Protein AF-0000000066479966 (afdb_homodimer)

Sequence (926 aa):
MAKVVRRKFFIVSFLLFSILLLFLQHSRQVKVIERTFILENGSQNSSQIRDACFVPYWNQKTTENILHSEQIEEWAKTEFGGNLNMIDGEPRLLSAFVYPDEISIITTVMHTFLKRATCHYYDCNRVEIHAARFKSRVWPLAVITCPRRFGAEYVSVSYEEDEEPQEPIPLTYRAYDRPLHELSVCVGPMYGEESKWLEIIEYVEHYRLVGTSHFYFTLFNMNEYDRKIIDNYESLGIAESTKYTTEYLRLGWMFHLLQTHECHYRSKFHSKWVVNMDIDERLVYTGPLNLRSYLRRLPPNIGEVSFTTNRVLKTEPVPVKYSSDAQLMEDMLFLKYNKTTEISWYNLKGIIRPEKVAMLFYHWSYFQFEGVNVVSVPKRFGHVRHYRNMDKKALNGNWMENYNGTLQETRLSRSFEKRLISAVRRRVKYVYDQRMVRCEEIPEWLSSRFRRQLLDCKFKNEIMAKVVRRKFFIVSFLLFSILLLFLQHSRQVKVIERTFILENGSQNSSQIRDACFVPYWNQKTTENILHSEQIEEWAKTEFGGNLNMIDGEPRLLSAFVYPDEISIITTVMHTFLKRATCHYYDCNRVEIHAARFKSRVWPLAVITCPRRFGAEYVSVSYEEDEEPQEPIPLTYRAYDRPLHELSVCVGPMYGEESKWLEIIEYVEHYRLVGTSHFYFTLFNMNEYDRKIIDNYESLGIAESTKYTTEYLRLGWMFHLLQTHECHYRSKFHSKWVVNMDIDERLVYTGPLNLRSYLRRLPPNIGEVSFTTNRVLKTEPVPVKYSSDAQLMEDMLFLKYNKTTEISWYNLKGIIRPEKVAMLFYHWSYFQFEGVNVVSVPKRFGHVRHYRNMDKKALNGNWMENYNGTLQETRLSRSFEKRLISAVRRRVKYVYDQRMVRCEEIPEWLSSRFRRQLLDCKFKNEI

Secondary structure (DSSP, 8-state):
-HHHHHHHHHHHHHHHHHHHHHHHHHTTS-EEE--------SSS-------PEEE-GGG-----S-TTHHHHHHHHTTTTTTTSS-TT----EEEEEE-SSEEEEEES-STTTT-EEEEEEE-TT--B-GGG-EEEEB-STTEEEEE--TT--EEEEESSTTPPPPPPEEPEE---SS-SEEEEEEEPP--SSS--HHHHHHHHHHHHHHT--EEEEEESS--HHHHHHHHHHHHTTSEEEEEP--SBS---GGGHHHHHHHHHHHHTTTEEEEEEE-TTEEEEE--SS-HHHHHHHS-TTEEEEEEEEEEEE--SPPPSS---HHHHHHH-HHHH--EEPPPEEEEEEEEE-GGGEEEE-SSSEEEE-TT-EEEE--TTTEEEEEEE---TTSTTGGGGGG--S--EE----HHHHHHHHHHHHHHHHHHH--BPEEGGGS-HHHHHHS-GGGS-EE-TT--/-HHHHHHHHHHHHHHHHHHHHHHHHHTTS-EEE--------S-S-----S-PEEE-GGG-----S-TTHHHHHHHHTTTTTTTSS-TT----EEEEEE-SSEEEEEES-STTTT-EEEEEEE-TT--B-GGG-EEEEB-STTEEEEE--TT--EEEEESSTTPPPPPPEEPEE---SS-SEEEEEEEPP--SSS--HHHHHHHHHHHHHHT--EEEEEESS--HHHHHHHHHHHHTTSEEEEEP--SBS---GGGHHHHHHHHHHHHTTTEEEEEEE-TTEEEEE--SS-HHHHHHHS-TTEEEEEEEEEEEE--SPPPSS---HHHHHHH-HHHH--EE---EEEEEEEEE-GGGEEEE-SSSEEEE-TT-EEEE--TTTEEEEEEE---TTSTTTTGGGG--S--EE----HHHHHHHHHHHHHHHHHHH--BPEEGGGS-HHHHHHS-GGGS-EE-TT--

Nearest PDB structures (foldseek):
  1h7q-assembly1_A  TM=4.927E-01  e=1.196E-03  Bacillus subtilis
  8hkq-assembly1_A  TM=4.468E-01  e=3.931E+00  Homo sapiens
  7nfx-assembly1_x  TM=4.461E-01  e=7.130E+00  Homo sapiens
  1h7q-assembly1_A  TM=4.927E-01  e=1.221E-03  Bacillus subtilis
  8hkq-assembly1_A  TM=4.466E-01  e=3.959E+00  Homo sapiens

Solvent-accessible surface area (backbone atoms only — not comparable to full-atom values): 50694 Å² total; per-residue (Å²): 120,65,70,63,49,53,52,49,48,50,48,50,50,47,48,50,48,48,50,49,48,48,54,57,49,58,61,60,46,68,45,68,51,75,53,80,74,79,73,76,74,82,81,78,85,68,73,73,75,70,74,48,30,79,24,50,50,87,36,60,48,67,39,90,55,64,84,64,51,67,59,50,52,58,53,54,71,69,48,73,48,49,74,58,34,43,72,76,57,76,70,34,85,58,50,33,37,32,42,84,60,32,26,42,36,33,40,71,33,24,49,51,35,65,34,56,30,35,40,40,36,13,28,81,83,66,46,71,43,73,90,63,51,44,84,35,42,22,48,68,35,35,23,33,54,37,46,33,48,61,44,49,41,24,36,32,52,27,70,49,91,87,46,79,55,52,85,49,28,40,52,41,86,27,54,48,95,56,46,81,31,70,32,25,32,37,45,33,74,79,68,74,90,65,61,45,44,67,54,50,44,49,44,53,46,48,41,43,74,60,60,37,66,37,36,39,40,60,44,62,92,53,52,43,77,41,44,49,60,56,48,49,39,35,56,43,59,36,33,50,73,46,66,65,75,50,52,47,72,66,77,54,77,76,44,46,54,58,55,47,48,50,43,43,59,65,36,28,42,34,22,50,28,30,40,38,44,42,58,52,44,43,80,48,75,64,44,98,50,59,60,64,60,51,60,68,67,48,62,89,45,52,24,33,42,32,25,29,22,25,45,25,46,47,84,69,84,72,69,80,69,87,85,44,71,70,56,47,69,64,58,38,56,75,73,62,36,28,43,22,50,67,78,34,81,61,70,52,35,22,37,33,22,37,82,39,41,75,34,67,50,82,30,40,75,68,39,60,43,91,81,44,42,74,46,73,48,58,68,90,32,20,33,28,45,33,56,37,61,65,46,65,85,40,91,76,11,54,53,63,80,73,53,85,74,68,72,39,82,54,74,69,57,68,69,59,45,54,53,44,50,51,50,38,51,52,51,45,45,60,67,63,59,50,38,71,44,35,46,84,27,51,41,63,71,54,50,70,72,35,61,64,84,69,52,76,48,42,45,87,84,60,128,119,67,69,64,50,53,53,48,49,50,50,49,50,48,49,52,48,47,49,48,49,48,52,56,48,60,61,61,46,68,44,66,50,73,66,78,74,80,72,76,75,81,80,77,84,65,78,74,70,78,80,50,31,78,23,51,50,87,36,60,47,67,40,90,57,65,84,65,51,68,60,49,54,58,54,54,70,69,49,73,46,48,76,60,32,45,69,75,57,76,69,33,86,58,50,33,36,30,40,83,60,32,25,43,36,33,41,71,34,23,49,51,35,63,35,56,30,35,40,39,36,13,29,80,83,66,47,70,44,72,90,64,52,43,84,37,41,22,48,68,35,34,23,34,54,39,47,33,47,60,42,52,41,24,35,33,52,28,70,48,92,87,47,78,57,53,86,49,29,39,52,41,86,27,55,48,96,57,45,81,31,68,32,25,32,36,45,35,74,78,67,74,89,66,60,45,45,66,53,50,44,50,46,53,46,47,41,42,74,60,60,36,67,37,37,41,41,60,44,63,94,52,51,41,76,42,44,49,58,56,49,50,38,35,55,45,59,35,35,48,73,45,64,65,74,52,53,48,72,65,76,56,78,75,43,47,53,57,54,45,47,50,42,45,60,65,37,27,42,34,22,49,27,30,38,36,45,42,58,53,45,46,82,46,73,67,46,97,47,58,60,64,60,50,59,68,67,48,61,89,44,52,23,31,42,32,26,30,22,25,44,24,44,47,84,67,84,72,70,80,68,87,86,45,71,69,56,46,71,65,59,37,56,76,73,64,37,28,42,21,49,67,77,34,82,65,69,55,35,22,34,33,21,37,84,39,41,74,35,68,48,83,30,42,74,69,38,61,43,89,81,44,42,73,45,71,50,57,67,88,31,21,32,29,42,31,57,36,60,65,45,66,84,40,91,77,10,54,53,64,80,74,52,85,75,69,73,38,84,54,74,71,57,69,71,57,46,54,52,43,51,51,50,37,51,53,51,45,45,61,66,63,59,50,38,71,43,34,48,84,25,52,40,64,72,56,48,72,72,36,60,61,84,70,48,83,48,42,44,87,84,60,129

InterPro domains:
  IPR008166 Glycosyltransferase family 92 [PF01697] (181-415)

Structure (mmCIF, N/CA/C/O backbone):
data_AF-0000000066479966-model_v1
#
loop_
_entity.id
_entity.type
_entity.pdbx_description
1 polymer 'Glycosyltransferase family 92 protein'
#
loop_
_atom_site.group_PDB
_atom_site.id
_atom_site.type_symbol
_atom_site.label_atom_id
_atom_site.label_alt_id
_atom_site.label_comp_id
_atom_site.label_asym_id
_atom_site.label_entity_id
_atom_site.label_seq_id
_atom_site.pdbx_PDB_ins_code
_atom_site.Cartn_x
_atom_site.Cartn_y
_atom_site.Cartn_z
_atom_site.occupancy
_atom_site.B_iso_or_equiv
_atom_site.auth_seq_id
_atom_site.auth_comp_id
_atom_site.auth_asym_id
_atom_site.auth_atom_id
_atom_site.pdbx_PDB_model_num
ATOM 1 N N . MET A 1 1 ? 6.762 -21.047 68.188 1 35.16 1 MET A N 1
ATOM 2 C CA . MET A 1 1 ? 5.496 -21.125 67.438 1 35.16 1 MET A CA 1
ATOM 3 C C . MET A 1 1 ? 5.426 -20.047 66.375 1 35.16 1 MET A C 1
ATOM 5 O O . MET A 1 1 ? 4.727 -20.219 65.375 1 35.16 1 MET A O 1
ATOM 9 N N . ALA A 1 2 ? 6.176 -18.953 66.625 1 53.06 2 ALA A N 1
ATOM 10 C CA . ALA A 1 2 ? 6.113 -17.781 65.75 1 53.06 2 ALA A CA 1
ATOM 11 C C . ALA A 1 2 ? 6.965 -17.969 64.5 1 53.06 2 ALA A C 1
ATOM 13 O O . ALA A 1 2 ? 6.613 -17.5 63.438 1 53.06 2 ALA A O 1
ATOM 14 N N . LYS A 1 3 ? 8.125 -18.641 64.625 1 57.59 3 LYS A N 1
ATOM 15 C CA . LYS A 1 3 ? 9.055 -18.797 63.5 1 57.59 3 LYS A CA 1
ATOM 16 C C . LYS A 1 3 ? 8.5 -19.75 62.438 1 57.59 3 LYS A C 1
ATOM 18 O O . LYS A 1 3 ? 8.719 -19.562 61.25 1 57.59 3 LYS A O 1
ATOM 23 N N . VAL A 1 4 ? 7.695 -20.703 62.875 1 52.12 4 VAL A N 1
ATOM 24 C CA . VAL A 1 4 ? 7.09 -21.688 61.969 1 52.12 4 VAL A CA 1
ATOM 25 C C . VAL A 1 4 ? 5.957 -21.031 61.188 1 52.12 4 VAL A C 1
ATOM 27 O O . VAL A 1 4 ? 5.781 -21.312 60 1 52.12 4 VAL A O 1
ATOM 30 N N . VAL A 1 5 ? 5.332 -19.984 61.75 1 54.5 5 VAL A N 1
ATOM 31 C CA . VAL A 1 5 ? 4.199 -19.312 61.125 1 54.5 5 VAL A CA 1
ATOM 32 C C . VAL A 1 5 ? 4.703 -18.359 60.031 1 54.5 5 VAL A C 1
ATOM 34 O O . VAL A 1 5 ? 4.098 -18.266 58.969 1 54.5 5 VAL A O 1
ATOM 37 N N . ARG A 1 6 ? 5.898 -17.781 60.219 1 56.59 6 ARG A N 1
ATOM 38 C CA . ARG A 1 6 ? 6.441 -16.844 59.25 1 56.59 6 ARG A CA 1
ATOM 39 C C . ARG A 1 6 ? 6.93 -17.562 58 1 56.59 6 ARG A C 1
ATOM 41 O O . ARG A 1 6 ? 6.738 -17.078 56.875 1 56.59 6 ARG A O 1
ATOM 48 N N . ARG A 1 7 ? 7.379 -18.75 58.188 1 56.56 7 ARG A N 1
ATOM 49 C CA . ARG A 1 7 ? 7.863 -19.516 57.031 1 56.56 7 ARG A CA 1
ATOM 50 C C . ARG A 1 7 ? 6.703 -20.031 56.188 1 56.56 7 ARG A C 1
ATOM 52 O O . ARG A 1 7 ? 6.777 -20.016 54.938 1 56.56 7 ARG A O 1
ATOM 59 N N . LYS A 1 8 ? 5.648 -20.312 56.906 1 56.81 8 LYS A N 1
ATOM 60 C CA . LYS A 1 8 ? 4.465 -20.781 56.219 1 56.81 8 LYS A CA 1
ATOM 61 C C . LYS A 1 8 ? 3.795 -19.625 55.469 1 56.81 8 LYS A C 1
ATOM 63 O O . LYS A 1 8 ? 3.314 -19.812 54.344 1 56.81 8 LYS A O 1
ATOM 68 N N . PHE A 1 9 ? 3.936 -18.484 56.062 1 58.53 9 PHE A N 1
ATOM 69 C CA . PHE A 1 9 ? 3.361 -17.312 55.406 1 58.53 9 PHE A CA 1
ATOM 70 C C . PHE A 1 9 ? 4.18 -16.906 54.188 1 58.53 9 PHE A C 1
ATOM 72 O O . PHE A 1 9 ? 3.625 -16.516 53.156 1 58.53 9 PHE A O 1
ATOM 79 N N . PHE A 1 10 ? 5.461 -17.156 54.281 1 60.53 10 PHE A N 1
ATOM 80 C CA . PHE A 1 10 ? 6.312 -16.828 53.125 1 60.53 10 PHE A CA 1
ATOM 81 C C . PHE A 1 10 ? 6.121 -17.828 52 1 60.53 10 PHE A C 1
ATOM 83 O O . PHE A 1 10 ? 6.074 -17.438 50.844 1 60.53 10 PHE A O 1
ATOM 90 N N . ILE A 1 11 ? 5.844 -19.062 52.438 1 59.47 11 ILE A N 1
ATOM 91 C CA . ILE A 1 11 ? 5.617 -20.094 51.406 1 59.47 11 ILE A CA 1
ATOM 92 C C . ILE A 1 11 ? 4.246 -19.891 50.781 1 59.47 11 ILE A C 1
ATOM 94 O O . ILE A 1 11 ? 4.102 -19.984 49.562 1 59.47 11 ILE A O 1
ATOM 98 N N . VAL A 1 12 ? 3.26 -19.484 51.594 1 62.09 12 VAL A N 1
ATOM 99 C CA . VAL A 1 12 ? 1.918 -19.281 51.062 1 62.09 12 VAL A CA 1
ATOM 100 C C . VAL A 1 12 ? 1.894 -18.016 50.188 1 62.09 12 VAL A C 1
ATOM 102 O O . VAL A 1 12 ? 1.295 -18 49.125 1 62.09 12 VAL A O 1
ATOM 105 N N . SER A 1 13 ? 2.607 -17.016 50.594 1 60.97 13 SER A N 1
ATOM 106 C CA . SER A 1 13 ? 2.688 -15.789 49.812 1 60.97 13 SER A CA 1
ATOM 107 C C . SER A 1 13 ? 3.469 -16.016 48.531 1 60.97 13 SER A C 1
ATOM 109 O O . SER A 1 13 ? 3.088 -15.5 47.469 1 60.97 13 SER A O 1
ATOM 111 N N . PHE A 1 14 ? 4.422 -16.828 48.688 1 61.78 14 PHE A N 1
ATOM 112 C CA . PHE A 1 14 ? 5.211 -17.156 47.5 1 61.78 14 PHE A CA 1
ATOM 113 C C . PHE A 1 14 ? 4.41 -18.031 46.531 1 61.78 14 PHE A C 1
ATOM 115 O O . PHE A 1 14 ? 4.465 -17.828 45.312 1 61.78 14 PHE A O 1
ATOM 122 N N . LEU A 1 15 ? 3.637 -18.922 47.125 1 59.19 15 LEU A N 1
ATOM 123 C CA . LEU A 1 15 ? 2.764 -19.75 46.281 1 59.19 15 LEU A CA 1
ATOM 124 C C . LEU A 1 15 ? 1.653 -18.922 45.656 1 59.19 15 LEU A C 1
ATOM 126 O O . LEU A 1 15 ? 1.331 -19.094 44.469 1 59.19 15 LEU A O 1
ATOM 130 N N . LEU A 1 16 ? 1.125 -18 46.375 1 60.53 16 LEU A N 1
ATOM 131 C CA . LEU A 1 16 ? 0.098 -17.125 45.812 1 60.53 16 LEU A CA 1
ATOM 132 C C . LEU A 1 16 ? 0.681 -16.203 44.75 1 60.53 16 LEU A C 1
ATOM 134 O O . LEU A 1 16 ? 0.048 -15.953 43.75 1 60.53 16 LEU A O 1
ATOM 138 N N . PHE A 1 17 ? 1.837 -15.789 44.969 1 59.97 17 PHE A N 1
ATOM 139 C CA . PHE A 1 17 ? 2.527 -14.945 44 1 59.97 17 PHE A CA 1
ATOM 140 C C . PHE A 1 17 ? 2.896 -15.742 42.75 1 59.97 17 PHE A C 1
ATOM 142 O O . PHE A 1 17 ? 2.754 -15.25 41.625 1 59.97 17 PHE A O 1
ATOM 149 N N . SER A 1 18 ? 3.246 -16.922 42.969 1 56.53 18 SER A N 1
ATOM 150 C CA . S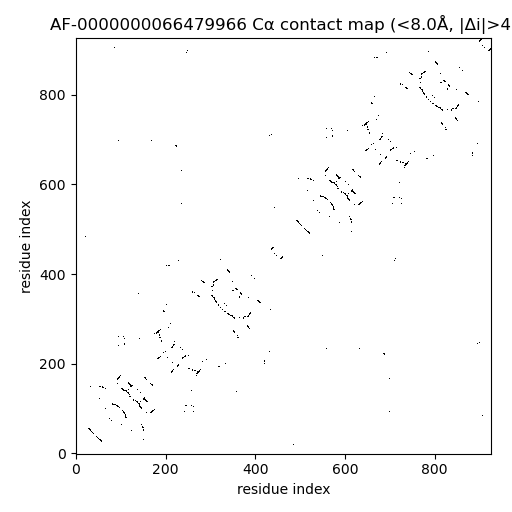ER A 1 18 ? 3.557 -17.812 41.844 1 56.53 18 SER A CA 1
ATOM 151 C C . SER A 1 18 ? 2.299 -18.172 41.062 1 56.53 18 SER A C 1
ATOM 153 O O . SER A 1 18 ? 2.328 -18.25 39.812 1 56.53 18 SER A O 1
ATOM 155 N N . ILE A 1 19 ? 1.267 -18.391 41.719 1 56.56 19 ILE A N 1
ATOM 156 C CA . ILE A 1 19 ? -0.021 -18.656 41.094 1 56.56 19 ILE A CA 1
ATOM 157 C C . ILE A 1 19 ? -0.482 -17.406 40.344 1 56.56 19 ILE A C 1
ATOM 159 O O . ILE A 1 19 ? -0.976 -17.484 39.219 1 56.56 19 ILE A O 1
ATOM 163 N N . LEU A 1 20 ? -0.278 -16.297 40.875 1 54.25 20 LEU A N 1
ATOM 164 C CA . LEU A 1 20 ? -0.634 -15.062 40.188 1 54.25 20 LEU A CA 1
ATOM 165 C C . LEU A 1 20 ? 0.238 -14.844 38.969 1 54.25 20 LEU A C 1
ATOM 167 O O . LEU A 1 20 ? -0.254 -14.414 37.906 1 54.25 20 LEU A O 1
ATOM 171 N N . LEU A 1 21 ? 1.458 -15.164 39.094 1 52.56 21 LEU A N 1
ATOM 172 C CA . LEU A 1 21 ? 2.359 -15.047 37.938 1 52.56 21 LEU A CA 1
ATOM 173 C C . LEU A 1 21 ? 1.997 -16.047 36.875 1 52.56 21 LEU A C 1
ATOM 175 O O . LEU A 1 21 ? 2.072 -15.742 35.656 1 52.56 21 LEU A O 1
ATOM 179 N N . LEU A 1 22 ? 1.679 -17.219 37.312 1 49.34 22 LEU A N 1
ATOM 180 C CA . LEU A 1 22 ? 1.181 -18.219 36.375 1 49.34 22 LEU A CA 1
ATOM 181 C C . LEU A 1 22 ? -0.12 -17.75 35.719 1 49.34 22 LEU A C 1
ATOM 183 O O . LEU A 1 22 ? -0.342 -17.984 34.531 1 49.34 22 LEU A O 1
ATOM 187 N N . PHE A 1 23 ? -0.926 -17.219 36.438 1 49.72 23 PHE A N 1
ATOM 188 C CA . PHE A 1 23 ? -2.166 -16.672 35.906 1 49.72 23 PHE A CA 1
ATOM 189 C C . PHE A 1 23 ? -1.877 -15.516 34.938 1 49.72 23 PHE A C 1
ATOM 191 O O . PHE A 1 23 ? -2.537 -15.383 33.906 1 49.72 23 PHE A O 1
ATOM 198 N N . LEU A 1 24 ? -0.988 -14.742 35.219 1 48.97 24 LEU A N 1
ATOM 199 C CA . LEU A 1 24 ? -0.627 -13.633 34.344 1 48.97 24 LEU A CA 1
ATOM 200 C C . LEU A 1 24 ? 0.094 -14.148 33.094 1 48.97 24 LEU A C 1
ATOM 202 O O . LEU A 1 24 ? -0.052 -13.578 32.031 1 48.97 24 LEU A O 1
ATOM 206 N N . GLN A 1 25 ? 0.904 -15.156 33.281 1 42.75 25 GLN A N 1
ATOM 207 C CA . GLN A 1 25 ? 1.561 -15.836 32.156 1 42.75 25 GLN A CA 1
ATOM 208 C C . GLN A 1 25 ? 0.541 -16.516 31.25 1 42.75 25 GLN A C 1
ATOM 210 O O . GLN A 1 25 ? 0.72 -16.562 30.031 1 42.75 25 GLN A O 1
ATOM 215 N N . HIS A 1 26 ? -0.344 -17.172 31.781 1 45.28 26 HIS A N 1
ATOM 216 C CA . HIS A 1 26 ? -1.431 -17.812 31.062 1 45.28 26 HIS A CA 1
ATOM 217 C C . HIS A 1 26 ? -2.256 -16.797 30.281 1 45.28 26 HIS A C 1
ATOM 219 O O . HIS A 1 26 ? -2.908 -17.125 29.297 1 45.28 26 HIS A O 1
ATOM 225 N N . SER A 1 27 ? -2.252 -15.664 30.719 1 45.31 27 SER A N 1
ATOM 226 C CA . SER A 1 27 ? -3.098 -14.68 30.047 1 45.31 27 SER A CA 1
ATOM 227 C C . SER A 1 27 ? -2.508 -14.25 28.719 1 45.31 27 SER A C 1
ATOM 229 O O . SER A 1 27 ? -3.197 -13.648 27.891 1 45.31 27 SER A O 1
ATOM 231 N N . ARG A 1 28 ? -1.201 -14.508 28.5 1 47.69 28 ARG A N 1
ATOM 232 C CA . ARG A 1 28 ? -0.647 -14.039 27.234 1 47.69 28 ARG A CA 1
ATOM 233 C C . ARG A 1 28 ? -0.537 -15.18 26.219 1 47.69 28 ARG A C 1
ATOM 235 O O . ARG A 1 28 ? 0.338 -15.164 25.359 1 47.69 28 ARG A O 1
ATOM 242 N N . GLN A 1 29 ? -1.218 -16.281 26.453 1 48.72 29 GLN A N 1
ATOM 243 C CA . GLN A 1 29 ? -1.247 -17.422 25.531 1 48.72 29 GLN A CA 1
ATOM 244 C C . GLN A 1 29 ? -2.152 -17.141 24.328 1 48.72 29 GLN A C 1
ATOM 246 O O . GLN A 1 29 ? -3.172 -16.453 24.469 1 48.72 29 GLN A O 1
ATOM 251 N N . VAL A 1 30 ? -1.548 -17.406 23.188 1 52.94 30 VAL A N 1
ATOM 252 C CA . VAL A 1 30 ? -2.326 -17.453 21.953 1 52.94 30 VAL A CA 1
ATOM 253 C C . VAL A 1 30 ? -3.521 -18.391 22.125 1 52.94 30 VAL A C 1
ATOM 255 O O . VAL A 1 30 ? -3.375 -19.5 22.641 1 52.94 30 VAL A O 1
ATOM 258 N N . LYS A 1 31 ? -4.715 -17.797 22.156 1 61.72 31 LYS A N 1
ATOM 259 C CA . LYS A 1 31 ? -5.926 -18.609 22.156 1 61.72 31 LYS A CA 1
ATOM 260 C C . LYS A 1 31 ? -6.32 -19 20.734 1 61.72 31 LYS A C 1
ATOM 262 O O . LYS A 1 31 ? -5.902 -18.359 19.766 1 61.72 31 LYS A O 1
ATOM 267 N N . VAL A 1 32 ? -6.75 -20.188 20.562 1 56.31 32 VAL A N 1
ATOM 268 C CA . VAL A 1 32 ? -7.168 -20.703 19.266 1 56.31 32 VAL A CA 1
ATOM 269 C C . VAL A 1 32 ? -8.695 -20.766 19.203 1 56.31 32 VAL A C 1
ATOM 271 O O . VAL A 1 32 ? -9.344 -21.234 20.125 1 56.31 32 VAL A O 1
ATOM 274 N N . ILE A 1 33 ? -9.25 -20.047 18.312 1 56.97 33 ILE A N 1
ATOM 275 C CA . ILE A 1 33 ? -10.648 -20.25 17.969 1 56.97 33 ILE A CA 1
ATOM 276 C C . ILE A 1 33 ? -10.789 -21.469 17.047 1 56.97 33 ILE A C 1
ATOM 278 O O . ILE A 1 33 ? -10.273 -21.453 15.93 1 56.97 33 ILE A O 1
ATOM 282 N N . GLU A 1 34 ? -11.148 -22.594 17.609 1 54.03 34 GLU A N 1
ATOM 283 C CA . GLU A 1 34 ? -11.344 -23.812 16.812 1 54.03 34 GLU A CA 1
ATOM 284 C C . GLU A 1 34 ? -12.758 -23.875 16.234 1 54.03 34 GLU A C 1
ATOM 286 O O . GLU A 1 34 ? -13.727 -23.516 16.922 1 54.03 34 GLU A O 1
ATOM 291 N N . ARG A 1 35 ? -12.867 -23.781 14.922 1 47.28 35 ARG A N 1
ATOM 292 C CA . ARG A 1 35 ? -14.18 -24.094 14.352 1 47.28 35 ARG A CA 1
ATOM 293 C C . ARG A 1 35 ? -14.234 -25.531 13.836 1 47.28 35 ARG A C 1
ATOM 295 O O . ARG A 1 35 ? -13.344 -25.953 13.102 1 47.28 35 ARG A O 1
ATOM 302 N N . THR A 1 36 ? -14.75 -26.359 14.625 1 39.84 36 THR A N 1
ATOM 303 C CA . THR A 1 36 ? -15.031 -27.703 14.141 1 39.84 36 THR A CA 1
ATOM 304 C C . THR A 1 36 ? -16.141 -27.688 13.094 1 39.84 36 THR A C 1
ATOM 306 O O . THR A 1 36 ? -17.25 -27.234 13.375 1 39.84 36 THR A O 1
ATOM 309 N N . PHE A 1 37 ? -15.75 -27.547 11.891 1 34.91 37 PHE A N 1
ATOM 310 C CA . PHE A 1 37 ? -16.812 -27.828 10.93 1 34.91 37 PHE A CA 1
ATOM 311 C C . PHE A 1 37 ? -17.125 -29.312 10.883 1 34.91 37 PHE A C 1
ATOM 313 O O . PHE A 1 37 ? -16.219 -30.141 10.789 1 34.91 37 PHE A O 1
ATOM 320 N N . ILE A 1 38 ? -18.234 -29.734 11.477 1 32.41 38 ILE A N 1
ATOM 321 C CA . ILE A 1 38 ? -18.75 -31.078 11.273 1 32.41 38 ILE A CA 1
ATOM 322 C C . ILE A 1 38 ? -19.188 -31.25 9.82 1 32.41 38 ILE A C 1
ATOM 324 O O . ILE A 1 38 ? -20.141 -30.594 9.375 1 32.41 38 ILE A O 1
ATOM 328 N N . LEU A 1 39 ? -18.297 -31.562 8.836 1 33.59 39 LEU A N 1
ATOM 329 C CA . LEU A 1 39 ? -18.828 -32.125 7.605 1 33.59 39 LEU A CA 1
ATOM 330 C C . LEU A 1 39 ? -19.625 -33.406 7.898 1 33.59 39 LEU A C 1
ATOM 332 O O . LEU A 1 39 ? -19.141 -34.281 8.625 1 33.59 39 LEU A O 1
ATOM 336 N N . GLU A 1 40 ? -20.953 -33.406 7.723 1 31.34 40 GLU A N 1
ATOM 337 C CA . GLU A 1 40 ? -21.859 -34.562 7.84 1 31.34 40 GLU A CA 1
ATOM 338 C C . GLU A 1 40 ? -21.391 -35.719 6.965 1 31.34 40 GLU A C 1
ATOM 340 O O . GLU A 1 40 ? -22.109 -36.719 6.812 1 31.34 40 GLU A O 1
ATOM 345 N N . ASN A 1 41 ? -20.719 -35.75 5.875 1 33.19 41 ASN A N 1
ATOM 346 C CA . ASN A 1 41 ? -20.75 -37.125 5.348 1 33.19 41 ASN A CA 1
ATOM 347 C C . ASN A 1 41 ? -20.219 -38.125 6.355 1 33.19 41 ASN A C 1
ATOM 349 O O . ASN A 1 41 ? -19.469 -37.75 7.266 1 33.19 41 ASN A O 1
ATOM 353 N N . GLY A 1 42 ? -20.578 -39.594 6.191 1 31.34 42 GLY A N 1
ATOM 354 C CA . GLY A 1 42 ? -20.406 -40.844 6.906 1 31.34 42 GLY A CA 1
ATOM 355 C C . GLY A 1 42 ? -19.016 -41.031 7.48 1 31.34 42 GLY A C 1
ATOM 356 O O . GLY A 1 42 ? -18.859 -41.469 8.625 1 31.34 42 GLY A O 1
ATOM 357 N N . SER A 1 43 ? -18.062 -41.625 6.578 1 32.19 43 SER A N 1
ATOM 358 C CA . SER A 1 43 ? -16.938 -42.344 7.176 1 32.19 43 SER A CA 1
ATOM 359 C C . SER A 1 43 ? -16.188 -41.5 8.18 1 32.19 43 SER A C 1
ATOM 361 O O . SER A 1 43 ? -16.266 -40.281 8.141 1 32.19 43 SER A O 1
ATOM 363 N N . GLN A 1 44 ? -15.344 -42.156 9.156 1 33.03 44 GLN A N 1
ATOM 364 C CA . GLN A 1 44 ? -14.633 -41.938 10.406 1 33.03 44 GLN A CA 1
ATOM 365 C C . GLN A 1 44 ? -13.75 -40.719 10.328 1 33.03 44 GLN A C 1
ATOM 367 O O . GLN A 1 44 ? -13.625 -39.969 11.312 1 33.03 44 GLN A O 1
ATOM 372 N N . ASN A 1 45 ? -12.602 -40.844 9.516 1 33.59 45 ASN A N 1
ATOM 373 C CA . ASN A 1 45 ? -11.438 -40.031 9.828 1 33.59 45 ASN A CA 1
ATOM 374 C C . ASN A 1 45 ? -11.711 -38.562 9.57 1 33.59 45 ASN A C 1
ATOM 376 O O . ASN A 1 45 ? -11.805 -38.125 8.414 1 33.59 45 ASN A O 1
ATOM 380 N N . SER A 1 46 ? -12.562 -38 10.289 1 34.41 46 SER A N 1
ATOM 381 C CA . SER A 1 46 ? -12.875 -36.562 10.336 1 34.41 46 SER A CA 1
ATOM 382 C C . SER A 1 46 ? -11.609 -35.719 10.312 1 34.41 46 SER A C 1
ATOM 384 O O . SER A 1 46 ? -10.867 -35.688 11.297 1 34.41 46 SER A O 1
ATOM 386 N N . SER A 1 47 ? -10.766 -35.906 9.297 1 34.84 47 SER A N 1
ATOM 387 C CA . SER A 1 47 ? -9.664 -34.938 9.258 1 34.84 47 SER A CA 1
ATOM 388 C C . SER A 1 47 ? -10.141 -33.531 9.562 1 34.84 47 SER A C 1
ATOM 390 O O . SER A 1 47 ? -11.047 -33.031 8.906 1 34.84 47 SER A O 1
ATOM 392 N N . GLN A 1 48 ? -10.289 -33.156 10.797 1 37.81 48 GLN A N 1
ATOM 393 C CA . GLN A 1 48 ? -10.484 -31.828 11.398 1 37.81 48 GLN A CA 1
ATOM 394 C C . GLN A 1 48 ? -9.742 -30.75 10.609 1 37.81 48 GLN A C 1
ATOM 396 O O . GLN A 1 48 ? -8.516 -30.656 10.688 1 37.81 48 GLN A O 1
ATOM 401 N N . ILE A 1 49 ? -9.859 -30.625 9.352 1 44.81 49 ILE A N 1
ATOM 402 C CA . ILE A 1 49 ? -9.203 -29.547 8.625 1 44.81 49 ILE A CA 1
ATOM 403 C C . ILE A 1 49 ? -9.359 -28.234 9.398 1 44.81 49 ILE A C 1
ATOM 405 O O . ILE A 1 49 ? -10.477 -27.75 9.586 1 44.81 49 ILE A O 1
ATOM 409 N N . ARG A 1 50 ? -8.594 -27.828 10.406 1 49.19 50 ARG A N 1
ATOM 410 C CA . ARG A 1 50 ? -8.391 -26.844 11.461 1 49.19 50 ARG A CA 1
ATOM 411 C C . ARG A 1 50 ? -8.289 -25.438 10.875 1 49.19 50 ARG A C 1
ATOM 413 O O . ARG A 1 50 ? -7.23 -25.031 10.383 1 49.19 50 ARG A O 1
ATOM 420 N N . ASP A 1 51 ? -9.258 -24.922 10.18 1 63.84 51 ASP A N 1
ATOM 421 C CA . ASP A 1 51 ? -9.414 -23.5 9.93 1 63.84 51 ASP A CA 1
ATOM 422 C C . ASP A 1 51 ? -9.398 -22.703 11.234 1 63.84 51 ASP A C 1
ATOM 424 O O . ASP A 1 51 ? -10.211 -21.797 11.43 1 63.84 51 ASP A O 1
ATOM 428 N N . ALA A 1 52 ? -8.586 -23.156 12.078 1 72.81 52 ALA A N 1
ATOM 429 C CA . ALA A 1 52 ? -8.492 -22.5 13.375 1 72.81 52 ALA A CA 1
ATOM 430 C C . ALA A 1 52 ? -7.793 -21.156 13.258 1 72.81 52 ALA A C 1
ATOM 432 O O . ALA A 1 52 ? -6.918 -20.969 12.406 1 72.81 52 ALA A O 1
ATOM 433 N N . CYS A 1 53 ? -8.398 -20.266 13.93 1 81.62 53 CYS A N 1
ATOM 434 C CA . CYS A 1 53 ? -7.797 -18.938 14.016 1 81.62 53 CYS A CA 1
ATOM 435 C C . CYS A 1 53 ? -6.938 -18.812 15.273 1 81.62 53 CYS A C 1
ATOM 437 O O . CYS A 1 53 ? -7.402 -19.078 16.375 1 81.62 53 CYS A O 1
ATOM 439 N N . PHE A 1 54 ? -5.73 -18.469 15.07 1 79.12 54 PHE A N 1
ATOM 440 C CA . PHE A 1 54 ? -4.875 -18.094 16.188 1 79.12 54 PHE A CA 1
ATOM 441 C C . PHE A 1 54 ? -5.133 -16.656 16.609 1 79.12 54 PHE A C 1
ATOM 443 O O . PHE A 1 54 ? -5.09 -15.742 15.773 1 79.12 54 PHE A O 1
ATOM 450 N N . VAL A 1 55 ? -5.449 -16.562 17.875 1 84.31 55 VAL A N 1
ATOM 451 C CA . VAL A 1 55 ? -5.777 -15.227 18.359 1 84.31 55 VAL A CA 1
ATOM 452 C C . VAL A 1 55 ? -4.641 -14.695 19.234 1 84.31 55 VAL A C 1
ATOM 454 O O . VAL A 1 55 ? -4.438 -15.172 20.359 1 84.31 55 VAL A O 1
ATOM 457 N N . PRO A 1 56 ? -3.902 -13.734 18.719 1 79.94 56 PRO A N 1
ATOM 458 C CA . PRO A 1 56 ? -2.84 -13.156 19.547 1 79.94 56 PRO A CA 1
ATOM 459 C C . PRO A 1 56 ? -3.377 -12.484 20.812 1 79.94 56 PRO A C 1
ATOM 461 O O . PRO A 1 56 ? -4.57 -12.188 20.891 1 79.94 56 PRO A O 1
ATOM 464 N N . TYR A 1 57 ? -2.535 -12.203 21.734 1 79.5 57 TYR A N 1
ATOM 465 C CA . TYR A 1 57 ? -2.91 -11.688 23.047 1 79.5 57 TYR A CA 1
ATOM 466 C C . TYR A 1 57 ? -3.652 -10.367 22.922 1 79.5 57 TYR A C 1
ATOM 468 O O . TYR A 1 57 ? -4.68 -10.156 23.562 1 79.5 57 TYR A O 1
ATOM 476 N N . TRP A 1 58 ? -3.229 -9.57 22.062 1 82 58 TRP A N 1
ATOM 477 C CA . TRP A 1 58 ? -3.826 -8.242 21.953 1 82 58 TRP A CA 1
ATOM 478 C C . TRP A 1 58 ? -5.266 -8.336 21.453 1 82 58 TRP A C 1
ATOM 480 O O . TRP A 1 58 ? -6.07 -7.434 21.703 1 82 58 TRP A O 1
ATOM 490 N N . ASN A 1 59 ? -5.605 -9.414 20.812 1 89.75 59 ASN A N 1
ATOM 491 C CA . ASN A 1 59 ? -6.918 -9.547 20.188 1 89.75 59 ASN A CA 1
ATOM 492 C C . ASN A 1 59 ? -7.852 -10.414 21.031 1 89.75 59 ASN A C 1
ATOM 494 O O . ASN A 1 59 ? -8.891 -10.867 20.547 1 89.75 59 ASN A O 1
ATOM 498 N N . GLN A 1 60 ? -7.465 -10.656 22.25 1 89.81 60 GLN A N 1
ATOM 499 C CA . GLN A 1 60 ? -8.273 -11.5 23.125 1 89.81 60 GLN A CA 1
ATOM 500 C C . GLN A 1 60 ? -9.172 -10.648 24.016 1 89.81 60 GLN A C 1
ATOM 502 O O . GLN A 1 60 ? -9.891 -11.18 24.875 1 89.81 60 GLN A O 1
ATOM 507 N N . LYS A 1 61 ? -9.211 -9.477 23.781 1 92.38 61 LYS A N 1
ATOM 508 C CA . LYS A 1 61 ? -9.961 -8.539 24.625 1 92.38 61 LYS A CA 1
ATOM 509 C C . LYS A 1 61 ? -11.375 -8.336 24.078 1 92.38 61 LYS A C 1
ATOM 511 O O . LYS A 1 61 ? -11.57 -8.188 22.875 1 92.38 61 LYS A O 1
AT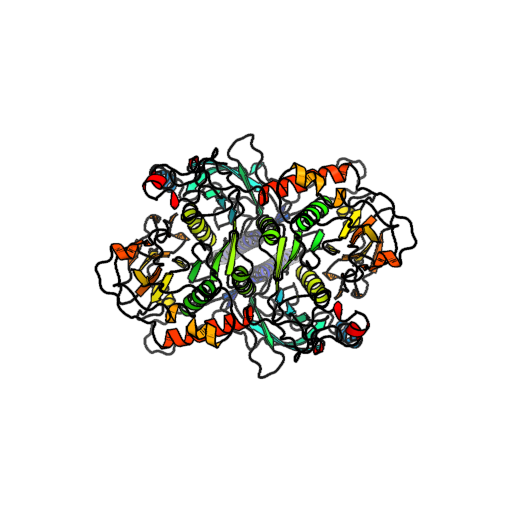OM 516 N N . THR A 1 62 ? -12.352 -8.375 24.984 1 94.44 62 THR A N 1
ATOM 517 C CA . THR A 1 62 ? -13.734 -7.996 24.719 1 94.44 62 THR A CA 1
ATOM 518 C C . THR A 1 62 ? -14.172 -6.84 25.609 1 94.44 62 THR A C 1
ATOM 520 O O . THR A 1 62 ? -13.883 -6.84 26.812 1 94.44 62 THR A O 1
ATOM 523 N N . THR A 1 63 ? -14.711 -5.875 24.922 1 94.75 63 THR A N 1
ATOM 524 C CA . THR A 1 63 ? -15.266 -4.762 25.688 1 94.75 63 THR A CA 1
ATOM 525 C C . THR A 1 63 ? -16.766 -4.641 25.453 1 94.75 63 THR A C 1
ATOM 527 O O . THR A 1 63 ? -17.281 -5.086 24.422 1 94.75 63 THR A O 1
ATOM 530 N N . GLU A 1 64 ? -17.5 -4.082 26.422 1 89.69 64 GLU A N 1
ATOM 531 C CA . GLU A 1 64 ? -18.953 -4.082 26.328 1 89.69 64 GLU A CA 1
ATOM 532 C C . GLU A 1 64 ? -19.484 -2.711 25.922 1 89.69 64 GLU A C 1
ATOM 534 O O . GLU A 1 64 ? -20.578 -2.605 25.359 1 89.69 64 GLU A O 1
ATOM 539 N N . ASN A 1 65 ? -18.719 -1.709 26.25 1 87.62 65 ASN A N 1
ATOM 540 C CA . ASN A 1 65 ? -19.25 -0.364 26.031 1 87.62 65 ASN A CA 1
ATOM 541 C C . ASN A 1 65 ? -18.25 0.501 25.266 1 87.62 65 ASN A C 1
ATOM 543 O O . ASN A 1 65 ? -17.078 0.146 25.125 1 87.62 65 ASN A O 1
ATOM 547 N N . ILE A 1 66 ? -18.812 1.567 24.703 1 90.56 66 ILE A N 1
ATOM 548 C CA . ILE A 1 66 ? -18.016 2.578 24.016 1 90.56 66 ILE A CA 1
ATOM 549 C C . ILE A 1 66 ? -17.578 3.648 25.016 1 90.56 66 ILE A C 1
ATOM 551 O O . ILE A 1 66 ? -18.375 4.121 25.828 1 90.56 66 ILE A O 1
ATOM 555 N N . LEU A 1 67 ? -16.375 3.98 24.906 1 88.12 67 LEU A N 1
ATOM 556 C CA . LEU A 1 67 ? -15.828 5.004 25.797 1 88.12 67 LEU A CA 1
ATOM 557 C C . LEU A 1 67 ? -16.453 6.363 25.5 1 88.12 67 LEU A C 1
ATOM 559 O O . LEU A 1 67 ? -16.719 6.699 24.344 1 88.12 67 LEU A O 1
ATOM 563 N N . HIS A 1 68 ? -16.703 7.191 26.578 1 87.62 68 HIS A N 1
ATOM 564 C CA . HIS A 1 68 ? -17.172 8.57 26.516 1 87.62 68 HIS A CA 1
ATOM 565 C C . HIS A 1 68 ? -18.547 8.656 25.859 1 87.62 68 HIS A C 1
ATOM 567 O O . HIS A 1 68 ? -18.859 9.633 25.172 1 87.62 68 HIS A O 1
ATOM 573 N N . SER A 1 69 ? -19.344 7.656 26 1 87.19 69 SER A N 1
ATOM 574 C CA . SER A 1 69 ? -20.656 7.57 25.359 1 87.19 69 SER A CA 1
ATOM 575 C C . SER A 1 69 ? -21.531 8.75 25.734 1 87.19 69 SER A C 1
ATOM 577 O O . SER A 1 69 ? -22.234 9.32 24.891 1 87.19 69 SER A O 1
ATOM 579 N N . GLU A 1 70 ? -21.5 9.141 26.984 1 86.31 70 GLU A N 1
ATOM 580 C CA . GLU A 1 70 ? -22.312 10.25 27.438 1 86.31 70 GLU A CA 1
ATOM 581 C C . GLU A 1 70 ? -21.891 11.562 26.797 1 86.31 70 GLU A C 1
ATOM 583 O O . GLU A 1 70 ? -22.719 12.328 26.312 1 86.31 70 GLU A O 1
ATOM 588 N N . GLN A 1 71 ? -20.625 11.773 26.781 1 87 71 GLN A N 1
ATOM 589 C CA . GLN A 1 71 ? -20.109 12.984 26.172 1 87 71 GLN A CA 1
ATOM 590 C C . GLN A 1 71 ? -20.422 13.023 24.672 1 87 71 GLN A C 1
ATOM 592 O O . GLN A 1 71 ? -20.781 14.07 24.141 1 87 71 GLN A O 1
ATOM 597 N N . ILE A 1 72 ? -20.297 11.93 24.078 1 85.75 72 ILE A N 1
ATOM 598 C CA . ILE A 1 72 ? -20.562 11.812 22.656 1 85.75 72 ILE A CA 1
ATOM 599 C C . ILE A 1 72 ? -22.031 12.102 22.375 1 85.75 72 ILE A C 1
ATOM 601 O O . ILE A 1 72 ? -22.359 12.789 21.391 1 85.75 72 ILE A O 1
ATOM 605 N N . GLU A 1 73 ? -22.875 11.656 23.234 1 86.25 73 GLU A N 1
ATOM 606 C CA . GLU A 1 73 ? -24.297 11.945 23.078 1 86.25 73 GLU A CA 1
ATOM 607 C C . GLU A 1 73 ? -24.578 13.438 23.188 1 86.25 73 GLU A C 1
ATOM 609 O O . GLU A 1 73 ? -25.406 13.969 22.453 1 86.25 73 GLU A O 1
ATOM 614 N N . GLU A 1 74 ? -23.906 14.062 24.031 1 87.19 74 GLU A N 1
ATOM 615 C CA . GLU A 1 74 ? -24.062 15.508 24.188 1 87.19 74 GLU A CA 1
ATOM 616 C C . GLU A 1 74 ? -23.578 16.25 22.953 1 87.19 74 GLU A C 1
ATOM 618 O O . GLU A 1 74 ? -24.219 17.188 22.5 1 87.19 74 GLU A O 1
ATOM 623 N N . TRP A 1 75 ? -22.484 15.805 22.484 1 86.31 75 TRP A N 1
ATOM 624 C CA . TRP A 1 75 ? -21.938 16.453 21.297 1 86.31 75 TRP A CA 1
ATOM 625 C C . TRP A 1 75 ? -22.812 16.188 20.078 1 86.31 75 TRP A C 1
ATOM 627 O O . TRP A 1 75 ? -22.969 17.062 19.219 1 86.31 75 TRP A O 1
ATOM 637 N N . ALA A 1 76 ? -23.391 15.07 20.047 1 84.25 76 ALA A N 1
ATOM 638 C CA . ALA A 1 76 ? -24.25 14.703 18.938 1 84.25 76 ALA A CA 1
ATOM 639 C C . ALA A 1 76 ? -25.469 15.625 18.859 1 84.25 76 ALA A C 1
ATOM 641 O O . ALA A 1 76 ? -25.984 15.891 17.781 1 84.25 76 ALA A O 1
ATOM 642 N N . LYS A 1 77 ? -25.812 16.125 19.891 1 83.44 77 LYS A N 1
ATOM 643 C CA . LYS A 1 77 ? -26.984 17 19.953 1 83.44 77 LYS A CA 1
ATOM 644 C C . LYS A 1 77 ? -26.688 18.344 19.281 1 83.44 77 LYS A C 1
ATOM 646 O O . LYS A 1 77 ? -27.625 19.047 18.875 1 83.44 77 LYS A O 1
ATOM 651 N N . THR A 1 78 ? -25.406 18.641 19.125 1 79.75 78 THR A N 1
ATOM 652 C CA . THR A 1 78 ? -25.062 19.891 18.453 1 79.75 78 THR A CA 1
ATOM 653 C C . THR A 1 78 ? -25.297 19.797 16.953 1 79.75 78 THR A C 1
ATOM 655 O O . THR A 1 78 ? -25.328 20.812 16.25 1 79.75 78 THR A O 1
ATOM 658 N N . GLU A 1 79 ? -25.344 18.609 16.312 1 74.88 79 GLU A N 1
ATOM 659 C CA . GLU A 1 79 ? -25.609 18.297 14.922 1 74.88 79 GLU A CA 1
ATOM 660 C C . GLU A 1 79 ? -24.453 18.734 14.023 1 74.88 79 GLU A C 1
ATOM 662 O O . GLU A 1 79 ? -24.594 18.812 12.805 1 74.88 79 GLU A O 1
ATOM 667 N N . PHE A 1 80 ? -23.453 19.047 14.758 1 71 80 PHE A N 1
ATOM 668 C CA . PHE A 1 80 ? -22.297 19.406 13.945 1 71 80 PHE A CA 1
ATOM 669 C C . PHE A 1 80 ? -21.859 18.234 13.078 1 71 80 PHE A C 1
ATOM 671 O O . PHE A 1 80 ? -21.688 17.125 13.57 1 71 80 PHE A O 1
ATOM 678 N N . GLY A 1 81 ? -21.703 18.438 11.812 1 64.38 81 GLY A N 1
ATOM 679 C CA . GLY A 1 81 ? -21.281 17.406 10.883 1 64.38 81 GLY A CA 1
ATOM 680 C C . GLY A 1 81 ? -22.438 16.828 10.078 1 64.38 81 GLY A C 1
ATOM 681 O O . GLY A 1 81 ? -22.219 16.109 9.102 1 64.38 81 GLY A O 1
ATOM 682 N N . GLY A 1 82 ? -23.594 17 10.586 1 63.41 82 GLY A N 1
ATOM 683 C CA . GLY A 1 82 ? -24.766 16.422 9.938 1 63.41 82 GLY A CA 1
ATOM 684 C C . GLY A 1 82 ? -25.078 17.062 8.594 1 63.41 82 GLY A C 1
ATOM 685 O O . GLY A 1 82 ? -25.766 16.453 7.758 1 63.41 82 GLY A O 1
ATOM 686 N N . ASN A 1 83 ? -24.672 18.25 8.461 1 59.97 83 ASN A N 1
ATOM 687 C CA . ASN A 1 83 ? -25.141 18.953 7.273 1 59.97 83 ASN A CA 1
ATOM 688 C C . ASN A 1 83 ? -24.094 18.969 6.172 1 59.97 83 ASN A C 1
ATOM 690 O O . ASN A 1 83 ? -24.109 19.828 5.289 1 59.97 83 ASN A O 1
ATOM 694 N N . LEU A 1 84 ? -23.219 18.094 6.246 1 56.88 84 LEU A N 1
ATOM 695 C CA . LEU A 1 84 ? -22.078 18.375 5.387 1 56.88 84 LEU A CA 1
ATOM 696 C C . LEU A 1 84 ? -22.109 17.516 4.129 1 56.88 84 LEU A C 1
ATOM 698 O O . LEU A 1 84 ? -21.359 17.766 3.178 1 56.88 84 LEU A O 1
ATOM 702 N N . ASN A 1 85 ? -22.75 16.469 3.994 1 59.69 85 ASN A N 1
ATOM 703 C CA . ASN A 1 85 ? -22.281 15.836 2.766 1 59.69 85 ASN A CA 1
ATOM 704 C C . ASN A 1 85 ? -23.453 15.32 1.93 1 59.69 85 ASN A C 1
ATOM 706 O O . ASN A 1 85 ? -24.609 15.594 2.244 1 59.69 85 ASN A O 1
ATOM 710 N N . MET A 1 86 ? -23.078 14.453 0.896 1 64.31 86 MET A N 1
ATOM 711 C CA . MET A 1 86 ? -23.609 13.797 -0.291 1 64.31 86 MET A CA 1
ATOM 712 C C . MET A 1 86 ? -24.812 12.922 0.07 1 64.31 86 MET A C 1
ATOM 714 O O . MET A 1 86 ? -24.641 11.773 0.486 1 64.31 86 MET A O 1
ATOM 718 N N . ILE A 1 87 ? -26.031 13.461 -0.074 1 70.81 87 ILE A N 1
ATOM 719 C CA . ILE A 1 87 ? -27.266 12.922 0.474 1 70.81 87 ILE A CA 1
ATOM 720 C C . ILE A 1 87 ? -27.562 11.562 -0.165 1 70.81 87 ILE A C 1
ATOM 722 O O . ILE A 1 87 ? -28.281 10.742 0.411 1 70.81 87 ILE A O 1
ATOM 726 N N . ASP A 1 88 ? -26.891 11.188 -1.182 1 76.31 88 ASP A N 1
ATOM 727 C CA . ASP A 1 88 ? -27.266 9.93 -1.822 1 76.31 88 ASP A CA 1
ATOM 728 C C . ASP A 1 88 ? -26.031 9.07 -2.117 1 76.31 88 ASP A C 1
ATOM 730 O O . ASP A 1 88 ? -26.094 8.164 -2.949 1 76.31 88 ASP A O 1
ATOM 734 N N . GLY A 1 89 ? -25.094 9.297 -1.419 1 82.81 89 GLY A N 1
ATOM 735 C CA . GLY A 1 89 ? -23.922 8.477 -1.645 1 82.81 89 GLY A CA 1
ATOM 736 C C . GLY A 1 89 ? -23.969 7.152 -0.912 1 82.81 89 GLY A C 1
ATOM 737 O O . GLY A 1 89 ? -24.516 7.062 0.185 1 82.81 89 GLY A O 1
ATOM 738 N N . GLU A 1 90 ? -23.422 6.102 -1.562 1 86.19 90 GLU A N 1
ATOM 739 C CA . GLU A 1 90 ? -23.297 4.805 -0.901 1 86.19 90 GLU A CA 1
ATOM 740 C C . GLU A 1 90 ? -22.203 4.824 0.155 1 86.19 90 GLU A C 1
ATOM 742 O O . GLU A 1 90 ? -21.047 5.129 -0.15 1 86.19 90 GLU A O 1
ATOM 747 N N . PRO A 1 91 ? -22.609 4.512 1.368 1 90.5 91 PRO A N 1
ATOM 748 C CA . PRO A 1 91 ? -21.547 4.457 2.387 1 90.5 91 PRO A CA 1
ATOM 749 C C . PRO A 1 91 ? -20.672 3.219 2.252 1 90.5 91 PRO A C 1
ATOM 751 O O . PRO A 1 91 ? -21.094 2.111 2.59 1 90.5 91 PRO A O 1
ATOM 754 N N . ARG A 1 92 ? -19.531 3.352 1.798 1 93.06 92 ARG A N 1
ATOM 755 C CA . ARG A 1 92 ? -18.562 2.264 1.686 1 93.06 92 ARG A CA 1
ATOM 756 C C . ARG A 1 92 ? -17.609 2.252 2.875 1 93.06 92 ARG A C 1
ATOM 758 O O . ARG A 1 92 ? -17.359 3.295 3.482 1 93.06 92 ARG A O 1
ATOM 765 N N . LEU A 1 93 ? -17.156 1.037 3.189 1 96.31 93 LEU A N 1
ATOM 766 C CA . LEU A 1 93 ? -16.156 0.926 4.242 1 96.31 93 LEU A CA 1
ATOM 767 C C . LEU A 1 93 ? -14.797 1.425 3.76 1 96.31 93 LEU A C 1
ATOM 769 O O . LEU A 1 93 ? -14.289 0.964 2.734 1 96.31 93 LEU A O 1
ATOM 773 N N . LEU A 1 94 ? -14.273 2.35 4.48 1 96.19 94 LEU A N 1
ATOM 774 C CA . LEU A 1 94 ? -12.992 2.939 4.094 1 96.19 94 LEU A CA 1
ATOM 775 C C . LEU A 1 94 ? -11.852 2.336 4.902 1 96.19 94 LEU A C 1
ATOM 777 O O . LEU A 1 94 ? -10.867 1.849 4.332 1 96.19 94 LEU A O 1
ATOM 781 N N . SER A 1 95 ? -11.922 2.371 6.199 1 97.81 95 SER A N 1
ATOM 782 C CA . SER A 1 95 ? -10.898 1.842 7.098 1 97.81 95 SER A CA 1
ATOM 783 C C . SER A 1 95 ? -11.492 1.462 8.445 1 97.81 95 SER A C 1
ATOM 785 O O . SER A 1 95 ? -12.609 1.864 8.781 1 97.81 95 SER A O 1
ATOM 787 N N . ALA A 1 96 ? -10.805 0.654 9.133 1 98.5 96 ALA A N 1
ATOM 788 C CA . ALA A 1 96 ? -11.156 0.264 10.492 1 98.5 96 ALA A CA 1
ATOM 789 C C . ALA A 1 96 ? -9.906 0.118 11.359 1 98.5 96 ALA A C 1
ATOM 791 O O . ALA A 1 96 ? -8.883 -0.401 10.906 1 98.5 96 ALA A O 1
ATOM 792 N N . PHE A 1 97 ? -9.992 0.576 12.578 1 98.38 97 PHE A N 1
ATOM 793 C CA . PHE A 1 97 ? -8.859 0.563 13.492 1 98.38 97 PHE A CA 1
ATOM 794 C C . PHE A 1 97 ? -9.234 -0.093 14.812 1 98.38 97 PHE A C 1
ATOM 796 O O . PHE A 1 97 ? -10.344 0.116 15.32 1 98.38 97 PHE A O 1
ATOM 803 N N . VAL A 1 98 ? -8.383 -0.877 15.352 1 98.06 98 VAL A N 1
ATOM 804 C CA . VAL A 1 98 ? -8.555 -1.421 16.703 1 98.06 98 VAL A CA 1
ATOM 805 C C . VAL A 1 98 ? -7.637 -0.69 17.672 1 98.06 98 VAL A C 1
ATOM 807 O O . VAL A 1 98 ? -6.418 -0.659 17.484 1 98.06 98 VAL A O 1
ATOM 810 N N . TYR A 1 99 ? -8.219 -0.127 18.625 1 97.12 99 TYR A N 1
ATOM 811 C CA . TYR A 1 99 ? -7.52 0.546 19.719 1 97.12 99 TYR A CA 1
ATOM 812 C C . TYR A 1 99 ? -7.527 -0.307 20.984 1 97.12 99 TYR A C 1
ATOM 814 O O . TYR A 1 99 ? -7.996 -1.448 20.969 1 97.12 99 TYR A O 1
ATOM 822 N N . PRO A 1 100 ? -6.922 0.149 22.062 1 94.38 100 PRO A N 1
ATOM 823 C CA . PRO A 1 100 ? -6.875 -0.661 23.281 1 94.38 100 PRO A CA 1
ATOM 824 C C . PRO A 1 100 ? -8.266 -1.037 23.797 1 94.38 100 PRO A C 1
ATOM 826 O O . PRO A 1 100 ? -8.469 -2.154 24.281 1 94.38 100 PRO A O 1
ATOM 829 N N . ASP A 1 101 ? -9.25 -0.134 23.531 1 95.19 101 ASP A N 1
ATOM 830 C CA . ASP A 1 101 ? -10.516 -0.392 24.203 1 95.19 101 ASP A CA 1
ATOM 831 C C . ASP A 1 101 ? -11.68 -0.391 23.219 1 95.19 101 ASP A C 1
ATOM 833 O O . ASP A 1 101 ? -12.797 -0.765 23.562 1 95.19 101 ASP A O 1
ATOM 837 N N . GLU A 1 102 ? -11.422 -0.009 22.031 1 97.06 102 GLU A N 1
ATOM 838 C CA . GLU A 1 102 ? -12.531 0.093 21.094 1 97.06 102 GLU A CA 1
ATOM 839 C C . GLU A 1 102 ? -12.047 -0.044 19.656 1 97.06 102 GLU A C 1
ATOM 841 O O . GLU A 1 102 ? -10.844 -0.174 19.406 1 97.06 102 GLU A O 1
ATOM 846 N N . ILE A 1 103 ? -13 -0.11 18.75 1 97.81 103 ILE A N 1
ATOM 847 C CA . ILE A 1 103 ? -12.789 -0.15 17.312 1 97.81 103 ILE A CA 1
ATOM 848 C C . ILE A 1 103 ? -13.477 1.041 16.656 1 97.81 103 ILE A C 1
ATOM 850 O O . ILE A 1 103 ? -14.578 1.427 17.047 1 97.81 103 ILE A O 1
ATOM 854 N N . SER A 1 104 ? -12.844 1.668 15.758 1 98.06 104 SER A N 1
ATOM 855 C CA . SER A 1 104 ? -13.477 2.686 14.93 1 98.06 104 SER A CA 1
ATOM 856 C C . SER A 1 104 ? -13.523 2.256 13.469 1 98.06 104 SER A C 1
ATOM 858 O O . SER A 1 104 ? -12.516 1.809 12.914 1 98.06 104 SER A O 1
ATOM 860 N N . ILE A 1 105 ? -14.688 2.365 12.875 1 98.06 105 ILE A N 1
ATOM 861 C CA . ILE A 1 105 ? -14.891 2.105 11.453 1 98.06 105 ILE A CA 1
ATOM 862 C C . ILE A 1 105 ? -15.234 3.408 10.734 1 98.06 105 ILE A C 1
ATOM 864 O O . ILE A 1 105 ? -16.125 4.148 11.164 1 98.06 105 ILE A O 1
ATOM 868 N N . ILE A 1 106 ? -14.547 3.719 9.664 1 96.94 106 ILE A N 1
ATOM 869 C CA . ILE A 1 106 ? -14.773 4.945 8.898 1 96.94 106 ILE A CA 1
ATOM 870 C C . ILE A 1 106 ? -15.383 4.605 7.543 1 96.94 106 ILE A C 1
ATOM 872 O O . ILE A 1 106 ? -14.914 3.701 6.852 1 96.94 106 ILE A O 1
ATOM 876 N N . THR A 1 107 ? -16.422 5.312 7.211 1 94.31 107 THR A N 1
ATOM 877 C CA . THR A 1 107 ? -17.078 5.121 5.922 1 94.31 107 THR A CA 1
ATOM 878 C C . THR A 1 107 ? -16.844 6.324 5.012 1 94.31 107 THR A C 1
ATOM 880 O O . THR A 1 107 ? -16.219 7.309 5.418 1 94.31 107 THR A O 1
ATOM 883 N N . THR A 1 108 ? -17.391 6.297 3.77 1 90.25 108 THR A N 1
ATOM 884 C CA . THR A 1 108 ? -16.984 7.254 2.746 1 90.25 108 THR A CA 1
ATOM 885 C C . THR A 1 108 ? -18.016 8.359 2.605 1 90.25 108 THR A C 1
ATOM 887 O O . THR A 1 108 ? -17.922 9.203 1.714 1 90.25 108 THR A O 1
ATOM 890 N N . VAL A 1 109 ? -19.078 8.367 3.473 1 85.75 109 VAL A N 1
ATOM 891 C CA . VAL A 1 109 ? -20.094 9.398 3.312 1 85.75 109 VAL A CA 1
ATOM 892 C C . VAL A 1 109 ? -20.484 9.945 4.68 1 85.75 109 VAL A C 1
ATOM 894 O O . VAL A 1 109 ? -20.5 9.211 5.672 1 85.75 109 VAL A O 1
ATOM 897 N N . MET A 1 110 ? -20.906 11.195 4.66 1 82.81 110 MET A N 1
ATOM 898 C CA . MET A 1 110 ? -21.203 11.859 5.93 1 82.81 110 MET A CA 1
ATOM 899 C C . MET A 1 110 ? -22.703 11.977 6.145 1 82.81 110 MET A C 1
ATOM 901 O O . MET A 1 110 ? -23.156 12.266 7.254 1 82.81 110 MET A O 1
ATOM 905 N N . HIS A 1 111 ? -23.469 11.656 5.141 1 80 111 HIS A N 1
ATOM 906 C CA . HIS A 1 111 ? -24.906 11.828 5.297 1 80 111 HIS A CA 1
ATOM 907 C C . HIS A 1 111 ? -25.484 10.797 6.262 1 80 111 HIS A C 1
ATOM 909 O O . HIS A 1 111 ? -26.625 10.922 6.695 1 80 111 HIS A O 1
ATOM 915 N N . THR A 1 112 ? -24.703 9.828 6.582 1 83.75 112 THR A N 1
ATOM 916 C CA . THR A 1 112 ? -25.156 8.828 7.543 1 83.75 112 THR A CA 1
ATOM 917 C C . THR A 1 112 ? -24.969 9.32 8.969 1 83.75 112 THR A C 1
ATOM 919 O O . THR A 1 112 ? -25.172 8.578 9.93 1 83.75 112 THR A O 1
ATOM 922 N N . PHE A 1 113 ? -24.688 10.562 9.078 1 86.62 113 PHE A N 1
ATOM 923 C CA . PHE A 1 113 ? -24.453 11.164 10.383 1 86.62 113 PHE A CA 1
ATOM 924 C C . PHE A 1 113 ? -25.609 10.875 11.328 1 86.62 113 PHE A C 1
ATOM 926 O O . PHE A 1 113 ? -26.781 11.086 10.977 1 86.62 113 PHE A O 1
ATOM 933 N N . LEU A 1 114 ? -25.266 10.258 12.438 1 89.31 114 LEU A N 1
ATOM 934 C CA . LEU A 1 114 ? -26.156 9.961 13.562 1 89.31 114 LEU A CA 1
ATOM 935 C C . LEU A 1 114 ? -27.047 8.773 13.242 1 89.31 114 LEU A C 1
ATOM 937 O O . LEU A 1 114 ? -27.844 8.344 14.086 1 89.31 114 LEU A O 1
ATOM 941 N N . LYS A 1 115 ? -26.938 8.227 12.094 1 89.81 115 LYS A N 1
ATOM 942 C CA . LYS A 1 115 ? -27.688 7.016 11.781 1 89.81 115 LYS A CA 1
ATOM 943 C C . LYS A 1 115 ? -27.234 5.844 12.648 1 89.81 115 LYS A C 1
ATOM 945 O O . LYS A 1 115 ? -26.062 5.734 12.984 1 89.81 115 LYS A O 1
ATOM 950 N N . ARG A 1 116 ? -28.266 5.055 12.906 1 93.5 116 ARG A N 1
ATOM 951 C CA . ARG A 1 116 ? -27.922 3.811 13.594 1 93.5 116 ARG A CA 1
ATOM 952 C C . ARG A 1 116 ? -27.188 2.852 12.656 1 93.5 116 ARG A C 1
ATOM 954 O O . ARG A 1 116 ? -27.469 2.814 11.461 1 93.5 116 ARG A O 1
ATOM 961 N N . ALA A 1 117 ? -26.25 2.145 13.273 1 95.31 117 ALA A N 1
ATOM 962 C CA . ALA A 1 117 ? -25.469 1.167 12.531 1 95.31 117 ALA A CA 1
ATOM 963 C C . ALA A 1 117 ? -25.172 -0.062 13.383 1 95.31 117 ALA A C 1
ATOM 965 O O . ALA A 1 117 ? -25.078 0.031 14.609 1 95.31 117 ALA A O 1
ATOM 966 N N . THR A 1 118 ? -25.109 -1.196 12.75 1 96.75 118 THR A N 1
ATOM 967 C CA . THR A 1 118 ? -24.734 -2.434 13.422 1 96.75 118 THR A CA 1
ATOM 968 C C . THR A 1 118 ? -23.312 -2.842 13.047 1 96.75 118 THR A C 1
ATOM 970 O O . THR A 1 118 ? -23 -2.977 11.867 1 96.75 118 THR A O 1
ATOM 973 N N . CYS A 1 119 ? -22.5 -3.041 14.078 1 97.44 119 CYS A N 1
ATOM 974 C CA . CYS A 1 119 ? -21.141 -3.559 13.883 1 97.44 119 CYS A CA 1
ATOM 975 C C . CYS A 1 119 ? -21.156 -5.078 13.734 1 97.44 119 CYS A C 1
ATOM 977 O O . CYS A 1 119 ? -21.703 -5.781 14.586 1 97.44 119 CYS A O 1
ATOM 979 N N . HIS A 1 120 ? -20.578 -5.523 12.656 1 98.06 120 HIS A N 1
ATOM 980 C CA . HIS A 1 120 ? -20.375 -6.949 12.43 1 98.06 120 HIS A CA 1
ATOM 981 C C . HIS A 1 120 ? -18.906 -7.32 12.57 1 98.06 120 HIS A C 1
ATOM 983 O O . HIS A 1 120 ? -18.031 -6.578 12.109 1 98.06 120 HIS A O 1
ATOM 989 N N . TYR A 1 121 ? -18.641 -8.461 13.219 1 97.69 121 TYR A N 1
ATOM 990 C CA . TYR A 1 121 ? -17.281 -8.914 13.492 1 97.69 121 TYR A CA 1
ATOM 991 C C . TYR A 1 121 ? -17 -10.242 12.789 1 97.69 121 TYR A C 1
ATOM 993 O O . TYR A 1 121 ? -17.859 -11.125 12.75 1 97.69 121 TYR A O 1
ATOM 1001 N N . TYR A 1 122 ? -15.82 -10.328 12.242 1 96.69 122 TYR A N 1
ATOM 1002 C CA . TYR A 1 122 ? -15.414 -11.531 11.531 1 96.69 122 TYR A CA 1
ATOM 1003 C C . TYR A 1 122 ? -14.062 -12.023 12.023 1 96.69 122 TYR A C 1
ATOM 1005 O O . TYR A 1 122 ? -13.195 -11.219 12.383 1 96.69 122 TYR A O 1
ATOM 1013 N N . ASP A 1 123 ? -13.867 -13.328 11.945 1 93.19 123 ASP A N 1
ATOM 1014 C CA . ASP A 1 123 ? -12.617 -13.93 12.391 1 93.19 123 ASP A CA 1
ATOM 1015 C C . ASP A 1 123 ? -11.602 -14 11.25 1 93.19 123 ASP A C 1
ATOM 1017 O O . ASP A 1 123 ? -11.789 -13.375 10.211 1 93.19 123 ASP A O 1
ATOM 1021 N N . CYS A 1 124 ? -10.461 -14.727 11.477 1 89.44 124 CYS A N 1
ATOM 1022 C CA . CYS A 1 124 ? -9.336 -14.789 10.547 1 89.44 124 CYS A CA 1
ATOM 1023 C C . CYS A 1 124 ? -9.742 -15.43 9.227 1 89.44 124 CYS A C 1
ATOM 1025 O O . CYS A 1 124 ? -9.078 -15.242 8.211 1 89.44 124 CYS A O 1
ATOM 1027 N N . ASN A 1 125 ? -10.898 -16.219 9.227 1 87.81 125 ASN A N 1
ATOM 1028 C CA . ASN A 1 125 ? -11.391 -16.875 8.016 1 87.81 125 ASN A CA 1
ATOM 1029 C C . ASN A 1 125 ? -12.539 -16.094 7.383 1 87.81 125 ASN A C 1
ATOM 1031 O O . ASN A 1 125 ? -13.188 -16.578 6.461 1 87.81 125 ASN A O 1
ATOM 1035 N N . ARG A 1 126 ? -12.836 -14.945 7.996 1 92.12 126 ARG A N 1
ATOM 1036 C CA . ARG A 1 126 ? -13.891 -14.047 7.512 1 92.12 126 ARG A CA 1
ATOM 1037 C C . ARG A 1 126 ? -15.266 -14.656 7.738 1 92.12 126 ARG A C 1
ATOM 1039 O O . ARG A 1 126 ? -16.172 -14.461 6.93 1 92.12 126 ARG A O 1
ATOM 1046 N N . VAL A 1 127 ? -15.328 -15.406 8.711 1 92.31 127 VAL A N 1
ATOM 1047 C CA . VAL A 1 127 ? -16.625 -15.914 9.172 1 92.31 127 VAL A CA 1
ATOM 1048 C C . VAL A 1 127 ? -17.172 -15.008 10.273 1 92.31 127 VAL A C 1
ATOM 1050 O O . VAL A 1 127 ? -16.453 -14.695 11.234 1 92.31 127 VAL A O 1
ATOM 1053 N N . GLU A 1 128 ? -18.375 -14.664 10.148 1 94.38 128 GLU A N 1
ATOM 1054 C CA . GLU A 1 128 ? -18.969 -13.727 11.109 1 94.38 128 GLU A CA 1
ATOM 1055 C C . GLU A 1 128 ? -19.109 -14.367 12.484 1 94.38 128 GLU A C 1
ATOM 1057 O O . GLU A 1 128 ? -19.531 -15.523 12.594 1 94.38 128 GLU A O 1
ATOM 1062 N N . ILE A 1 129 ? -18.75 -13.578 13.422 1 93.12 129 ILE A N 1
ATOM 1063 C CA . ILE A 1 129 ? -19.031 -13.922 14.805 1 93.12 129 ILE A CA 1
ATOM 1064 C C . ILE A 1 129 ? -20.391 -13.352 15.211 1 93.12 129 ILE A C 1
ATOM 1066 O O . ILE A 1 129 ? -20.469 -12.289 15.82 1 93.12 129 ILE A O 1
ATOM 1070 N N . HIS A 1 130 ? -21.438 -14.07 15.016 1 84.94 130 HIS A N 1
ATOM 1071 C CA . HIS A 1 130 ? -22.797 -13.555 15.047 1 84.94 130 HIS A CA 1
ATOM 1072 C C . HIS A 1 130 ? -23.188 -13.094 16.453 1 84.94 130 HIS A C 1
ATOM 1074 O O . HIS A 1 130 ? -23.875 -12.078 16.609 1 84.94 130 HIS A O 1
ATOM 1080 N N . ALA A 1 131 ? -22.781 -13.719 17.359 1 85 131 ALA A N 1
ATOM 1081 C CA . ALA A 1 131 ? -23.156 -13.406 18.734 1 85 131 ALA A CA 1
ATOM 1082 C C . ALA A 1 131 ? -22.5 -12.117 19.203 1 85 131 ALA A C 1
ATOM 1084 O O . ALA A 1 131 ? -22.891 -11.562 20.234 1 85 131 ALA A O 1
ATOM 1085 N N . ALA A 1 132 ? -21.688 -11.562 18.359 1 89.25 132 ALA A N 1
ATOM 1086 C CA . ALA A 1 132 ? -20.859 -10.453 18.828 1 89.25 132 ALA A CA 1
ATOM 1087 C C . ALA A 1 132 ? -21.344 -9.125 18.25 1 89.25 132 ALA A C 1
ATOM 1089 O O . ALA A 1 132 ? -20.766 -8.078 18.5 1 89.25 132 ALA A O 1
ATOM 1090 N N . ARG A 1 133 ? -22.438 -9.148 17.609 1 94.06 133 ARG A N 1
ATOM 1091 C CA . ARG A 1 133 ? -22.891 -7.922 16.953 1 94.06 133 ARG A CA 1
ATOM 1092 C C . ARG A 1 133 ? -23.156 -6.824 17.984 1 94.06 133 ARG A C 1
ATOM 1094 O O . ARG A 1 133 ? -23.453 -7.113 19.141 1 94.06 133 ARG A O 1
ATOM 1101 N N . PHE A 1 134 ? -23.047 -5.559 17.547 1 95.88 134 PHE A N 1
ATOM 1102 C CA . PHE A 1 134 ? -23.25 -4.422 18.438 1 95.88 134 PHE A CA 1
ATOM 1103 C C . PHE A 1 134 ? -23.953 -3.281 17.703 1 95.88 134 PHE A C 1
ATOM 1105 O O . PHE A 1 134 ? -23.547 -2.906 16.609 1 95.88 134 PHE A O 1
ATOM 1112 N N . LYS A 1 135 ? -24.922 -2.77 18.359 1 94.31 135 LYS A N 1
ATOM 1113 C CA . LYS A 1 135 ? -25.625 -1.61 17.812 1 94.31 135 LYS A CA 1
ATOM 1114 C C . LYS A 1 135 ? -24.938 -0.311 18.219 1 94.31 135 LYS A C 1
ATOM 1116 O O . LYS A 1 135 ? -24.781 -0.028 19.406 1 94.31 135 LYS A O 1
ATOM 1121 N N . SER A 1 136 ? -24.547 0.438 17.188 1 93.88 136 SER A N 1
ATOM 1122 C CA . SER A 1 136 ? -23.859 1.71 17.375 1 93.88 136 SER A CA 1
ATOM 1123 C C . SER A 1 136 ? -24.531 2.826 16.594 1 93.88 136 SER A C 1
ATOM 1125 O O . SER A 1 136 ? -25.703 2.705 16.203 1 93.88 136 SER A O 1
ATOM 1127 N N . ARG A 1 137 ? -23.859 3.938 16.547 1 92.19 137 ARG A N 1
ATOM 1128 C CA . ARG A 1 137 ? -24.312 5.09 15.773 1 92.19 137 ARG A CA 1
ATOM 1129 C C . ARG A 1 137 ? -23.141 5.781 15.086 1 92.19 137 ARG A C 1
ATOM 1131 O O . ARG A 1 137 ? -22 5.691 15.539 1 92.19 137 ARG A O 1
ATOM 1138 N N . VAL A 1 138 ? -23.5 6.445 14.047 1 92.56 138 VAL A N 1
ATOM 1139 C CA . VAL A 1 138 ? -22.469 7.156 13.305 1 92.56 138 VAL A CA 1
ATOM 1140 C C . VAL A 1 138 ? -22.156 8.484 13.992 1 92.56 138 VAL A C 1
ATOM 1142 O O . VAL A 1 138 ? -23.016 9.367 14.07 1 92.56 138 VAL A O 1
ATOM 1145 N N . TRP A 1 139 ? -20.953 8.555 14.461 1 90.81 139 TRP A N 1
ATOM 1146 C CA . TRP A 1 139 ? -20.422 9.773 15.062 1 90.81 139 TRP A CA 1
ATOM 1147 C C . TRP A 1 139 ? -18.938 9.633 15.391 1 90.81 139 TRP A C 1
ATOM 1149 O O . TRP A 1 139 ? -18.516 8.602 15.906 1 90.81 139 TRP A O 1
ATOM 1159 N N . PRO A 1 140 ? -18.156 10.703 15.266 1 90.12 140 PRO A N 1
ATOM 1160 C CA . PRO A 1 140 ? -18.469 11.938 14.547 1 90.12 140 PRO A CA 1
ATOM 1161 C C . PRO A 1 140 ? -18.453 11.758 13.031 1 90.12 140 PRO A C 1
ATOM 1163 O O . PRO A 1 140 ? -17.781 10.859 12.516 1 90.12 140 PRO A O 1
ATOM 1166 N N . LEU A 1 141 ? -19.172 12.578 12.273 1 88.88 141 LEU A N 1
ATOM 1167 C CA . LEU A 1 141 ? -19.203 12.656 10.812 1 88.88 141 LEU A CA 1
ATOM 1168 C C . LEU A 1 141 ? -19.547 11.297 10.203 1 88.88 141 LEU A C 1
ATOM 1170 O O . LEU A 1 141 ? -20.719 10.898 10.188 1 88.88 141 LEU A O 1
ATOM 1174 N N . ALA A 1 142 ? -18.469 10.469 9.883 1 91.19 142 ALA A N 1
ATOM 1175 C CA . ALA A 1 142 ? -18.703 9.195 9.203 1 91.19 142 ALA A CA 1
ATOM 1176 C C . ALA A 1 142 ? -18.078 8.039 9.977 1 91.19 142 ALA A C 1
ATOM 1178 O O . ALA A 1 142 ? -17.766 6.996 9.398 1 91.19 142 ALA A O 1
ATOM 1179 N N . VAL A 1 143 ? -17.875 8.227 11.242 1 94.81 143 VAL A N 1
ATOM 1180 C CA . VAL A 1 143 ? -17.188 7.254 12.07 1 94.81 143 VAL A CA 1
ATOM 1181 C C . VAL A 1 143 ? -18.188 6.422 12.859 1 94.81 143 VAL A C 1
ATOM 1183 O O . VAL A 1 143 ? -19.172 6.957 13.375 1 94.81 143 VAL A O 1
ATOM 1186 N N . ILE A 1 144 ? -18.016 5.145 12.898 1 96.12 144 ILE A N 1
ATOM 1187 C CA . ILE A 1 144 ? -18.781 4.227 13.742 1 96.12 144 ILE A CA 1
ATOM 1188 C C . ILE A 1 144 ? -17.859 3.598 14.781 1 96.12 144 ILE A C 1
ATOM 1190 O O . ILE A 1 144 ? -16.859 2.951 14.43 1 96.12 144 ILE A O 1
ATOM 1194 N N . THR A 1 145 ? -18.172 3.801 16.047 1 96.75 145 THR A N 1
ATOM 1195 C CA . THR A 1 145 ? -17.375 3.244 17.125 1 96.75 145 THR A CA 1
ATOM 1196 C C . THR A 1 145 ? -17.984 1.939 17.641 1 96.75 145 THR A C 1
ATOM 1198 O O . THR A 1 145 ? -19.188 1.864 17.875 1 96.75 145 THR A O 1
ATOM 1201 N N . CYS A 1 146 ? -17.188 0.921 17.75 1 97.19 146 CYS A N 1
ATOM 1202 C CA . CYS A 1 146 ? -17.594 -0.417 18.156 1 97.19 146 CYS A CA 1
ATOM 1203 C C . CYS A 1 146 ? -16.719 -0.935 19.281 1 97.19 146 CYS A C 1
ATOM 1205 O O . CYS A 1 146 ? -15.547 -0.572 19.375 1 97.19 146 CYS A O 1
ATOM 1207 N N . PRO A 1 147 ? -17.281 -1.762 20.156 1 97.12 147 PRO A N 1
ATOM 1208 C CA . PRO A 1 147 ? -16.438 -2.41 21.156 1 97.12 147 PRO A CA 1
ATOM 1209 C C . PRO A 1 147 ? -15.508 -3.465 20.562 1 97.12 147 PRO A C 1
ATOM 1211 O O . PRO A 1 147 ? -15.719 -3.912 19.438 1 97.12 147 PRO A O 1
ATOM 1214 N N . ARG A 1 148 ? -14.523 -3.838 21.312 1 97 148 ARG A N 1
ATOM 1215 C CA . ARG A 1 148 ? -13.641 -4.926 20.922 1 97 148 ARG A CA 1
ATOM 1216 C C . ARG A 1 148 ? -14.32 -6.277 21.094 1 97 148 ARG A C 1
ATOM 1218 O O . ARG A 1 148 ? -15.133 -6.461 22 1 97 148 ARG A O 1
ATOM 1225 N N . ARG A 1 149 ? -14.086 -7.199 20.219 1 96.56 149 ARG A N 1
ATOM 1226 C CA . ARG A 1 149 ? -14.547 -8.578 20.312 1 96.56 149 ARG A CA 1
ATOM 1227 C C . ARG A 1 149 ? -13.391 -9.562 20.203 1 96.56 149 ARG A C 1
ATOM 1229 O O . ARG A 1 149 ? -12.523 -9.398 19.328 1 96.56 149 ARG A O 1
ATOM 1236 N N . PHE A 1 150 ? -13.469 -10.555 20.984 1 93.69 150 PHE A N 1
ATOM 1237 C CA . PHE A 1 150 ? -12.469 -11.617 20.984 1 93.69 150 PHE A CA 1
ATOM 1238 C C . PHE A 1 150 ? -12.297 -12.219 19.594 1 93.69 150 PHE A C 1
ATOM 1240 O O . PHE A 1 150 ? -13.273 -12.664 18.984 1 93.69 150 PHE A O 1
ATOM 1247 N N . GLY A 1 151 ? -11.094 -12.141 19.047 1 92.56 151 GLY A N 1
ATOM 1248 C CA . GLY A 1 151 ? -10.727 -12.859 17.844 1 92.56 151 GLY A CA 1
ATOM 1249 C C . GLY A 1 151 ? -11.164 -12.148 16.562 1 92.56 151 GLY A C 1
ATOM 1250 O O . GLY A 1 151 ? -10.938 -12.656 15.469 1 92.56 151 GLY A O 1
ATOM 1251 N N . ALA A 1 152 ? -11.773 -10.969 16.688 1 96.31 152 ALA A N 1
ATOM 1252 C CA . ALA A 1 152 ? -12.203 -10.242 15.5 1 96.31 152 ALA A CA 1
ATOM 1253 C C . ALA A 1 152 ? -11 -9.703 14.727 1 96.31 152 ALA A C 1
ATOM 1255 O O . ALA A 1 152 ? -10.141 -9.023 15.297 1 96.31 152 ALA A O 1
ATOM 1256 N N . GLU A 1 153 ? -10.922 -10.062 13.477 1 95.81 153 GLU A N 1
ATOM 1257 C CA . GLU A 1 153 ? -9.844 -9.562 12.625 1 95.81 153 GLU A CA 1
ATOM 1258 C C . GLU A 1 153 ? -10.391 -8.688 11.5 1 95.81 153 GLU A C 1
ATOM 1260 O O . GLU A 1 153 ? -9.641 -7.945 10.859 1 95.81 153 GLU A O 1
ATOM 1265 N N . TYR A 1 154 ? -11.664 -8.828 11.227 1 97.56 154 TYR A N 1
ATOM 1266 C CA . TYR A 1 154 ? -12.367 -8.047 10.219 1 97.56 154 TYR A CA 1
ATOM 1267 C C . TYR A 1 154 ? -13.68 -7.504 10.766 1 97.56 154 TYR A C 1
ATOM 1269 O O . TYR A 1 154 ? -14.227 -8.039 11.734 1 97.56 154 TYR A O 1
ATOM 1277 N N . VAL A 1 155 ? -14.133 -6.41 10.125 1 98.38 155 VAL A N 1
ATOM 1278 C CA . VAL A 1 155 ? -15.391 -5.812 10.555 1 98.38 155 VAL A CA 1
ATOM 1279 C C . VAL A 1 155 ? -16.188 -5.348 9.336 1 98.38 155 VAL A C 1
ATOM 1281 O O . VAL A 1 155 ? -15.617 -5.152 8.258 1 98.38 155 VAL A O 1
ATOM 1284 N N . SER A 1 156 ? -17.406 -5.227 9.562 1 98.06 156 SER A N 1
ATOM 1285 C CA . SER A 1 156 ? -18.344 -4.641 8.609 1 98.06 156 SER A CA 1
ATOM 1286 C C . SER A 1 156 ? -19.484 -3.916 9.328 1 98.06 156 SER A C 1
ATOM 1288 O O . SER A 1 156 ? -19.547 -3.912 10.555 1 98.06 156 SER A O 1
ATOM 1290 N N . VAL A 1 157 ? -20.266 -3.215 8.531 1 97 157 VAL A N 1
ATOM 1291 C CA . VAL A 1 157 ? -21.359 -2.441 9.102 1 97 157 VAL A CA 1
ATOM 1292 C C . VAL A 1 157 ? -22.625 -2.625 8.258 1 97 157 VAL A C 1
ATOM 1294 O O . VAL A 1 157 ? -22.547 -2.838 7.047 1 97 157 VAL A O 1
ATOM 1297 N N . SER A 1 158 ? -23.766 -2.615 8.914 1 96.06 158 SER A N 1
ATOM 1298 C CA . SER A 1 158 ? -25.078 -2.492 8.281 1 96.06 158 SER A CA 1
ATOM 1299 C C . SER A 1 158 ? -25.906 -1.398 8.938 1 96.06 158 SER A C 1
ATOM 1301 O O . SER A 1 158 ? -25.688 -1.061 10.102 1 96.06 158 SER A O 1
ATOM 1303 N N . TYR A 1 159 ? -26.781 -0.819 8.188 1 93.81 159 TYR A N 1
ATOM 1304 C CA . TYR A 1 159 ? -27.594 0.272 8.703 1 93.81 159 TYR A CA 1
ATOM 1305 C C . TYR A 1 159 ? -29.031 -0.193 8.961 1 93.81 159 TYR A C 1
ATOM 1307 O O . TYR A 1 159 ? -29.766 0.445 9.711 1 93.81 159 TYR A O 1
ATOM 1315 N N . GLU A 1 160 ? -29.359 -1.265 8.297 1 92.44 160 GLU A N 1
ATOM 1316 C CA . GLU A 1 160 ? -30.703 -1.833 8.492 1 92.44 160 GLU A CA 1
ATOM 1317 C C . GLU A 1 160 ? -30.609 -3.297 8.922 1 92.44 160 GLU A C 1
ATOM 1319 O O . GLU A 1 160 ? -29.625 -3.975 8.641 1 92.44 160 GLU A O 1
ATOM 1324 N N . GLU A 1 161 ? -31.594 -3.781 9.578 1 86.94 161 GLU A N 1
ATOM 1325 C CA . GLU A 1 161 ? -31.594 -5.129 10.141 1 86.94 161 GLU A CA 1
ATOM 1326 C C . GLU A 1 161 ? -31.531 -6.184 9.047 1 86.94 161 GLU A C 1
ATOM 1328 O O . GLU A 1 161 ? -30.859 -7.199 9.188 1 86.94 161 GLU A O 1
ATOM 1333 N N . ASP A 1 162 ? -32.156 -5.988 7.949 1 87.94 162 ASP A N 1
ATOM 1334 C CA . ASP A 1 162 ? -32.219 -7.008 6.91 1 87.94 162 ASP A CA 1
ATOM 1335 C C . ASP A 1 162 ? -31.203 -6.742 5.805 1 87.94 162 ASP A C 1
ATOM 1337 O O . ASP A 1 162 ? -31.141 -7.477 4.812 1 87.94 162 ASP A O 1
ATOM 1341 N N . GLU A 1 163 ? -30.359 -5.797 6.098 1 91.06 163 GLU A N 1
ATOM 1342 C CA . GLU A 1 163 ? -29.344 -5.465 5.102 1 91.06 163 GLU A CA 1
ATOM 1343 C C . GLU A 1 163 ? -28.141 -6.391 5.211 1 91.06 163 GLU A C 1
ATOM 1345 O O . GLU A 1 163 ? -27.688 -6.695 6.312 1 91.06 163 GLU A O 1
ATOM 1350 N N . GLU A 1 164 ? -27.797 -6.977 4.062 1 90.25 164 GLU A N 1
ATOM 1351 C CA . GLU A 1 164 ? -26.531 -7.719 4.051 1 90.25 164 GLU A CA 1
ATOM 1352 C C . GLU A 1 164 ? -25.344 -6.789 4.27 1 90.25 164 GLU A C 1
ATOM 1354 O O . GLU A 1 164 ? -25.219 -5.766 3.596 1 90.25 164 GLU A O 1
ATOM 1359 N N . PRO A 1 165 ? -24.5 -7.203 5.23 1 92.75 165 PRO A N 1
ATOM 1360 C CA . PRO A 1 165 ? -23.344 -6.336 5.453 1 92.75 165 PRO A CA 1
ATOM 1361 C C . PRO A 1 165 ? -22.422 -6.277 4.242 1 92.75 165 PRO A C 1
ATOM 1363 O O . PRO A 1 165 ? -22.391 -7.203 3.426 1 92.75 165 PRO A O 1
ATOM 1366 N N . GLN A 1 166 ? -21.703 -5.223 4.199 1 91.25 166 GLN A N 1
ATOM 1367 C CA . GLN A 1 166 ? -20.688 -5.074 3.168 1 91.25 166 GLN A CA 1
ATOM 1368 C C . GLN A 1 166 ? -19.547 -6.074 3.363 1 91.25 166 GLN A C 1
ATOM 1370 O O . GLN A 1 166 ? -19.406 -6.656 4.441 1 91.25 166 GLN A O 1
ATOM 1375 N N . GLU A 1 167 ? -18.797 -6.332 2.234 1 93.75 167 GLU A N 1
ATOM 1376 C CA . GLU A 1 167 ? -17.609 -7.156 2.383 1 93.75 167 GLU A CA 1
ATOM 1377 C C . GLU A 1 167 ? -16.703 -6.625 3.492 1 93.75 167 GLU A C 1
ATOM 1379 O O . GLU A 1 167 ? -16.375 -5.438 3.516 1 93.75 167 GLU A O 1
ATOM 1384 N N . PRO A 1 168 ? -16.344 -7.469 4.434 1 97.44 168 PRO A N 1
ATOM 1385 C CA . PRO A 1 168 ? -15.609 -6.988 5.609 1 97.44 168 PRO A CA 1
ATOM 1386 C C . PRO A 1 168 ? -14.203 -6.496 5.266 1 97.44 168 PRO A C 1
ATOM 1388 O O . PRO A 1 168 ? -13.586 -6.992 4.32 1 97.44 168 PRO A O 1
ATOM 1391 N N . ILE A 1 169 ? -13.727 -5.574 6.074 1 98 169 ILE A N 1
ATOM 1392 C CA . ILE A 1 169 ? -12.375 -5.047 5.934 1 98 169 ILE A CA 1
ATOM 1393 C C . ILE A 1 169 ? -11.562 -5.363 7.188 1 98 169 ILE A C 1
ATOM 1395 O O . ILE A 1 169 ? -12.133 -5.617 8.25 1 98 169 ILE A O 1
ATOM 1399 N N . PRO A 1 170 ? -10.258 -5.406 7.062 1 97.81 170 PRO A N 1
ATOM 1400 C CA . PRO A 1 170 ? -9.422 -5.781 8.203 1 97.81 170 PRO A CA 1
ATOM 1401 C C . PRO A 1 170 ? -9.336 -4.68 9.258 1 97.81 170 PRO A C 1
ATOM 1403 O O . PRO A 1 170 ? -9.422 -3.496 8.93 1 97.81 170 PRO A O 1
ATOM 1406 N N . LEU A 1 171 ? -9.141 -5.102 10.43 1 97.75 171 LEU A N 1
ATOM 1407 C CA . LEU A 1 171 ? -8.781 -4.18 11.508 1 97.75 171 LEU A CA 1
ATOM 1408 C C . LEU A 1 171 ? -7.297 -3.822 11.438 1 97.75 171 LEU A C 1
ATOM 1410 O O . LEU A 1 171 ? -6.438 -4.707 11.461 1 97.75 171 LEU A O 1
ATOM 1414 N N . THR A 1 172 ? -7.035 -2.588 11.305 1 97.19 172 THR A N 1
ATOM 1415 C CA . THR A 1 172 ? -5.66 -2.109 11.406 1 97.19 172 THR A CA 1
ATOM 1416 C C . THR A 1 172 ? -5.25 -1.968 12.875 1 97.19 172 THR A C 1
ATOM 1418 O O . THR A 1 172 ? -5.91 -1.269 13.641 1 97.19 172 THR A O 1
ATOM 1421 N N . TYR A 1 173 ? -4.203 -2.562 13.25 1 95.75 173 TYR A N 1
ATOM 1422 C CA . TYR A 1 173 ? -3.756 -2.598 14.641 1 95.75 173 TYR A CA 1
ATOM 1423 C C . TYR A 1 173 ? -3.236 -1.232 15.078 1 95.75 173 TYR A C 1
ATOM 1425 O O . TYR A 1 173 ? -2.312 -0.688 14.469 1 95.75 173 TYR A O 1
ATOM 1433 N N . ARG A 1 174 ? -3.879 -0.705 16.094 1 97.06 174 ARG A N 1
ATOM 1434 C CA . ARG A 1 174 ? -3.461 0.535 16.734 1 97.06 174 ARG A CA 1
ATOM 1435 C C . ARG A 1 174 ? -3.559 0.425 18.25 1 97.06 174 ARG A C 1
ATOM 1437 O O . ARG A 1 174 ? -3.768 1.426 18.938 1 97.06 174 ARG A O 1
ATOM 1444 N N . ALA A 1 175 ? -3.422 -0.755 18.766 1 94.25 175 ALA A N 1
ATOM 1445 C CA . ALA A 1 175 ? -3.529 -0.972 20.203 1 94.25 175 ALA A CA 1
ATOM 1446 C C . ALA A 1 175 ? -2.152 -1.021 20.859 1 94.25 175 ALA A C 1
ATOM 1448 O O . ALA A 1 175 ? -1.856 -1.935 21.625 1 94.25 175 ALA A O 1
ATOM 1449 N N . TYR A 1 176 ? -1.409 -0.035 20.609 1 88.56 176 TYR A N 1
ATOM 1450 C CA . TYR A 1 176 ? -0.068 0.057 21.172 1 88.56 176 TYR A CA 1
ATOM 1451 C C . TYR A 1 176 ? -0.118 0.562 22.609 1 88.56 176 TYR A C 1
ATOM 1453 O O . TYR A 1 176 ? -0.958 1.396 22.953 1 88.56 176 TYR A O 1
ATOM 1461 N N . ASP A 1 177 ? 0.773 0.098 23.422 1 83.94 177 ASP A N 1
ATOM 1462 C CA . ASP A 1 177 ? 0.884 0.625 24.781 1 83.94 177 ASP A CA 1
ATOM 1463 C C . ASP A 1 177 ? 1.328 2.086 24.766 1 83.94 177 ASP A C 1
ATOM 1465 O O . ASP A 1 177 ? 0.848 2.893 25.562 1 83.94 177 ASP A O 1
ATOM 1469 N N . ARG A 1 178 ? 2.221 2.322 23.906 1 87.75 178 ARG A N 1
ATOM 1470 C CA . ARG A 1 178 ? 2.686 3.68 23.641 1 87.75 178 ARG A CA 1
ATOM 1471 C C . ARG A 1 178 ? 2.738 3.951 22.141 1 87.75 178 ARG A C 1
ATOM 1473 O O . ARG A 1 178 ? 2.99 3.043 21.344 1 87.75 178 ARG A O 1
ATOM 1480 N N . PRO A 1 179 ? 2.523 5.188 21.828 1 92.31 179 PRO A N 1
ATOM 1481 C CA . PRO A 1 179 ? 2.574 5.477 20.391 1 92.31 179 PRO A CA 1
ATOM 1482 C C . PRO A 1 179 ? 3.926 5.133 19.766 1 92.31 179 PRO A C 1
ATOM 1484 O O . PRO A 1 179 ? 4.969 5.336 20.391 1 92.31 179 PRO A O 1
ATOM 1487 N N . LEU A 1 180 ? 3.879 4.672 18.594 1 90.38 180 LEU A N 1
ATOM 1488 C CA . LEU A 1 180 ? 5.086 4.301 17.875 1 90.38 180 LEU A CA 1
ATOM 1489 C C . LEU A 1 180 ? 5.867 5.543 17.453 1 90.38 180 LEU A C 1
ATOM 1491 O O . LEU A 1 180 ? 7.098 5.508 17.359 1 90.38 180 LEU A O 1
ATOM 1495 N N . HIS A 1 181 ? 5.102 6.621 17.172 1 94.12 181 HIS A N 1
ATOM 1496 C CA . HIS A 1 181 ? 5.719 7.852 16.688 1 94.12 181 HIS A CA 1
ATOM 1497 C C . HIS A 1 181 ? 5.461 9.008 17.641 1 94.12 181 HIS A C 1
ATOM 1499 O O . HIS A 1 181 ? 4.363 9.133 18.188 1 94.12 181 HIS A O 1
ATOM 1505 N N . GLU A 1 182 ? 6.469 9.82 17.797 1 94.12 182 GLU A N 1
ATOM 1506 C CA . GLU A 1 182 ? 6.289 11.016 18.594 1 94.12 182 GLU A CA 1
ATOM 1507 C C . GLU A 1 182 ? 5.578 12.117 17.812 1 94.12 182 GLU A C 1
ATOM 1509 O O . GLU A 1 182 ? 4.711 12.812 18.344 1 94.12 182 GLU A O 1
ATOM 1514 N N . LEU A 1 183 ? 5.984 12.25 16.609 1 97.56 183 LEU A N 1
ATOM 1515 C CA . LEU A 1 183 ? 5.453 13.289 15.734 1 97.56 183 LEU A CA 1
ATOM 1516 C C . LEU A 1 183 ? 5.297 12.766 14.312 1 97.56 183 LEU A C 1
ATOM 1518 O O . LEU A 1 183 ? 6.254 12.273 13.719 1 97.56 183 LEU A O 1
ATOM 1522 N N . SER A 1 184 ? 4.098 12.766 13.812 1 98.38 184 SER A N 1
ATOM 1523 C CA . SER A 1 184 ? 3.781 12.359 12.445 1 98.38 184 SER A CA 1
ATOM 1524 C C . SER A 1 184 ? 3.023 13.453 11.703 1 98.38 184 SER A C 1
ATOM 1526 O O . SER A 1 184 ? 2.809 14.539 12.234 1 98.38 184 SER A O 1
ATOM 1528 N N . VAL A 1 185 ? 2.674 13.188 10.422 1 98.62 185 VAL A N 1
ATOM 1529 C CA . VAL A 1 185 ? 1.971 14.18 9.617 1 98.62 185 VAL A CA 1
ATOM 1530 C C . VAL A 1 185 ? 0.764 13.539 8.938 1 98.62 185 VAL A C 1
ATOM 1532 O O . VAL A 1 185 ? 0.888 12.484 8.305 1 98.62 185 VAL A O 1
ATOM 1535 N N . CYS A 1 186 ? -0.401 14.102 9.133 1 97.5 186 CYS A N 1
ATOM 1536 C CA . CYS A 1 186 ? -1.533 13.852 8.25 1 97.5 186 CYS A CA 1
ATOM 1537 C C . CYS A 1 186 ? -1.478 14.758 7.023 1 97.5 186 CYS A C 1
ATOM 1539 O O . CYS A 1 186 ? -1.746 15.961 7.121 1 97.5 186 CYS A O 1
ATOM 1541 N N . VAL A 1 187 ? -1.147 14.156 5.906 1 95.94 187 VAL A N 1
ATOM 1542 C CA . VAL A 1 187 ? -1.007 14.945 4.688 1 95.94 187 VAL A CA 1
ATOM 1543 C C . VAL A 1 187 ? -2.389 15.305 4.145 1 95.94 187 VAL A C 1
ATOM 1545 O O . VAL A 1 187 ? -3.211 14.43 3.883 1 95.94 187 VAL A O 1
ATOM 1548 N N . GLY A 1 188 ? -2.643 16.562 4.059 1 88.94 188 GLY A N 1
ATOM 1549 C CA . GLY A 1 188 ? -3.936 17 3.562 1 88.94 188 GLY A CA 1
ATOM 1550 C C . GLY A 1 188 ? -4.266 16.453 2.186 1 88.94 188 GLY A C 1
ATOM 1551 O O . GLY A 1 188 ? -3.393 15.922 1.498 1 88.94 188 GLY A O 1
ATOM 1552 N N . PRO A 1 189 ? -5.461 16.578 1.794 1 82.31 189 PRO A N 1
ATOM 1553 C CA . PRO A 1 189 ? -5.914 16.031 0.517 1 82.31 189 PRO A CA 1
ATOM 1554 C C . PRO A 1 189 ? -5.176 16.625 -0.68 1 82.31 189 PRO A C 1
ATOM 1556 O O . PRO A 1 189 ? -4.758 17.781 -0.637 1 82.31 189 PRO A O 1
ATOM 1559 N N . MET A 1 190 ? -4.98 15.828 -1.649 1 85.69 190 MET A N 1
ATOM 1560 C CA . MET A 1 190 ? -4.293 16.234 -2.873 1 85.69 190 MET A CA 1
ATOM 1561 C C . MET A 1 190 ? -5.277 16.391 -4.027 1 85.69 190 MET A C 1
ATOM 1563 O O . MET A 1 190 ? -5.375 15.523 -4.891 1 85.69 190 MET A O 1
ATOM 1567 N N . TYR A 1 191 ? -5.922 17.547 -3.947 1 75.56 191 TYR A N 1
ATOM 1568 C CA . TYR A 1 191 ? -6.918 17.859 -4.965 1 75.56 191 TYR A CA 1
ATOM 1569 C C . TYR A 1 191 ? -6.285 18.578 -6.148 1 75.56 191 TYR A C 1
ATOM 1571 O O . TYR A 1 191 ? -5.121 18.984 -6.086 1 75.56 191 TYR A O 1
ATOM 1579 N N . GLY A 1 192 ? -7.023 18.672 -7.156 1 71.88 192 GLY A N 1
ATOM 1580 C CA . GLY A 1 192 ? -6.594 19.453 -8.297 1 71.88 192 GLY A CA 1
ATOM 1581 C C . GLY A 1 192 ? -5.984 18.625 -9.406 1 71.88 192 GLY A C 1
ATOM 1582 O O . GLY A 1 192 ? -5.684 17.438 -9.211 1 71.88 192 GLY A O 1
ATOM 1583 N N . GLU A 1 193 ? -5.863 19.234 -10.5 1 72.88 193 GLU A N 1
ATOM 1584 C CA . GLU A 1 193 ? -5.379 18.547 -11.695 1 72.88 193 GLU A CA 1
ATOM 1585 C C . GLU A 1 193 ? -3.883 18.766 -11.898 1 72.88 193 GLU A C 1
ATOM 1587 O O . GLU A 1 193 ? -3.268 18.141 -12.766 1 72.88 193 GLU A O 1
ATOM 1592 N N . GLU A 1 194 ? -3.342 19.609 -11.031 1 81.88 194 GLU A N 1
ATOM 1593 C CA . GLU A 1 194 ? -1.92 19.891 -11.18 1 81.88 194 GLU A CA 1
ATOM 1594 C C . GLU A 1 194 ? -1.064 18.734 -10.711 1 81.88 194 GLU A C 1
ATOM 1596 O O . GLU A 1 194 ? -1.49 17.953 -9.852 1 81.88 194 GLU A O 1
ATOM 1601 N N . SER A 1 195 ? 0.129 18.703 -11.344 1 90.38 195 SER A N 1
ATOM 1602 C CA . SER A 1 195 ? 1.114 17.719 -10.906 1 90.38 195 SER A CA 1
ATOM 1603 C C . SER A 1 195 ? 1.516 17.953 -9.453 1 90.38 195 SER A C 1
ATOM 1605 O O . SER A 1 195 ? 1.681 19.094 -9.023 1 90.38 195 SER A O 1
ATOM 1607 N N . LYS A 1 196 ? 1.72 16.891 -8.711 1 94.31 196 LYS A N 1
ATOM 1608 C CA . LYS A 1 196 ? 1.948 17.031 -7.273 1 94.31 196 LYS A CA 1
ATOM 1609 C C . LYS A 1 196 ? 3.297 16.438 -6.871 1 94.31 196 LYS A C 1
ATOM 1611 O O . LYS A 1 196 ? 3.748 16.625 -5.738 1 94.31 196 LYS A O 1
ATOM 1616 N N . TRP A 1 197 ? 4.016 15.812 -7.742 1 96.69 197 TRP A N 1
ATOM 1617 C CA . TRP A 1 197 ? 5.188 15.016 -7.383 1 96.69 197 TRP A CA 1
ATOM 1618 C C . TRP A 1 197 ? 6.207 15.859 -6.633 1 96.69 197 TRP A C 1
ATOM 1620 O O . TRP A 1 197 ? 6.707 15.453 -5.582 1 96.69 197 TRP A O 1
ATOM 1630 N N . LEU A 1 198 ? 6.496 17.094 -7.145 1 97.31 198 LEU A N 1
ATOM 1631 C CA . LEU A 1 198 ? 7.5 17.938 -6.504 1 97.31 198 LEU A CA 1
ATOM 1632 C C . LEU A 1 198 ? 6.977 18.5 -5.184 1 97.31 198 LEU A C 1
ATOM 1634 O O . LEU A 1 198 ? 7.711 18.562 -4.195 1 97.31 198 LEU A O 1
ATOM 1638 N N . GLU A 1 199 ? 5.719 18.859 -5.18 1 96 199 GLU A N 1
ATOM 1639 C CA . GLU A 1 199 ? 5.098 19.359 -3.953 1 96 199 GLU A CA 1
ATOM 1640 C C . GLU A 1 199 ? 5.125 18.312 -2.852 1 96 199 GLU A C 1
ATOM 1642 O O . GLU A 1 199 ? 5.387 18.625 -1.689 1 96 199 GLU A O 1
ATOM 1647 N N . ILE A 1 200 ? 4.91 17.094 -3.205 1 97.75 200 ILE A N 1
ATOM 1648 C CA . ILE A 1 200 ? 4.922 16 -2.246 1 97.75 200 ILE A CA 1
ATOM 1649 C C . ILE A 1 200 ? 6.328 15.828 -1.678 1 97.75 200 ILE A C 1
ATOM 1651 O O . ILE A 1 200 ? 6.504 15.711 -0.462 1 97.75 200 ILE A O 1
ATOM 1655 N N . ILE A 1 201 ? 7.316 15.812 -2.516 1 98.5 201 ILE A N 1
ATOM 1656 C CA . ILE A 1 201 ? 8.688 15.602 -2.062 1 98.5 201 ILE A CA 1
ATOM 1657 C C . ILE A 1 201 ? 9.102 16.734 -1.124 1 98.5 201 ILE A C 1
ATOM 1659 O O . ILE A 1 201 ? 9.648 16.484 -0.047 1 98.5 201 ILE A O 1
ATOM 1663 N N . GLU A 1 202 ? 8.852 17.984 -1.521 1 98.25 202 GLU A N 1
ATOM 1664 C CA . GLU A 1 202 ? 9.219 19.109 -0.673 1 98.25 202 GLU A CA 1
ATOM 1665 C C . GLU A 1 202 ? 8.492 19.047 0.668 1 98.25 202 GLU A C 1
ATOM 1667 O O . GLU A 1 202 ? 9.07 19.359 1.709 1 98.25 202 GLU A O 1
ATOM 1672 N N . TYR A 1 203 ? 7.238 18.703 0.568 1 98.06 203 TYR A N 1
ATOM 1673 C CA . TYR A 1 203 ? 6.43 18.594 1.778 1 98.06 203 TYR A CA 1
ATOM 1674 C C . TYR A 1 203 ? 7.02 17.562 2.736 1 98.06 203 TYR A C 1
ATOM 1676 O O . TYR A 1 203 ? 7.293 17.875 3.898 1 98.06 203 TYR A O 1
ATOM 1684 N N . VAL A 1 204 ? 7.262 16.328 2.264 1 98.69 204 VAL A N 1
ATOM 1685 C CA . VAL A 1 204 ? 7.73 15.227 3.104 1 98.69 204 VAL A CA 1
ATOM 1686 C C . VAL A 1 204 ? 9.125 15.547 3.641 1 98.69 204 VAL A C 1
ATOM 1688 O O . VAL A 1 204 ? 9.375 15.43 4.844 1 98.69 204 VAL A O 1
ATOM 1691 N N . GLU A 1 205 ? 9.992 15.992 2.766 1 98.75 205 GLU A N 1
ATOM 1692 C CA . GLU A 1 205 ? 11.359 16.266 3.201 1 98.75 205 GLU A CA 1
ATOM 1693 C C . GLU A 1 205 ? 11.406 17.453 4.168 1 98.75 205 GLU A C 1
ATOM 1695 O O . GLU A 1 205 ? 12.227 17.469 5.086 1 98.75 205 GLU A O 1
ATOM 1700 N N . HIS A 1 206 ? 10.547 18.469 3.971 1 98.62 206 HIS A N 1
ATOM 1701 C CA . HIS A 1 206 ? 10.422 19.578 4.906 1 98.62 206 HIS A CA 1
ATOM 1702 C C . HIS A 1 206 ? 10.07 19.078 6.305 1 98.62 206 HIS A C 1
ATOM 1704 O O . HIS A 1 206 ? 10.75 19.422 7.277 1 98.62 206 HIS A O 1
ATOM 1710 N N . TYR A 1 207 ? 9.094 18.312 6.391 1 98.56 207 TYR A N 1
ATOM 1711 C CA . TYR A 1 207 ? 8.609 17.891 7.707 1 98.56 207 TYR A CA 1
ATOM 1712 C C . TYR A 1 207 ? 9.531 16.859 8.32 1 98.56 207 TYR A C 1
ATOM 1714 O O . TYR A 1 207 ? 9.625 16.734 9.547 1 98.56 207 TYR A O 1
ATOM 1722 N N . ARG A 1 208 ? 10.188 16.062 7.512 1 97.69 208 ARG A N 1
ATOM 1723 C CA . ARG A 1 208 ? 11.234 15.203 8.07 1 97.69 208 ARG A CA 1
ATOM 1724 C C . ARG A 1 208 ? 12.305 16.031 8.766 1 97.69 208 ARG A C 1
ATOM 1726 O O . ARG A 1 208 ? 12.758 15.68 9.859 1 97.69 208 ARG A O 1
ATOM 1733 N N . LEU A 1 209 ? 12.68 17.141 8.148 1 97.31 209 LEU A N 1
ATOM 1734 C CA . LEU A 1 209 ? 13.688 18.016 8.734 1 97.31 209 LEU A CA 1
ATOM 1735 C C . LEU A 1 209 ? 13.156 18.688 10 1 97.31 209 LEU A C 1
ATOM 1737 O O . LEU A 1 209 ? 13.93 19.031 10.898 1 97.31 209 LEU A O 1
ATOM 1741 N N . VAL A 1 210 ? 11.82 18.844 10.039 1 96.94 210 VAL A N 1
ATOM 1742 C CA . VAL A 1 210 ? 11.195 19.438 11.219 1 96.94 210 VAL A CA 1
ATOM 1743 C C . VAL A 1 210 ? 11.188 18.422 12.359 1 96.94 210 VAL A C 1
ATOM 1745 O O . VAL A 1 210 ? 11.078 18.797 13.523 1 96.94 210 VAL A O 1
ATOM 1748 N N . GLY A 1 211 ? 11.25 17.156 12 1 94.94 211 GLY A N 1
ATOM 1749 C CA . GLY A 1 211 ? 11.391 16.156 13.047 1 94.94 211 GLY A CA 1
ATOM 1750 C C . GLY A 1 211 ? 10.297 15.102 13.008 1 94.94 211 GLY A C 1
ATOM 1751 O O . GLY A 1 211 ? 10.133 14.344 13.969 1 94.94 211 GLY A O 1
ATOM 1752 N N . THR A 1 212 ? 9.562 15.023 11.93 1 97.38 212 THR A N 1
ATOM 1753 C CA . THR A 1 212 ? 8.5 14.023 11.828 1 97.38 212 THR A CA 1
ATOM 1754 C C . THR A 1 212 ? 9.062 12.688 11.359 1 97.38 212 THR A C 1
ATOM 1756 O O . THR A 1 212 ? 10.047 12.648 10.617 1 97.38 212 THR A O 1
ATOM 1759 N N . SER A 1 213 ? 8.398 11.602 11.789 1 95.5 213 SER A N 1
ATOM 1760 C CA . SER A 1 213 ? 8.945 10.281 11.484 1 95.5 213 SER A CA 1
ATOM 1761 C C . SER A 1 213 ? 8.008 9.484 10.586 1 95.5 213 SER A C 1
ATOM 1763 O O . SER A 1 213 ? 8.391 8.445 10.047 1 95.5 213 SER A O 1
ATOM 1765 N N . HIS A 1 214 ? 6.777 10 10.406 1 98 214 HIS A N 1
ATOM 1766 C CA . HIS A 1 214 ? 5.809 9.195 9.664 1 98 214 HIS A CA 1
ATOM 1767 C C . HIS A 1 214 ? 4.773 10.086 8.977 1 98 214 HIS A C 1
ATOM 1769 O O . HIS A 1 214 ? 4.406 11.141 9.5 1 98 214 HIS A O 1
ATOM 1775 N N . PHE A 1 215 ? 4.273 9.633 7.852 1 98.69 215 PHE A N 1
ATOM 1776 C CA . PHE A 1 215 ? 3.328 10.391 7.039 1 98.69 215 PHE A CA 1
ATOM 1777 C C . PHE A 1 215 ? 2.117 9.531 6.684 1 98.69 215 PHE A C 1
ATOM 1779 O O . PHE A 1 215 ? 2.262 8.383 6.27 1 98.69 215 PHE A O 1
ATOM 1786 N N . TYR A 1 216 ? 0.919 10.109 6.895 1 98.31 216 TYR A N 1
ATOM 1787 C CA . TYR A 1 216 ? -0.328 9.477 6.477 1 98.31 216 TYR A CA 1
ATOM 1788 C C . TYR A 1 216 ? -0.885 10.148 5.227 1 98.31 216 TYR A C 1
ATOM 1790 O O . TYR A 1 216 ? -1.25 11.328 5.258 1 98.31 216 TYR A O 1
ATOM 1798 N N . PHE A 1 217 ? -0.991 9.352 4.133 1 96.81 217 PHE A N 1
ATOM 1799 C CA . PHE A 1 217 ? -1.528 9.883 2.885 1 96.81 217 PHE A CA 1
ATOM 1800 C C . PHE A 1 217 ? -2.945 9.375 2.648 1 96.81 217 PHE A C 1
ATOM 1802 O O . PHE A 1 217 ? -3.312 8.297 3.121 1 96.81 217 PHE A O 1
ATOM 1809 N N . THR A 1 218 ? -3.699 10.18 2.047 1 92.06 218 THR A N 1
ATOM 1810 C CA . THR A 1 218 ? -4.969 9.75 1.475 1 92.06 218 THR A CA 1
ATOM 1811 C C . THR A 1 218 ? -4.922 9.812 -0.05 1 92.06 218 THR A C 1
ATOM 1813 O O . THR A 1 218 ? -4.625 10.859 -0.627 1 92.06 218 THR A O 1
ATOM 1816 N N . LEU A 1 219 ? -5.227 8.703 -0.614 1 90.94 219 LEU A N 1
ATOM 1817 C CA . LEU A 1 219 ? -5.09 8.594 -2.062 1 90.94 219 LEU A CA 1
ATOM 1818 C C . LEU A 1 219 ? -6.449 8.398 -2.723 1 90.94 219 LEU A C 1
ATOM 1820 O O . LEU A 1 219 ? -7.277 7.625 -2.238 1 90.94 219 LEU A O 1
ATOM 1824 N N . PHE A 1 220 ? -6.625 9.211 -3.789 1 87 220 PHE A N 1
ATOM 1825 C CA . PHE A 1 220 ? -7.812 9.07 -4.625 1 87 220 PHE A CA 1
ATOM 1826 C C . PHE A 1 220 ? -7.496 9.414 -6.078 1 87 220 PHE A C 1
ATOM 1828 O O . PHE A 1 220 ? -7.145 10.555 -6.387 1 87 220 PHE A O 1
ATOM 1835 N N . ASN A 1 221 ? -7.633 8.5 -6.969 1 81.19 221 ASN A N 1
ATOM 1836 C CA . ASN A 1 221 ? -7.449 8.672 -8.406 1 81.19 221 ASN A CA 1
ATOM 1837 C C . ASN A 1 221 ? -6.203 9.492 -8.719 1 81.19 221 ASN A C 1
ATOM 1839 O O . ASN A 1 221 ? -6.27 10.477 -9.453 1 81.19 221 ASN A O 1
ATOM 1843 N N . MET A 1 222 ? -5.129 9.031 -8.289 1 87.88 222 MET A N 1
ATOM 1844 C CA . MET A 1 222 ? -3.857 9.727 -8.492 1 87.88 222 MET A CA 1
ATOM 1845 C C . MET A 1 222 ? -3.117 9.164 -9.703 1 87.88 222 MET A C 1
ATOM 1847 O O . MET A 1 222 ? -3.086 7.945 -9.906 1 87.88 222 MET A O 1
ATOM 1851 N N . ASN A 1 223 ? -2.588 10.102 -10.422 1 90 223 ASN A N 1
ATOM 1852 C CA . ASN A 1 223 ? -1.839 9.641 -11.586 1 90 223 ASN A CA 1
ATOM 1853 C C . ASN A 1 223 ? -0.555 8.922 -11.18 1 90 223 ASN A C 1
ATOM 1855 O O . ASN A 1 223 ? -0.065 9.109 -10.062 1 90 223 ASN A O 1
ATOM 1859 N N . GLU A 1 224 ? -0.047 8.227 -12.125 1 89.75 224 GLU A N 1
ATOM 1860 C CA . GLU A 1 224 ? 1.085 7.34 -11.875 1 89.75 224 GLU A CA 1
ATOM 1861 C C . GLU A 1 224 ? 2.33 8.125 -11.477 1 89.75 224 GLU A C 1
ATOM 1863 O O . GLU A 1 224 ? 3.068 7.723 -10.578 1 89.75 224 GLU A O 1
ATOM 1868 N N . TYR A 1 225 ? 2.568 9.188 -12.148 1 93.25 225 TYR A N 1
ATOM 1869 C CA . TYR A 1 225 ? 3.797 9.945 -11.93 1 93.25 225 TYR A CA 1
ATOM 1870 C C . TYR A 1 225 ? 3.846 10.5 -10.508 1 93.25 225 TYR A C 1
ATOM 1872 O O . TYR A 1 225 ? 4.883 10.438 -9.844 1 93.25 225 TYR A O 1
ATOM 1880 N N . ASP A 1 226 ? 2.768 11.016 -10.008 1 94.19 226 ASP A N 1
ATOM 1881 C CA . ASP A 1 226 ? 2.689 11.547 -8.648 1 94.19 226 ASP A CA 1
ATOM 1882 C C . ASP A 1 226 ? 2.74 10.414 -7.621 1 94.19 226 ASP A C 1
ATOM 1884 O O . ASP A 1 226 ? 3.344 10.57 -6.559 1 94.19 226 ASP A O 1
ATOM 1888 N N . ARG A 1 227 ? 2.172 9.383 -7.945 1 94.25 227 ARG A N 1
ATOM 1889 C CA . ARG A 1 227 ? 2.033 8.266 -7.012 1 94.25 227 ARG A CA 1
ATOM 1890 C C . ARG A 1 227 ? 3.381 7.609 -6.738 1 94.25 227 ARG A C 1
ATOM 1892 O O . ARG A 1 227 ? 3.602 7.062 -5.656 1 94.25 227 ARG A O 1
ATOM 1899 N N . LYS A 1 228 ? 4.316 7.707 -7.598 1 95 228 LYS A N 1
ATOM 1900 C CA . LYS A 1 228 ? 5.621 7.055 -7.508 1 95 228 LYS A CA 1
ATOM 1901 C C . LYS A 1 228 ? 6.352 7.457 -6.23 1 95 228 LYS A C 1
ATOM 1903 O O . LYS A 1 228 ? 6.973 6.621 -5.574 1 95 228 LYS A O 1
ATOM 1908 N N . ILE A 1 229 ? 6.289 8.688 -5.98 1 96.94 229 ILE A N 1
ATOM 1909 C CA . ILE A 1 229 ? 7.035 9.188 -4.832 1 96.94 229 ILE A CA 1
ATOM 1910 C C . ILE A 1 229 ? 6.395 8.688 -3.541 1 96.94 229 ILE A C 1
ATOM 1912 O O . ILE A 1 229 ? 7.09 8.398 -2.564 1 96.94 229 ILE A O 1
ATOM 1916 N N . ILE A 1 230 ? 5.105 8.594 -3.482 1 96.88 230 ILE A N 1
ATOM 1917 C CA . ILE A 1 230 ? 4.422 8.078 -2.303 1 96.88 230 ILE A CA 1
ATOM 1918 C C . ILE A 1 230 ? 4.754 6.598 -2.123 1 96.88 230 ILE A C 1
ATOM 1920 O O . ILE A 1 230 ? 5.039 6.152 -1.009 1 96.88 230 ILE A O 1
ATOM 1924 N N . ASP A 1 231 ? 4.754 5.875 -3.209 1 96.25 231 ASP A N 1
ATOM 1925 C CA . ASP A 1 231 ? 5.164 4.473 -3.178 1 96.25 231 ASP A CA 1
ATOM 1926 C C . ASP A 1 231 ? 6.562 4.324 -2.578 1 96.25 231 ASP A C 1
ATOM 1928 O O . ASP A 1 231 ? 6.805 3.42 -1.776 1 96.25 231 ASP A O 1
ATOM 1932 N N . ASN A 1 232 ? 7.43 5.188 -2.986 1 96.69 232 ASN A N 1
ATOM 1933 C CA . ASN A 1 232 ? 8.797 5.113 -2.473 1 96.69 232 ASN A CA 1
ATOM 1934 C C . ASN A 1 232 ? 8.844 5.375 -0.971 1 96.69 232 ASN A C 1
ATOM 1936 O O . ASN A 1 232 ? 9.539 4.672 -0.235 1 96.69 232 ASN A O 1
ATOM 1940 N N . TYR A 1 233 ? 8.148 6.359 -0.509 1 97.81 233 TYR A N 1
ATOM 1941 C CA . TYR A 1 233 ? 8.141 6.652 0.92 1 97.81 233 TYR A CA 1
ATOM 1942 C C . TYR A 1 233 ? 7.523 5.5 1.706 1 97.81 233 TYR A C 1
ATOM 1944 O O . TYR A 1 233 ? 7.938 5.219 2.834 1 97.81 233 TYR A O 1
ATOM 1952 N N . GLU A 1 234 ? 6.527 4.84 1.123 1 97.06 234 GLU A N 1
ATOM 1953 C CA . GLU A 1 234 ? 5.961 3.656 1.768 1 97.06 234 GLU A CA 1
ATOM 1954 C C . GLU A 1 234 ? 6.984 2.529 1.848 1 97.06 234 GLU A C 1
ATOM 1956 O O . GLU A 1 234 ? 7.07 1.833 2.861 1 97.06 234 GLU A O 1
ATOM 1961 N N . SER A 1 235 ? 7.754 2.412 0.829 1 95.62 235 SER A N 1
ATOM 1962 C CA . SER A 1 235 ? 8.766 1.361 0.805 1 95.62 235 SER A CA 1
ATOM 1963 C C . SER A 1 235 ? 9.844 1.608 1.854 1 95.62 235 SER A C 1
ATOM 1965 O O . SER A 1 235 ? 10.43 0.663 2.381 1 95.62 235 SER A O 1
ATOM 1967 N N . LEU A 1 236 ? 10.031 2.846 2.164 1 96.75 236 LEU A N 1
ATOM 1968 C CA . LEU A 1 236 ? 11.016 3.213 3.182 1 96.75 236 LEU A CA 1
ATOM 1969 C C . LEU A 1 236 ? 10.445 3.008 4.582 1 96.75 236 LEU A C 1
ATOM 1971 O O . LEU A 1 236 ? 11.18 3.098 5.57 1 96.75 236 LEU A O 1
ATOM 1975 N N . GLY A 1 237 ? 9.148 2.828 4.645 1 96.19 237 GLY A N 1
ATOM 1976 C CA . GLY A 1 237 ? 8.516 2.625 5.938 1 96.19 237 GLY A CA 1
ATOM 1977 C C . GLY A 1 237 ? 8.188 3.922 6.648 1 96.19 237 GLY A C 1
ATOM 1978 O O . GLY A 1 237 ? 7.934 3.928 7.855 1 96.19 237 GLY A O 1
ATOM 1979 N N . ILE A 1 238 ? 8.156 5.008 5.902 1 97.62 238 ILE A N 1
ATOM 1980 C CA . ILE A 1 238 ? 7.926 6.273 6.59 1 97.62 238 ILE A CA 1
ATOM 1981 C C . ILE A 1 238 ? 6.551 6.82 6.207 1 97.62 238 ILE A C 1
ATOM 1983 O O . ILE A 1 238 ? 6.188 7.934 6.598 1 97.62 238 ILE A O 1
ATOM 1987 N N . ALA A 1 239 ? 5.793 6.023 5.434 1 98.12 239 ALA A N 1
ATOM 1988 C CA . ALA A 1 239 ? 4.473 6.492 5.031 1 98.12 239 ALA A CA 1
ATOM 1989 C C . ALA A 1 239 ? 3.482 5.336 4.938 1 98.12 239 ALA A C 1
ATOM 1991 O O . ALA A 1 239 ? 3.885 4.18 4.777 1 98.12 239 ALA A O 1
ATOM 1992 N N . GLU A 1 240 ? 2.297 5.625 5.145 1 97.56 240 GLU A N 1
ATOM 1993 C CA . GLU A 1 240 ? 1.171 4.746 4.84 1 97.56 240 GLU A CA 1
ATOM 1994 C C . GLU A 1 240 ? 0.04 5.516 4.164 1 97.56 240 GLU A C 1
ATOM 1996 O O . GLU A 1 240 ? -0.031 6.742 4.266 1 97.56 240 GLU A O 1
ATOM 2001 N N . SER A 1 241 ? -0.769 4.789 3.418 1 95.44 241 SER A N 1
ATOM 2002 C CA . SER A 1 241 ? -1.812 5.48 2.666 1 95.44 241 SER A CA 1
ATOM 2003 C C . SER A 1 241 ? -3.162 4.797 2.84 1 95.44 241 SER A C 1
ATOM 2005 O O . SER A 1 241 ? -3.23 3.576 3.004 1 95.44 241 SER A O 1
ATOM 2007 N N . THR A 1 242 ? -4.168 5.648 2.859 1 95.19 242 THR A N 1
ATOM 2008 C CA . THR A 1 242 ? -5.551 5.195 2.719 1 95.19 242 THR A CA 1
ATOM 2009 C C . THR A 1 242 ? -6.035 5.379 1.282 1 95.19 242 THR A C 1
ATOM 2011 O O . THR A 1 242 ? -5.945 6.477 0.727 1 95.19 242 THR A O 1
ATOM 2014 N N . LYS A 1 243 ? -6.547 4.324 0.781 1 92 243 LYS A N 1
ATOM 2015 C CA . LYS A 1 243 ? -7.047 4.359 -0.59 1 92 243 LYS A CA 1
ATOM 2016 C C . LYS A 1 243 ? -8.57 4.473 -0.62 1 92 243 LYS A C 1
ATOM 2018 O O . LYS A 1 243 ? -9.273 3.582 -0.141 1 92 243 LYS A O 1
ATOM 2023 N N . TYR A 1 244 ? -9.039 5.48 -1.287 1 89.69 244 TYR A N 1
ATOM 2024 C CA . TYR A 1 244 ? -10.477 5.711 -1.354 1 89.69 244 TYR A CA 1
ATOM 2025 C C . TYR A 1 244 ? -11.094 4.996 -2.553 1 89.69 244 TYR A C 1
ATOM 2027 O O . TYR A 1 244 ? -10.609 5.137 -3.68 1 89.69 244 TYR A O 1
ATOM 2035 N N . THR A 1 245 ? -12.023 4.199 -2.232 1 88.62 245 THR A N 1
ATOM 2036 C CA . THR A 1 245 ? -12.906 3.639 -3.25 1 88.62 245 THR A CA 1
ATOM 2037 C C . THR A 1 245 ? -14.336 4.137 -3.062 1 88.62 245 THR A C 1
ATOM 2039 O O . THR A 1 245 ? -14.977 3.83 -2.059 1 88.62 245 THR A O 1
ATOM 2042 N N . THR A 1 246 ? -14.797 4.934 -4.023 1 88.56 246 THR A N 1
ATOM 2043 C CA . THR A 1 246 ? -16.141 5.512 -3.943 1 88.56 246 THR A CA 1
ATOM 2044 C C . THR A 1 246 ? -16.812 5.492 -5.309 1 88.56 246 THR A C 1
ATOM 2046 O O . THR A 1 246 ? -16.203 5.098 -6.305 1 88.56 246 THR A O 1
ATOM 2049 N N . GLU A 1 247 ? -18.031 5.867 -5.219 1 88.81 247 GLU A N 1
ATOM 2050 C CA . GLU A 1 247 ? -18.797 5.926 -6.461 1 88.81 247 GLU A CA 1
ATOM 2051 C C . GLU A 1 247 ? -18.562 7.242 -7.195 1 88.81 247 GLU A C 1
ATOM 2053 O O . GLU A 1 247 ? -19.047 7.43 -8.312 1 88.81 247 GLU A O 1
ATOM 2058 N N . TYR A 1 248 ? -17.766 8.07 -6.625 1 86.81 248 TYR A N 1
ATOM 2059 C CA . TYR A 1 248 ? -17.547 9.375 -7.234 1 86.81 248 TYR A CA 1
ATOM 2060 C C . TYR A 1 248 ? -16.266 9.383 -8.055 1 86.81 248 TYR A C 1
ATOM 2062 O O . TYR A 1 248 ? -15.258 8.797 -7.641 1 86.81 248 TYR A O 1
ATOM 2070 N N . LEU A 1 249 ? -16.281 10.078 -9.117 1 83.69 249 LEU A N 1
ATOM 2071 C CA . LEU A 1 249 ? -15.117 10.195 -9.992 1 83.69 249 LEU A CA 1
ATOM 2072 C C . LEU A 1 249 ? -14.102 11.18 -9.422 1 83.69 249 LEU A C 1
ATOM 2074 O O . LEU A 1 249 ? -12.898 11.047 -9.664 1 83.69 249 LEU A O 1
ATOM 2078 N N . ARG A 1 250 ? -14.602 12.109 -8.766 1 77.31 250 ARG A N 1
ATOM 2079 C CA . ARG A 1 250 ? -13.766 13.141 -8.164 1 77.31 250 ARG A CA 1
ATOM 2080 C C . ARG A 1 250 ? -14.227 13.461 -6.742 1 77.31 250 ARG A C 1
ATOM 2082 O O . ARG A 1 250 ? -15.43 13.422 -6.453 1 77.31 250 ARG A O 1
ATOM 2089 N N . LEU A 1 251 ? -13.086 13.617 -6.039 1 74.44 251 LEU A N 1
ATOM 2090 C CA . LEU A 1 251 ? -13.359 14.125 -4.699 1 74.44 251 LEU A CA 1
ATOM 2091 C C . LEU A 1 251 ? -13 15.602 -4.594 1 74.44 251 LEU A C 1
ATOM 2093 O O . LEU A 1 251 ? -11.969 16.031 -5.109 1 74.44 251 LEU A O 1
ATOM 2097 N N . GLY A 1 252 ? -13.867 16.422 -4.176 1 73.19 252 GLY A N 1
ATOM 2098 C CA . GLY A 1 252 ? -13.594 17.828 -3.961 1 73.19 252 GLY A CA 1
ATOM 2099 C C . GLY A 1 252 ? -13.555 18.219 -2.494 1 73.19 252 GLY A C 1
ATOM 2100 O O . GLY A 1 252 ? -13.359 17.359 -1.629 1 73.19 252 GLY A O 1
ATOM 2101 N N . TRP A 1 253 ? -13.508 19.438 -2.324 1 73.31 253 TRP A N 1
ATOM 2102 C CA . TRP A 1 253 ? -13.375 20.016 -0.992 1 73.31 253 TRP A CA 1
ATOM 2103 C C . TRP A 1 253 ? -14.414 19.438 -0.038 1 73.31 253 TRP A C 1
ATOM 2105 O O . TRP A 1 253 ? -14.195 19.391 1.174 1 73.31 253 TRP A O 1
ATOM 2115 N N . MET A 1 254 ? -15.438 18.844 -0.54 1 75.38 254 MET A N 1
ATOM 2116 C CA . MET A 1 254 ? -16.516 18.281 0.282 1 75.38 254 MET A CA 1
ATOM 2117 C C . MET A 1 254 ? -16.047 17.047 1.028 1 75.38 254 MET A C 1
ATOM 2119 O O . MET A 1 254 ? -16.641 16.656 2.037 1 75.38 254 MET A O 1
ATOM 2123 N N . PHE A 1 255 ? -14.977 16.516 0.537 1 81.56 255 PHE A N 1
ATOM 2124 C CA . PHE A 1 255 ? -14.469 15.297 1.159 1 81.56 255 PHE A CA 1
ATOM 2125 C C . PHE A 1 255 ? -13.289 15.602 2.07 1 81.56 255 PHE A C 1
ATOM 2127 O O . PHE A 1 255 ? -12.695 14.695 2.662 1 81.56 255 PHE A O 1
ATOM 2134 N N . HIS A 1 256 ? -12.992 16.859 2.191 1 85.5 256 HIS A N 1
ATOM 2135 C CA . HIS A 1 256 ? -11.828 17.297 2.951 1 85.5 256 HIS A CA 1
ATOM 2136 C C . HIS A 1 256 ? -11.93 16.859 4.41 1 85.5 256 HIS A C 1
ATOM 2138 O O . HIS A 1 256 ? -10.984 16.281 4.961 1 85.5 256 HIS A O 1
ATOM 2144 N N . LEU A 1 257 ? -13.055 17.078 4.977 1 86.94 257 LEU A N 1
ATOM 2145 C CA . LEU A 1 257 ? -13.242 16.734 6.383 1 86.94 257 LEU A CA 1
ATOM 2146 C C . LEU A 1 257 ? -13.18 15.234 6.602 1 86.94 257 LEU A C 1
ATOM 2148 O O . LEU A 1 257 ? -12.672 14.773 7.629 1 86.94 257 LEU A O 1
ATOM 2152 N N . LEU A 1 258 ? -13.734 14.5 5.668 1 88.06 258 LEU A N 1
ATOM 2153 C CA . LEU A 1 258 ? -13.68 13.047 5.762 1 88.06 258 LEU A CA 1
ATOM 2154 C C . LEU A 1 258 ? -12.234 12.555 5.742 1 88.06 258 LEU A C 1
ATOM 2156 O O . LEU A 1 258 ? -11.852 11.695 6.539 1 88.06 258 LEU A O 1
ATOM 2160 N N . GLN A 1 259 ? -11.461 13.109 4.887 1 90.25 259 GLN A N 1
ATOM 2161 C CA . GLN A 1 259 ? -10.062 12.711 4.762 1 90.25 259 GLN A CA 1
ATOM 2162 C C . GLN A 1 259 ? -9.266 13.109 6.004 1 90.25 259 GLN A C 1
ATOM 2164 O O . GLN A 1 259 ? -8.445 12.328 6.496 1 90.25 259 GLN A O 1
ATOM 2169 N N . THR A 1 260 ? -9.562 14.234 6.488 1 90.81 260 THR A N 1
ATOM 2170 C CA . THR A 1 260 ? -8.891 14.703 7.695 1 90.81 260 THR A CA 1
ATOM 2171 C C . THR A 1 260 ? -9.234 13.812 8.883 1 90.81 260 THR A C 1
ATOM 2173 O O . THR A 1 260 ? -8.359 13.461 9.68 1 90.81 260 THR A O 1
ATOM 2176 N N . HIS A 1 261 ? -10.43 13.391 8.977 1 91.62 261 HIS A N 1
ATOM 2177 C CA . HIS A 1 261 ? -10.852 12.57 10.102 1 91.62 261 HIS A CA 1
ATOM 2178 C C . HIS A 1 261 ? -10.328 11.141 9.961 1 91.62 261 HIS A C 1
ATOM 2180 O O . HIS A 1 261 ? -10.023 10.484 10.961 1 91.62 261 HIS A O 1
ATOM 2186 N N . GLU A 1 262 ? -10.336 10.711 8.781 1 95.44 262 GLU A N 1
ATOM 2187 C CA . GLU A 1 262 ? -9.742 9.391 8.594 1 95.44 262 GLU A CA 1
ATOM 2188 C C . GLU A 1 262 ? -8.305 9.359 9.109 1 95.44 262 GLU A C 1
ATOM 2190 O O . GLU A 1 262 ? -7.918 8.43 9.828 1 95.44 262 GLU A O 1
ATOM 2195 N N . CYS A 1 263 ? -7.547 10.336 8.773 1 96.81 263 CYS A N 1
ATOM 2196 C CA . CYS A 1 263 ? -6.168 10.406 9.242 1 96.81 263 CYS A CA 1
ATOM 2197 C C . CYS A 1 263 ? -6.113 10.578 10.758 1 96.81 263 CYS A C 1
ATOM 2199 O O . CYS A 1 263 ? -5.246 10.008 11.422 1 96.81 263 CYS A O 1
ATOM 2201 N N . HIS A 1 264 ? -7.027 11.383 11.273 1 96.88 264 HIS A N 1
ATOM 2202 C CA . HIS A 1 264 ? -7.105 11.578 12.711 1 96.88 264 HIS A CA 1
ATOM 2203 C C . HIS A 1 264 ? -7.266 10.25 13.445 1 96.88 264 HIS A C 1
ATOM 2205 O O . HIS A 1 264 ? -6.547 9.977 14.406 1 96.88 264 HIS A O 1
ATOM 2211 N N . TYR A 1 265 ? -8.094 9.438 12.961 1 97.81 265 TYR A N 1
ATOM 2212 C CA . TYR A 1 265 ? -8.344 8.141 13.586 1 97.81 265 TYR A CA 1
ATOM 2213 C C . TYR A 1 265 ? -7.215 7.164 13.281 1 97.81 265 TYR A C 1
ATOM 2215 O O . TYR A 1 265 ? -6.875 6.316 14.109 1 97.81 265 TYR A O 1
ATOM 2223 N N . ARG A 1 266 ? -6.664 7.238 12.156 1 98.25 266 ARG A N 1
ATOM 2224 C CA . ARG A 1 266 ? -5.547 6.379 11.781 1 98.25 266 ARG A CA 1
ATOM 2225 C C . ARG A 1 266 ? -4.328 6.656 12.656 1 98.25 266 ARG A C 1
ATOM 2227 O O . ARG A 1 266 ? -3.574 5.738 12.992 1 98.25 266 ARG A O 1
ATOM 2234 N N . SER A 1 267 ? -4.156 7.855 13 1 98.25 267 SER A N 1
ATOM 2235 C CA . SER A 1 267 ? -2.971 8.25 13.758 1 98.25 267 SER A CA 1
ATOM 2236 C C . SER A 1 267 ? -3.188 8.062 15.258 1 98.25 267 SER A C 1
ATOM 2238 O O . SER A 1 267 ? -2.23 8.086 16.031 1 98.25 267 SER A O 1
ATOM 2240 N N . LYS A 1 268 ? -4.441 7.914 15.664 1 97.88 268 LYS A N 1
ATOM 2241 C CA . LYS A 1 268 ? -4.773 7.738 17.078 1 97.88 268 LYS A CA 1
ATOM 2242 C C . LYS A 1 268 ? -4.078 6.516 17.656 1 97.88 268 LYS A C 1
ATOM 2244 O O . LYS A 1 268 ? -4.156 5.422 17.094 1 97.88 268 LYS A O 1
ATOM 2249 N N . PHE A 1 269 ? -3.297 6.68 18.719 1 97.12 269 PHE A N 1
ATOM 2250 C CA . PHE A 1 269 ? -2.512 5.684 19.438 1 97.12 269 PHE A CA 1
ATOM 2251 C C . PHE A 1 269 ? -1.318 5.23 18.609 1 97.12 269 PHE A C 1
ATOM 2253 O O . PHE A 1 269 ? -0.556 4.359 19.031 1 97.12 269 PHE A O 1
ATOM 2260 N N . HIS A 1 270 ? -1.186 5.742 17.469 1 97.31 270 HIS A N 1
ATOM 2261 C CA . HIS A 1 270 ? -0.037 5.445 16.625 1 97.31 270 HIS A CA 1
ATOM 2262 C C . HIS A 1 270 ? 1.005 6.555 16.688 1 97.31 270 HIS A C 1
ATOM 2264 O O . HIS A 1 270 ? 2.207 6.285 16.656 1 97.31 270 HIS A O 1
ATOM 2270 N N . SER A 1 271 ? 0.497 7.742 16.828 1 97.56 271 SER A N 1
ATOM 2271 C CA . SER A 1 271 ? 1.348 8.922 16.969 1 97.56 271 SER A CA 1
ATOM 2272 C C . SER A 1 271 ? 0.928 9.766 18.156 1 97.56 271 SER A C 1
ATOM 2274 O O . SER A 1 271 ? -0.265 9.953 18.406 1 97.56 271 SER A O 1
ATOM 2276 N N . LYS A 1 272 ? 1.882 10.258 18.859 1 97.06 272 LYS A N 1
ATOM 2277 C CA . LYS A 1 272 ? 1.567 11.117 20 1 97.06 272 LYS A CA 1
ATOM 2278 C C . LYS A 1 272 ? 1.05 12.477 19.531 1 97.06 272 LYS A C 1
ATOM 2280 O O . LYS A 1 272 ? 0.052 12.977 20.062 1 97.06 272 LYS A O 1
ATOM 2285 N N . TRP A 1 273 ? 1.8 13.047 18.656 1 98.31 273 TRP A N 1
ATOM 2286 C CA . TRP A 1 273 ? 1.439 14.312 18.016 1 98.31 273 TRP A CA 1
ATOM 2287 C C . TRP A 1 273 ? 1.317 14.141 16.5 1 98.31 273 TRP A C 1
ATOM 2289 O O . TRP A 1 273 ? 2.055 13.352 15.898 1 98.31 273 TRP A O 1
ATOM 2299 N N . VAL A 1 274 ? 0.416 14.891 15.922 1 98.44 274 VAL A N 1
ATOM 2300 C CA . VAL A 1 274 ? 0.252 14.828 14.469 1 98.44 274 VAL A CA 1
ATOM 2301 C C . VAL A 1 274 ? 0.134 16.25 13.906 1 98.44 274 VAL A C 1
ATOM 2303 O O . VAL A 1 274 ? -0.691 17.031 14.359 1 98.44 274 VAL A O 1
ATOM 2306 N N . VAL A 1 275 ? 0.988 16.531 12.945 1 98.25 275 VAL A N 1
ATOM 2307 C CA . VAL A 1 275 ? 0.832 17.75 12.164 1 98.25 275 VAL A CA 1
ATOM 2308 C C . VAL A 1 275 ? -0.365 17.609 11.227 1 98.25 275 VAL A C 1
ATOM 2310 O O . VAL A 1 275 ? -0.383 16.734 10.359 1 98.25 275 VAL A O 1
ATOM 2313 N N . ASN A 1 276 ? -1.373 18.406 11.43 1 96.62 276 ASN A N 1
ATOM 2314 C CA . ASN A 1 276 ? -2.572 18.422 10.594 1 96.62 276 ASN A CA 1
ATOM 2315 C C . ASN A 1 276 ? -2.59 19.609 9.648 1 96.62 276 ASN A C 1
ATOM 2317 O O . ASN A 1 276 ? -3.27 20.609 9.906 1 96.62 276 ASN A O 1
ATOM 2321 N N . MET A 1 277 ? -1.914 19.469 8.539 1 95.12 277 MET A N 1
ATOM 2322 C CA . MET A 1 277 ? -1.728 20.578 7.602 1 95.12 277 MET A CA 1
ATOM 2323 C C . MET A 1 277 ? -1.821 20.094 6.16 1 95.12 277 MET A C 1
ATOM 2325 O O . MET A 1 277 ? -1.385 18.984 5.84 1 95.12 277 MET A O 1
ATOM 2329 N N . ASP A 1 278 ? -2.348 20.922 5.328 1 93.25 278 ASP A N 1
ATOM 2330 C CA . ASP A 1 278 ? -2.549 20.594 3.922 1 93.25 278 ASP A CA 1
ATOM 2331 C C . ASP A 1 278 ? -1.215 20.484 3.188 1 93.25 278 ASP A C 1
ATOM 2333 O O . ASP A 1 278 ? -0.191 20.969 3.674 1 93.25 278 ASP A O 1
ATOM 2337 N N . ILE A 1 279 ? -1.303 19.938 2.049 1 94.31 279 ILE A N 1
ATOM 2338 C CA . ILE A 1 279 ? -0.109 19.641 1.263 1 94.31 279 ILE A CA 1
ATOM 2339 C C . ILE A 1 279 ? 0.563 20.953 0.845 1 94.31 279 ILE A C 1
ATOM 2341 O O . ILE A 1 279 ? 1.766 20.984 0.574 1 94.31 279 ILE A O 1
ATOM 2345 N N . ASP A 1 280 ? -0.184 22.062 0.79 1 92.88 280 ASP A N 1
ATOM 2346 C CA . ASP A 1 280 ? 0.395 23.344 0.396 1 92.88 280 ASP A CA 1
ATOM 2347 C C . ASP A 1 280 ? 0.737 24.188 1.619 1 92.88 280 ASP A C 1
ATOM 2349 O O . ASP A 1 280 ? 0.919 25.406 1.509 1 92.88 280 ASP A O 1
ATOM 2353 N N . GLU A 1 281 ? 0.817 23.578 2.75 1 95.44 281 GLU A N 1
ATOM 2354 C CA . GLU A 1 281 ? 1.145 24.281 3.99 1 95.44 281 GLU A CA 1
ATOM 2355 C C . GLU A 1 281 ? 2.436 23.734 4.602 1 95.44 281 GLU A C 1
ATOM 2357 O O . GLU A 1 281 ? 2.658 22.531 4.629 1 95.44 281 GLU A O 1
ATOM 2362 N N . ARG A 1 282 ? 3.334 24.703 5.086 1 97.25 282 ARG A N 1
ATOM 2363 C CA . ARG A 1 282 ? 4.625 24.359 5.672 1 97.25 282 ARG A CA 1
ATOM 2364 C C . ARG A 1 282 ? 4.82 25.062 7.016 1 97.25 282 ARG A C 1
ATOM 2366 O O . ARG A 1 282 ? 4.789 26.281 7.09 1 97.25 282 ARG A O 1
ATOM 2373 N N . LEU A 1 283 ? 5.035 24.266 7.984 1 97.62 283 LEU A N 1
ATOM 2374 C CA . LEU A 1 283 ? 5.312 24.828 9.305 1 97.62 283 LEU A CA 1
ATOM 2375 C C . LEU A 1 283 ? 6.75 25.312 9.398 1 97.62 283 LEU A C 1
ATOM 2377 O O . LEU A 1 283 ? 7.688 24.578 9.07 1 97.62 283 LEU A O 1
ATOM 2381 N N . VAL A 1 284 ? 6.895 26.562 9.789 1 96.81 284 VAL A N 1
ATOM 2382 C CA . VAL A 1 284 ? 8.188 27.125 10.141 1 96.81 284 VAL A CA 1
ATOM 2383 C C . VAL A 1 284 ? 8.266 27.328 11.656 1 96.81 284 VAL A C 1
ATOM 2385 O O . VAL A 1 284 ? 7.492 28.109 12.227 1 96.81 284 VAL A O 1
ATOM 2388 N N . TYR A 1 285 ? 9.125 26.625 12.273 1 96.25 285 TYR A N 1
ATOM 2389 C CA . TYR A 1 285 ? 9.305 26.719 13.711 1 96.25 285 TYR A CA 1
ATOM 2390 C C . TYR A 1 285 ? 10.734 27.109 14.062 1 96.25 285 TYR A C 1
ATOM 2392 O O . TYR A 1 285 ? 11.688 26.422 13.695 1 96.25 285 TYR A O 1
ATOM 2400 N N . THR A 1 286 ? 10.898 28.188 14.812 1 93 286 THR A N 1
ATOM 2401 C CA . THR A 1 286 ? 12.211 28.719 15.164 1 93 286 THR A CA 1
ATOM 2402 C C . THR A 1 286 ? 12.312 28.953 16.672 1 93 286 THR A C 1
ATOM 2404 O O . THR A 1 286 ? 12.992 29.891 17.109 1 93 286 THR A O 1
ATOM 2407 N N . GLY A 1 287 ? 11.641 28.203 17.391 1 91.19 287 GLY A N 1
ATOM 2408 C CA . GLY A 1 287 ? 11.688 28.328 18.844 1 91.19 287 GLY A CA 1
ATOM 2409 C C . GLY A 1 287 ? 13.023 27.938 19.438 1 91.19 287 GLY A C 1
ATOM 2410 O O . GLY A 1 287 ? 13.898 27.438 18.719 1 91.19 287 GLY A O 1
ATOM 2411 N N . PRO A 1 288 ? 13.133 28.203 20.703 1 90.12 288 PRO A N 1
ATOM 2412 C CA . PRO A 1 288 ? 14.406 27.938 21.375 1 90.12 288 PRO A CA 1
ATOM 2413 C C . PRO A 1 288 ? 14.75 26.438 21.422 1 90.12 288 PRO A C 1
ATOM 2415 O O . PRO A 1 288 ? 15.93 26.078 21.422 1 90.12 288 PRO A O 1
ATOM 2418 N N . LEU A 1 289 ? 13.695 25.656 21.516 1 89.88 289 LEU A N 1
ATOM 2419 C CA . LEU A 1 289 ? 13.852 24.219 21.406 1 89.88 289 LEU A CA 1
ATOM 2420 C C . LEU A 1 289 ? 13.438 23.719 20.031 1 89.88 289 LEU A C 1
ATOM 2422 O O . LEU A 1 289 ? 12.68 24.391 19.312 1 89.88 289 LEU A O 1
ATOM 2426 N N . ASN A 1 290 ? 14.062 22.578 19.719 1 91.88 290 ASN A N 1
ATOM 2427 C CA . ASN A 1 290 ? 13.461 21.984 18.531 1 91.88 290 ASN A CA 1
ATOM 2428 C C . ASN A 1 290 ? 12.008 21.594 18.766 1 91.88 290 ASN A C 1
ATOM 2430 O O . ASN A 1 290 ? 11.578 21.469 19.922 1 91.88 290 ASN A O 1
ATOM 2434 N N . LEU A 1 291 ? 11.258 21.422 17.75 1 96.25 291 LEU A N 1
ATOM 2435 C CA . LEU A 1 291 ? 9.812 21.25 17.828 1 96.25 291 LEU A CA 1
ATOM 2436 C C . LEU A 1 291 ? 9.469 20.047 18.703 1 96.25 291 LEU A C 1
ATOM 2438 O O . LEU A 1 291 ? 8.57 20.125 19.547 1 96.25 291 LEU A O 1
ATOM 2442 N N . ARG A 1 292 ? 10.117 18.922 18.578 1 93.81 292 ARG A N 1
ATOM 2443 C CA . ARG A 1 292 ? 9.836 17.719 19.344 1 93.81 292 ARG A CA 1
ATOM 2444 C C . ARG A 1 292 ? 10.023 17.969 20.844 1 93.81 292 ARG A C 1
ATOM 2446 O O . ARG A 1 292 ? 9.188 17.562 21.641 1 93.81 292 ARG A O 1
ATOM 2453 N N . SER A 1 293 ? 11.125 18.578 21.109 1 93 293 SER A N 1
ATOM 2454 C CA . SER A 1 293 ? 11.406 18.891 22.516 1 93 293 SER A CA 1
ATOM 2455 C C . SER A 1 293 ? 10.352 19.828 23.094 1 93 293 SER A C 1
ATOM 2457 O O . SER A 1 293 ? 9.93 19.672 24.234 1 93 293 SER A O 1
ATOM 2459 N N . TYR A 1 294 ? 9.992 20.844 22.328 1 95.81 294 TYR A N 1
ATOM 2460 C CA . TYR A 1 294 ? 8.938 21.75 22.75 1 95.81 294 TYR A CA 1
ATOM 2461 C C . TYR A 1 294 ? 7.652 21 23.062 1 95.81 294 TYR A C 1
ATOM 2463 O O . TYR A 1 294 ? 7.059 21.172 24.125 1 95.81 294 TYR A O 1
ATOM 2471 N N . LEU A 1 295 ? 7.254 20.062 22.188 1 96.88 295 LEU A N 1
ATOM 2472 C CA . LEU A 1 295 ? 6.027 19.297 22.344 1 96.88 295 LEU A CA 1
ATOM 2473 C C . LEU A 1 295 ? 6.109 18.375 23.578 1 96.88 295 LEU A C 1
ATOM 2475 O O . LEU A 1 295 ? 5.129 18.219 24.297 1 96.88 295 LEU A O 1
ATOM 2479 N N . ARG A 1 296 ? 7.246 17.844 23.859 1 93.56 296 ARG A N 1
ATOM 2480 C CA . ARG A 1 296 ? 7.449 16.938 24.984 1 93.56 296 ARG A CA 1
ATOM 2481 C C . ARG A 1 296 ? 7.27 17.656 26.312 1 93.56 296 ARG A C 1
ATOM 2483 O O . ARG A 1 296 ? 6.902 17.047 27.312 1 93.56 296 ARG A O 1
ATOM 2490 N N . ARG A 1 297 ? 7.516 18.875 26.25 1 94.56 297 ARG A N 1
ATOM 2491 C CA . ARG A 1 297 ? 7.504 19.641 27.5 1 94.56 297 ARG A CA 1
ATOM 2492 C C . ARG A 1 297 ? 6.105 20.172 27.797 1 94.56 297 ARG A C 1
ATOM 2494 O O . ARG A 1 297 ? 5.848 20.672 28.891 1 94.56 297 ARG A O 1
ATOM 2501 N N . LEU A 1 298 ? 5.297 20.062 26.859 1 96.75 298 LEU A N 1
ATOM 2502 C CA . LEU A 1 298 ? 3.943 20.547 27.094 1 96.75 298 LEU A CA 1
ATOM 2503 C C . LEU A 1 298 ? 3.223 19.703 28.125 1 96.75 298 LEU A C 1
ATOM 2505 O O . LEU A 1 298 ? 3.418 18.484 28.188 1 96.75 298 LEU A O 1
ATOM 2509 N N . PRO A 1 299 ? 2.393 20.344 28.891 1 96 299 PRO A N 1
ATOM 2510 C CA . PRO A 1 299 ? 1.597 19.594 29.875 1 96 299 PRO A CA 1
ATOM 2511 C C . PRO A 1 299 ? 0.744 18.5 29.234 1 96 299 PRO A C 1
ATOM 2513 O O . PRO A 1 299 ? 0.341 18.641 28.062 1 96 299 PRO A O 1
ATOM 2516 N N . PRO A 1 300 ? 0.464 17.469 29.984 1 95.06 300 PRO A N 1
ATOM 2517 C CA . PRO A 1 300 ? -0.272 16.328 29.438 1 95.06 300 PRO A CA 1
ATOM 2518 C C . PRO A 1 300 ? -1.7 16.688 29.031 1 95.06 300 PRO A C 1
ATOM 2520 O O . PRO A 1 300 ? -2.336 15.953 28.266 1 95.06 300 PRO A O 1
ATOM 2523 N N . ASN A 1 301 ? -2.209 17.797 29.5 1 96.06 301 ASN A N 1
ATOM 2524 C CA . ASN A 1 301 ? -3.596 18.141 29.188 1 96.06 301 ASN A CA 1
ATOM 2525 C C . ASN A 1 301 ? -3.703 19 27.938 1 96.06 301 ASN A C 1
ATOM 2527 O O . ASN A 1 301 ? -4.781 19.516 27.625 1 96.06 301 ASN A O 1
ATOM 2531 N N . ILE A 1 302 ? -2.646 19.219 27.266 1 97.19 302 ILE A N 1
ATOM 2532 C CA . ILE A 1 302 ? -2.688 19.953 26 1 97.19 302 ILE A CA 1
ATOM 2533 C C . ILE A 1 302 ? -2.975 19 24.859 1 97.19 302 ILE A C 1
ATOM 2535 O O . ILE A 1 302 ? -2.25 18.016 24.672 1 97.19 302 ILE A O 1
ATOM 2539 N N . GLY A 1 303 ? -4.016 19.281 24.109 1 97.5 303 GLY A N 1
ATOM 2540 C CA . GLY A 1 303 ? -4.41 18.422 23 1 97.5 303 GLY A CA 1
ATOM 2541 C C . GLY A 1 303 ? -4.105 19.016 21.641 1 97.5 303 GLY A C 1
ATOM 2542 O O . GLY A 1 303 ? -4.16 18.312 20.625 1 97.5 303 GLY A O 1
ATOM 2543 N N . GLU A 1 304 ? -3.746 20.297 21.641 1 97.38 304 GLU A N 1
ATOM 2544 C CA . GLU A 1 304 ? -3.484 20.984 20.375 1 97.38 304 GLU A CA 1
ATOM 2545 C C . GLU A 1 304 ? -2.547 22.172 20.562 1 97.38 304 GLU A C 1
ATOM 2547 O O . GLU A 1 304 ? -2.654 22.891 21.562 1 97.38 304 GLU A O 1
ATOM 2552 N N . VAL A 1 305 ? -1.621 22.266 19.656 1 97.12 305 VAL A N 1
ATOM 2553 C CA . VAL A 1 305 ? -0.793 23.453 19.516 1 97.12 305 VAL A CA 1
ATOM 2554 C C . VAL A 1 305 ? -1.141 24.172 18.203 1 97.12 305 VAL A C 1
ATOM 2556 O O . VAL A 1 305 ? -1.02 23.594 17.125 1 97.12 305 VAL A O 1
ATOM 2559 N N . SER A 1 306 ? -1.508 25.391 18.312 1 94.88 306 SER A N 1
ATOM 2560 C CA . SER A 1 306 ? -1.989 26.125 17.156 1 94.88 306 SER A CA 1
ATOM 2561 C C . SER A 1 306 ? -0.946 27.125 16.672 1 94.88 306 SER A C 1
ATOM 2563 O O . SER A 1 306 ? -0.233 27.734 17.469 1 94.88 306 SER A O 1
ATOM 2565 N N . PHE A 1 307 ? -0.936 27.328 15.352 1 95.88 307 PHE A N 1
ATOM 2566 C CA . PHE A 1 307 ? -0 28.234 14.695 1 95.88 307 PHE A CA 1
ATOM 2567 C C . PHE A 1 307 ? -0.738 29.203 13.789 1 95.88 307 PHE A C 1
ATOM 2569 O O . PHE A 1 307 ? -1.704 28.844 13.125 1 95.88 307 PHE A O 1
ATOM 2576 N N . THR A 1 308 ? -0.253 30.406 13.766 1 94 308 THR A N 1
ATOM 2577 C CA . THR A 1 308 ? -0.742 31.406 12.82 1 94 308 THR A CA 1
ATOM 2578 C C . THR A 1 308 ? -0.233 31.109 11.414 1 94 308 THR A C 1
ATOM 2580 O O . THR A 1 308 ? 0.585 30.203 11.219 1 94 308 THR A O 1
ATOM 2583 N N . THR A 1 309 ? -0.869 31.828 10.438 1 94.62 309 THR A N 1
ATOM 2584 C CA . THR A 1 309 ? -0.53 31.516 9.055 1 94.62 309 THR A CA 1
ATOM 2585 C C . THR A 1 309 ? -0.218 32.781 8.273 1 94.62 309 THR A C 1
ATOM 2587 O O . THR A 1 309 ? -0.665 33.875 8.648 1 94.62 309 THR A O 1
ATOM 2590 N N . ASN A 1 310 ? 0.579 32.75 7.328 1 93.62 310 ASN A N 1
ATOM 2591 C CA . ASN A 1 310 ? 0.646 33.719 6.246 1 93.62 310 ASN A CA 1
ATOM 2592 C C . ASN A 1 310 ? 0.511 33.062 4.883 1 93.62 310 ASN A C 1
ATOM 2594 O O . ASN A 1 310 ? 0.64 31.828 4.77 1 93.62 310 ASN A O 1
ATOM 2598 N N . ARG A 1 311 ? 0.237 33.781 3.9 1 93.12 311 ARG A N 1
ATOM 2599 C CA . ARG A 1 311 ? 0.078 33.281 2.547 1 93.12 311 ARG A CA 1
ATOM 2600 C C . ARG A 1 311 ? 1.342 33.5 1.722 1 93.12 311 ARG A C 1
ATOM 2602 O O . ARG A 1 311 ? 1.988 34.531 1.838 1 93.12 311 ARG A O 1
ATOM 2609 N N . VAL A 1 312 ? 1.69 32.5 1.013 1 94.69 312 VAL A N 1
ATOM 2610 C CA . VAL A 1 312 ? 2.75 32.594 0.014 1 94.69 312 VAL A CA 1
ATOM 2611 C C . VAL A 1 312 ? 2.146 32.531 -1.388 1 94.69 312 VAL A C 1
ATOM 2613 O O . VAL A 1 312 ? 1.405 31.609 -1.713 1 94.69 312 VAL A O 1
ATOM 2616 N N . LEU A 1 313 ? 2.514 33.469 -2.162 1 92.75 313 LEU A N 1
ATOM 2617 C CA . LEU A 1 313 ? 1.919 33.594 -3.49 1 92.75 313 LEU A CA 1
ATOM 2618 C C . LEU A 1 313 ? 2.57 32.594 -4.461 1 92.75 313 LEU A C 1
ATOM 2620 O O . LEU A 1 313 ? 3.787 32.625 -4.652 1 92.75 313 LEU A O 1
ATOM 2624 N N . LYS A 1 314 ? 1.689 31.734 -5.055 1 91.06 314 LYS A N 1
ATOM 2625 C CA . LYS A 1 314 ? 2.152 30.922 -6.18 1 91.06 314 LYS A CA 1
ATOM 2626 C C . LYS A 1 314 ? 2.129 31.734 -7.477 1 91.06 314 LYS A C 1
ATOM 2628 O O . LYS A 1 314 ? 1.057 32.031 -8.008 1 91.06 314 LYS A O 1
ATOM 2633 N N . THR A 1 315 ? 3.219 31.969 -8.047 1 86.31 315 THR A N 1
ATOM 2634 C CA . THR A 1 315 ? 3.322 32.938 -9.156 1 86.31 315 THR A CA 1
ATOM 2635 C C . THR A 1 315 ? 3.445 32.188 -10.484 1 86.31 315 THR A C 1
ATOM 2637 O O . THR A 1 315 ? 3.182 32.75 -11.547 1 86.31 315 THR A O 1
ATOM 2640 N N . GLU A 1 316 ? 3.852 30.953 -10.469 1 87.38 316 GLU A N 1
ATOM 2641 C CA . GLU A 1 316 ? 4.105 30.172 -11.672 1 87.38 316 GLU A CA 1
ATOM 2642 C C . GLU A 1 316 ? 3.609 28.734 -11.508 1 87.38 316 GLU A C 1
ATOM 2644 O O . GLU A 1 316 ? 3.447 28.25 -10.383 1 87.38 316 GLU A O 1
ATOM 2649 N N . PRO A 1 317 ? 3.412 28.094 -12.617 1 86.88 317 PRO A N 1
ATOM 2650 C CA . PRO A 1 317 ? 2.955 26.719 -12.531 1 86.88 317 PRO A CA 1
ATOM 2651 C C . PRO A 1 317 ? 4.031 25.766 -12 1 86.88 317 PRO A C 1
ATOM 2653 O O . PRO A 1 317 ? 5.223 26.062 -12.094 1 86.88 317 PRO A O 1
ATOM 2656 N N . VAL A 1 318 ? 3.564 24.672 -11.453 1 88.06 318 VAL A N 1
ATOM 2657 C CA . VAL A 1 318 ? 4.457 23.609 -10.992 1 88.06 318 VAL A CA 1
ATOM 2658 C C . VAL A 1 318 ? 4.887 22.75 -12.18 1 88.06 318 VAL A C 1
ATOM 2660 O O . VAL A 1 318 ? 4.105 22.516 -13.102 1 88.06 318 VAL A O 1
ATOM 2663 N N . PRO A 1 319 ? 6.125 22.297 -12.156 1 92.19 319 PRO A N 1
ATOM 2664 C CA . PRO A 1 319 ? 6.547 21.453 -13.273 1 92.19 319 PRO A CA 1
ATOM 2665 C C . PRO A 1 319 ? 5.773 20.141 -13.344 1 92.19 319 PRO A C 1
ATOM 2667 O O . PRO A 1 319 ? 5.488 19.531 -12.305 1 92.19 319 PRO A O 1
ATOM 2670 N N . VAL A 1 320 ? 5.609 19.672 -14.539 1 93.12 320 VAL A N 1
ATOM 2671 C CA . VAL A 1 320 ? 4.793 18.484 -14.758 1 93.12 320 VAL A CA 1
ATOM 2672 C C . VAL A 1 320 ? 5.625 17.234 -14.508 1 93.12 320 VAL A C 1
ATOM 2674 O O . VAL A 1 320 ? 5.117 16.234 -13.992 1 93.12 320 VAL A O 1
ATOM 2677 N N . LYS A 1 321 ? 6.902 17.281 -14.906 1 95.06 321 LYS A N 1
ATOM 2678 C CA . LYS A 1 321 ? 7.801 16.141 -14.734 1 95.06 321 LYS A CA 1
ATOM 2679 C C . LYS A 1 321 ? 9.227 16.594 -14.445 1 95.06 321 LYS A C 1
ATOM 2681 O O . LYS A 1 321 ? 9.562 17.766 -14.672 1 95.06 321 LYS A O 1
ATOM 2686 N N . TYR A 1 322 ? 9.969 15.688 -13.961 1 96.44 322 TYR A N 1
ATOM 2687 C CA . TYR A 1 322 ? 11.398 15.922 -13.789 1 96.44 322 TYR A CA 1
ATOM 2688 C C . TYR A 1 322 ? 12.133 15.836 -15.117 1 96.44 322 TYR A C 1
ATOM 2690 O O . TYR A 1 322 ? 11.883 14.93 -15.914 1 96.44 322 TYR A O 1
ATOM 2698 N N . SER A 1 323 ? 13.062 16.812 -15.305 1 95 323 SER A N 1
ATOM 2699 C CA . SER A 1 323 ? 13.836 16.812 -16.547 1 95 323 SER A CA 1
ATOM 2700 C C . SER A 1 323 ? 15.336 16.781 -16.266 1 95 323 SER A C 1
ATOM 2702 O O . SER A 1 323 ? 16.078 16 -16.844 1 95 323 SER A O 1
ATOM 2704 N N . SER A 1 324 ? 15.742 17.688 -15.406 1 95.12 324 SER A N 1
ATOM 2705 C CA . SER A 1 324 ? 17.156 17.797 -15.086 1 95.12 324 SER A CA 1
ATOM 2706 C C . SER A 1 324 ? 17.375 18.422 -13.719 1 95.12 324 SER A C 1
ATOM 2708 O O . SER A 1 324 ? 16.453 19.031 -13.156 1 95.12 324 SER A O 1
ATOM 2710 N N . ASP A 1 325 ? 18.594 18.266 -13.344 1 95.5 325 ASP A N 1
ATOM 2711 C CA . ASP A 1 325 ? 18.953 18.875 -12.062 1 95.5 325 ASP A CA 1
ATOM 2712 C C . ASP A 1 325 ? 18.844 20.391 -12.125 1 95.5 325 ASP A C 1
ATOM 2714 O O . ASP A 1 325 ? 18.406 21.031 -11.172 1 95.5 325 ASP A O 1
ATOM 2718 N N . ALA A 1 326 ? 19.25 20.922 -13.195 1 95.44 326 ALA A N 1
ATOM 2719 C CA . ALA A 1 326 ? 19.188 22.375 -13.375 1 95.44 326 ALA A CA 1
ATOM 2720 C C . ALA A 1 326 ? 17.75 22.875 -13.32 1 95.44 326 ALA A C 1
ATOM 2722 O O . ALA A 1 326 ? 17.453 23.875 -12.656 1 95.44 326 ALA A O 1
ATOM 2723 N N . GLN A 1 327 ? 16.938 22.219 -13.992 1 95.75 327 GLN A N 1
ATOM 2724 C CA . GLN A 1 327 ? 15.523 22.594 -13.977 1 95.75 327 GLN A CA 1
ATOM 2725 C C . GLN A 1 327 ? 14.922 22.438 -12.578 1 95.75 327 GLN A C 1
ATOM 2727 O O . GLN A 1 327 ? 14.117 23.266 -12.148 1 95.75 327 GLN A O 1
ATOM 2732 N N . LEU A 1 328 ? 15.305 21.406 -11.891 1 96.81 328 LEU A N 1
ATOM 2733 C CA . LEU A 1 328 ? 14.82 21.172 -10.539 1 96.81 328 LEU A CA 1
ATOM 2734 C C . LEU A 1 328 ? 15.172 22.344 -9.625 1 96.81 328 LEU A C 1
ATOM 2736 O O . LEU A 1 328 ? 14.328 22.812 -8.859 1 96.81 328 LEU A O 1
ATOM 2740 N N . MET A 1 329 ? 16.375 22.828 -9.75 1 95.81 329 MET A N 1
ATOM 2741 C CA . MET A 1 329 ? 16.844 23.938 -8.914 1 95.81 329 MET A CA 1
ATOM 2742 C C . MET A 1 329 ? 16.031 25.203 -9.18 1 95.81 329 MET A C 1
ATOM 2744 O O . MET A 1 329 ? 15.766 25.984 -8.258 1 95.81 329 MET A O 1
ATOM 2748 N N . GLU A 1 330 ? 15.609 25.328 -10.383 1 94.06 330 GLU A N 1
ATOM 2749 C CA . GLU A 1 330 ? 14.82 26.484 -10.75 1 94.06 330 GLU A CA 1
ATOM 2750 C C . GLU A 1 330 ? 13.367 26.344 -10.305 1 94.06 330 GLU A C 1
ATOM 2752 O O . GLU A 1 330 ? 12.703 27.328 -10.016 1 94.06 330 GLU A O 1
ATOM 2757 N N . ASP A 1 331 ? 12.969 25.109 -10.18 1 94.69 331 ASP A N 1
ATOM 2758 C CA . ASP A 1 331 ? 11.539 24.859 -10.016 1 94.69 331 ASP A CA 1
ATOM 2759 C C . ASP A 1 331 ? 11.195 24.594 -8.555 1 94.69 331 ASP A C 1
ATOM 2761 O O . ASP A 1 331 ? 10.016 24.516 -8.195 1 94.69 331 ASP A O 1
ATOM 2765 N N . MET A 1 332 ? 12.125 24.469 -7.711 1 95.75 332 MET A N 1
ATOM 2766 C CA . MET A 1 332 ? 11.797 24.203 -6.316 1 95.75 332 MET A CA 1
ATOM 2767 C C . MET A 1 332 ? 10.859 25.266 -5.762 1 95.75 332 MET A C 1
ATOM 2769 O O . MET A 1 332 ? 11.172 26.453 -5.809 1 95.75 332 MET A O 1
ATOM 2773 N N . LEU A 1 333 ? 9.828 24.875 -5.172 1 94.06 333 LEU A N 1
ATOM 2774 C CA . LEU A 1 333 ? 8.695 25.75 -4.863 1 94.06 333 LEU A CA 1
ATOM 2775 C C . LEU A 1 333 ? 9.047 26.719 -3.742 1 94.06 333 LEU A C 1
ATOM 2777 O O . LEU A 1 333 ? 8.727 27.906 -3.82 1 94.06 333 LEU A O 1
ATOM 2781 N N . PHE A 1 334 ? 9.727 26.234 -2.693 1 95.5 334 PHE A N 1
ATOM 2782 C CA . PHE A 1 334 ? 10.023 27.094 -1.546 1 95.5 334 PHE A CA 1
ATOM 2783 C C . PHE A 1 334 ? 11.039 28.156 -1.916 1 95.5 334 PHE A C 1
ATOM 2785 O O . PHE A 1 334 ? 11.203 29.141 -1.194 1 95.5 334 PHE A O 1
ATOM 2792 N N . LEU A 1 335 ? 11.766 27.953 -3.02 1 95.31 335 LEU A N 1
ATOM 2793 C CA . LEU A 1 335 ? 12.68 28.969 -3.537 1 95.31 335 LEU A CA 1
ATOM 2794 C C . LEU A 1 335 ? 11.953 29.906 -4.488 1 95.31 335 LEU A C 1
ATOM 2796 O O . LEU A 1 335 ? 12.156 31.125 -4.438 1 95.31 335 LEU A O 1
ATOM 2800 N N . LYS A 1 336 ? 11.164 29.297 -5.297 1 94.38 336 LYS A N 1
ATOM 2801 C CA . LYS A 1 336 ? 10.484 30 -6.383 1 94.38 336 LYS A CA 1
ATOM 2802 C C . LYS A 1 336 ? 9.398 30.922 -5.844 1 94.38 336 LYS A C 1
ATOM 2804 O O . LYS A 1 336 ? 9.227 32.031 -6.328 1 94.38 336 LYS A O 1
ATOM 2809 N N . TYR A 1 337 ? 8.625 30.453 -4.902 1 95.5 337 TYR A N 1
ATOM 2810 C CA . TYR A 1 337 ? 7.551 31.234 -4.289 1 95.5 337 TYR A CA 1
ATOM 2811 C C . TYR A 1 337 ? 8.023 31.906 -3.008 1 95.5 337 TYR A C 1
ATOM 2813 O O . TYR A 1 337 ? 8.125 31.25 -1.961 1 95.5 337 TYR A O 1
ATOM 2821 N N . ASN A 1 338 ? 8.219 33.25 -3.018 1 94.25 338 ASN A N 1
ATOM 2822 C CA . ASN A 1 338 ? 8.82 33.906 -1.852 1 94.25 338 ASN A CA 1
ATOM 2823 C C . ASN A 1 338 ? 8.125 35.219 -1.516 1 94.25 338 ASN A C 1
ATOM 2825 O O . ASN A 1 338 ? 8.586 35.969 -0.65 1 94.25 338 ASN A O 1
ATOM 2829 N N . LYS A 1 339 ? 7.059 35.531 -2.25 1 94.88 339 LYS A N 1
ATOM 2830 C CA . LYS A 1 339 ? 6.25 36.688 -1.889 1 94.88 339 LYS A CA 1
ATOM 2831 C C . LYS A 1 339 ? 5.172 36.312 -0.874 1 94.88 339 LYS A C 1
ATOM 2833 O O . LYS A 1 339 ? 4.285 35.5 -1.17 1 94.88 339 LYS A O 1
ATOM 2838 N N . THR A 1 340 ? 5.207 36.906 0.26 1 94.94 340 THR A N 1
ATOM 2839 C CA . THR A 1 340 ? 4.324 36.469 1.341 1 94.94 340 THR A CA 1
ATOM 2840 C C . THR A 1 340 ? 3.543 37.656 1.896 1 94.94 340 THR A C 1
ATOM 2842 O O . THR A 1 340 ? 4.004 38.812 1.831 1 94.94 340 THR A O 1
ATOM 2845 N N . THR A 1 341 ? 2.414 37.406 2.449 1 93.62 341 THR A N 1
ATOM 2846 C CA . THR A 1 341 ? 1.673 38.344 3.268 1 93.62 341 THR A CA 1
ATOM 2847 C C . THR A 1 341 ? 2.246 38.406 4.68 1 93.62 341 THR A C 1
ATOM 2849 O O . THR A 1 341 ? 3.143 37.625 5.023 1 93.62 341 THR A O 1
ATOM 2852 N N . GLU A 1 342 ? 1.693 39.344 5.418 1 91.62 342 GLU A N 1
ATOM 2853 C CA . GLU A 1 342 ? 2.006 39.344 6.844 1 91.62 342 GLU A CA 1
ATOM 2854 C C . GLU A 1 342 ? 1.392 38.125 7.543 1 91.62 342 GLU A C 1
ATOM 2856 O O . GLU A 1 342 ? 0.413 37.562 7.059 1 91.62 342 GLU A O 1
ATOM 2861 N N . ILE A 1 343 ? 2.02 37.719 8.586 1 89.62 343 ILE A N 1
ATOM 2862 C CA . ILE A 1 343 ? 1.474 36.656 9.398 1 89.62 343 ILE A CA 1
ATOM 2863 C C . ILE A 1 343 ? 0.19 37.094 10.078 1 89.62 343 ILE A C 1
ATOM 2865 O O . ILE A 1 343 ? 0.161 38.156 10.711 1 89.62 343 ILE A O 1
ATOM 2869 N N . SER A 1 344 ? -0.855 36.344 9.805 1 82.5 344 SER A N 1
ATOM 2870 C CA . SER A 1 344 ? -2.154 36.75 10.336 1 82.5 344 SER A CA 1
ATOM 2871 C C . SER A 1 344 ? -2.73 35.656 11.25 1 82.5 344 SER A C 1
ATOM 2873 O O . SER A 1 344 ? -2.338 34.5 11.18 1 82.5 344 SER A O 1
ATOM 2875 N N . TRP A 1 345 ? -3.611 36.125 12.031 1 71.88 345 TRP A N 1
ATOM 2876 C CA . TRP A 1 345 ? -4.27 35.219 12.992 1 71.88 345 TRP A CA 1
ATOM 2877 C C . TRP A 1 345 ? -5.488 34.562 12.359 1 71.88 345 TRP A C 1
ATOM 2879 O O . TRP A 1 345 ? -6.168 33.75 13.016 1 71.88 345 TRP A O 1
ATOM 2889 N N . TYR A 1 346 ? -5.547 34.844 11.094 1 68.94 346 TYR A N 1
ATOM 2890 C CA . TYR A 1 346 ? -6.672 34.219 10.414 1 68.94 346 TYR A CA 1
ATOM 2891 C C . TYR A 1 346 ? -6.312 32.812 9.961 1 68.94 346 TYR A C 1
ATOM 2893 O O . TYR A 1 346 ? -5.16 32.531 9.602 1 68.94 346 TYR A O 1
ATOM 2901 N N . ASN A 1 347 ? -7.055 31.719 10.344 1 79.56 347 ASN A N 1
ATOM 2902 C CA . ASN A 1 347 ? -6.988 30.344 9.852 1 79.56 347 ASN A CA 1
ATOM 2903 C C . ASN A 1 347 ? -5.918 29.547 10.586 1 79.56 347 ASN A C 1
ATOM 2905 O O . ASN A 1 347 ? -4.887 29.188 10 1 79.56 347 ASN A O 1
ATOM 2909 N N . LEU A 1 348 ? -6.016 29.328 11.68 1 86.5 348 LEU A N 1
ATOM 2910 C CA . LEU A 1 348 ? -5.078 28.609 12.531 1 86.5 348 LEU A CA 1
ATOM 2911 C C . LEU A 1 348 ? -4.926 27.156 12.062 1 86.5 348 LEU A C 1
ATOM 2913 O O . LEU A 1 348 ? -5.859 26.594 11.5 1 86.5 348 LEU A O 1
ATOM 2917 N N . LYS A 1 349 ? -3.67 26.75 12.141 1 93.06 349 LYS A N 1
ATOM 2918 C CA . LYS A 1 349 ? -3.322 25.359 11.867 1 93.06 349 LYS A CA 1
ATOM 2919 C C . LYS A 1 349 ? -2.799 24.672 13.117 1 93.06 349 LYS A C 1
ATOM 2921 O O . LYS A 1 349 ? -2.156 25.297 13.961 1 93.06 349 LYS A O 1
ATOM 2926 N N . GLY A 1 350 ? -3.062 23.406 13.18 1 94 350 GLY A N 1
ATOM 2927 C CA . GLY A 1 350 ? -2.783 22.797 14.461 1 94 350 GLY A CA 1
ATOM 2928 C C . GLY A 1 350 ? -1.9 21.562 14.352 1 94 350 GLY A C 1
ATOM 2929 O O . GLY A 1 350 ? -1.897 20.875 13.328 1 94 350 GLY A O 1
ATOM 2930 N N . ILE A 1 351 ? -1.071 21.328 15.367 1 98.06 351 ILE A N 1
ATOM 2931 C CA . ILE A 1 351 ? -0.523 20.031 15.75 1 98.06 351 ILE A CA 1
ATOM 2932 C C . ILE A 1 351 ? -1.384 19.406 16.844 1 98.06 351 ILE A C 1
ATOM 2934 O O . ILE A 1 351 ? -1.632 20.031 17.875 1 98.06 351 ILE A O 1
ATOM 2938 N N . ILE A 1 352 ? -1.812 18.188 16.594 1 98.06 352 ILE A N 1
ATOM 2939 C CA . ILE A 1 352 ? -2.896 17.609 17.375 1 98.06 352 ILE A CA 1
ATOM 2940 C C . ILE A 1 352 ? -2.393 16.375 18.125 1 98.06 352 ILE A C 1
ATOM 2942 O O . ILE A 1 352 ? -1.584 15.617 17.594 1 98.06 352 ILE A O 1
ATOM 2946 N N . ARG A 1 353 ? -2.805 16.203 19.344 1 97.88 353 ARG A N 1
ATOM 2947 C CA . ARG A 1 353 ? -2.76 14.898 20 1 97.88 353 ARG A CA 1
ATOM 2948 C C . ARG A 1 353 ? -4.039 14.109 19.734 1 97.88 353 ARG A C 1
ATOM 2950 O O . ARG A 1 353 ? -5.055 14.328 20.406 1 97.88 353 ARG A O 1
ATOM 2957 N N . PRO A 1 354 ? -3.961 13.117 18.875 1 97.31 354 PRO A N 1
ATOM 2958 C CA . PRO A 1 354 ? -5.195 12.484 18.406 1 97.31 354 PRO A CA 1
ATOM 2959 C C . PRO A 1 354 ? -5.996 11.844 19.547 1 97.31 354 PRO A C 1
ATOM 2961 O O . PRO A 1 354 ? -7.23 11.828 19.5 1 97.31 354 PRO A O 1
ATOM 2964 N N . GLU A 1 355 ? -5.426 11.391 20.594 1 95.38 355 GLU A N 1
ATOM 2965 C CA . GLU A 1 355 ? -6.113 10.688 21.672 1 95.38 355 GLU A CA 1
ATOM 2966 C C . GLU A 1 355 ? -6.895 11.664 22.547 1 95.38 355 GLU A C 1
ATOM 2968 O O . GLU A 1 355 ? -7.75 11.258 23.328 1 95.38 355 GLU A O 1
ATOM 2973 N N . LYS A 1 356 ? -6.574 12.914 22.375 1 96.12 356 LYS A N 1
ATOM 2974 C CA . LYS A 1 356 ? -7.164 13.906 23.25 1 96.12 356 LYS A CA 1
ATOM 2975 C C . LYS A 1 356 ? -8.25 14.711 22.547 1 96.12 356 LYS A C 1
ATOM 2977 O O . LYS A 1 356 ? -8.977 15.477 23.172 1 96.12 356 LYS A O 1
ATOM 2982 N N . VAL A 1 357 ? -8.367 14.523 21.312 1 95.31 357 VAL A N 1
ATOM 2983 C CA . VAL A 1 357 ? -9.289 15.297 20.484 1 95.31 357 VAL A CA 1
ATOM 2984 C C . VAL A 1 357 ? -10.359 14.375 19.922 1 95.31 357 VAL A C 1
ATOM 2986 O O . VAL A 1 357 ? -10.047 13.344 19.312 1 95.31 357 VAL A O 1
ATOM 2989 N N . ALA A 1 358 ? -11.578 14.789 20.094 1 92.31 358 ALA A N 1
ATOM 2990 C CA . ALA A 1 358 ? -12.688 13.938 19.672 1 92.31 358 ALA A CA 1
ATOM 2991 C C . ALA A 1 358 ? -13.055 14.195 18.219 1 92.31 358 ALA A C 1
ATOM 2993 O O . ALA A 1 358 ? -13.5 13.289 17.5 1 92.31 358 ALA A O 1
ATOM 2994 N N . MET A 1 359 ? -12.906 15.43 17.844 1 91.81 359 MET A N 1
ATOM 2995 C CA . MET A 1 359 ? -13.312 15.805 16.484 1 91.81 359 MET A CA 1
ATOM 2996 C C . MET A 1 359 ? -12.508 17 15.984 1 91.81 359 MET A C 1
ATOM 2998 O O . MET A 1 359 ? -12.25 17.938 16.75 1 91.81 359 MET A O 1
ATOM 3002 N N . LEU A 1 360 ? -12.211 16.812 14.719 1 90.31 360 LEU A N 1
ATOM 3003 C CA . LEU A 1 360 ? -11.5 17.906 14.07 1 90.31 360 LEU A CA 1
ATOM 3004 C C . LEU A 1 360 ? -12.43 18.703 13.156 1 90.31 360 LEU A C 1
ATOM 3006 O O . LEU A 1 360 ? -13.477 18.203 12.75 1 90.31 360 LEU A O 1
ATOM 3010 N N . PHE A 1 361 ? -12.023 19.891 13.023 1 87.69 361 PHE A N 1
ATOM 3011 C CA . PHE A 1 361 ? -12.406 20.578 11.789 1 87.69 361 PHE A CA 1
ATOM 3012 C C . PHE A 1 361 ? -11.297 20.453 10.742 1 87.69 361 PHE A C 1
ATOM 3014 O O . PHE A 1 361 ? -10.57 19.453 10.719 1 87.69 361 PHE A O 1
ATOM 3021 N N . TYR A 1 362 ? -11.188 21.328 9.828 1 82.88 362 TYR A N 1
ATOM 3022 C CA . TYR A 1 362 ? -10.219 21.125 8.766 1 82.88 362 TYR A CA 1
ATOM 3023 C C . TYR A 1 362 ? -8.797 21.094 9.32 1 82.88 362 TYR A C 1
ATOM 3025 O O . TYR A 1 362 ? -8 20.219 8.984 1 82.88 362 TYR A O 1
ATOM 3033 N N . HIS A 1 363 ? -8.406 22.031 10.195 1 87.25 363 HIS A N 1
ATOM 3034 C CA . HIS A 1 363 ? -7.008 22.141 10.586 1 87.25 363 HIS A CA 1
ATOM 3035 C C . HIS A 1 363 ? -6.871 22.297 12.102 1 87.25 363 HIS A C 1
ATOM 3037 O O . HIS A 1 363 ? -5.777 22.547 12.602 1 87.25 363 HIS A O 1
ATOM 3043 N N . TRP A 1 364 ? -8.016 22.266 12.773 1 88.12 364 TRP A N 1
ATOM 3044 C CA . TRP A 1 364 ? -7.965 22.438 14.227 1 88.12 364 TRP A CA 1
ATOM 3045 C C . TRP A 1 364 ? -9.023 21.578 14.914 1 88.12 364 TRP A C 1
ATOM 3047 O O . TRP A 1 364 ? -9.914 21.047 14.258 1 88.12 364 TRP A O 1
ATOM 3057 N N . SER A 1 365 ? -8.859 21.5 16.219 1 90.69 365 SER A N 1
ATOM 3058 C CA . SER A 1 365 ? -9.789 20.672 16.984 1 90.69 365 SER A CA 1
ATOM 3059 C C . SER A 1 365 ? -11.109 21.406 17.219 1 90.69 365 SER A C 1
ATOM 3061 O O . SER A 1 365 ? -11.125 22.594 17.531 1 90.69 365 SER A O 1
ATOM 3063 N N . TYR A 1 366 ? -12.133 20.766 16.969 1 89.25 366 TYR A N 1
ATOM 3064 C CA . TYR A 1 366 ? -13.469 21.297 17.219 1 89.25 366 TYR A CA 1
ATOM 3065 C C . TYR A 1 366 ? -13.984 20.844 18.578 1 89.25 366 TYR A C 1
ATOM 3067 O O . TYR A 1 366 ? -14.461 21.672 19.375 1 89.25 366 TYR A O 1
ATOM 3075 N N . PHE A 1 367 ? -13.953 19.578 18.891 1 89.38 367 PHE A N 1
ATOM 3076 C CA . PHE A 1 367 ? -14.289 19.031 20.203 1 89.38 367 PHE A CA 1
ATOM 3077 C C . PHE A 1 367 ? -13.07 18.406 20.859 1 89.38 367 PHE A C 1
ATOM 3079 O O . PHE A 1 367 ? -12.422 17.516 20.281 1 89.38 367 PHE A O 1
ATOM 3086 N N . GLN A 1 368 ? -12.75 18.875 22.031 1 91 368 GLN A N 1
ATOM 3087 C CA . GLN A 1 368 ? -11.727 18.266 22.891 1 91 368 GLN A CA 1
ATOM 3088 C C . GLN A 1 368 ? -12.352 17.531 24.062 1 91 368 GLN A C 1
ATOM 3090 O O . GLN A 1 368 ? -13.398 17.922 24.562 1 91 368 GLN A O 1
ATOM 3095 N N . PHE A 1 369 ? -11.727 16.516 24.391 1 91.69 369 PHE A N 1
ATOM 3096 C CA . PHE A 1 369 ? -12.227 15.812 25.578 1 91.69 369 PHE A CA 1
ATOM 3097 C C . PHE A 1 369 ? -12.086 16.672 26.812 1 91.69 369 PHE A C 1
ATOM 3099 O O . PHE A 1 369 ? -11.344 17.672 26.812 1 91.69 369 PHE A O 1
ATOM 3106 N N . GLU A 1 370 ? -12.797 16.328 27.859 1 88.44 370 GLU A N 1
ATOM 3107 C CA . GLU A 1 370 ? -12.836 17.094 29.094 1 88.44 370 GLU A CA 1
ATOM 3108 C C . GLU A 1 370 ? -11.438 17.281 29.672 1 88.44 370 GLU A C 1
ATOM 3110 O O . GLU A 1 370 ? -10.656 16.344 29.75 1 88.44 370 GLU A O 1
ATOM 3115 N N . GLY A 1 371 ? -11.133 18.469 30 1 92 371 GLY A N 1
ATOM 3116 C CA . GLY A 1 371 ? -9.875 18.766 30.656 1 92 371 GLY A CA 1
ATOM 3117 C C . GLY A 1 371 ? -8.75 19.062 29.688 1 92 371 GLY A C 1
ATOM 3118 O O . GLY A 1 371 ? -7.641 19.406 30.094 1 92 371 GLY A O 1
ATOM 3119 N N . VAL A 1 372 ? -9 18.938 28.406 1 94.62 372 VAL A N 1
ATOM 3120 C CA . VAL A 1 372 ? -7.973 19.125 27.406 1 94.62 372 VAL A CA 1
ATOM 3121 C C . VAL A 1 372 ? -7.969 20.594 26.953 1 94.62 372 VAL A C 1
ATOM 3123 O O . VAL A 1 372 ? -9.031 21.188 26.75 1 94.62 372 VAL A O 1
ATOM 3126 N N . ASN A 1 373 ? -6.754 21.188 26.844 1 94.44 373 ASN A N 1
ATOM 3127 C CA . ASN A 1 373 ? -6.598 22.594 26.469 1 94.44 373 ASN A CA 1
ATOM 3128 C C . ASN A 1 373 ? -5.832 22.734 25.156 1 94.44 373 ASN A C 1
ATOM 3130 O O . ASN A 1 373 ? -5.223 21.781 24.672 1 94.44 373 ASN A O 1
ATOM 3134 N N . VAL A 1 374 ? -5.969 23.906 24.547 1 94.69 374 VAL A N 1
ATOM 3135 C CA . VAL A 1 374 ? -5.238 24.297 23.344 1 94.69 374 VAL A CA 1
ATOM 3136 C C . VAL A 1 374 ? -4.254 25.422 23.672 1 94.69 374 VAL A C 1
ATOM 3138 O O . VAL A 1 374 ? -4.562 26.312 24.469 1 94.69 374 VAL A O 1
ATOM 3141 N N . VAL A 1 375 ? -3.104 25.359 23.156 1 94.88 375 VAL A N 1
ATOM 3142 C CA . VAL A 1 375 ? -2.139 26.438 23.328 1 94.88 375 VAL A CA 1
ATOM 3143 C C . VAL A 1 375 ? -1.747 27 21.953 1 94.88 375 VAL A C 1
ATOM 3145 O O . VAL A 1 375 ? -1.773 26.281 20.953 1 94.88 375 VAL A O 1
ATOM 3148 N N . SER A 1 376 ? -1.462 28.234 21.906 1 92.5 376 SER A N 1
ATOM 3149 C CA . SER A 1 376 ? -1.01 28.891 20.672 1 92.5 376 SER A CA 1
ATOM 3150 C C . SER A 1 376 ? 0.469 29.25 20.766 1 92.5 376 SER A C 1
ATOM 3152 O O . SER A 1 376 ? 0.947 29.703 21.812 1 92.5 376 SER A O 1
ATOM 3154 N N . VAL A 1 377 ? 1.129 29.078 19.688 1 93.94 377 VAL A N 1
ATOM 3155 C CA . VAL A 1 377 ? 2.537 29.453 19.594 1 93.94 377 VAL A CA 1
ATOM 3156 C C . VAL A 1 377 ? 2.658 30.891 19.109 1 93.94 377 VAL A C 1
ATOM 3158 O O . VAL A 1 377 ? 2.047 31.266 18.109 1 93.94 377 VAL A O 1
ATOM 3161 N N . PRO A 1 378 ? 3.422 31.688 19.859 1 91.69 378 PRO A N 1
ATOM 3162 C CA . PRO A 1 378 ? 3.645 33.031 19.344 1 91.69 378 PRO A CA 1
ATOM 3163 C C . PRO A 1 378 ? 4.223 33.062 17.938 1 91.69 378 PRO A C 1
ATOM 3165 O O . PRO A 1 378 ? 5.074 32.219 17.609 1 91.69 378 PRO A O 1
ATOM 3168 N N . LYS A 1 379 ? 3.803 34 17.125 1 91.31 379 LYS A N 1
ATOM 3169 C CA . LYS A 1 379 ? 4.18 34.062 15.711 1 91.31 379 LYS A CA 1
ATOM 3170 C C . LYS A 1 379 ? 5.691 34.219 15.555 1 91.31 379 LYS A C 1
ATOM 3172 O O . LYS A 1 379 ? 6.25 33.875 14.508 1 91.31 379 LYS A O 1
ATOM 3177 N N . ARG A 1 380 ? 6.387 34.781 16.547 1 91.19 380 ARG A N 1
ATOM 3178 C CA . ARG A 1 380 ? 7.836 34.938 16.469 1 91.19 380 ARG A CA 1
ATOM 3179 C C . ARG A 1 380 ? 8.539 33.594 16.516 1 91.19 380 ARG A C 1
ATOM 3181 O O . ARG A 1 380 ? 9.68 33.469 16.078 1 91.19 380 ARG A O 1
ATOM 3188 N N . PHE A 1 381 ? 7.828 32.562 17.062 1 93.75 381 PHE A N 1
ATOM 3189 C CA . PHE A 1 381 ? 8.453 31.266 17.219 1 93.75 381 PHE A CA 1
ATOM 3190 C C . PHE A 1 381 ? 7.977 30.297 16.141 1 93.75 381 PHE A C 1
ATOM 3192 O O . PHE A 1 381 ? 8.625 29.281 15.875 1 93.75 381 PHE A O 1
ATOM 3199 N N . GLY A 1 382 ? 6.832 30.578 15.625 1 95 382 GLY A N 1
ATOM 3200 C CA . GLY A 1 382 ? 6.359 29.641 14.625 1 95 382 GLY A CA 1
ATOM 3201 C C . GLY A 1 382 ? 5.137 30.141 13.875 1 95 382 GLY A C 1
ATOM 3202 O O . GLY A 1 382 ? 4.285 30.828 14.445 1 95 382 GLY A O 1
ATOM 3203 N N . HIS A 1 383 ? 5.043 29.812 12.664 1 96.25 383 HIS A N 1
ATOM 3204 C CA . HIS A 1 383 ? 3.898 30.094 11.797 1 96.25 383 HIS A CA 1
ATOM 3205 C C . HIS A 1 383 ? 3.846 29.109 10.625 1 96.25 383 HIS A C 1
ATOM 3207 O O . HIS A 1 383 ? 4.777 28.328 10.422 1 96.25 383 HIS A O 1
ATOM 3213 N N . VAL A 1 384 ? 2.734 29.094 9.922 1 96.94 384 VAL A N 1
ATOM 3214 C CA . VAL A 1 384 ? 2.557 28.188 8.789 1 96.94 384 VAL A CA 1
ATOM 3215 C C . VAL A 1 384 ? 2.525 29 7.492 1 96.94 384 VAL A C 1
ATOM 3217 O O . VAL A 1 384 ? 1.767 29.969 7.371 1 96.94 384 VAL A O 1
ATOM 3220 N N . ARG A 1 385 ? 3.395 28.672 6.566 1 96.19 385 ARG A N 1
ATOM 3221 C CA . ARG A 1 385 ? 3.365 29.219 5.211 1 96.19 385 ARG A CA 1
ATOM 3222 C C . ARG A 1 385 ? 2.334 28.5 4.355 1 96.19 385 ARG A C 1
ATOM 3224 O O . ARG A 1 385 ? 2.467 27.297 4.094 1 96.19 385 ARG A O 1
ATOM 3231 N N . HIS A 1 386 ? 1.335 29.156 3.932 1 95 386 HIS A N 1
ATOM 3232 C CA . HIS A 1 386 ? 0.279 28.594 3.094 1 95 386 HIS A CA 1
ATOM 3233 C C . HIS A 1 386 ? 0.445 29.031 1.641 1 95 386 HIS A C 1
ATOM 3235 O O . HIS A 1 386 ? 0.149 30.172 1.289 1 95 386 HIS A O 1
ATOM 3241 N N . TYR A 1 387 ? 0.872 28.109 0.796 1 92.75 387 TYR A N 1
ATOM 3242 C CA . TYR A 1 387 ? 1.105 28.391 -0.616 1 92.75 387 TYR A CA 1
ATOM 3243 C C . TYR A 1 387 ? -0.206 28.422 -1.392 1 92.75 387 TYR A C 1
ATOM 3245 O O . TYR A 1 387 ? -0.825 27.375 -1.607 1 92.75 387 TYR A O 1
ATOM 3253 N N . ARG A 1 388 ? -0.607 29.609 -1.861 1 89.31 388 ARG A N 1
ATOM 3254 C CA . ARG A 1 388 ? -1.934 29.781 -2.447 1 89.31 388 ARG A CA 1
ATOM 3255 C C . ARG A 1 388 ? -1.836 30.234 -3.9 1 89.31 388 ARG A C 1
ATOM 3257 O O . ARG A 1 388 ? -0.993 31.062 -4.238 1 89.31 388 ARG A O 1
ATOM 3264 N N . ASN A 1 389 ? -2.725 29.547 -4.637 1 83.25 389 ASN A N 1
ATOM 3265 C CA . ASN A 1 389 ? -2.83 29.969 -6.031 1 83.25 389 ASN A CA 1
ATOM 3266 C C . ASN A 1 389 ? -3.584 31.297 -6.156 1 83.25 389 ASN A C 1
ATOM 3268 O O . ASN A 1 389 ? -4.262 31.719 -5.219 1 83.25 389 ASN A O 1
ATOM 3272 N N . MET A 1 390 ? -3.363 31.906 -7.367 1 78.56 390 MET A N 1
ATOM 3273 C CA . MET A 1 390 ? -4.07 33.156 -7.66 1 78.56 390 MET A CA 1
ATOM 3274 C C . MET A 1 390 ? -5.121 32.938 -8.742 1 78.56 390 MET A C 1
ATOM 3276 O O . MET A 1 390 ? -5.57 33.906 -9.375 1 78.56 390 MET A O 1
ATOM 3280 N N . ASP A 1 391 ? -5.309 31.656 -8.922 1 72.5 391 ASP A N 1
ATOM 3281 C CA . ASP A 1 391 ? -6.309 31.344 -9.938 1 72.5 391 ASP A CA 1
ATOM 3282 C C . ASP A 1 391 ? -7.715 31.688 -9.453 1 72.5 391 ASP A C 1
ATOM 3284 O O . ASP A 1 391 ? -8.227 31.047 -8.531 1 72.5 391 ASP A O 1
ATOM 3288 N N . LYS A 1 392 ? -8.297 32.562 -10.062 1 68.25 392 LYS A N 1
ATOM 3289 C CA . LYS A 1 392 ? -9.617 33.031 -9.672 1 68.25 392 LYS A CA 1
ATOM 3290 C C . LYS A 1 392 ? -10.664 31.938 -9.781 1 68.25 392 LYS A C 1
ATOM 3292 O O . LYS A 1 392 ? -11.742 32.031 -9.188 1 68.25 392 LYS A O 1
ATOM 3297 N N . LYS A 1 393 ? -10.289 30.922 -10.555 1 64.56 393 LYS A N 1
ATOM 3298 C CA . LYS A 1 393 ? -11.242 29.812 -10.742 1 64.56 393 LYS A CA 1
ATOM 3299 C C . LYS A 1 393 ? -11.133 28.797 -9.609 1 64.56 393 LYS A C 1
ATOM 3301 O O . LYS A 1 393 ? -12.008 27.953 -9.445 1 64.56 393 LYS A O 1
ATOM 3306 N N . ALA A 1 394 ? -10.102 29 -8.812 1 66.56 394 ALA A N 1
ATOM 3307 C CA . ALA A 1 394 ? -9.898 28.062 -7.715 1 66.56 394 ALA A CA 1
ATOM 3308 C C . ALA A 1 394 ? -10.617 28.531 -6.453 1 66.56 394 ALA A C 1
ATOM 3310 O O . ALA A 1 394 ? -10.93 29.719 -6.316 1 66.56 394 ALA A O 1
ATOM 3311 N N . LEU A 1 395 ? -10.93 27.547 -5.621 1 64.44 395 LEU A N 1
ATOM 3312 C CA . LEU A 1 395 ? -11.539 27.875 -4.34 1 64.44 395 LEU A CA 1
ATOM 3313 C C . LEU A 1 395 ? -10.695 28.906 -3.594 1 64.44 395 LEU A C 1
ATOM 3315 O O . LEU A 1 395 ? -9.516 28.672 -3.312 1 64.44 395 LEU A O 1
ATOM 3319 N N . ASN A 1 396 ? -11.273 30.047 -3.266 1 65.12 396 ASN A N 1
ATOM 3320 C CA . ASN A 1 396 ? -10.656 31.156 -2.551 1 65.12 396 ASN A CA 1
ATOM 3321 C C . ASN A 1 396 ? -9.453 31.703 -3.311 1 65.12 396 ASN A C 1
ATOM 3323 O O . ASN A 1 396 ? -8.492 32.188 -2.701 1 65.12 396 ASN A O 1
ATOM 3327 N N . GLY A 1 397 ? -9.5 31.5 -4.625 1 70.5 397 GLY A N 1
ATOM 3328 C CA . GLY A 1 397 ? -8.391 31.969 -5.434 1 70.5 397 GLY A CA 1
ATOM 3329 C C . GLY A 1 397 ? -8.383 33.469 -5.605 1 70.5 397 GLY A C 1
ATOM 3330 O O . GLY A 1 397 ? -7.359 34.062 -5.984 1 70.5 397 GLY A O 1
ATOM 3331 N N . ASN A 1 398 ? -9.461 34.094 -5.23 1 74.44 398 ASN A N 1
ATOM 3332 C CA . ASN A 1 398 ? -9.547 35.531 -5.383 1 74.44 398 ASN A CA 1
ATOM 3333 C C . ASN A 1 398 ? -9.125 36.25 -4.109 1 74.44 398 ASN A C 1
ATOM 3335 O O . ASN A 1 398 ? -9.461 37.438 -3.914 1 74.44 398 ASN A O 1
ATOM 3339 N N . TRP A 1 399 ? -8.391 35.656 -3.33 1 78.75 399 TRP A N 1
ATOM 3340 C CA . TRP A 1 399 ? -8.055 36.188 -2.02 1 78.75 399 TRP A CA 1
ATOM 3341 C C . TRP A 1 399 ? -7.227 37.469 -2.156 1 78.75 399 TRP A C 1
ATOM 3343 O O . TRP A 1 399 ? -7.281 38.344 -1.294 1 78.75 399 TRP A O 1
ATOM 3353 N N . MET A 1 400 ? -6.559 37.656 -3.221 1 81.62 400 MET A N 1
ATOM 3354 C CA . MET A 1 400 ? -5.699 38.812 -3.426 1 81.62 400 MET A CA 1
ATOM 3355 C C . MET A 1 400 ? -6.527 40.094 -3.635 1 81.62 400 MET A C 1
ATOM 3357 O O . MET A 1 400 ? -6.066 41.188 -3.346 1 81.62 400 MET A O 1
ATOM 3361 N N . GLU A 1 401 ? -7.66 39.875 -4.164 1 80.31 401 GLU A N 1
ATOM 3362 C CA . GLU A 1 401 ? -8.523 41 -4.398 1 80.31 401 GLU A CA 1
ATOM 3363 C C . GLU A 1 401 ? -8.906 41.688 -3.084 1 80.31 401 GLU A C 1
ATOM 3365 O O . GLU A 1 401 ? -9.164 42.906 -3.053 1 80.31 401 GLU A O 1
ATOM 3370 N N . ASN A 1 402 ? -8.844 40.938 -2.07 1 78.06 402 ASN A N 1
ATOM 3371 C CA . ASN A 1 402 ? -9.266 41.469 -0.774 1 78.06 402 ASN A CA 1
ATOM 3372 C C . ASN A 1 402 ? -8.07 41.75 0.134 1 78.06 402 ASN A C 1
ATOM 3374 O O . ASN A 1 402 ? -8.242 42.125 1.291 1 78.06 402 ASN A O 1
ATOM 3378 N N . TYR A 1 403 ? -6.996 41.5 -0.448 1 83 403 TYR A N 1
ATOM 3379 C CA . TYR A 1 403 ? -5.793 41.719 0.352 1 83 403 TYR A CA 1
ATOM 3380 C C . TYR A 1 403 ? -5.281 43.156 0.187 1 83 403 TYR A C 1
ATOM 3382 O O . TYR A 1 403 ? -4.98 43.594 -0.928 1 83 403 TYR A O 1
ATOM 3390 N N . ASN A 1 404 ? -5.203 43.906 1.268 1 82.25 404 ASN A N 1
ATOM 3391 C CA . ASN A 1 404 ? -4.805 45.312 1.234 1 82.25 404 ASN A CA 1
ATOM 3392 C C . ASN A 1 404 ? -3.395 45.5 1.782 1 82.25 404 ASN A C 1
ATOM 3394 O O . ASN A 1 404 ? -2.939 46.656 1.949 1 82.25 404 ASN A O 1
ATOM 3398 N N . GLY A 1 405 ? -2.74 44.5 2.049 1 85.19 405 GLY A N 1
ATOM 3399 C CA . GLY A 1 405 ? -1.398 44.656 2.594 1 85.19 405 GLY A CA 1
ATOM 3400 C C . GLY A 1 405 ? -0.318 44.625 1.529 1 85.19 405 GLY A C 1
ATOM 3401 O O . GLY A 1 405 ? -0.606 44.781 0.34 1 85.19 405 GLY A O 1
ATOM 3402 N N . THR A 1 406 ? 0.934 44.688 1.974 1 89.38 406 THR A N 1
ATOM 3403 C CA . THR A 1 406 ? 2.084 44.594 1.078 1 89.38 406 THR A CA 1
ATOM 3404 C C . THR A 1 406 ? 2.744 43.25 1.159 1 89.38 406 THR A C 1
ATOM 3406 O O . THR A 1 406 ? 2.955 42.719 2.252 1 89.38 406 THR A O 1
ATOM 3409 N N . LEU A 1 407 ? 3.02 42.781 0.011 1 92.19 407 LEU A N 1
ATOM 3410 C CA . LEU A 1 407 ? 3.738 41.5 -0.046 1 92.19 407 LEU A CA 1
ATOM 3411 C C . LEU A 1 407 ? 5.215 41.688 0.29 1 92.19 407 LEU A C 1
ATOM 3413 O O . LEU A 1 407 ? 5.816 42.688 -0.106 1 92.19 407 LEU A O 1
ATOM 3417 N N . GLN A 1 408 ? 5.723 40.844 0.964 1 94.75 408 GLN A N 1
ATOM 3418 C CA . GLN A 1 408 ? 7.141 40.844 1.31 1 94.75 408 GLN A CA 1
ATOM 3419 C C . GLN A 1 408 ? 7.852 39.625 0.739 1 94.75 408 GLN A C 1
ATOM 3421 O O . GLN A 1 408 ? 7.25 38.531 0.608 1 94.75 408 GLN A O 1
ATOM 3426 N N . GLU A 1 409 ? 9.094 39.844 0.394 1 95.12 409 GLU A N 1
ATOM 3427 C CA . GLU A 1 409 ? 9.914 38.688 -0.006 1 95.12 409 GLU A CA 1
ATOM 3428 C C . GLU A 1 409 ? 10.508 38 1.209 1 95.12 409 GLU A C 1
ATOM 3430 O O . GLU A 1 409 ? 11.273 38.594 1.97 1 95.12 409 GLU A O 1
ATOM 3435 N N . THR A 1 410 ? 10.109 36.781 1.392 1 94.38 410 THR A N 1
ATOM 3436 C CA . THR A 1 410 ? 10.625 36.031 2.525 1 94.38 410 THR A CA 1
ATOM 3437 C C . THR A 1 410 ? 11.203 34.688 2.064 1 94.38 410 THR A C 1
ATOM 3439 O O . THR A 1 410 ? 10.859 34.188 0.991 1 94.38 410 THR A O 1
ATOM 3442 N N . ARG A 1 411 ? 12.188 34.188 2.951 1 94.25 411 ARG A N 1
ATOM 3443 C CA . ARG A 1 411 ? 12.828 32.875 2.729 1 94.25 411 ARG A CA 1
ATOM 3444 C C . ARG A 1 411 ? 12.891 32.062 4.02 1 94.25 411 ARG A C 1
ATOM 3446 O O . ARG A 1 411 ? 12.703 32.625 5.109 1 94.25 411 ARG A O 1
ATOM 3453 N N . LEU A 1 412 ? 13.039 30.781 3.805 1 95.06 412 LEU A N 1
ATOM 3454 C CA . LEU A 1 412 ? 13.391 29.969 4.965 1 95.06 412 LEU A CA 1
ATOM 3455 C C . LEU A 1 412 ? 14.805 30.297 5.449 1 95.06 412 LEU A C 1
ATOM 3457 O O . LEU A 1 412 ? 15.562 30.969 4.746 1 95.06 412 LEU A O 1
ATOM 3461 N N . SER A 1 413 ? 15.102 29.891 6.703 1 94.38 413 SER A N 1
ATOM 3462 C CA . SER A 1 413 ? 16.469 30.094 7.16 1 94.38 413 SER A CA 1
ATOM 3463 C C . SER A 1 413 ? 17.469 29.422 6.227 1 94.38 413 SER A C 1
ATOM 3465 O O . SER A 1 413 ? 17.203 28.359 5.676 1 94.38 413 SER A O 1
ATOM 3467 N N . ARG A 1 414 ? 18.641 30.031 6.145 1 95.62 414 ARG A N 1
ATOM 3468 C CA . ARG A 1 414 ? 19.656 29.562 5.199 1 95.62 414 ARG A CA 1
ATOM 3469 C C . ARG A 1 414 ? 20.031 28.109 5.465 1 95.62 414 ARG A C 1
ATOM 3471 O O . ARG A 1 414 ? 20.125 27.312 4.535 1 95.62 414 ARG A O 1
ATOM 3478 N N . SER A 1 415 ? 20.266 27.828 6.648 1 95.69 415 SER A N 1
ATOM 3479 C CA . SER A 1 415 ? 20.656 26.469 7.008 1 95.69 415 SER A CA 1
ATOM 3480 C C . SER A 1 415 ? 19.562 25.469 6.672 1 95.69 415 SER A C 1
ATOM 3482 O O . SER A 1 415 ? 19.844 24.391 6.141 1 95.69 415 SER A O 1
ATOM 3484 N N . PHE A 1 416 ? 18.359 25.797 7.012 1 96.38 416 PHE A N 1
ATOM 3485 C CA . PHE A 1 416 ? 17.234 24.906 6.727 1 96.38 416 PHE A CA 1
ATOM 3486 C C . PHE A 1 416 ? 17.062 24.734 5.223 1 96.38 416 PHE A C 1
ATOM 3488 O O . PHE A 1 416 ? 16.859 23.625 4.738 1 96.38 416 PHE A O 1
ATOM 3495 N N . GLU A 1 417 ? 17.156 25.766 4.516 1 97 417 GLU A N 1
ATOM 3496 C CA . GLU A 1 417 ? 17 25.766 3.062 1 97 417 GLU A CA 1
ATOM 3497 C C . GLU A 1 417 ? 18.031 24.859 2.396 1 97 417 GLU A C 1
ATOM 3499 O O . GLU A 1 417 ? 17.703 24.094 1.493 1 97 417 GLU A O 1
ATOM 3504 N N . LYS A 1 418 ? 19.234 25 2.789 1 97.81 418 LYS A N 1
ATOM 3505 C CA . LYS A 1 418 ? 20.312 24.203 2.225 1 97.81 418 LYS A CA 1
ATOM 3506 C C . LYS A 1 418 ? 20.047 22.703 2.434 1 97.81 418 LYS A C 1
ATOM 3508 O O . LYS A 1 418 ? 20.203 21.906 1.51 1 97.81 418 LYS A O 1
ATOM 3513 N N . ARG A 1 419 ? 19.641 22.359 3.605 1 98.06 419 ARG A N 1
ATOM 3514 C CA . ARG A 1 419 ? 19.344 20.969 3.916 1 98.06 419 ARG A CA 1
ATOM 3515 C C . ARG A 1 419 ? 18.156 20.469 3.115 1 98.06 419 ARG A C 1
ATOM 3517 O O . AR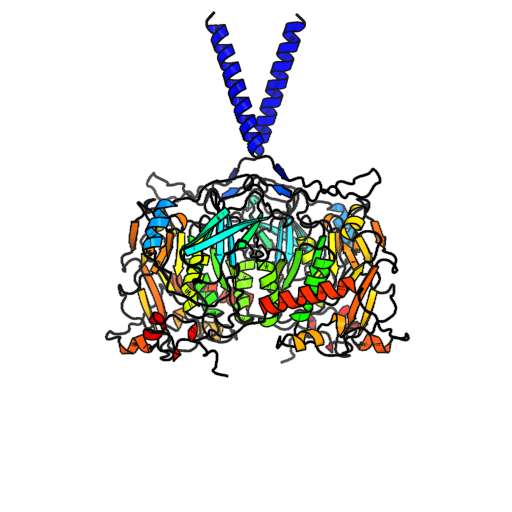G A 1 419 ? 18.141 19.328 2.646 1 98.06 419 ARG A O 1
ATOM 3524 N N . LEU A 1 420 ? 17.172 21.297 3.018 1 98.5 420 LEU A N 1
ATOM 3525 C CA . LEU A 1 420 ? 15.969 20.922 2.275 1 98.5 420 LEU A CA 1
ATOM 3526 C C . LEU A 1 420 ? 16.281 20.719 0.796 1 98.5 420 LEU A C 1
ATOM 3528 O O . LEU A 1 420 ? 15.812 19.766 0.179 1 98.5 420 LEU A O 1
ATOM 3532 N N . ILE A 1 421 ? 17.109 21.594 0.24 1 98.56 421 ILE A N 1
ATOM 3533 C CA . ILE A 1 421 ? 17.531 21.469 -1.151 1 98.56 421 ILE A CA 1
ATOM 3534 C C . ILE A 1 421 ? 18.219 20.109 -1.356 1 98.56 421 ILE A C 1
ATOM 3536 O O . ILE A 1 421 ? 17.891 19.375 -2.295 1 98.56 421 ILE A O 1
ATOM 3540 N N . SER A 1 422 ? 19.078 19.812 -0.501 1 98.31 422 SER A N 1
ATOM 3541 C CA . SER A 1 422 ? 19.828 18.562 -0.61 1 98.31 422 SER A CA 1
ATOM 3542 C C . SER A 1 422 ? 18.906 17.359 -0.506 1 98.31 422 SER A C 1
ATOM 3544 O O . SER A 1 422 ? 19.016 16.406 -1.286 1 98.31 422 SER A O 1
ATOM 3546 N N . ALA A 1 423 ? 18.031 17.375 0.423 1 98.31 423 ALA A N 1
ATOM 3547 C CA . ALA A 1 423 ? 17.109 16.266 0.634 1 98.31 423 ALA A CA 1
ATOM 3548 C C . ALA A 1 423 ? 16.188 16.062 -0.574 1 98.31 423 ALA A C 1
ATOM 3550 O O . ALA A 1 423 ? 15.984 14.945 -1.034 1 98.31 423 ALA A O 1
ATOM 3551 N N . VAL A 1 424 ? 15.648 17.141 -1.091 1 98.62 424 VAL A N 1
ATOM 3552 C CA . VAL A 1 424 ? 14.742 17.109 -2.234 1 98.62 424 VAL A CA 1
ATOM 3553 C C . VAL A 1 424 ? 15.484 16.562 -3.459 1 98.62 424 VAL A C 1
ATOM 3555 O O . VAL A 1 424 ? 14.984 15.68 -4.156 1 98.62 424 VAL A O 1
ATOM 3558 N N . ARG A 1 425 ? 16.672 17.094 -3.695 1 98.12 425 ARG A N 1
ATOM 3559 C CA . ARG A 1 425 ? 17.469 16.656 -4.84 1 98.12 425 ARG A CA 1
ATOM 3560 C C . ARG A 1 425 ? 17.75 15.156 -4.777 1 98.12 425 ARG A C 1
ATOM 3562 O O . ARG A 1 425 ? 17.609 14.453 -5.777 1 98.12 425 ARG A O 1
ATOM 3569 N N . ARG A 1 426 ? 18.125 14.734 -3.66 1 96.56 426 ARG A N 1
ATOM 3570 C CA . ARG A 1 426 ? 18.438 13.32 -3.482 1 96.56 426 ARG A CA 1
ATOM 3571 C C . ARG A 1 426 ? 17.219 12.445 -3.771 1 96.56 426 ARG A C 1
ATOM 3573 O O . ARG A 1 426 ? 17.328 11.438 -4.473 1 96.56 426 ARG A O 1
ATOM 3580 N N . ARG A 1 427 ? 16.109 12.82 -3.26 1 97.56 427 ARG A N 1
ATOM 3581 C CA . ARG A 1 427 ? 14.891 12.023 -3.43 1 97.56 427 ARG A CA 1
ATOM 3582 C C . ARG A 1 427 ? 14.414 12.055 -4.879 1 97.56 427 ARG A C 1
ATOM 3584 O O . ARG A 1 427 ? 13.992 11.031 -5.422 1 97.56 427 ARG A O 1
ATOM 3591 N N . VAL A 1 428 ? 14.453 13.211 -5.473 1 97.88 428 VAL A N 1
ATOM 3592 C CA . VAL A 1 428 ? 14.039 13.336 -6.867 1 97.88 428 VAL A CA 1
ATOM 3593 C C . VAL A 1 428 ? 14.914 12.445 -7.75 1 97.88 428 VAL A C 1
ATOM 3595 O O . VAL A 1 428 ? 14.398 11.703 -8.586 1 97.88 428 VAL A O 1
ATOM 3598 N N . LYS A 1 429 ? 16.156 12.516 -7.531 1 95.5 429 LYS A N 1
ATOM 3599 C CA . LYS A 1 429 ? 17.078 11.711 -8.336 1 95.5 429 LYS A CA 1
ATOM 3600 C C . LYS A 1 429 ? 16.812 10.219 -8.148 1 95.5 429 LYS A C 1
ATOM 3602 O O . LYS A 1 429 ? 16.781 9.461 -9.117 1 95.5 429 LYS A O 1
ATOM 3607 N N . TYR A 1 430 ? 16.578 9.867 -6.988 1 95.25 430 TYR A N 1
ATOM 3608 C CA . TYR A 1 430 ? 16.375 8.461 -6.668 1 95.25 430 TYR A CA 1
ATOM 3609 C C . TYR A 1 430 ? 15.117 7.926 -7.328 1 95.25 430 TYR A C 1
ATOM 3611 O O . TYR A 1 430 ? 15.094 6.793 -7.816 1 95.25 430 TYR A O 1
ATOM 3619 N N . VAL A 1 431 ? 14.078 8.688 -7.398 1 95.81 431 VAL A N 1
ATOM 3620 C CA . VAL A 1 431 ? 12.773 8.188 -7.809 1 95.81 431 VAL A CA 1
ATOM 3621 C C . VAL A 1 431 ? 12.539 8.492 -9.289 1 95.81 431 VAL A C 1
ATOM 3623 O O . VAL A 1 431 ? 11.945 7.688 -10.008 1 95.81 431 VAL A O 1
ATOM 3626 N N . TYR A 1 432 ? 13.07 9.641 -9.773 1 95.88 432 TYR A N 1
ATOM 3627 C CA . TYR A 1 432 ? 12.57 10.109 -11.062 1 95.88 432 TYR A CA 1
ATOM 3628 C C . TYR A 1 432 ? 13.68 10.164 -12.102 1 95.88 432 TYR A C 1
ATOM 3630 O O . TYR A 1 432 ? 13.422 10.352 -13.289 1 95.88 432 TYR A O 1
ATOM 3638 N N . ASP A 1 433 ? 14.93 10.109 -11.672 1 93.62 433 ASP A N 1
ATOM 3639 C CA . ASP A 1 433 ? 16.016 10.039 -12.648 1 93.62 433 ASP A CA 1
ATOM 3640 C C . ASP A 1 433 ? 16.125 8.641 -13.25 1 93.62 433 ASP A C 1
ATOM 3642 O O . ASP A 1 433 ? 17 7.863 -12.867 1 93.62 433 ASP A O 1
ATOM 3646 N N . GLN A 1 434 ? 15.273 8.383 -14.18 1 90.5 434 GLN A N 1
ATOM 3647 C CA . GLN A 1 434 ? 15.164 7.055 -14.773 1 90.5 434 GLN A CA 1
ATOM 3648 C C . GLN A 1 434 ? 15.641 7.062 -16.219 1 90.5 434 GLN A C 1
ATOM 3650 O O . GLN A 1 434 ? 15.586 8.094 -16.891 1 90.5 434 GLN A O 1
ATOM 3655 N N . ARG A 1 435 ? 16.031 5.91 -16.625 1 88 435 ARG A N 1
ATOM 3656 C CA . ARG A 1 435 ? 16.531 5.738 -17.984 1 88 435 ARG A CA 1
ATOM 3657 C C . ARG A 1 435 ? 16.078 4.418 -18.578 1 88 435 ARG A C 1
ATOM 3659 O O . ARG A 1 435 ? 15.602 3.537 -17.859 1 88 435 ARG A O 1
ATOM 3666 N N . MET A 1 436 ? 16.234 4.344 -19.891 1 84.75 436 MET A N 1
ATOM 3667 C CA . MET A 1 436 ? 16.016 3.062 -20.562 1 84.75 436 MET A CA 1
ATOM 3668 C C . MET A 1 436 ? 17.156 2.1 -20.281 1 84.75 436 MET A C 1
ATOM 3670 O O . MET A 1 436 ? 18.281 2.527 -20.016 1 84.75 436 MET A O 1
ATOM 3674 N N . VAL A 1 437 ? 16.812 0.833 -20.359 1 83.19 437 VAL A N 1
ATOM 3675 C CA . VAL A 1 437 ? 17.875 -0.17 -20.312 1 83.19 437 VAL A CA 1
ATOM 3676 C C . VAL A 1 437 ? 18.812 0.003 -21.5 1 83.19 437 VAL A C 1
ATOM 3678 O O . VAL A 1 437 ? 18.359 0.223 -22.625 1 83.19 437 VAL A O 1
ATOM 3681 N N . ARG A 1 438 ? 20.078 -0.041 -21.219 1 83 438 ARG A N 1
ATOM 3682 C CA . ARG A 1 438 ? 21.047 0.013 -22.312 1 83 438 ARG A CA 1
ATOM 3683 C C . ARG A 1 438 ? 21.281 -1.373 -22.906 1 83 438 ARG A C 1
ATOM 3685 O O . ARG A 1 438 ? 21.359 -2.363 -22.172 1 83 438 ARG A O 1
ATOM 3692 N N . CYS A 1 439 ? 21.344 -1.35 -24.188 1 79.19 439 CYS A N 1
ATOM 3693 C CA . CYS A 1 439 ? 21.547 -2.623 -24.859 1 79.19 439 CYS A CA 1
ATOM 3694 C C . CYS A 1 439 ? 22.812 -3.305 -24.359 1 79.19 439 CYS A C 1
ATOM 3696 O O . CYS A 1 439 ? 22.875 -4.531 -24.281 1 79.19 439 CYS A O 1
ATOM 3698 N N . GLU A 1 440 ? 23.766 -2.471 -23.953 1 79.88 440 GLU A N 1
ATOM 3699 C CA . GLU A 1 440 ? 25.031 -2.982 -23.453 1 79.88 440 GLU A CA 1
ATOM 3700 C C . GLU A 1 440 ? 24.859 -3.693 -22.109 1 79.88 440 GLU A C 1
ATOM 3702 O O . GLU A 1 440 ? 25.734 -4.461 -21.703 1 79.88 440 GLU A O 1
ATOM 3707 N N . GLU A 1 441 ? 23.766 -3.439 -21.531 1 80 441 GLU A N 1
ATOM 3708 C CA . GLU A 1 441 ? 23.531 -4.008 -20.203 1 80 441 GLU A CA 1
ATOM 3709 C C . GLU A 1 441 ? 22.922 -5.398 -20.312 1 80 441 GLU A C 1
ATOM 3711 O O . GLU A 1 441 ? 22.875 -6.133 -19.312 1 80 441 GLU A O 1
ATOM 3716 N N . ILE A 1 442 ? 22.484 -5.77 -21.453 1 76.75 442 ILE A N 1
ATOM 3717 C CA . ILE A 1 442 ? 21.828 -7.055 -21.656 1 76.75 442 ILE A CA 1
ATOM 3718 C C . ILE A 1 442 ? 22.859 -8.125 -21.984 1 76.75 442 ILE A C 1
ATOM 3720 O O . ILE A 1 442 ? 23.688 -7.953 -22.891 1 76.75 442 ILE A O 1
ATOM 3724 N N . PRO A 1 443 ? 22.781 -9.156 -21.203 1 72.69 443 PRO A N 1
ATOM 3725 C CA . PRO A 1 443 ? 23.75 -10.219 -21.484 1 72.69 443 PRO A CA 1
ATOM 3726 C C . PRO A 1 443 ? 23.625 -10.758 -22.906 1 72.69 443 PRO A C 1
ATOM 3728 O O . PRO A 1 443 ? 22.516 -10.867 -23.438 1 72.69 443 PRO A O 1
ATOM 3731 N N . GLU A 1 444 ? 24.75 -11.18 -23.438 1 68.81 444 GLU A N 1
ATOM 3732 C CA . GLU A 1 444 ? 24.828 -11.602 -24.828 1 68.81 444 GLU A CA 1
ATOM 3733 C C . GLU A 1 444 ? 23.938 -12.82 -25.094 1 68.81 444 GLU A C 1
ATOM 3735 O O . GLU A 1 444 ? 23.297 -12.906 -26.141 1 68.81 444 GLU A O 1
ATOM 3740 N N . TRP A 1 445 ? 23.953 -13.656 -24.156 1 66.5 445 TRP A N 1
ATOM 3741 C CA . TRP A 1 445 ? 23.203 -14.883 -24.391 1 66.5 445 TRP A CA 1
ATOM 3742 C C . TRP A 1 445 ? 21.703 -14.578 -24.5 1 66.5 445 TRP A C 1
ATOM 3744 O O . TRP A 1 445 ? 20.969 -15.273 -25.219 1 66.5 445 TRP A O 1
ATOM 3754 N N . LEU A 1 446 ? 21.266 -13.672 -23.797 1 65.56 446 LEU A N 1
ATOM 3755 C CA . LEU A 1 446 ? 19.859 -13.258 -23.891 1 65.56 446 LEU A CA 1
ATOM 3756 C C . LEU A 1 446 ? 19.594 -12.539 -25.203 1 65.56 446 LEU A C 1
ATOM 3758 O O . LEU A 1 446 ? 18.531 -12.719 -25.812 1 65.56 446 LEU A O 1
ATOM 3762 N N . SER A 1 447 ? 20.578 -11.773 -25.562 1 62.09 447 SER A N 1
ATOM 3763 C CA . SER A 1 447 ? 20.422 -11.008 -26.797 1 62.09 447 SER A CA 1
ATOM 3764 C C . SER A 1 447 ? 20.391 -11.93 -28.016 1 62.09 447 SER A C 1
ATOM 3766 O O . SER A 1 447 ? 19.797 -11.594 -29.031 1 62.09 447 SER A O 1
ATOM 3768 N N . SER A 1 448 ? 21.031 -12.984 -27.844 1 58.5 448 SER A N 1
ATOM 3769 C CA . SER A 1 448 ? 21.062 -13.93 -28.953 1 58.5 448 SER A CA 1
ATOM 3770 C C . SER A 1 448 ? 19.766 -14.719 -29.047 1 58.5 448 SER A C 1
ATOM 3772 O O . SER A 1 448 ? 19.359 -15.133 -30.141 1 58.5 448 SER A O 1
ATOM 3774 N N . ARG A 1 449 ? 19.234 -14.891 -27.906 1 58.28 449 ARG A N 1
ATOM 3775 C CA . ARG A 1 449 ? 18.031 -15.719 -27.859 1 58.28 449 ARG A CA 1
ATOM 3776 C C . ARG A 1 449 ? 16.797 -14.906 -28.266 1 58.28 449 ARG A C 1
ATOM 3778 O O . ARG A 1 449 ? 15.852 -15.445 -28.844 1 58.28 449 ARG A O 1
ATOM 3785 N N . PHE A 1 450 ? 16.906 -13.664 -27.766 1 57.72 450 PHE A N 1
ATOM 3786 C CA . PHE A 1 450 ? 15.727 -12.859 -28.047 1 57.72 450 PHE A CA 1
ATOM 3787 C C . PHE A 1 450 ? 16.047 -11.758 -29.062 1 57.72 450 PHE A C 1
ATOM 3789 O O . PHE A 1 450 ? 17.156 -11.219 -29.062 1 57.72 450 PHE A O 1
ATOM 3796 N N . ARG A 1 451 ? 15.258 -11.734 -30.062 1 53.62 451 ARG A N 1
ATOM 3797 C CA . ARG A 1 451 ? 15.43 -10.648 -31.016 1 53.62 451 ARG A CA 1
ATOM 3798 C C . ARG A 1 451 ? 15.523 -9.305 -30.297 1 53.62 451 ARG A C 1
ATOM 3800 O O . ARG A 1 451 ? 14.773 -9.039 -29.359 1 53.62 451 ARG A O 1
ATOM 3807 N N . ARG A 1 452 ? 16.578 -8.602 -30.625 1 52.09 452 ARG A N 1
ATOM 3808 C CA . ARG A 1 452 ? 16.922 -7.297 -30.062 1 52.09 452 ARG A CA 1
ATOM 3809 C C . ARG A 1 452 ? 15.68 -6.43 -29.906 1 52.09 452 ARG A C 1
ATOM 3811 O O . ARG A 1 452 ? 15.562 -5.66 -28.938 1 52.09 452 ARG A O 1
ATOM 3818 N N . GLN A 1 453 ? 14.844 -6.586 -30.859 1 53.94 453 GLN A N 1
ATOM 3819 C CA . GLN A 1 453 ? 13.656 -5.738 -30.891 1 53.94 453 GLN A CA 1
ATOM 3820 C C . GLN A 1 453 ? 12.758 -6 -29.688 1 53.94 453 GLN A C 1
ATOM 3822 O O . GLN A 1 453 ? 11.984 -5.129 -29.281 1 53.94 453 GLN A O 1
ATOM 3827 N N . LEU A 1 454 ? 13.07 -7.113 -29.141 1 57.97 454 LEU A N 1
ATOM 3828 C CA . LEU A 1 454 ? 12.211 -7.496 -28.031 1 57.97 454 LEU A CA 1
ATOM 3829 C C . LEU A 1 454 ? 12.789 -7.012 -26.703 1 57.97 454 LEU A C 1
ATOM 3831 O O . LEU A 1 454 ? 12.117 -7.051 -25.672 1 57.97 454 LEU A O 1
ATOM 3835 N N . LEU A 1 455 ? 14.023 -6.555 -26.906 1 64.12 455 LEU A N 1
ATOM 3836 C CA . LEU A 1 455 ? 14.695 -6.148 -25.672 1 64.12 455 LEU A CA 1
ATOM 3837 C C . LEU A 1 455 ? 14.492 -4.66 -25.406 1 64.12 455 LEU A C 1
ATOM 3839 O O . LEU A 1 455 ? 14.766 -4.176 -24.312 1 64.12 455 LEU A O 1
ATOM 3843 N N . ASP A 1 456 ? 13.445 -4.09 -25.547 1 69.81 456 ASP A N 1
ATOM 3844 C CA . ASP A 1 456 ? 13.141 -2.682 -25.312 1 69.81 456 ASP A CA 1
ATOM 3845 C C . ASP A 1 456 ? 14.336 -1.963 -24.672 1 69.81 456 ASP A C 1
ATOM 3847 O O . ASP A 1 456 ? 14.25 -1.482 -23.547 1 69.81 456 ASP A O 1
ATOM 3851 N N . CYS A 1 457 ? 15.547 -1.979 -25.359 1 75.5 457 CYS A N 1
ATOM 3852 C CA . CYS A 1 457 ? 16.75 -1.329 -24.859 1 75.5 457 CYS A CA 1
ATOM 3853 C C . CYS A 1 457 ? 17.25 -0.268 -25.828 1 75.5 457 CYS A C 1
ATOM 3855 O O . CYS A 1 457 ? 16.828 -0.23 -26.984 1 75.5 457 CYS A O 1
ATOM 3857 N N . LYS A 1 458 ? 18.016 0.698 -25.344 1 75.81 458 LYS A N 1
ATOM 3858 C CA . LYS A 1 458 ? 18.688 1.725 -26.141 1 75.81 458 LYS A CA 1
ATOM 3859 C C . LYS A 1 458 ? 20.203 1.711 -25.891 1 75.81 458 LYS A C 1
ATOM 3861 O O . LYS A 1 458 ? 20.641 1.529 -24.766 1 75.81 458 LYS A O 1
ATOM 3866 N N . PHE A 1 459 ? 20.922 1.812 -27.031 1 78.31 459 PHE A N 1
ATOM 3867 C CA . PHE A 1 459 ? 22.359 1.901 -26.859 1 78.31 459 PHE A CA 1
ATOM 3868 C C . PHE A 1 459 ? 22.75 3.242 -26.25 1 78.31 459 PHE A C 1
ATOM 3870 O O . PHE A 1 459 ? 22.109 4.258 -26.516 1 78.31 459 PHE A O 1
ATOM 3877 N N . LYS A 1 460 ? 23.703 3.115 -25.391 1 73.06 460 LYS A N 1
ATOM 3878 C CA . LYS A 1 460 ? 24.156 4.289 -24.641 1 73.06 460 LYS A CA 1
ATOM 3879 C C . LYS A 1 460 ? 24.375 5.48 -25.562 1 73.06 460 LYS A C 1
ATOM 3881 O O . LYS A 1 460 ? 24.016 6.613 -25.234 1 73.06 460 LYS A O 1
ATOM 3886 N N . ASN A 1 461 ? 24.938 5.219 -26.734 1 68.44 461 ASN A N 1
ATOM 3887 C CA . ASN A 1 461 ? 25.281 6.312 -27.641 1 68.44 461 ASN A CA 1
ATOM 3888 C C . ASN A 1 461 ? 24.172 6.566 -28.656 1 68.44 461 ASN A C 1
ATOM 3890 O O . ASN A 1 461 ? 24.328 7.359 -29.578 1 68.44 461 ASN A O 1
ATOM 3894 N N . GLU A 1 462 ? 23.188 5.777 -28.531 1 58.84 462 GLU A N 1
ATOM 3895 C CA . GLU A 1 462 ? 22.109 6.031 -29.484 1 58.84 462 GLU A CA 1
ATOM 3896 C C . GLU A 1 462 ? 21.156 7.113 -28.969 1 58.84 462 GLU A C 1
ATOM 3898 O O . GLU A 1 462 ? 20.719 7.062 -27.812 1 58.84 462 GLU A O 1
ATOM 3903 N N . ILE A 1 463 ? 21.219 8.406 -29.312 1 47.38 463 ILE A N 1
ATOM 3904 C CA . ILE A 1 463 ? 20.375 9.57 -29.094 1 47.38 463 ILE A CA 1
ATOM 3905 C C . ILE A 1 463 ? 18.938 9.25 -29.5 1 47.38 463 ILE A C 1
ATOM 3907 O O . ILE A 1 463 ? 18.688 8.727 -30.578 1 47.38 463 ILE A O 1
ATOM 3911 N N . MET B 1 1 ? 11.156 -41.188 57.594 1 36.25 1 MET B N 1
ATOM 3912 C CA . MET B 1 1 ? 12.242 -40.438 56.969 1 36.25 1 MET B CA 1
ATOM 3913 C C . MET B 1 1 ? 11.961 -40.25 55.469 1 36.25 1 MET B C 1
ATOM 3915 O O . MET B 1 1 ? 12.414 -39.281 54.875 1 36.25 1 MET B O 1
ATOM 3919 N N . ALA B 1 2 ? 11.219 -41.25 54.938 1 52.94 2 ALA B N 1
ATOM 3920 C CA . ALA B 1 2 ? 10.961 -41.281 53.5 1 52.94 2 ALA B CA 1
ATOM 3921 C C . ALA B 1 2 ? 9.867 -40.281 53.125 1 52.94 2 ALA B C 1
ATOM 3923 O O . ALA B 1 2 ? 9.906 -39.688 52.031 1 52.94 2 ALA B O 1
ATOM 3924 N N . LYS B 1 3 ? 8.852 -40.062 53.969 1 56.78 3 LYS B N 1
ATOM 3925 C CA . LYS B 1 3 ? 7.711 -39.219 53.656 1 56.78 3 LYS B CA 1
ATOM 3926 C C . LYS B 1 3 ? 8.102 -37.75 53.656 1 56.78 3 LYS B C 1
ATOM 3928 O O . LYS B 1 3 ? 7.582 -36.969 52.875 1 56.78 3 LYS B O 1
ATOM 3933 N N . VAL B 1 4 ? 9.047 -37.375 54.469 1 52.69 4 VAL B N 1
ATOM 3934 C CA . VAL B 1 4 ? 9.516 -36 54.562 1 52.69 4 VAL B CA 1
ATOM 3935 C C . VAL B 1 4 ? 10.367 -35.656 53.344 1 52.69 4 VAL B C 1
ATOM 3937 O O . VAL B 1 4 ? 10.297 -34.531 52.844 1 52.69 4 VAL B O 1
ATOM 3940 N N . VAL B 1 5 ? 10.953 -36.688 52.719 1 54.28 5 VAL B N 1
ATOM 3941 C CA . VAL B 1 5 ? 11.844 -36.469 51.594 1 54.28 5 VAL B CA 1
ATOM 3942 C C . VAL B 1 5 ? 11.023 -36.281 50.312 1 54.28 5 VAL B C 1
ATOM 3944 O O . VAL B 1 5 ? 11.359 -35.438 49.469 1 54.28 5 VAL B O 1
ATOM 3947 N N . ARG B 1 6 ? 9.852 -36.938 50.25 1 58.06 6 ARG B N 1
ATOM 3948 C CA . ARG B 1 6 ? 9.023 -36.812 49.062 1 58.06 6 ARG B CA 1
ATOM 3949 C C . ARG B 1 6 ? 8.344 -35.469 49 1 58.06 6 ARG B C 1
ATOM 3951 O O . ARG B 1 6 ? 8.234 -34.875 47.906 1 58.06 6 ARG B O 1
ATOM 3958 N N . ARG B 1 7 ? 8.016 -34.938 50.156 1 55.03 7 ARG B N 1
ATOM 3959 C CA . ARG B 1 7 ? 7.379 -33.625 50.188 1 55.03 7 ARG B CA 1
ATOM 3960 C C . ARG B 1 7 ? 8.375 -32.5 49.844 1 55.03 7 ARG B C 1
ATOM 3962 O O . ARG B 1 7 ? 8.031 -31.547 49.156 1 55.03 7 ARG B O 1
ATOM 3969 N N . LYS B 1 8 ? 9.594 -32.781 50.25 1 55.66 8 LYS B N 1
ATOM 3970 C CA . LYS B 1 8 ? 10.625 -31.797 49.938 1 55.66 8 LYS B CA 1
ATOM 3971 C C . LYS B 1 8 ? 11 -31.844 48.438 1 55.66 8 LYS B C 1
ATOM 3973 O O . LYS B 1 8 ? 11.219 -30.797 47.844 1 55.66 8 LYS B O 1
ATOM 3978 N N . PHE B 1 9 ? 10.883 -33.031 47.938 1 58.28 9 PHE B N 1
ATOM 3979 C CA . PHE B 1 9 ? 11.188 -33.156 46.5 1 58.28 9 PHE B CA 1
ATOM 3980 C C . PHE B 1 9 ? 10.078 -32.562 45.656 1 58.28 9 PHE B C 1
ATOM 3982 O O . PHE B 1 9 ? 10.352 -31.922 44.656 1 58.28 9 PHE B O 1
ATOM 3989 N N . PHE B 1 10 ? 8.875 -32.656 46.219 1 60.78 10 PHE B N 1
ATOM 3990 C CA . PHE B 1 10 ? 7.758 -32.062 45.469 1 60.78 10 PHE B CA 1
ATOM 3991 C C . PHE B 1 10 ? 7.777 -30.547 45.562 1 60.78 10 PHE B C 1
ATOM 3993 O O . PHE B 1 10 ? 7.512 -29.859 44.594 1 60.78 10 PHE B O 1
ATOM 4000 N N . ILE B 1 11 ? 8.273 -30.094 46.688 1 59.38 11 ILE B N 1
ATOM 4001 C CA . ILE B 1 11 ? 8.359 -28.656 46.875 1 59.38 11 ILE B CA 1
ATOM 4002 C C . ILE B 1 11 ? 9.523 -28.094 46.062 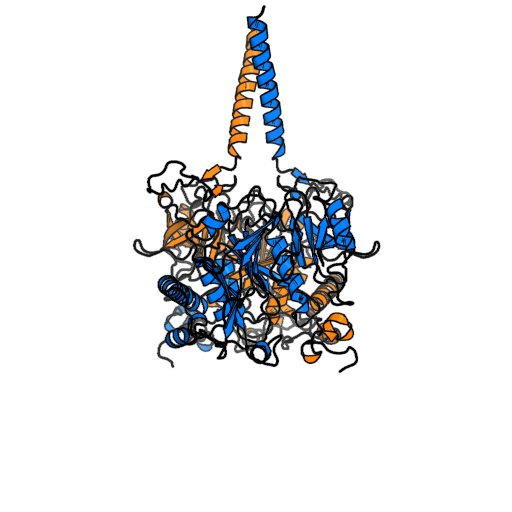1 59.38 11 ILE B C 1
ATOM 4004 O O . ILE B 1 11 ? 9.391 -27.062 45.406 1 59.38 11 ILE B O 1
ATOM 4008 N N . VAL B 1 12 ? 10.625 -28.844 46.031 1 61.62 12 VAL B N 1
ATOM 4009 C CA . VAL B 1 12 ? 11.789 -28.391 45.25 1 61.62 12 VAL B CA 1
ATOM 4010 C C . VAL B 1 12 ? 11.508 -28.484 43.75 1 61.62 12 VAL B C 1
ATOM 4012 O O . VAL B 1 12 ? 11.836 -27.578 43 1 61.62 12 VAL B O 1
ATOM 4015 N N . SER B 1 13 ? 10.805 -29.531 43.344 1 60.22 13 SER B N 1
ATOM 4016 C CA . SER B 1 13 ? 10.438 -29.672 41.938 1 60.22 13 SER B CA 1
ATOM 4017 C C . SER B 1 13 ? 9.406 -28.609 41.531 1 60.22 13 SER B C 1
ATOM 4019 O O . SER B 1 13 ? 9.492 -28.047 40.438 1 60.22 13 SER B O 1
ATOM 4021 N N . PHE B 1 14 ? 8.594 -28.344 42.469 1 61.22 14 PHE B N 1
ATOM 4022 C CA . PHE B 1 14 ? 7.594 -27.328 42.219 1 61.22 14 PHE B CA 1
ATOM 4023 C C . PHE B 1 14 ? 8.234 -25.938 42.188 1 61.22 14 PHE B C 1
ATOM 4025 O O . PHE B 1 14 ? 7.887 -25.109 41.344 1 61.22 14 PHE B O 1
ATOM 4032 N N . LEU B 1 15 ? 9.227 -25.734 43.031 1 58.75 15 LEU B N 1
ATOM 4033 C CA . LEU B 1 15 ? 9.969 -24.484 43.031 1 58.75 15 LEU B CA 1
ATOM 4034 C C . LEU B 1 15 ? 10.812 -24.359 41.781 1 58.75 15 LEU B C 1
ATOM 4036 O O . LEU B 1 15 ? 10.875 -23.281 41.156 1 58.75 15 LEU B O 1
ATOM 4040 N N . LEU B 1 16 ? 11.398 -25.406 41.344 1 59.84 16 LEU B N 1
ATOM 4041 C CA . LEU B 1 16 ? 12.18 -25.391 40.125 1 59.84 16 LEU B CA 1
ATOM 4042 C C . LEU B 1 16 ? 11.281 -25.203 38.906 1 59.84 16 LEU B C 1
ATOM 4044 O O . LEU B 1 16 ? 11.625 -24.469 37.969 1 59.84 16 LEU B O 1
ATOM 4048 N N . PHE B 1 17 ? 10.164 -25.781 38.969 1 59.41 17 PHE B N 1
ATOM 4049 C CA . PHE B 1 17 ? 9.188 -25.625 37.875 1 59.41 17 PHE B CA 1
ATOM 4050 C C . PHE B 1 17 ? 8.617 -24.203 37.875 1 59.41 17 PHE B C 1
ATOM 4052 O O . PHE B 1 17 ? 8.453 -23.609 36.812 1 59.41 17 PHE B O 1
ATOM 4059 N N . SER B 1 18 ? 8.445 -23.672 39 1 55.44 18 SER B N 1
ATOM 4060 C CA . SER B 1 18 ? 7.977 -22.297 39.125 1 55.44 18 SER B CA 1
ATOM 4061 C C . SER B 1 18 ? 9.047 -21.297 38.688 1 55.44 18 SER B C 1
ATOM 4063 O O . SER B 1 18 ? 8.742 -20.297 38.031 1 55.44 18 SER B O 1
ATOM 4065 N N . ILE B 1 19 ? 10.219 -21.562 39 1 56.56 19 ILE B N 1
ATOM 4066 C CA . ILE B 1 19 ? 11.344 -20.734 38.531 1 56.56 19 ILE B CA 1
ATOM 4067 C C . ILE B 1 19 ? 11.492 -20.859 37.031 1 56.56 19 ILE B C 1
ATOM 4069 O O . ILE B 1 19 ? 11.719 -19.875 36.344 1 56.56 19 ILE B O 1
ATOM 4073 N N . LEU B 1 20 ? 11.305 -21.984 36.531 1 53.53 20 LEU B N 1
ATOM 4074 C CA . LEU B 1 20 ? 11.359 -22.172 35.062 1 53.53 20 LEU B CA 1
ATOM 4075 C C . LEU B 1 20 ? 10.211 -21.453 34.375 1 53.53 20 LEU B C 1
ATOM 4077 O O . LEU B 1 20 ? 10.398 -20.844 33.344 1 53.53 20 LEU B O 1
ATOM 4081 N N . LEU B 1 21 ? 9.102 -21.484 34.969 1 52.22 21 LEU B N 1
ATOM 4082 C CA . LEU B 1 21 ? 7.957 -20.781 34.438 1 52.22 21 LEU B CA 1
ATOM 4083 C C . LEU B 1 21 ? 8.156 -19.266 34.5 1 52.22 21 LEU B C 1
ATOM 4085 O O . LEU B 1 21 ? 7.781 -18.531 33.594 1 52.22 21 LEU B O 1
ATOM 4089 N N . LEU B 1 22 ? 8.695 -18.859 35.625 1 48.88 22 LEU B N 1
ATOM 4090 C CA . LEU B 1 22 ? 9.062 -17.453 35.75 1 48.88 22 LEU B CA 1
ATOM 4091 C C . LEU B 1 22 ? 10.125 -17.078 34.719 1 48.88 22 LEU B C 1
ATOM 4093 O O . LEU B 1 22 ? 10.102 -15.969 34.156 1 48.88 22 LEU B O 1
ATOM 4097 N N . PHE B 1 23 ? 11.008 -17.875 34.531 1 48.44 23 PHE B N 1
ATOM 4098 C CA . PHE B 1 23 ? 12.031 -17.641 33.531 1 48.44 23 PHE B CA 1
ATOM 4099 C C . PHE B 1 23 ? 11.414 -17.625 32.125 1 48.44 23 PHE B C 1
ATOM 4101 O O . PHE B 1 23 ? 11.812 -16.828 31.281 1 48.44 23 PHE B O 1
ATOM 4108 N N . LEU B 1 24 ? 10.508 -18.422 31.891 1 47.59 24 LEU B N 1
ATOM 4109 C CA . LEU B 1 24 ? 9.844 -18.438 30.594 1 47.59 24 LEU B CA 1
ATOM 4110 C C . LEU B 1 24 ? 8.922 -17.219 30.438 1 47.59 24 LEU B C 1
ATOM 4112 O O . LEU B 1 24 ? 8.75 -16.703 29.344 1 47.59 24 LEU B O 1
ATOM 4116 N N . GLN B 1 25 ? 8.336 -16.812 31.516 1 42.22 25 GLN B N 1
ATOM 4117 C CA . GLN B 1 25 ? 7.527 -15.594 31.562 1 42.22 25 GLN B CA 1
ATOM 4118 C C . GLN B 1 25 ? 8.383 -14.359 31.312 1 42.22 25 GLN B C 1
ATOM 4120 O O . GLN B 1 25 ? 7.934 -13.406 30.672 1 42.22 25 GLN B O 1
ATOM 4125 N N . HIS B 1 26 ? 9.422 -14.258 31.922 1 43.78 26 HIS B N 1
ATOM 4126 C CA . HIS B 1 26 ? 10.383 -13.18 31.734 1 43.78 26 HIS B CA 1
ATOM 4127 C C . HIS B 1 26 ? 10.891 -13.133 30.297 1 43.78 26 HIS B C 1
ATOM 4129 O O . HIS B 1 26 ? 11.367 -12.094 29.844 1 43.78 26 HIS B O 1
ATOM 4135 N N . SER B 1 27 ? 10.828 -14.18 29.703 1 43.97 27 SER B N 1
ATOM 4136 C CA . SER B 1 27 ? 11.375 -14.234 28.359 1 43.97 27 SER B CA 1
ATOM 4137 C C . SER B 1 27 ? 10.461 -13.539 27.359 1 43.97 27 SER B C 1
ATOM 4139 O O . SER B 1 27 ? 10.883 -13.195 26.25 1 43.97 27 SER B O 1
ATOM 4141 N N . ARG B 1 28 ? 9.18 -13.375 27.719 1 46 28 ARG B N 1
ATOM 4142 C CA . ARG B 1 28 ? 8.289 -12.758 26.734 1 46 28 ARG B CA 1
ATOM 4143 C C . ARG B 1 28 ? 8.055 -11.289 27.047 1 46 28 ARG B C 1
ATOM 4145 O O . ARG B 1 28 ? 7.012 -10.727 26.703 1 46 28 ARG B O 1
ATOM 4152 N N . GLN B 1 29 ? 8.875 -10.617 27.906 1 46.47 29 GLN B N 1
ATOM 4153 C CA . GLN B 1 29 ? 8.789 -9.203 28.25 1 46.47 29 GLN B CA 1
ATOM 4154 C C . GLN B 1 29 ? 9.375 -8.336 27.141 1 46.47 29 GLN B C 1
ATOM 4156 O O . GLN B 1 29 ? 10.336 -8.734 26.469 1 46.47 29 GLN B O 1
ATOM 4161 N N . VAL B 1 30 ? 8.562 -7.309 26.812 1 51.94 30 VAL B N 1
ATOM 4162 C CA . VAL B 1 30 ? 9.055 -6.234 25.953 1 51.94 30 VAL B CA 1
ATOM 4163 C C . VAL B 1 30 ? 10.359 -5.676 26.531 1 51.94 30 VAL B C 1
ATOM 4165 O O . VAL B 1 30 ? 10.445 -5.398 27.719 1 51.94 30 VAL B O 1
ATOM 4168 N N . LYS B 1 31 ? 11.469 -5.953 25.844 1 60.38 31 LYS B N 1
ATOM 4169 C CA . LYS B 1 31 ? 12.727 -5.32 26.219 1 60.38 31 LYS B CA 1
ATOM 4170 C C . LYS B 1 31 ? 12.852 -3.93 25.609 1 60.38 31 LYS B C 1
ATOM 4172 O O . LYS B 1 31 ? 12.18 -3.617 24.625 1 60.38 31 LYS B O 1
ATOM 4177 N N . VAL B 1 32 ? 13.352 -3.02 26.375 1 53.97 32 VAL B N 1
ATOM 4178 C CA . VAL B 1 32 ? 13.547 -1.642 25.938 1 53.97 32 VAL B CA 1
ATOM 4179 C C . VAL B 1 32 ? 15.016 -1.408 25.594 1 53.97 32 VAL B C 1
ATOM 4181 O O . VAL B 1 32 ? 15.906 -1.774 26.375 1 53.97 32 VAL B O 1
ATOM 4184 N N . ILE B 1 33 ? 15.289 -1.125 24.406 1 54.5 33 ILE B N 1
ATOM 4185 C CA . ILE B 1 33 ? 16.609 -0.589 24.078 1 54.5 33 ILE B CA 1
ATOM 4186 C C . ILE B 1 33 ? 16.672 0.884 24.469 1 54.5 33 ILE B C 1
ATOM 4188 O O . ILE B 1 33 ? 15.945 1.717 23.922 1 54.5 33 ILE B O 1
ATOM 4192 N N . GLU B 1 34 ? 17.266 1.154 25.625 1 52.22 34 GLU B N 1
ATOM 4193 C CA . GLU B 1 34 ? 17.422 2.533 26.062 1 52.22 34 GLU B CA 1
ATOM 4194 C C . GLU B 1 34 ? 18.703 3.154 25.5 1 52.22 34 GLU B C 1
ATOM 4196 O O . GLU B 1 34 ? 19.734 2.498 25.422 1 52.22 34 GLU B O 1
ATOM 4201 N N . ARG B 1 35 ? 18.578 4.121 24.641 1 45.72 35 ARG B N 1
ATOM 4202 C CA . ARG B 1 35 ? 19.781 4.875 24.281 1 45.72 35 ARG B CA 1
ATOM 4203 C C . ARG B 1 35 ? 19.906 6.129 25.141 1 45.72 35 ARG B C 1
ATOM 4205 O O . ARG B 1 35 ? 18.953 6.906 25.266 1 45.72 35 ARG B O 1
ATOM 4212 N N . THR B 1 36 ? 20.672 5.996 26.172 1 37.94 36 THR B N 1
ATOM 4213 C CA . THR B 1 36 ? 21.016 7.195 26.922 1 37.94 36 THR B CA 1
ATOM 4214 C C . THR B 1 36 ? 21.875 8.141 26.078 1 37.94 36 THR B C 1
ATOM 4216 O O . THR B 1 36 ? 22.953 7.762 25.625 1 37.94 36 THR B O 1
ATOM 4219 N N . PHE B 1 37 ? 21.25 8.953 25.359 1 33.5 37 PHE B N 1
ATOM 4220 C CA . PHE B 1 37 ? 22.109 10.016 24.844 1 33.5 37 PHE B CA 1
ATOM 4221 C C . PHE B 1 37 ? 22.547 10.953 25.969 1 33.5 37 PHE B C 1
ATOM 4223 O O . PHE B 1 37 ? 21.719 11.406 26.766 1 33.5 37 PHE B O 1
ATOM 4230 N N . ILE B 1 38 ? 23.766 10.828 26.453 1 31.48 38 ILE B N 1
ATOM 4231 C CA . ILE B 1 38 ? 24.359 11.836 27.328 1 31.48 38 ILE B CA 1
ATOM 4232 C C . ILE B 1 38 ? 24.469 13.164 26.578 1 31.48 38 ILE B C 1
ATOM 4234 O O . ILE B 1 38 ? 25.25 13.266 25.625 1 31.48 38 ILE B O 1
ATOM 4238 N N . LEU B 1 39 ? 23.438 14.023 26.484 1 33.09 39 LEU B N 1
ATOM 4239 C CA . LEU B 1 39 ? 23.766 15.414 26.188 1 33.09 39 LEU B CA 1
ATOM 4240 C C . LEU B 1 39 ? 24.703 15.984 27.266 1 33.09 39 LEU B C 1
ATOM 4242 O O . LEU B 1 39 ? 24.453 15.836 28.453 1 33.09 39 LEU B O 1
ATOM 4246 N N . GLU B 1 40 ? 25.984 16.203 26.953 1 30.95 40 GLU B N 1
ATOM 4247 C CA . GLU B 1 40 ? 26.984 16.859 27.797 1 30.95 40 GLU B CA 1
ATOM 4248 C C . GLU B 1 40 ? 26.469 18.188 28.344 1 30.95 40 GLU B C 1
ATOM 4250 O O . GLU B 1 40 ? 27.219 18.953 28.953 1 30.95 40 GLU B O 1
ATOM 4255 N N . ASN B 1 41 ? 25.609 19.016 27.922 1 32.59 41 ASN B N 1
ATOM 4256 C CA . ASN B 1 41 ? 25.656 20.203 28.766 1 32.59 41 ASN B CA 1
ATOM 4257 C C . ASN B 1 41 ? 25.375 19.875 30.234 1 32.59 41 ASN B C 1
ATOM 4259 O O . ASN B 1 41 ? 24.75 18.859 30.531 1 32.59 41 ASN B O 1
ATOM 4263 N N . GLY B 1 42 ? 25.875 20.797 31.328 1 31.27 42 GLY B N 1
ATOM 4264 C CA . GLY B 1 42 ? 25.922 20.906 32.781 1 31.27 42 GLY B CA 1
ATOM 4265 C C . GLY B 1 42 ? 24.672 20.375 33.469 1 31.27 42 GLY B C 1
ATOM 4266 O O . GLY B 1 42 ? 24.75 19.688 34.469 1 31.27 42 GLY B O 1
ATOM 4267 N N . SER B 1 43 ? 23.609 21.297 33.594 1 31.72 43 SER B N 1
ATOM 4268 C CA . SER B 1 43 ? 22.672 21.094 34.688 1 31.72 43 SER B CA 1
ATOM 4269 C C . SER B 1 43 ? 22.062 19.703 34.656 1 31.72 43 SER B C 1
ATOM 4271 O O . SER B 1 43 ? 22 19.078 33.594 1 31.72 43 SER B O 1
ATOM 4273 N N . GLN B 1 44 ? 21.734 19.031 35.906 1 32.66 44 GLN B N 1
ATOM 4274 C CA . GLN B 1 44 ? 21.312 17.766 36.5 1 32.66 44 GLN B CA 1
ATOM 4275 C C . GLN B 1 44 ? 20.25 17.078 35.625 1 32.66 44 GLN B C 1
ATOM 4277 O O . GLN B 1 44 ? 20.219 15.859 35.562 1 32.66 44 GLN B O 1
ATOM 4282 N N . ASN B 1 45 ? 19.047 17.703 35.688 1 33.59 45 ASN B N 1
ATOM 4283 C CA . ASN B 1 45 ? 17.859 16.891 35.438 1 33.59 45 ASN B CA 1
ATOM 4284 C C . ASN B 1 45 ? 17.844 16.328 34 1 33.59 45 ASN B C 1
ATOM 4286 O O . ASN B 1 45 ? 17.5 17.047 33.062 1 33.59 45 ASN B O 1
ATOM 4290 N N . SER B 1 46 ? 18.875 15.625 33.75 1 33.22 46 SER B N 1
ATOM 4291 C CA . SER B 1 46 ? 19 14.945 32.438 1 33.22 46 SER B CA 1
ATOM 4292 C C . SER B 1 46 ? 17.703 14.211 32.094 1 33.22 46 SER B C 1
ATOM 4294 O O . SER B 1 46 ? 17.328 13.258 32.75 1 33.22 46 SER B O 1
ATOM 4296 N N . SER B 1 47 ? 16.672 14.883 31.891 1 33.97 47 SER B N 1
ATOM 4297 C CA . SER B 1 47 ? 15.5 14.211 31.359 1 33.97 47 SER B CA 1
ATOM 4298 C C . SER B 1 47 ? 15.883 13.164 30.312 1 33.97 47 SER B C 1
ATOM 4300 O O . SER B 1 47 ? 16.422 13.508 29.25 1 33.97 47 SER B O 1
ATOM 4302 N N . GLN B 1 48 ? 16.531 12.008 30.719 1 37.38 48 GLN B N 1
ATOM 4303 C CA . GLN B 1 48 ? 16.781 10.742 30.031 1 37.38 48 GLN B CA 1
ATOM 4304 C C . GLN B 1 48 ? 15.656 10.422 29.047 1 37.38 48 GLN B C 1
ATOM 4306 O O . GLN B 1 48 ? 14.797 9.578 29.312 1 37.38 48 GLN B O 1
ATOM 4311 N N . ILE B 1 49 ? 14.805 11.125 28.75 1 37.5 49 ILE B N 1
ATOM 4312 C CA . ILE B 1 49 ? 13.562 10.617 28.172 1 37.5 49 ILE B CA 1
ATOM 4313 C C . ILE B 1 49 ? 13.867 9.602 27.078 1 37.5 49 ILE B C 1
ATOM 4315 O O . ILE B 1 49 ? 13.422 8.453 27.156 1 37.5 49 ILE B O 1
ATOM 4319 N N . ARG B 1 50 ? 12.961 9.672 25.797 1 45.41 50 ARG B N 1
ATOM 4320 C CA . ARG B 1 50 ? 11.883 9.055 25.031 1 45.41 50 ARG B CA 1
ATOM 4321 C C . ARG B 1 50 ? 12.43 8.312 23.812 1 45.41 50 ARG B C 1
ATOM 4323 O O . ARG B 1 50 ? 11.672 7.914 22.922 1 45.41 50 ARG B O 1
ATOM 4330 N N . ASP B 1 51 ? 13.719 8.391 23.438 1 60.81 51 ASP B N 1
ATOM 4331 C CA . ASP B 1 51 ? 13.922 7.719 22.156 1 60.81 51 ASP B CA 1
ATOM 4332 C C . ASP B 1 51 ? 14.086 6.215 22.344 1 60.81 51 ASP B C 1
ATOM 4334 O O . ASP B 1 51 ? 14.836 5.57 21.609 1 60.81 51 ASP B O 1
ATOM 4338 N N . ALA B 1 52 ? 13.609 5.715 23.359 1 72.69 52 ALA B N 1
ATOM 4339 C CA . ALA B 1 52 ? 13.742 4.281 23.609 1 72.69 52 ALA B CA 1
ATOM 4340 C C . ALA B 1 52 ? 12.891 3.471 22.641 1 72.69 52 ALA B C 1
ATOM 4342 O O . ALA B 1 52 ? 11.82 3.922 22.234 1 72.69 52 ALA B O 1
ATOM 4343 N N . CYS B 1 53 ? 13.523 2.426 22.203 1 81.56 53 CYS B N 1
ATOM 4344 C CA . CYS B 1 53 ? 12.812 1.481 21.359 1 81.56 53 CYS B CA 1
ATOM 4345 C C . CYS B 1 53 ? 12.242 0.33 22.172 1 81.56 53 CYS B C 1
ATOM 4347 O O . CYS B 1 53 ? 12.969 -0.324 22.922 1 81.56 53 CYS B O 1
ATOM 4349 N N . PHE B 1 54 ? 10.984 0.159 22.078 1 78.88 54 PHE B N 1
ATOM 4350 C CA . PHE B 1 54 ? 10.359 -1.044 22.609 1 78.88 54 PHE B CA 1
ATOM 4351 C C . PHE B 1 54 ? 10.539 -2.221 21.656 1 78.88 54 PHE B C 1
ATOM 4353 O O . PHE B 1 54 ? 10.219 -2.123 20.469 1 78.88 54 PHE B O 1
ATOM 4360 N N . VAL B 1 55 ? 11.102 -3.256 22.25 1 84.94 55 VAL B N 1
ATOM 4361 C CA . VAL B 1 55 ? 11.383 -4.418 21.406 1 84.94 55 VAL B CA 1
ATOM 4362 C C . VAL B 1 55 ? 10.398 -5.539 21.734 1 84.94 55 VAL B C 1
ATOM 4364 O O . VAL B 1 55 ? 10.477 -6.152 22.797 1 84.94 55 VAL B O 1
ATOM 4367 N N . PRO B 1 56 ? 9.484 -5.785 20.828 1 80.19 56 PRO B N 1
ATOM 4368 C CA . PRO B 1 56 ? 8.562 -6.895 21.078 1 80.19 56 PRO B CA 1
ATOM 4369 C C . PRO B 1 56 ? 9.266 -8.242 21.172 1 80.19 56 PRO B C 1
ATOM 4371 O O . PRO B 1 56 ? 10.422 -8.375 20.75 1 80.19 56 PRO B O 1
ATOM 4374 N N . TYR B 1 57 ? 8.602 -9.242 21.656 1 79.56 57 TYR B N 1
ATOM 4375 C CA . TYR B 1 57 ? 9.18 -10.547 21.953 1 79.56 57 TYR B CA 1
ATOM 4376 C C . TYR B 1 57 ? 9.742 -11.18 20.688 1 79.56 57 TYR B C 1
ATOM 4378 O O . TYR B 1 57 ? 10.852 -11.719 20.688 1 79.56 57 TYR B O 1
ATOM 4386 N N . TRP B 1 58 ? 9.07 -11.023 19.641 1 82.31 58 TRP B N 1
ATOM 4387 C CA . TRP B 1 58 ? 9.492 -11.688 18.406 1 82.31 58 TRP B CA 1
ATOM 4388 C C . TRP B 1 58 ? 10.805 -11.102 17.906 1 82.31 58 TRP B C 1
ATOM 4390 O O . TRP B 1 58 ? 11.547 -11.766 17.172 1 82.31 58 TRP B O 1
ATOM 4400 N N . ASN B 1 59 ? 11.117 -9.883 18.312 1 90.31 59 ASN B N 1
ATOM 4401 C CA . ASN B 1 59 ? 12.281 -9.18 17.781 1 90.31 59 ASN B CA 1
ATOM 4402 C C . ASN B 1 59 ? 13.453 -9.227 18.75 1 90.31 59 ASN B C 1
ATOM 4404 O O . ASN B 1 59 ? 14.414 -8.469 18.609 1 90.31 59 ASN B O 1
ATOM 4408 N N . GLN B 1 60 ? 13.344 -10.055 19.734 1 90.56 60 GLN B N 1
ATOM 4409 C CA . GLN B 1 60 ? 14.398 -10.148 20.75 1 90.56 60 GLN B CA 1
ATOM 4410 C C . GLN B 1 60 ? 15.375 -11.281 20.422 1 90.56 60 GLN B C 1
ATOM 4412 O O . GLN B 1 60 ? 16.297 -11.562 21.188 1 90.56 60 GLN B O 1
ATOM 4417 N N . LYS B 1 61 ? 15.258 -11.797 19.328 1 92.75 61 LYS B N 1
ATOM 4418 C CA . LYS B 1 61 ? 16.078 -12.945 18.922 1 92.75 61 LYS B CA 1
ATOM 4419 C C . LYS B 1 61 ? 17.312 -12.5 18.141 1 92.75 61 LYS B C 1
ATOM 4421 O O . LYS B 1 61 ? 17.219 -11.617 17.281 1 92.75 61 LYS B O 1
ATOM 4426 N N . THR B 1 62 ? 18.438 -13.055 18.516 1 95.06 62 THR B N 1
ATOM 4427 C CA . THR B 1 62 ? 19.672 -12.93 17.75 1 95.06 62 THR B CA 1
ATOM 4428 C C . THR B 1 62 ? 20.172 -14.297 17.281 1 95.06 62 THR B C 1
ATOM 4430 O O . THR B 1 62 ? 20.156 -15.266 18.047 1 95.06 62 THR B O 1
ATOM 4433 N N . THR B 1 63 ? 20.422 -14.289 15.992 1 95.25 63 THR B N 1
ATOM 4434 C CA . THR B 1 63 ? 21 -15.508 15.438 1 95.25 63 THR B CA 1
ATOM 4435 C C . THR B 1 63 ? 22.391 -15.242 14.883 1 95.25 63 THR B C 1
ATOM 4437 O O . THR B 1 63 ? 22.719 -14.109 14.523 1 95.25 63 THR B O 1
ATOM 4440 N N . GLU B 1 64 ? 23.266 -16.281 14.852 1 89.81 64 GLU B N 1
ATOM 4441 C CA . GLU B 1 64 ? 24.656 -16.062 14.492 1 89.81 64 GLU B CA 1
ATOM 4442 C C . GLU B 1 64 ? 24.938 -16.531 13.07 1 89.81 64 GLU B C 1
ATOM 4444 O O . GLU B 1 64 ? 25.859 -16.031 12.414 1 89.81 64 GLU B O 1
ATOM 4449 N N . ASN B 1 65 ? 24.203 -17.5 12.641 1 87.62 65 ASN B N 1
ATOM 4450 C CA . ASN B 1 65 ? 24.516 -18.109 11.344 1 87.62 65 ASN B CA 1
ATOM 4451 C C . ASN B 1 65 ? 23.297 -18.125 10.422 1 87.62 65 ASN B C 1
ATOM 4453 O O . ASN B 1 65 ? 22.172 -17.938 10.875 1 87.62 65 ASN B O 1
ATOM 4457 N N . ILE B 1 66 ? 23.625 -18.281 9.148 1 90.5 66 ILE B N 1
ATOM 4458 C CA . ILE B 1 66 ? 22.594 -18.438 8.125 1 90.5 66 ILE B CA 1
ATOM 4459 C C . ILE B 1 66 ? 22.25 -19.922 7.957 1 90.5 66 ILE B C 1
ATOM 4461 O O . ILE B 1 66 ? 23.156 -20.766 7.906 1 90.5 66 ILE B O 1
ATOM 4465 N N . LEU B 1 67 ? 21.047 -20.156 7.883 1 88.19 67 LEU B N 1
ATOM 4466 C CA . LEU B 1 67 ? 20.578 -21.531 7.715 1 88.19 67 LEU B CA 1
ATOM 4467 C C . LEU B 1 67 ? 20.984 -22.078 6.348 1 88.19 67 LEU B C 1
ATOM 4469 O O . LEU B 1 67 ? 20.969 -21.344 5.355 1 88.19 67 LEU B O 1
ATOM 4473 N N . HIS B 1 68 ? 21.375 -23.391 6.254 1 87.44 68 HIS B N 1
ATOM 4474 C CA . HIS B 1 68 ? 21.656 -24.141 5.031 1 87.44 68 HIS B CA 1
ATOM 4475 C C . HIS B 1 68 ? 22.844 -23.547 4.285 1 87.44 68 HIS B C 1
ATOM 4477 O O . HIS B 1 68 ? 22.891 -23.562 3.055 1 87.44 68 HIS B O 1
ATOM 4483 N N . SER B 1 69 ? 23.766 -22.953 4.984 1 87.06 69 SER B N 1
ATOM 4484 C CA . SER B 1 69 ? 24.906 -22.266 4.387 1 87.06 69 SER B CA 1
ATOM 4485 C C . SER B 1 69 ? 25.719 -23.203 3.498 1 87.06 69 SER B C 1
ATOM 4487 O O . SER B 1 69 ? 26.141 -22.812 2.406 1 87.06 69 SER B O 1
ATOM 4489 N N . GLU B 1 70 ? 25.906 -24.422 3.922 1 86.25 70 GLU B N 1
ATOM 4490 C CA . GLU B 1 70 ? 26.688 -25.375 3.141 1 86.25 70 GLU B CA 1
ATOM 4491 C C . GLU B 1 70 ? 25.984 -25.719 1.831 1 86.25 70 GLU B C 1
ATOM 4493 O O . GLU B 1 70 ? 26.609 -25.734 0.769 1 86.25 70 GLU B O 1
ATOM 4498 N N . GLN B 1 71 ? 24.734 -25.969 1.934 1 87.06 71 GLN B N 1
ATOM 4499 C CA . GLN B 1 71 ? 23.953 -26.281 0.74 1 87.06 71 GLN B CA 1
ATOM 4500 C C . GLN B 1 71 ? 23.938 -25.094 -0.229 1 87.06 71 GLN B C 1
ATOM 4502 O O . GLN B 1 71 ? 24.062 -25.281 -1.441 1 87.06 71 GLN B O 1
ATOM 4507 N N . ILE B 1 72 ? 23.812 -23.984 0.299 1 85.88 72 ILE B N 1
ATOM 4508 C CA . ILE B 1 72 ? 23.781 -22.766 -0.499 1 85.88 72 ILE B CA 1
ATOM 4509 C C . ILE B 1 72 ? 25.109 -22.578 -1.22 1 85.88 72 ILE B C 1
ATOM 4511 O O . ILE B 1 72 ? 25.141 -22.203 -2.393 1 85.88 72 ILE B O 1
ATOM 4515 N N . GLU B 1 73 ? 26.156 -22.875 -0.544 1 86.31 73 GLU B N 1
ATOM 4516 C CA . GLU B 1 73 ? 27.484 -22.797 -1.167 1 86.31 73 GLU B CA 1
ATOM 4517 C C . GLU B 1 73 ? 27.594 -23.766 -2.338 1 86.31 73 GLU B C 1
ATOM 4519 O O . GLU B 1 73 ? 28.188 -23.438 -3.367 1 86.31 73 GLU B O 1
ATOM 4524 N N . GLU B 1 74 ? 27.047 -24.891 -2.188 1 87.38 74 GLU B N 1
ATOM 4525 C CA . GLU B 1 74 ? 27.062 -25.875 -3.258 1 87.38 74 GLU B CA 1
ATOM 4526 C C . GLU B 1 74 ? 26.25 -25.422 -4.457 1 87.38 74 GLU B C 1
ATOM 4528 O O . GLU B 1 74 ? 26.672 -25.562 -5.605 1 87.38 74 GLU B O 1
ATOM 4533 N N . TRP B 1 75 ? 25.141 -24.875 -4.141 1 86.69 75 TRP B N 1
ATOM 4534 C CA . TRP B 1 75 ? 24.266 -24.391 -5.215 1 86.69 75 TRP B CA 1
ATOM 4535 C C . TRP B 1 75 ? 24.891 -23.188 -5.918 1 86.69 75 TRP B C 1
ATOM 4537 O O . TRP B 1 75 ? 24.766 -23.031 -7.137 1 86.69 75 TRP B O 1
ATOM 4547 N N . ALA B 1 76 ? 25.578 -22.422 -5.18 1 84.44 76 ALA B N 1
ATOM 4548 C CA . ALA B 1 76 ? 26.219 -21.234 -5.734 1 84.44 76 ALA B CA 1
ATOM 4549 C C . ALA B 1 76 ? 27.281 -21.625 -6.766 1 84.44 76 ALA B C 1
ATOM 4551 O O . ALA B 1 76 ? 27.516 -20.875 -7.719 1 84.44 76 ALA B O 1
ATOM 4552 N N . LYS B 1 77 ? 27.781 -22.688 -6.629 1 83.75 77 LYS B N 1
ATOM 4553 C CA . LYS B 1 77 ? 28.812 -23.172 -7.535 1 83.75 77 LYS B CA 1
ATOM 4554 C C . LYS B 1 77 ? 28.25 -23.469 -8.914 1 83.75 77 LYS B C 1
ATOM 4556 O O . LYS B 1 77 ? 28.984 -23.5 -9.906 1 83.75 77 LYS B O 1
ATOM 4561 N N . THR B 1 78 ? 26.938 -23.656 -8.961 1 79.94 78 THR B N 1
ATOM 4562 C CA . THR B 1 78 ? 26.312 -23.953 -10.25 1 79.94 78 THR B CA 1
ATOM 4563 C C . THR B 1 78 ? 26.234 -22.688 -11.102 1 79.94 78 THR B C 1
ATOM 4565 O O . THR B 1 78 ? 26 -22.75 -12.312 1 79.94 78 THR B O 1
ATOM 4568 N N . GLU B 1 79 ? 26.297 -21.453 -10.562 1 75.31 79 GLU B N 1
ATOM 4569 C CA . GLU B 1 79 ? 26.297 -20.125 -11.188 1 75.31 79 GLU B CA 1
ATOM 4570 C C . GLU B 1 79 ? 24.922 -19.812 -11.797 1 75.31 79 GLU B C 1
ATOM 4572 O O . GLU B 1 79 ? 24.812 -18.891 -12.602 1 75.31 79 GLU B O 1
ATOM 4577 N N . PHE B 1 80 ? 24.062 -20.672 -11.391 1 71.5 80 PHE B N 1
ATOM 4578 C CA . PHE B 1 80 ? 22.719 -20.359 -11.875 1 71.5 80 PHE B CA 1
ATOM 4579 C C . PHE B 1 80 ? 22.266 -18.984 -11.367 1 71.5 80 PHE B C 1
ATOM 4581 O O . PHE B 1 80 ? 22.344 -18.719 -10.172 1 71.5 80 PHE B O 1
ATOM 4588 N N . GLY B 1 81 ? 21.828 -18.141 -12.219 1 64 81 GLY B N 1
ATOM 4589 C CA . GLY B 1 81 ? 21.359 -16.812 -11.852 1 64 81 GLY B CA 1
ATOM 4590 C C . GLY B 1 81 ? 22.391 -15.727 -12.094 1 64 81 GLY B C 1
ATOM 4591 O O . GLY B 1 81 ? 22.062 -14.539 -12.031 1 64 81 GLY B O 1
ATOM 4592 N N . GLY B 1 82 ? 23.594 -16.125 -12.203 1 63.5 82 GLY B N 1
ATOM 4593 C CA . GLY B 1 82 ? 24.656 -15.156 -12.375 1 63.5 82 GLY B CA 1
ATOM 4594 C C . GLY B 1 82 ? 24.594 -14.43 -13.703 1 63.5 82 GLY B C 1
ATOM 4595 O O . GLY B 1 82 ? 25.125 -13.32 -13.836 1 63.5 82 GLY B O 1
ATOM 4596 N N . ASN B 1 83 ? 24.078 -15.078 -14.648 1 59.91 83 ASN B N 1
ATOM 4597 C CA . ASN B 1 83 ? 24.203 -14.5 -15.984 1 59.91 83 ASN B CA 1
ATOM 4598 C C . ASN B 1 83 ? 22.922 -13.781 -16.406 1 59.91 83 ASN B C 1
ATOM 4600 O O . ASN B 1 83 ? 22.672 -13.617 -17.609 1 59.91 83 ASN B O 1
ATOM 4604 N N . LEU B 1 84 ? 22.141 -13.359 -15.469 1 57.5 84 LEU B N 1
ATOM 4605 C CA . LEU B 1 84 ? 20.812 -13.008 -15.945 1 57.5 84 LEU B CA 1
ATOM 4606 C C . LEU B 1 84 ? 20.625 -11.492 -15.984 1 57.5 84 LEU B C 1
ATOM 4608 O O . LEU B 1 84 ? 19.641 -10.992 -16.547 1 57.5 84 LEU B O 1
ATOM 4612 N N . ASN B 1 85 ? 21.422 -10.664 -15.492 1 60.56 85 ASN B N 1
ATOM 4613 C CA . ASN B 1 85 ? 20.766 -9.367 -15.562 1 60.56 85 ASN B CA 1
ATOM 4614 C C . ASN B 1 85 ? 21.734 -8.25 -15.898 1 60.56 85 ASN B C 1
ATOM 4616 O O . ASN B 1 85 ? 22.906 -8.516 -16.219 1 60.56 85 ASN B O 1
ATOM 4620 N N . MET B 1 86 ? 21.188 -6.957 -15.727 1 64.56 86 MET B N 1
ATOM 4621 C CA . MET B 1 86 ? 21.578 -5.594 -16.047 1 64.56 86 MET B CA 1
ATOM 4622 C C . MET B 1 86 ? 22.922 -5.242 -15.398 1 64.56 86 MET B C 1
ATOM 4624 O O . MET B 1 86 ? 22.953 -4.879 -14.219 1 64.56 86 MET B O 1
ATOM 4628 N N . ILE B 1 87 ? 24.016 -5.309 -16.141 1 71.75 87 ILE B N 1
ATOM 4629 C CA . ILE B 1 87 ? 25.375 -5.316 -15.625 1 71.75 87 ILE B CA 1
ATOM 4630 C C . ILE B 1 87 ? 25.703 -3.959 -15.008 1 71.75 87 ILE B C 1
ATOM 4632 O O . ILE B 1 87 ? 26.625 -3.848 -14.195 1 71.75 87 ILE B O 1
ATOM 4636 N N . ASP B 1 88 ? 24.922 -2.98 -15.188 1 76.56 88 ASP B N 1
ATOM 4637 C CA . ASP B 1 88 ? 25.297 -1.672 -14.656 1 76.56 88 ASP B CA 1
ATOM 4638 C C . ASP B 1 88 ? 24.141 -1.049 -13.875 1 76.56 88 ASP B C 1
ATOM 4640 O O . ASP B 1 88 ? 24.125 0.159 -13.633 1 76.56 88 ASP B O 1
ATOM 4644 N N . GLY B 1 89 ? 23.328 -1.817 -13.477 1 83.12 89 GLY B N 1
ATOM 4645 C CA . GLY B 1 89 ? 22.219 -1.276 -12.703 1 83.12 89 GLY B CA 1
ATOM 4646 C C . GLY B 1 89 ? 22.562 -1.037 -11.25 1 83.12 89 GLY B C 1
ATOM 4647 O O . GLY B 1 89 ? 23.344 -1.786 -10.664 1 83.12 89 GLY B O 1
ATOM 4648 N N . GLU B 1 90 ? 22 0.053 -10.695 1 86.38 90 GLU B N 1
ATOM 4649 C CA . GLU B 1 90 ? 22.156 0.315 -9.273 1 86.38 90 GLU B CA 1
ATOM 4650 C C . GLU B 1 90 ? 21.312 -0.64 -8.43 1 86.38 90 GLU B C 1
ATOM 4652 O O . GLU B 1 90 ? 20.109 -0.716 -8.602 1 86.38 90 GLU B O 1
ATOM 4657 N N . PRO B 1 91 ? 22.016 -1.356 -7.566 1 90.5 91 PRO B N 1
ATOM 4658 C CA . PRO B 1 91 ? 21.219 -2.229 -6.699 1 90.5 91 PRO B CA 1
ATOM 4659 C C . PRO B 1 91 ? 20.469 -1.459 -5.621 1 90.5 91 PRO B C 1
ATOM 4661 O O . PRO B 1 91 ? 21.062 -0.99 -4.652 1 90.5 91 PRO B O 1
ATOM 4664 N N . ARG B 1 92 ? 19.25 -1.308 -5.754 1 93.25 92 ARG B N 1
ATOM 4665 C CA . ARG B 1 92 ? 18.406 -0.652 -4.762 1 93.25 92 ARG B CA 1
ATOM 4666 C C . ARG B 1 92 ? 17.734 -1.677 -3.852 1 93.25 92 ARG B C 1
ATOM 4668 O O . ARG B 1 92 ? 17.516 -2.824 -4.25 1 93.25 92 ARG B O 1
ATOM 4675 N N . LEU B 1 93 ? 17.469 -1.223 -2.621 1 96.44 93 LEU B N 1
ATOM 4676 C CA . LEU B 1 93 ? 16.734 -2.09 -1.703 1 96.44 93 LEU B CA 1
ATOM 4677 C C . LEU B 1 93 ? 15.258 -2.168 -2.088 1 96.44 93 LEU B C 1
ATOM 4679 O O . LEU B 1 93 ? 14.594 -1.139 -2.219 1 96.44 93 LEU B O 1
ATOM 4683 N N . LEU B 1 94 ? 14.812 -3.357 -2.277 1 96.31 94 LEU B N 1
ATOM 4684 C CA . LEU B 1 94 ? 13.422 -3.555 -2.695 1 96.31 94 LEU B CA 1
ATOM 4685 C C . LEU B 1 94 ? 12.547 -3.939 -1.507 1 96.31 94 LEU B C 1
ATOM 4687 O O . LEU B 1 94 ? 11.523 -3.301 -1.253 1 96.31 94 LEU B O 1
ATOM 4691 N N . SER B 1 95 ? 12.898 -4.977 -0.793 1 97.88 95 SER B N 1
ATOM 4692 C CA . SER B 1 95 ? 12.148 -5.457 0.363 1 97.88 95 SER B CA 1
ATOM 4693 C C . SER B 1 95 ? 13.055 -6.223 1.324 1 97.88 95 SER B C 1
ATOM 4695 O O . SER B 1 95 ? 14.164 -6.609 0.963 1 97.88 95 SER B O 1
ATOM 4697 N N . ALA B 1 96 ? 12.617 -6.332 2.506 1 98.5 96 ALA B N 1
ATOM 4698 C CA . ALA B 1 96 ? 13.289 -7.125 3.533 1 98.5 96 ALA B CA 1
ATOM 4699 C C . ALA B 1 96 ? 12.281 -7.848 4.418 1 98.5 96 ALA B C 1
ATOM 4701 O O . ALA B 1 96 ? 11.242 -7.281 4.777 1 98.5 96 ALA B O 1
ATOM 4702 N N . PHE B 1 97 ? 12.57 -9.078 4.738 1 98.38 97 PHE B N 1
ATOM 4703 C CA . PHE B 1 97 ? 11.664 -9.906 5.52 1 98.38 97 PHE B CA 1
ATOM 4704 C C . PHE B 1 97 ? 12.383 -10.5 6.727 1 98.38 97 PHE B C 1
ATOM 4706 O O . PHE B 1 97 ? 13.539 -10.914 6.625 1 98.38 97 PHE B O 1
ATOM 4713 N N . VAL B 1 98 ? 11.742 -10.531 7.836 1 98.12 98 VAL B N 1
ATOM 4714 C CA . VAL B 1 98 ? 12.258 -11.234 9.008 1 98.12 98 VAL B CA 1
ATOM 4715 C C . VAL B 1 98 ? 11.492 -12.547 9.195 1 98.12 98 VAL B C 1
ATOM 4717 O O . VAL B 1 98 ? 10.266 -12.547 9.328 1 98.12 98 VAL B O 1
ATOM 4720 N N . TYR B 1 99 ? 12.203 -13.586 9.188 1 97.12 99 TYR B N 1
ATOM 4721 C CA . TYR B 1 99 ? 11.695 -14.93 9.445 1 97.12 99 TYR B CA 1
ATOM 4722 C C . TYR B 1 99 ? 12.055 -15.391 10.852 1 97.12 99 TYR B C 1
ATOM 4724 O O . TYR B 1 99 ? 12.641 -14.633 11.633 1 97.12 99 TYR B O 1
ATOM 4732 N N . PRO B 1 100 ? 11.641 -16.578 11.25 1 94.44 100 PRO B N 1
ATOM 4733 C CA . PRO B 1 100 ? 11.945 -17.031 12.609 1 94.44 100 PRO B CA 1
ATOM 4734 C C . PRO B 1 100 ? 13.445 -17.062 12.898 1 94.44 100 PRO B C 1
ATOM 4736 O O . PRO B 1 100 ? 13.867 -16.734 14.016 1 94.44 100 PRO B O 1
ATOM 4739 N N . ASP B 1 101 ? 14.25 -17.312 11.836 1 95.12 101 ASP B N 1
ATOM 4740 C CA . ASP B 1 101 ? 15.656 -17.547 12.156 1 95.12 101 ASP B CA 1
ATOM 4741 C C . ASP B 1 101 ? 16.562 -16.656 11.328 1 95.12 101 ASP B C 1
ATOM 4743 O O . ASP B 1 101 ? 17.781 -16.594 11.578 1 95.12 101 ASP B O 1
ATOM 4747 N N . GLU B 1 102 ? 16.031 -15.977 10.406 1 97 102 GLU B N 1
ATOM 4748 C CA . GLU B 1 102 ? 16.906 -15.188 9.539 1 97 102 GLU B CA 1
ATOM 4749 C C . GLU B 1 102 ? 16.141 -14.023 8.906 1 97 102 GLU B C 1
ATOM 4751 O O . GLU B 1 102 ? 14.938 -13.883 9.117 1 97 102 GLU B O 1
ATOM 4756 N N . ILE B 1 103 ? 16.891 -13.188 8.242 1 97.88 103 ILE B N 1
ATOM 4757 C CA . ILE B 1 103 ? 16.375 -12.055 7.473 1 97.88 103 ILE B CA 1
ATOM 4758 C C . ILE B 1 103 ? 16.781 -12.195 6.008 1 97.88 103 ILE B C 1
ATOM 4760 O O . ILE B 1 103 ? 17.906 -12.633 5.707 1 97.88 103 ILE B O 1
ATOM 4764 N N . SER B 1 104 ? 15.906 -11.945 5.137 1 98.06 104 SER B N 1
ATOM 4765 C CA . SER B 1 104 ? 16.234 -11.852 3.719 1 98.06 104 SER B CA 1
ATOM 4766 C C . SER B 1 104 ? 16.016 -10.438 3.189 1 98.06 104 SER B C 1
ATOM 4768 O O . SER B 1 104 ? 14.961 -9.844 3.43 1 98.06 104 SER B O 1
ATOM 4770 N N . ILE B 1 105 ? 17 -9.922 2.508 1 98.06 105 ILE B N 1
ATOM 4771 C CA . ILE B 1 105 ? 16.922 -8.625 1.84 1 98.06 105 ILE B CA 1
ATOM 4772 C C . ILE B 1 105 ? 16.953 -8.82 0.326 1 98.06 105 ILE B C 1
ATOM 4774 O O . ILE B 1 105 ? 17.828 -9.523 -0.192 1 98.06 105 ILE B O 1
ATOM 4778 N N . ILE B 1 106 ? 16.031 -8.242 -0.387 1 96.94 106 ILE B N 1
ATOM 4779 C CA . ILE B 1 106 ? 15.969 -8.367 -1.839 1 96.94 106 ILE B CA 1
ATOM 4780 C C . ILE B 1 106 ? 16.312 -7.031 -2.492 1 96.94 106 ILE B C 1
ATOM 4782 O O . ILE B 1 106 ? 15.805 -5.984 -2.08 1 96.94 106 ILE B O 1
ATOM 4786 N N . THR B 1 107 ? 17.156 -7.09 -3.469 1 94.44 107 THR B N 1
ATOM 4787 C CA . THR B 1 107 ? 17.547 -5.891 -4.203 1 94.44 107 THR B CA 1
ATOM 4788 C C . THR B 1 107 ? 17 -5.934 -5.633 1 94.44 107 THR B C 1
ATOM 4790 O O . THR B 1 107 ? 16.391 -6.922 -6.035 1 94.44 107 THR B O 1
ATOM 4793 N N . THR B 1 108 ? 17.25 -4.887 -6.445 1 90.31 108 THR B N 1
ATOM 4794 C CA . THR B 1 108 ? 16.547 -4.711 -7.707 1 90.31 108 THR B CA 1
ATOM 4795 C C . THR B 1 108 ? 17.406 -5.172 -8.875 1 90.31 108 THR B C 1
ATOM 4797 O O . THR B 1 108 ? 17.031 -5 -10.039 1 90.31 108 THR B O 1
ATOM 4800 N N . VAL B 1 109 ? 18.625 -5.734 -8.586 1 85.75 109 VAL B N 1
ATOM 4801 C CA . VAL B 1 109 ? 19.469 -6.141 -9.703 1 85.75 109 VAL B CA 1
ATOM 4802 C C . VAL B 1 109 ? 20.078 -7.508 -9.414 1 85.75 109 VAL B C 1
ATOM 4804 O O . VAL B 1 109 ? 20.375 -7.836 -8.266 1 85.75 109 VAL B O 1
ATOM 4807 N N . MET B 1 110 ? 20.359 -8.211 -10.508 1 82.88 110 MET B N 1
ATOM 4808 C CA . MET B 1 110 ? 20.828 -9.578 -10.352 1 82.88 110 MET B CA 1
ATOM 4809 C C . MET B 1 110 ? 22.328 -9.672 -10.641 1 82.88 110 MET B C 1
ATOM 4811 O O . MET B 1 110 ? 22.969 -10.672 -10.32 1 82.88 110 MET B O 1
ATOM 4815 N N . HIS B 1 111 ? 22.891 -8.594 -11.141 1 80.12 111 HIS B N 1
ATOM 4816 C CA . HIS B 1 111 ? 24.297 -8.672 -11.5 1 80.12 111 HIS B CA 1
ATOM 4817 C C . HIS B 1 111 ? 25.188 -8.734 -10.258 1 80.12 111 HIS B C 1
ATOM 4819 O O . HIS B 1 111 ? 26.375 -9.023 -10.352 1 80.12 111 HIS B O 1
ATOM 4825 N N . THR B 1 112 ? 24.594 -8.484 -9.141 1 84 112 THR B N 1
ATOM 4826 C CA . THR B 1 112 ? 25.344 -8.578 -7.895 1 84 112 THR B CA 1
ATOM 4827 C C . THR B 1 112 ? 25.422 -10.023 -7.406 1 84 112 THR B C 1
ATOM 4829 O O . THR B 1 112 ? 25.906 -10.289 -6.309 1 84 112 THR B O 1
ATOM 4832 N N . PHE B 1 113 ? 25.031 -10.883 -8.258 1 86.62 113 PHE B N 1
ATOM 4833 C CA . PHE B 1 113 ? 25.016 -12.297 -7.918 1 86.62 113 PHE B CA 1
ATOM 4834 C C . PHE B 1 113 ? 26.375 -12.734 -7.383 1 86.62 113 PHE B C 1
ATOM 4836 O O . PHE B 1 113 ? 27.406 -12.469 -8 1 86.62 113 PHE B O 1
ATOM 4843 N N . LEU B 1 114 ? 26.359 -13.289 -6.188 1 89.31 114 LEU B N 1
ATOM 4844 C CA . LEU B 1 114 ? 27.484 -13.883 -5.48 1 89.31 114 LEU B CA 1
ATOM 4845 C C . LEU B 1 114 ? 28.422 -12.805 -4.93 1 89.31 114 LEU B C 1
ATOM 4847 O O . LEU B 1 114 ? 29.406 -13.117 -4.266 1 89.31 114 LEU B O 1
ATOM 4851 N N . LYS B 1 115 ? 28.109 -11.578 -5.152 1 89.88 115 LYS B N 1
ATOM 4852 C CA . LYS B 1 115 ? 28.906 -10.508 -4.551 1 89.88 115 LYS B CA 1
ATOM 4853 C C . LYS B 1 115 ? 28.781 -10.516 -3.029 1 89.88 115 LYS B C 1
ATOM 4855 O O . LYS B 1 115 ? 27.719 -10.844 -2.494 1 89.88 115 LYS B O 1
ATOM 4860 N N . ARG B 1 116 ? 29.891 -10.133 -2.473 1 93.5 116 ARG B N 1
ATOM 4861 C CA . ARG B 1 116 ? 29.844 -9.945 -1.025 1 93.5 116 ARG B CA 1
ATOM 4862 C C . ARG B 1 116 ? 29.047 -8.703 -0.662 1 93.5 116 ARG B C 1
ATOM 4864 O O . ARG B 1 116 ? 29.062 -7.707 -1.39 1 93.5 116 ARG B O 1
ATOM 4871 N N . ALA B 1 117 ? 28.328 -8.852 0.452 1 95.31 117 ALA B N 1
ATOM 4872 C CA . ALA B 1 117 ? 27.516 -7.75 0.953 1 95.31 117 ALA B CA 1
ATOM 4873 C C . ALA B 1 117 ? 27.547 -7.699 2.479 1 95.31 117 ALA B C 1
ATOM 4875 O O . ALA B 1 117 ? 27.719 -8.727 3.137 1 95.31 117 ALA B O 1
ATOM 4876 N N . THR B 1 118 ? 27.469 -6.516 3.018 1 96.81 118 THR B N 1
ATOM 4877 C CA . THR B 1 118 ? 27.375 -6.324 4.461 1 96.81 118 THR B CA 1
ATOM 4878 C C . THR B 1 118 ? 25.953 -5.93 4.867 1 96.81 118 THR B C 1
ATOM 4880 O O . THR B 1 118 ? 25.406 -4.953 4.352 1 96.81 118 THR B O 1
ATOM 4883 N N . CYS B 1 119 ? 25.406 -6.719 5.797 1 97.5 119 CYS B N 1
ATOM 4884 C CA . CYS B 1 119 ? 24.109 -6.387 6.375 1 97.5 119 CYS B CA 1
ATOM 4885 C C . CYS B 1 119 ? 24.266 -5.344 7.477 1 97.5 119 CYS B C 1
ATOM 4887 O O . CYS B 1 119 ? 25.047 -5.516 8.398 1 97.5 119 CYS B O 1
ATOM 4889 N N . HIS B 1 120 ? 23.516 -4.285 7.32 1 98.12 120 HIS B N 1
ATOM 4890 C CA . HIS B 1 120 ? 23.422 -3.252 8.344 1 98.12 120 HIS B CA 1
ATOM 4891 C C . HIS B 1 120 ? 22.062 -3.287 9.039 1 98.12 120 HIS B C 1
ATOM 4893 O O . HIS B 1 120 ? 21.031 -3.465 8.383 1 98.12 120 HIS B O 1
ATOM 4899 N N . TYR B 1 121 ? 22.062 -3.137 10.359 1 97.75 121 TYR B N 1
ATOM 4900 C CA . TYR B 1 121 ? 20.859 -3.219 11.172 1 97.75 121 TYR B CA 1
ATOM 4901 C C . TYR B 1 121 ? 20.562 -1.89 11.859 1 97.75 121 TYR B C 1
ATOM 4903 O O . TYR B 1 121 ? 21.484 -1.223 12.344 1 97.75 121 TYR B O 1
ATOM 4911 N N . TYR B 1 122 ? 19.312 -1.545 11.859 1 96.75 122 TYR B N 1
ATOM 4912 C CA . TYR B 1 122 ? 18.906 -0.292 12.477 1 96.75 122 TYR B CA 1
ATOM 4913 C C . TYR B 1 122 ? 17.734 -0.521 13.445 1 96.75 122 TYR B C 1
ATOM 4915 O O . TYR B 1 122 ? 16.891 -1.387 13.211 1 96.75 122 TYR B O 1
ATOM 4923 N N . ASP B 1 123 ? 17.672 0.315 14.469 1 93.19 123 ASP B N 1
ATOM 4924 C CA . ASP B 1 123 ? 16.625 0.199 15.469 1 93.19 123 ASP B CA 1
ATOM 4925 C C . ASP B 1 123 ? 15.398 1.027 15.078 1 93.19 123 ASP B C 1
ATOM 4927 O O . ASP B 1 123 ? 15.289 1.478 13.938 1 93.19 123 ASP B O 1
ATOM 4931 N N . CYS B 1 124 ? 14.422 1.167 16.016 1 89.38 124 CYS B N 1
ATOM 4932 C CA . CYS B 1 124 ? 13.133 1.806 15.766 1 89.38 124 CYS B CA 1
ATOM 4933 C C . CYS B 1 124 ? 13.312 3.277 15.422 1 89.38 124 CYS B C 1
ATOM 4935 O O . CYS B 1 124 ? 12.43 3.893 14.82 1 89.38 124 CYS B O 1
ATOM 4937 N N . ASN B 1 125 ? 14.523 3.885 15.789 1 88.06 125 ASN B N 1
ATOM 4938 C CA . ASN B 1 125 ? 14.805 5.285 15.492 1 88.06 125 ASN B CA 1
ATOM 4939 C C . ASN B 1 125 ? 15.703 5.43 14.266 1 88.06 125 ASN B C 1
ATOM 4941 O O . ASN B 1 125 ? 16.188 6.523 13.977 1 88.06 125 ASN B O 1
ATOM 4945 N N . ARG B 1 126 ? 16.016 4.289 13.656 1 92.31 126 ARG B N 1
ATOM 4946 C CA . ARG B 1 126 ? 16.828 4.23 12.453 1 92.31 126 ARG B CA 1
ATOM 4947 C C . ARG B 1 126 ? 18.281 4.57 12.758 1 92.31 126 ARG B C 1
ATOM 4949 O O . ARG B 1 126 ? 18.969 5.184 11.938 1 92.31 126 ARG B O 1
ATOM 4956 N N . VAL B 1 127 ? 18.625 4.277 13.898 1 92.44 127 VAL B N 1
ATOM 4957 C CA . VAL B 1 127 ? 20.031 4.363 14.289 1 92.44 127 VAL B CA 1
ATOM 4958 C C . VAL B 1 127 ? 20.703 3.002 14.102 1 92.44 127 VAL B C 1
ATOM 4960 O O . VAL B 1 127 ? 20.188 1.981 14.57 1 92.44 127 VAL B O 1
ATOM 4963 N N . GLU B 1 128 ? 21.812 3.018 13.508 1 94.44 128 GLU B N 1
ATOM 4964 C CA . GLU B 1 128 ? 22.484 1.757 13.203 1 94.44 128 GLU B CA 1
ATOM 4965 C C . GLU B 1 128 ? 23 1.082 14.469 1 94.44 128 GLU B C 1
ATOM 4967 O O . GLU B 1 128 ? 23.562 1.743 15.352 1 94.44 128 GLU B O 1
ATOM 4972 N N . ILE B 1 129 ? 22.75 -0.156 14.461 1 93.31 129 ILE B N 1
ATOM 4973 C CA . ILE B 1 129 ? 23.359 -1.005 15.477 1 93.31 129 ILE B CA 1
ATOM 4974 C C . ILE B 1 129 ? 24.703 -1.521 14.969 1 93.31 129 ILE B C 1
ATOM 4976 O O . ILE B 1 129 ? 24.797 -2.646 14.469 1 93.31 129 ILE B O 1
ATOM 4980 N N . HIS B 1 130 ? 25.75 -0.831 15.195 1 85.19 130 HIS B N 1
ATOM 4981 C CA . HIS B 1 130 ? 27.031 -1.023 14.516 1 85.19 130 HIS B CA 1
ATOM 4982 C C . HIS B 1 130 ? 27.656 -2.363 14.883 1 85.19 130 HIS B C 1
ATOM 4984 O O . HIS B 1 130 ? 28.234 -3.037 14.031 1 85.19 130 HIS B O 1
ATOM 4990 N N . ALA B 1 131 ? 27.531 -2.74 15.984 1 85.56 131 ALA B N 1
ATOM 4991 C CA . ALA B 1 131 ? 28.172 -3.965 16.469 1 85.56 131 ALA B CA 1
ATOM 4992 C C . ALA B 1 131 ? 27.5 -5.199 15.875 1 85.56 131 ALA B C 1
ATOM 4994 O O . ALA B 1 131 ? 28.047 -6.305 15.945 1 85.56 131 ALA B O 1
ATOM 4995 N N . ALA B 1 132 ? 26.469 -4.965 15.125 1 90.06 132 ALA B N 1
ATOM 4996 C CA . ALA B 1 132 ? 25.641 -6.098 14.695 1 90.06 132 ALA B CA 1
ATOM 4997 C C . ALA B 1 132 ? 25.859 -6.398 13.211 1 90.06 132 ALA B C 1
ATOM 4999 O O . ALA B 1 132 ? 25.25 -7.316 12.664 1 90.06 132 ALA B O 1
ATOM 5000 N N . ARG B 1 133 ? 26.766 -5.758 12.633 1 94.31 133 ARG B N 1
ATOM 5001 C CA . ARG B 1 133 ? 26.953 -5.949 11.195 1 94.31 133 ARG B CA 1
ATOM 5002 C C . ARG B 1 133 ? 27.312 -7.395 10.875 1 94.31 133 ARG B C 1
ATOM 5004 O O . ARG B 1 133 ? 27.891 -8.094 11.711 1 94.31 133 ARG B O 1
ATOM 5011 N N . PHE B 1 134 ? 26.969 -7.816 9.648 1 96.12 134 PHE B N 1
ATOM 5012 C CA . PHE B 1 134 ? 27.234 -9.188 9.234 1 96.12 134 PHE B CA 1
ATOM 5013 C C . PHE B 1 134 ? 27.641 -9.242 7.766 1 96.12 134 PHE B C 1
ATOM 5015 O O . PHE B 1 134 ? 26.969 -8.656 6.914 1 96.12 134 PHE B O 1
ATOM 5022 N N . LYS B 1 135 ? 28.656 -9.969 7.527 1 94.44 135 LYS B N 1
ATOM 5023 C CA . LYS B 1 135 ? 29.109 -10.188 6.152 1 94.44 135 LYS B CA 1
ATOM 5024 C C . LYS B 1 135 ? 28.391 -11.375 5.523 1 94.44 135 LYS B C 1
ATOM 5026 O O . LYS B 1 135 ? 28.453 -12.492 6.035 1 94.44 135 LYS B O 1
ATOM 5031 N N . SER B 1 136 ? 27.719 -11.055 4.414 1 93.94 136 SER B N 1
ATOM 5032 C CA . SER B 1 136 ? 26.953 -12.055 3.678 1 93.94 136 SER B CA 1
ATOM 5033 C C . SER B 1 136 ? 27.328 -12.055 2.197 1 93.94 136 SER B C 1
ATOM 5035 O O . SER B 1 136 ? 28.375 -11.555 1.814 1 93.94 136 SER B O 1
ATOM 5037 N N . ARG B 1 137 ? 26.531 -12.773 1.454 1 92.19 137 ARG B N 1
ATOM 5038 C CA . ARG B 1 137 ? 26.688 -12.836 0.005 1 92.19 137 ARG B CA 1
ATOM 5039 C C . ARG B 1 137 ? 25.328 -12.836 -0.69 1 92.19 137 ARG B C 1
ATOM 5041 O O . ARG B 1 137 ? 24.328 -13.258 -0.107 1 92.19 137 ARG B O 1
ATOM 5048 N N . VAL B 1 138 ? 25.375 -12.398 -1.882 1 92.69 138 VAL B N 1
ATOM 5049 C CA . VAL B 1 138 ? 24.141 -12.359 -2.652 1 92.69 138 VAL B CA 1
ATOM 5050 C C . VAL B 1 138 ? 23.844 -13.742 -3.229 1 92.69 138 VAL B C 1
ATOM 5052 O O . VAL B 1 138 ? 24.594 -14.25 -4.055 1 92.69 138 VAL B O 1
ATOM 5055 N N . TRP B 1 139 ? 22.766 -14.273 -2.754 1 90.88 139 TRP B N 1
ATOM 5056 C CA . TRP B 1 139 ? 22.25 -15.547 -3.25 1 90.88 139 TRP B CA 1
ATOM 5057 C C . TRP B 1 139 ? 20.891 -15.867 -2.639 1 90.88 139 TRP B C 1
ATOM 5059 O O . TRP B 1 139 ? 20.688 -15.688 -1.436 1 90.88 139 TRP B O 1
ATOM 5069 N N . PRO B 1 140 ? 19.984 -16.516 -3.379 1 90.06 140 PRO B N 1
ATOM 5070 C CA . PRO B 1 140 ? 20.016 -16.672 -4.836 1 90.06 140 PRO B CA 1
ATOM 5071 C C . PRO B 1 140 ? 19.703 -15.375 -5.574 1 90.06 140 PRO B C 1
ATOM 5073 O O . PRO B 1 140 ? 19.047 -14.492 -5.02 1 90.06 140 PRO B O 1
ATOM 5076 N N . LEU B 1 141 ? 20.156 -15.211 -6.801 1 88.94 141 LEU B N 1
ATOM 5077 C CA . LEU B 1 141 ? 19.875 -14.109 -7.715 1 88.94 141 LEU B CA 1
ATOM 5078 C C . LEU B 1 141 ? 20.219 -12.766 -7.078 1 88.94 141 LEU B C 1
ATOM 5080 O O . LEU B 1 141 ? 21.391 -12.391 -7.012 1 88.94 141 LEU B O 1
ATOM 5084 N N . ALA B 1 142 ? 19.188 -12.117 -6.371 1 91.31 142 ALA B N 1
ATOM 5085 C CA . ALA B 1 142 ? 19.391 -10.773 -5.82 1 91.31 142 ALA B CA 1
ATOM 5086 C C . ALA B 1 142 ? 19.078 -10.742 -4.328 1 91.31 142 ALA B C 1
ATOM 5088 O O . ALA B 1 142 ? 18.766 -9.688 -3.779 1 91.31 142 ALA B O 1
ATOM 5089 N N . VAL B 1 143 ? 19.141 -11.875 -3.705 1 94.81 143 VAL B N 1
ATOM 5090 C CA . VAL B 1 143 ? 18.734 -12 -2.309 1 94.81 143 VAL B CA 1
ATOM 5091 C C . VAL B 1 143 ? 19.984 -12.008 -1.412 1 94.81 143 VAL B C 1
ATOM 5093 O O . VAL B 1 143 ? 20.984 -12.633 -1.739 1 94.81 143 VAL B O 1
ATOM 5096 N N . ILE B 1 144 ? 19.953 -11.273 -0.352 1 96.12 144 ILE B N 1
ATOM 5097 C CA . ILE B 1 144 ? 20.969 -11.289 0.697 1 96.12 144 ILE B CA 1
ATOM 5098 C C . ILE B 1 144 ? 20.359 -11.812 1.994 1 96.12 144 ILE B C 1
ATOM 5100 O O . ILE B 1 144 ? 19.391 -11.25 2.51 1 96.12 144 ILE B O 1
ATOM 5104 N N . THR B 1 145 ? 20.906 -12.898 2.496 1 96.75 145 THR B N 1
ATOM 5105 C CA . THR B 1 145 ? 20.422 -13.484 3.738 1 96.75 145 THR B CA 1
ATOM 5106 C C . THR B 1 145 ? 21.266 -13.016 4.922 1 96.75 145 THR B C 1
ATOM 5108 O O . THR B 1 145 ? 22.5 -13.023 4.859 1 96.75 145 THR B O 1
ATOM 5111 N N . CYS B 1 146 ? 20.625 -12.562 5.953 1 97.25 146 CYS B N 1
ATOM 5112 C CA . CYS B 1 146 ? 21.25 -12.023 7.152 1 97.25 146 CYS B CA 1
ATOM 5113 C C . CYS B 1 146 ? 20.703 -12.688 8.406 1 97.25 146 CYS B C 1
ATOM 5115 O O . CYS B 1 146 ? 19.547 -13.109 8.43 1 97.25 146 CYS B O 1
ATOM 5117 N N . PRO B 1 147 ? 21.516 -12.797 9.445 1 97.19 147 PRO B N 1
ATOM 5118 C CA . PRO B 1 147 ? 20.984 -13.281 10.727 1 97.19 147 PRO B CA 1
ATOM 5119 C C . PRO B 1 147 ? 20.062 -12.266 11.398 1 97.19 147 PRO B C 1
ATOM 5121 O O . PRO B 1 147 ? 20.062 -11.086 11.047 1 97.19 147 PRO B O 1
ATOM 5124 N N . ARG B 1 148 ? 19.312 -12.75 12.32 1 97.06 148 ARG B N 1
ATOM 5125 C CA . ARG B 1 148 ? 18.484 -11.867 13.133 1 97.06 148 ARG B CA 1
ATOM 5126 C C . ARG B 1 148 ? 19.328 -11.102 14.156 1 97.06 148 ARG B C 1
ATOM 5128 O O . ARG B 1 148 ? 20.312 -11.625 14.656 1 97.06 148 ARG B O 1
ATOM 5135 N N . ARG B 1 149 ? 19.016 -9.883 14.422 1 96.75 149 ARG B N 1
ATOM 5136 C CA . ARG B 1 149 ? 19.625 -9.062 15.461 1 96.75 149 ARG B CA 1
ATOM 5137 C C . ARG B 1 149 ? 18.578 -8.492 16.406 1 96.75 149 ARG B C 1
ATOM 5139 O O . ARG B 1 149 ? 17.547 -8 15.961 1 96.75 149 ARG B O 1
ATOM 5146 N N . PHE B 1 150 ? 18.938 -8.508 17.625 1 94.19 150 PHE B N 1
ATOM 5147 C CA . PHE B 1 150 ? 18.062 -7.977 18.672 1 94.19 150 PHE B CA 1
ATOM 5148 C C . PHE B 1 150 ? 17.688 -6.535 18.375 1 94.19 150 PHE B C 1
ATOM 5150 O O . PHE B 1 150 ? 18.547 -5.684 18.172 1 94.19 150 PHE B O 1
ATOM 5157 N N . GLY B 1 151 ? 16.375 -6.27 18.25 1 92.81 151 GLY B N 1
ATOM 5158 C CA . GLY B 1 151 ? 15.836 -4.918 18.188 1 92.81 151 GLY B CA 1
ATOM 5159 C C . GLY B 1 151 ? 15.914 -4.309 16.812 1 92.81 151 GLY B C 1
ATOM 5160 O O . GLY B 1 151 ? 15.508 -3.166 16.594 1 92.81 151 GLY B O 1
ATOM 5161 N N . ALA B 1 152 ? 16.406 -5.074 15.82 1 96.38 152 ALA B N 1
ATOM 5162 C CA . ALA B 1 152 ? 16.5 -4.539 14.461 1 96.38 152 ALA B CA 1
ATOM 5163 C C . ALA B 1 152 ? 15.109 -4.387 13.844 1 96.38 152 ALA B C 1
ATOM 5165 O O . ALA B 1 152 ? 14.32 -5.336 13.828 1 96.38 152 ALA B O 1
ATOM 5166 N N . GLU B 1 153 ? 14.797 -3.191 13.406 1 95.81 153 GLU B N 1
ATOM 5167 C CA . GLU B 1 153 ? 13.508 -2.941 12.75 1 95.81 153 GLU B CA 1
ATOM 5168 C C . GLU B 1 153 ? 13.703 -2.539 11.289 1 95.81 153 GLU B C 1
ATOM 5170 O O . GLU B 1 153 ? 12.758 -2.572 10.5 1 95.81 153 GLU B O 1
ATOM 5175 N N . TYR B 1 154 ? 14.891 -2.088 10.984 1 97.62 154 TYR B N 1
ATOM 5176 C CA . TYR B 1 154 ? 15.273 -1.698 9.633 1 97.62 154 TYR B CA 1
ATOM 5177 C C . TYR B 1 154 ? 16.609 -2.328 9.242 1 97.62 154 TYR B C 1
ATOM 5179 O O . TYR B 1 154 ? 17.406 -2.703 10.102 1 97.62 154 TYR B O 1
ATOM 5187 N N . VAL B 1 155 ? 16.797 -2.441 7.918 1 98.44 155 VAL B N 1
ATOM 5188 C CA . VAL B 1 155 ? 18.062 -3.01 7.43 1 98.44 155 VAL B CA 1
ATOM 5189 C C . VAL B 1 155 ? 18.516 -2.256 6.184 1 98.44 155 VAL B C 1
ATOM 5191 O O . VAL B 1 155 ? 17.719 -1.593 5.52 1 98.44 155 VAL B O 1
ATOM 5194 N N . SER B 1 156 ? 19.734 -2.371 5.961 1 98.06 156 SER B N 1
ATOM 5195 C CA . SER B 1 156 ? 20.375 -1.889 4.746 1 98.06 156 SER B CA 1
ATOM 5196 C C . SER B 1 156 ? 21.562 -2.773 4.355 1 98.06 156 SER B C 1
ATOM 5198 O O . SER B 1 156 ? 21.875 -3.734 5.059 1 98.06 156 SER B O 1
ATOM 5200 N N . VAL B 1 157 ? 22.094 -2.49 3.162 1 97 157 VAL B N 1
ATOM 5201 C CA . VAL B 1 157 ? 23.203 -3.295 2.66 1 97 157 VAL B CA 1
ATOM 5202 C C . VAL B 1 157 ? 24.266 -2.389 2.043 1 97 157 VAL B C 1
ATOM 5204 O O . VAL B 1 157 ? 23.938 -1.313 1.527 1 97 157 VAL B O 1
ATOM 5207 N N . SER B 1 158 ? 25.5 -2.787 2.18 1 96.06 158 SER B N 1
ATOM 5208 C CA . SER B 1 158 ? 26.625 -2.225 1.432 1 96.06 158 SER B CA 1
ATOM 5209 C C . SER B 1 158 ? 27.453 -3.322 0.777 1 96.06 158 SER B C 1
ATOM 5211 O O . SER B 1 158 ? 27.453 -4.465 1.24 1 96.06 158 SER B O 1
ATOM 5213 N N . TYR B 1 159 ? 28.078 -3 -0.307 1 93.75 159 TYR B N 1
ATOM 5214 C CA . TYR B 1 159 ? 28.875 -3.984 -1.035 1 93.75 159 TYR B CA 1
ATOM 5215 C C . TYR B 1 159 ? 30.359 -3.746 -0.827 1 93.75 159 TYR B C 1
ATOM 5217 O O . TYR B 1 159 ? 31.172 -4.648 -1.039 1 93.75 159 TYR B O 1
ATOM 5225 N N . GLU B 1 160 ? 30.656 -2.535 -0.449 1 92.38 160 GLU B N 1
ATOM 5226 C CA . GLU B 1 160 ? 32.062 -2.197 -0.176 1 92.38 160 GLU B CA 1
ATOM 5227 C C . GLU B 1 160 ? 32.219 -1.652 1.239 1 92.38 160 GLU B C 1
ATOM 5229 O O . GLU B 1 160 ? 31.266 -1.126 1.824 1 92.38 160 GLU B O 1
ATOM 5234 N N . GLU B 1 161 ? 33.344 -1.79 1.796 1 86.81 161 GLU B N 1
ATOM 5235 C CA . GLU B 1 161 ? 33.625 -1.414 3.18 1 86.81 161 GLU B CA 1
ATOM 5236 C C . GLU B 1 161 ? 33.438 0.086 3.391 1 86.81 161 GLU B C 1
ATOM 5238 O O . GLU B 1 161 ? 32.906 0.514 4.418 1 86.81 161 GLU B O 1
ATOM 5243 N N . ASP B 1 162 ? 33.781 0.898 2.477 1 87.94 162 ASP B N 1
ATOM 5244 C CA . ASP B 1 162 ? 33.75 2.346 2.656 1 87.94 162 ASP B CA 1
ATOM 5245 C C . ASP B 1 162 ? 32.469 2.943 2.02 1 87.94 162 ASP B C 1
ATOM 5247 O O . ASP B 1 162 ? 32.281 4.16 2.027 1 87.94 162 ASP B O 1
ATOM 5251 N N . GLU B 1 163 ? 31.625 2.037 1.627 1 91 163 GLU B N 1
ATOM 5252 C CA . GLU B 1 163 ? 30.391 2.51 0.999 1 91 163 GLU B CA 1
ATOM 5253 C C . GLU B 1 163 ? 29.344 2.867 2.045 1 91 163 GLU B C 1
ATOM 5255 O O . GLU B 1 163 ? 29.156 2.141 3.023 1 91 163 GLU B O 1
ATOM 5260 N N . GLU B 1 164 ? 28.828 4.105 1.906 1 90.25 164 GLU B N 1
ATOM 5261 C CA . GLU B 1 164 ? 27.688 4.438 2.75 1 90.25 164 GLU B CA 1
ATOM 5262 C C . GLU B 1 164 ? 26.484 3.574 2.402 1 90.25 164 GLU B C 1
ATOM 5264 O O . GLU B 1 164 ? 26.109 3.467 1.233 1 90.25 164 GLU B O 1
ATOM 5269 N N . PRO B 1 165 ? 25.922 2.979 3.469 1 92.44 165 PRO B N 1
ATOM 5270 C CA . PRO B 1 165 ? 24.75 2.152 3.168 1 92.44 165 PRO B CA 1
ATOM 5271 C C . PRO B 1 165 ? 23.578 2.967 2.615 1 92.44 165 PRO B C 1
ATOM 5273 O O . PRO B 1 165 ? 23.484 4.168 2.871 1 92.44 165 PRO B O 1
ATOM 5276 N N . GLN B 1 166 ? 22.781 2.281 1.921 1 91.19 166 GLN B N 1
ATOM 5277 C CA . GLN B 1 166 ? 21.547 2.885 1.418 1 91.19 166 GLN B CA 1
ATOM 5278 C C . GLN B 1 166 ? 20.594 3.221 2.559 1 91.19 166 GLN B C 1
ATOM 5280 O O . GLN B 1 166 ? 20.75 2.723 3.676 1 91.19 166 GLN B O 1
ATOM 5285 N N . GLU B 1 167 ? 19.641 4.191 2.25 1 93.88 167 GLU B N 1
ATOM 5286 C CA . GLU B 1 167 ? 18.609 4.453 3.24 1 93.88 167 GLU B CA 1
ATOM 5287 C C . GLU B 1 167 ? 17.906 3.164 3.66 1 93.88 167 GLU B C 1
ATOM 5289 O O . GLU B 1 167 ? 17.469 2.385 2.812 1 93.88 167 GLU B O 1
ATOM 5294 N N . PRO B 1 168 ? 17.844 2.9 4.953 1 97.5 168 PRO B N 1
ATOM 5295 C CA . PRO B 1 168 ? 17.328 1.61 5.418 1 97.5 168 PRO B CA 1
ATOM 5296 C C . PRO B 1 168 ? 15.844 1.432 5.129 1 97.5 168 PRO B C 1
ATOM 5298 O O . PRO B 1 168 ? 15.094 2.412 5.094 1 97.5 168 PRO B O 1
ATOM 5301 N N . ILE B 1 169 ? 15.453 0.184 4.973 1 98 169 ILE B N 1
ATOM 5302 C CA . ILE B 1 169 ? 14.047 -0.172 4.77 1 98 169 ILE B CA 1
ATOM 5303 C C . ILE B 1 169 ? 13.562 -1.047 5.922 1 98 169 ILE B C 1
ATOM 5305 O O . ILE B 1 169 ? 14.375 -1.659 6.629 1 98 169 ILE B O 1
ATOM 5309 N N . PRO B 1 170 ? 12.273 -1.059 6.168 1 97.88 170 PRO B N 1
ATOM 5310 C CA . PRO B 1 170 ? 11.75 -1.812 7.309 1 97.88 170 PRO B CA 1
ATOM 5311 C C . PRO B 1 170 ? 11.766 -3.322 7.078 1 97.88 170 PRO B C 1
ATOM 5313 O O . PRO B 1 170 ? 11.656 -3.777 5.938 1 97.88 170 PRO B O 1
ATOM 5316 N N . LEU B 1 171 ? 11.875 -4.012 8.133 1 97.81 171 LEU B N 1
ATOM 5317 C CA . LEU B 1 171 ? 11.656 -5.453 8.117 1 97.81 171 LEU B CA 1
ATOM 5318 C C . LEU B 1 171 ? 10.164 -5.773 8.109 1 97.81 171 LEU B C 1
ATOM 5320 O O . LEU B 1 171 ? 9.422 -5.34 8.992 1 97.81 171 LEU B O 1
ATOM 5324 N N . THR B 1 172 ? 9.758 -6.465 7.105 1 97.25 172 THR B N 1
ATOM 5325 C CA . THR B 1 172 ? 8.398 -6.992 7.086 1 97.25 172 THR B CA 1
ATOM 5326 C C . THR B 1 172 ? 8.297 -8.273 7.91 1 97.25 172 THR B C 1
ATOM 5328 O O . THR B 1 172 ? 9.031 -9.234 7.672 1 97.25 172 THR B O 1
ATOM 5331 N N . TYR B 1 173 ? 7.426 -8.312 8.828 1 95.94 173 TYR B N 1
ATOM 5332 C CA . TYR B 1 173 ? 7.297 -9.43 9.758 1 95.94 173 TYR B CA 1
ATOM 5333 C C . TYR B 1 173 ? 6.742 -10.664 9.055 1 95.94 173 TYR B C 1
ATOM 5335 O O . TYR B 1 173 ? 5.656 -10.617 8.469 1 95.94 173 TYR B O 1
ATOM 5343 N N . ARG B 1 174 ? 7.516 -11.719 9.094 1 97.12 174 ARG B N 1
ATOM 5344 C CA . ARG B 1 174 ? 7.109 -13.023 8.586 1 97.12 174 ARG B CA 1
ATOM 5345 C C . ARG B 1 174 ? 7.543 -14.141 9.539 1 97.12 174 ARG B C 1
ATOM 5347 O O . ARG B 1 174 ? 7.789 -15.266 9.109 1 97.12 174 ARG B O 1
ATOM 5354 N N . ALA B 1 175 ? 7.645 -13.82 10.789 1 94.31 175 ALA B N 1
ATOM 5355 C CA . ALA B 1 175 ? 8.078 -14.812 11.773 1 94.31 175 ALA B CA 1
ATOM 5356 C C . ALA B 1 175 ? 6.879 -15.422 12.492 1 94.31 175 ALA B C 1
ATOM 5358 O O . ALA B 1 175 ? 6.855 -15.5 13.727 1 94.31 175 ALA B O 1
ATOM 5359 N N . TYR B 1 176 ? 5.996 -15.914 11.727 1 88.88 176 TYR B N 1
ATOM 5360 C CA . TYR B 1 176 ? 4.805 -16.547 12.273 1 88.88 176 TYR B CA 1
ATOM 5361 C C . TYR B 1 176 ? 5.098 -17.969 12.711 1 88.88 176 TYR B C 1
ATOM 5363 O O . TYR B 1 176 ? 5.906 -18.672 12.086 1 88.88 176 TYR B O 1
ATOM 5371 N N . ASP B 1 177 ? 4.453 -18.438 13.734 1 83.94 177 ASP B N 1
ATOM 5372 C CA . ASP B 1 177 ? 4.578 -19.828 14.141 1 83.94 177 ASP B CA 1
ATOM 5373 C C . ASP B 1 177 ? 3.998 -20.766 13.078 1 83.94 177 ASP B C 1
ATOM 5375 O O . ASP B 1 177 ? 4.551 -21.828 12.82 1 83.94 177 ASP B O 1
ATOM 5379 N N . ARG B 1 178 ? 2.934 -20.312 12.562 1 87.69 178 ARG B N 1
ATOM 5380 C CA . ARG B 1 178 ? 2.291 -20.984 11.438 1 87.69 178 ARG B CA 1
ATOM 5381 C C . ARG B 1 178 ? 1.888 -19.984 10.359 1 87.69 178 ARG B C 1
ATOM 5383 O O . ARG B 1 178 ? 1.563 -18.844 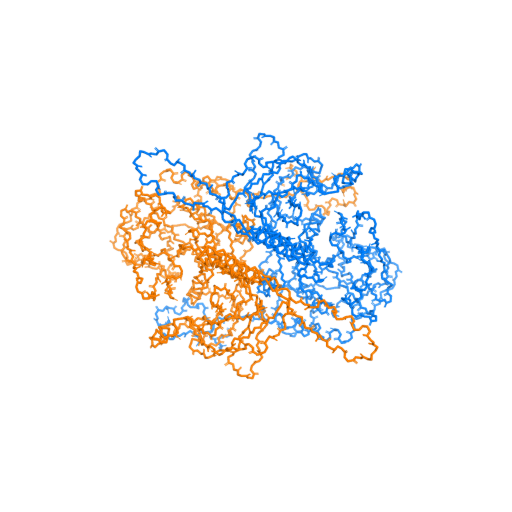10.656 1 87.69 178 ARG B O 1
ATOM 5390 N N . PRO B 1 179 ? 1.9 -20.469 9.156 1 92.44 179 PRO B N 1
ATOM 5391 C CA . PRO B 1 179 ? 1.513 -19.531 8.102 1 92.44 179 PRO B CA 1
ATOM 5392 C C . PRO B 1 179 ? 0.104 -18.969 8.297 1 92.44 179 PRO B C 1
ATOM 5394 O O . PRO B 1 179 ? -0.795 -19.703 8.734 1 92.44 179 PRO B O 1
ATOM 5397 N N . LEU B 1 180 ? -0.053 -17.766 7.984 1 90.69 180 LEU B N 1
ATOM 5398 C CA . LEU B 1 180 ? -1.34 -17.094 8.109 1 90.69 180 LEU B CA 1
ATOM 5399 C C . LEU B 1 180 ? -2.326 -17.594 7.062 1 90.69 180 LEU B C 1
ATOM 5401 O O . LEU B 1 180 ? -3.533 -17.641 7.305 1 90.69 180 LEU B O 1
ATOM 5405 N N . HIS B 1 181 ? -1.771 -17.969 5.891 1 94.38 181 HIS B N 1
ATOM 5406 C CA . HIS B 1 181 ? -2.607 -18.391 4.777 1 94.38 181 HIS B CA 1
ATOM 5407 C C . HIS B 1 181 ? -2.279 -19.828 4.363 1 94.38 181 HIS B C 1
ATOM 5409 O O . HIS B 1 181 ? -1.11 -20.219 4.344 1 94.38 181 HIS B O 1
ATOM 5415 N N . GLU B 1 182 ? -3.311 -20.531 4.031 1 94.38 182 GLU B N 1
ATOM 5416 C CA . GLU B 1 182 ? -3.096 -21.891 3.521 1 94.38 182 GLU B CA 1
ATOM 5417 C C . GLU B 1 182 ? -2.686 -21.859 2.051 1 94.38 182 GLU B C 1
ATOM 5419 O O . GLU B 1 182 ? -1.811 -22.625 1.632 1 94.38 182 GLU B O 1
ATOM 5424 N N . LEU B 1 183 ? -3.35 -21.047 1.334 1 97.62 183 LEU B N 1
ATOM 5425 C CA . LEU B 1 183 ? -3.125 -20.938 -0.104 1 97.62 183 LEU B CA 1
ATOM 5426 C C . LEU B 1 183 ? -3.217 -19.484 -0.562 1 97.62 183 LEU B C 1
ATOM 5428 O O . LEU B 1 183 ? -4.223 -18.812 -0.315 1 97.62 183 LEU B O 1
ATOM 5432 N N . SER B 1 184 ? -2.162 -18.969 -1.104 1 98.44 184 SER B N 1
ATOM 5433 C CA . SER B 1 184 ? -2.098 -17.625 -1.645 1 98.44 184 SER B CA 1
ATOM 5434 C C . SER B 1 184 ? -1.633 -17.625 -3.098 1 98.44 184 SER B C 1
ATOM 5436 O O . SER B 1 184 ? -1.425 -18.688 -3.684 1 98.44 184 SER B O 1
ATOM 5438 N N . VAL B 1 185 ? -1.528 -16.422 -3.707 1 98.62 185 VAL B N 1
ATOM 5439 C CA . VAL B 1 185 ? -1.124 -16.328 -5.105 1 98.62 185 VAL B CA 1
ATOM 5440 C C . VAL B 1 185 ? -0.03 -15.273 -5.258 1 98.62 185 VAL B C 1
ATOM 5442 O O . VAL B 1 185 ? -0.174 -14.141 -4.773 1 98.62 185 VAL B O 1
ATOM 5445 N N . CYS B 1 186 ? 1.082 -15.648 -5.836 1 97.56 186 CYS B N 1
ATOM 5446 C CA . CYS B 1 186 ? 2.016 -14.68 -6.398 1 97.56 186 CYS B CA 1
ATOM 5447 C C . CYS B 1 186 ? 1.604 -14.273 -7.809 1 97.56 186 CYS B C 1
ATOM 5449 O O . CYS B 1 186 ? 1.756 -15.055 -8.75 1 97.56 186 CYS B O 1
ATOM 5451 N N . VAL B 1 187 ? 1.11 -13.07 -7.914 1 96 187 VAL B N 1
ATOM 5452 C CA . VAL B 1 187 ? 0.629 -12.609 -9.211 1 96 187 VAL B CA 1
ATOM 5453 C C . VAL B 1 187 ? 1.815 -12.258 -10.109 1 96 187 VAL B C 1
ATOM 5455 O O . VAL B 1 187 ? 2.645 -11.414 -9.742 1 96 187 VAL B O 1
ATOM 5458 N N . GLY B 1 188 ? 1.914 -12.914 -11.195 1 89.12 188 GLY B N 1
ATOM 5459 C CA . GLY B 1 188 ? 3.016 -12.656 -12.109 1 89.12 188 GLY B CA 1
ATOM 5460 C C . GLY B 1 188 ? 3.1 -11.203 -12.555 1 89.12 188 GLY B C 1
ATOM 5461 O O . GLY B 1 188 ? 2.158 -10.438 -12.352 1 89.12 188 GLY B O 1
ATOM 5462 N N . PRO B 1 189 ? 4.168 -10.852 -13.125 1 82.44 189 PRO B N 1
ATOM 5463 C CA . PRO B 1 189 ? 4.391 -9.461 -13.531 1 82.44 189 PRO B CA 1
ATOM 5464 C C . PRO B 1 189 ? 3.355 -8.969 -14.539 1 82.44 189 PRO B C 1
ATOM 5466 O O . PRO B 1 189 ? 2.846 -9.75 -15.344 1 82.44 189 PRO B O 1
ATOM 5469 N N . MET B 1 190 ? 3.043 -7.738 -14.43 1 85 190 MET B N 1
ATOM 5470 C CA . MET B 1 190 ? 2.072 -7.094 -15.312 1 85 190 MET B CA 1
ATOM 5471 C C . MET B 1 190 ? 2.77 -6.188 -16.328 1 85 190 MET B C 1
ATOM 5473 O O . MET B 1 190 ? 2.773 -4.965 -16.172 1 85 190 MET B O 1
ATOM 5477 N N . TYR B 1 191 ? 3.287 -6.898 -17.312 1 74.56 191 TYR B N 1
ATOM 5478 C CA . TYR B 1 191 ? 4.008 -6.188 -18.375 1 74.56 191 TYR B CA 1
ATOM 5479 C C . TYR B 1 191 ? 3.062 -5.758 -19.484 1 74.56 191 TYR B C 1
ATOM 5481 O O . TYR B 1 191 ? 1.899 -6.164 -19.516 1 74.56 191 TYR B O 1
ATOM 5489 N N . GLY B 1 192 ? 3.559 -4.93 -20.266 1 71.44 192 GLY B N 1
ATOM 5490 C CA . GLY B 1 192 ? 2.82 -4.562 -21.469 1 71.44 192 GLY B CA 1
ATOM 5491 C C . GLY B 1 192 ? 2.078 -3.246 -21.328 1 71.44 192 GLY B C 1
ATOM 5492 O O . GLY B 1 192 ? 1.948 -2.713 -20.219 1 71.44 192 GLY B O 1
ATOM 5493 N N . GLU B 1 193 ? 1.669 -2.773 -22.422 1 72.12 193 GLU B N 1
ATOM 5494 C CA . GLU B 1 193 ? 1.022 -1.466 -22.484 1 72.12 193 GLU B CA 1
ATOM 5495 C C . GLU B 1 193 ? -0.498 -1.601 -22.469 1 72.12 193 GLU B C 1
ATOM 5497 O O . GLU B 1 193 ? -1.214 -0.604 -22.359 1 72.12 193 GLU B O 1
ATOM 5502 N N . GLU B 1 194 ? -0.927 -2.854 -22.484 1 81.69 194 GLU B N 1
ATOM 5503 C CA . GLU B 1 194 ? -2.373 -3.061 -22.5 1 81.69 194 GLU B CA 1
ATOM 5504 C C . GLU B 1 194 ? -2.98 -2.807 -21.125 1 81.69 194 GLU B C 1
ATOM 5506 O O . GLU B 1 194 ? -2.303 -2.955 -20.109 1 81.69 194 GLU B O 1
ATOM 5511 N N . SER B 1 195 ? -4.277 -2.43 -21.234 1 90.25 195 SER B N 1
ATOM 5512 C CA . SER B 1 195 ? -5.035 -2.275 -20 1 90.25 195 SER B CA 1
ATOM 5513 C C . SER B 1 195 ? -5.148 -3.6 -19.25 1 90.25 195 SER B C 1
ATOM 5515 O O . SER B 1 195 ? -5.34 -4.6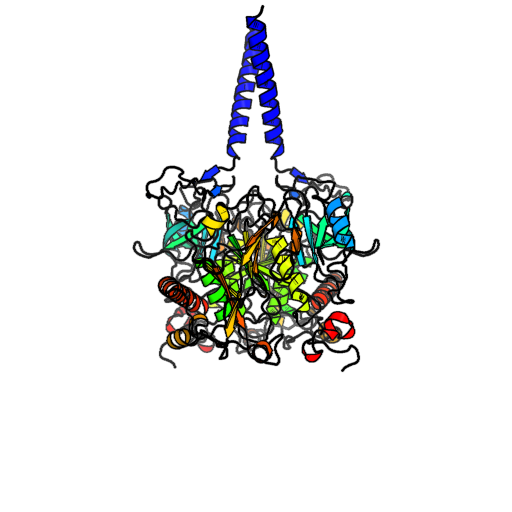52 -19.859 1 90.25 195 SER B O 1
ATOM 5517 N N . LYS B 1 196 ? -5.07 -3.553 -17.938 1 94.25 196 LYS B N 1
ATOM 5518 C CA . LYS B 1 196 ? -5.004 -4.789 -17.156 1 94.25 196 LYS B CA 1
ATOM 5519 C C . LYS B 1 196 ? -6.164 -4.887 -16.172 1 94.25 196 LYS B C 1
ATOM 5521 O O . LYS B 1 196 ? -6.383 -5.938 -15.57 1 94.25 196 LYS B O 1
ATOM 5526 N N . TRP B 1 197 ? -6.984 -3.908 -16.047 1 96.69 197 TRP B N 1
ATOM 5527 C CA . TRP B 1 197 ? -7.961 -3.828 -14.961 1 96.69 197 TRP B CA 1
ATOM 5528 C C . TRP B 1 197 ? -8.883 -5.043 -14.969 1 96.69 197 TRP B C 1
ATOM 5530 O O . TRP B 1 197 ? -9.102 -5.672 -13.93 1 96.69 197 TRP B O 1
ATOM 5540 N N . LEU B 1 198 ? -9.398 -5.422 -16.156 1 97.38 198 LEU B N 1
ATOM 5541 C CA . LEU B 1 198 ? -10.328 -6.547 -16.234 1 97.38 198 LEU B CA 1
ATOM 5542 C C . LEU B 1 198 ? -9.602 -7.867 -16.016 1 97.38 198 LEU B C 1
ATOM 5544 O O . LEU B 1 198 ? -10.109 -8.758 -15.328 1 97.38 198 LEU B O 1
ATOM 5548 N N . GLU B 1 199 ? -8.422 -7.969 -16.578 1 96 199 GLU B N 1
ATOM 5549 C CA . GLU B 1 199 ? -7.609 -9.172 -16.391 1 96 199 GLU B CA 1
ATOM 5550 C C . GLU B 1 199 ? -7.289 -9.391 -14.914 1 96 199 GLU B C 1
ATOM 5552 O O . GLU B 1 199 ? -7.332 -10.516 -14.422 1 96 199 GLU B O 1
ATOM 5557 N N . ILE B 1 200 ? -7.027 -8.352 -14.219 1 97.75 200 ILE B N 1
ATOM 5558 C CA . ILE B 1 200 ? -6.715 -8.43 -12.797 1 97.75 200 ILE B CA 1
ATOM 5559 C C . ILE B 1 200 ? -7.941 -8.922 -12.023 1 97.75 200 ILE B C 1
ATOM 5561 O O . ILE B 1 200 ? -7.84 -9.828 -11.195 1 97.75 200 ILE B O 1
ATOM 5565 N N . ILE B 1 201 ? -9.07 -8.359 -12.297 1 98.44 201 ILE B N 1
ATOM 5566 C CA . ILE B 1 201 ? -10.281 -8.727 -11.57 1 98.44 201 ILE B CA 1
ATOM 5567 C C . ILE B 1 201 ? -10.609 -10.195 -11.82 1 98.44 201 ILE B C 1
ATOM 5569 O O . ILE B 1 201 ? -10.891 -10.945 -10.883 1 98.44 201 ILE B O 1
ATOM 5573 N N . GLU B 1 202 ? -10.586 -10.617 -13.102 1 98.25 202 GLU B N 1
ATOM 5574 C CA . GLU B 1 202 ? -10.883 -12.016 -13.414 1 98.25 202 GLU B CA 1
ATOM 5575 C C . GLU B 1 202 ? -9.891 -12.953 -12.742 1 98.25 202 GLU B C 1
ATOM 5577 O O . GLU B 1 202 ? -10.266 -14.023 -12.258 1 98.25 202 GLU B O 1
ATOM 5582 N N . TYR B 1 203 ? -8.656 -12.539 -12.797 1 98.06 203 TYR B N 1
ATOM 5583 C CA . TYR B 1 203 ? -7.605 -13.336 -12.18 1 98.06 203 TYR B CA 1
ATOM 5584 C C . TYR B 1 203 ? -7.867 -13.516 -10.688 1 98.06 203 TYR B C 1
ATOM 5586 O O . TYR B 1 203 ? -7.922 -14.648 -10.195 1 98.06 203 TYR B O 1
ATOM 5594 N N . VAL B 1 204 ? -8.062 -12.422 -9.945 1 98.69 204 VAL B N 1
ATOM 5595 C CA . VAL B 1 204 ? -8.227 -12.453 -8.492 1 98.69 204 VAL B CA 1
ATOM 5596 C C . VAL B 1 204 ? -9.5 -13.219 -8.133 1 98.69 204 VAL B C 1
ATOM 5598 O O . VAL B 1 204 ? -9.477 -14.117 -7.289 1 98.69 204 VAL B O 1
ATOM 5601 N N . GLU B 1 205 ? -10.57 -12.898 -8.805 1 98.75 205 GLU B N 1
ATOM 5602 C CA . GLU B 1 205 ? -11.828 -13.547 -8.477 1 98.75 205 GLU B CA 1
ATOM 5603 C C . GLU B 1 205 ? -11.797 -15.031 -8.828 1 98.75 205 GLU B C 1
ATOM 5605 O O . GLU B 1 205 ? -12.398 -15.859 -8.141 1 98.75 205 GLU B O 1
ATOM 5610 N N . HIS B 1 206 ? -11.117 -15.414 -9.93 1 98.62 206 HIS B N 1
ATOM 5611 C CA . HIS B 1 206 ? -10.914 -16.812 -10.281 1 98.62 206 HIS B CA 1
ATOM 5612 C C . HIS B 1 206 ? -10.227 -17.578 -9.156 1 98.62 206 HIS B C 1
ATOM 5614 O O . HIS B 1 206 ? -10.719 -18.609 -8.711 1 98.62 206 HIS B O 1
ATOM 5620 N N . TYR B 1 207 ? -9.172 -17.062 -8.695 1 98.56 207 TYR B N 1
ATOM 5621 C CA . TYR B 1 207 ? -8.383 -17.797 -7.707 1 98.56 207 TYR B CA 1
ATOM 5622 C C . TYR B 1 207 ? -9.039 -17.734 -6.336 1 98.56 207 TYR B C 1
ATOM 5624 O O . TYR B 1 207 ? -8.852 -18.625 -5.512 1 98.56 207 TYR B O 1
ATOM 5632 N N . ARG B 1 208 ? -9.766 -16.672 -6.047 1 97.75 208 ARG B N 1
ATOM 5633 C CA . ARG B 1 208 ? -10.57 -16.703 -4.832 1 97.75 208 ARG B CA 1
ATOM 5634 C C . ARG B 1 208 ? -11.555 -17.859 -4.852 1 97.75 208 ARG B C 1
ATOM 5636 O O . ARG B 1 208 ? -11.727 -18.562 -3.846 1 97.75 208 ARG B O 1
ATOM 5643 N N . LEU B 1 209 ? -12.164 -18.094 -6.016 1 97.31 209 LEU B N 1
ATOM 5644 C CA . LEU B 1 209 ? -13.117 -19.203 -6.145 1 97.31 209 LEU B CA 1
ATOM 5645 C C . LEU B 1 209 ? -12.406 -20.547 -6.039 1 97.31 209 LEU B C 1
ATOM 5647 O O . LEU B 1 209 ? -13.008 -21.531 -5.609 1 97.31 209 LEU B O 1
ATOM 5651 N N . VAL B 1 210 ? -11.125 -20.547 -6.43 1 96.88 210 VAL B N 1
ATOM 5652 C CA . VAL B 1 210 ? -10.336 -21.766 -6.34 1 96.88 210 VAL B CA 1
ATOM 5653 C C . VAL B 1 210 ? -9.969 -22.031 -4.879 1 96.88 210 VAL B C 1
ATOM 5655 O O . VAL B 1 210 ? -9.672 -23.172 -4.512 1 96.88 210 VAL B O 1
ATOM 5658 N N . GLY B 1 211 ? -9.961 -20.984 -4.074 1 95 211 GLY B N 1
ATOM 5659 C CA . GLY B 1 211 ? -9.766 -21.203 -2.65 1 95 211 GLY B CA 1
ATOM 5660 C C . GLY B 1 211 ? -8.602 -20.422 -2.078 1 95 211 GLY B C 1
ATOM 5661 O O . GLY B 1 211 ? -8.156 -20.688 -0.958 1 95 211 GLY B O 1
ATOM 5662 N N . THR B 1 212 ? -8.109 -19.453 -2.805 1 97.44 212 THR B N 1
ATOM 5663 C CA . THR B 1 212 ? -6.992 -18.656 -2.307 1 97.44 212 THR B CA 1
ATOM 5664 C C . THR B 1 212 ? -7.496 -17.531 -1.414 1 97.44 212 THR B C 1
ATOM 5666 O O . THR B 1 212 ? -8.602 -17.016 -1.608 1 97.44 212 THR B O 1
ATOM 5669 N N . SER B 1 213 ? -6.645 -17.125 -0.456 1 95.62 213 SER B N 1
ATOM 5670 C CA . SER B 1 213 ? -7.102 -16.141 0.517 1 95.62 213 SER B CA 1
ATOM 5671 C C . SER B 1 213 ? -6.293 -14.852 0.418 1 95.62 213 SER B C 1
ATOM 5673 O O . SER B 1 213 ? -6.672 -13.828 0.997 1 95.62 213 SER B O 1
ATOM 5675 N N . HIS B 1 214 ? -5.188 -14.891 -0.345 1 98.06 214 HIS B N 1
ATOM 5676 C CA . HIS B 1 214 ? -4.32 -13.719 -0.355 1 98.06 214 HIS B CA 1
ATOM 5677 C C . HIS B 1 214 ? -3.553 -13.609 -1.669 1 98.06 214 HIS B C 1
ATOM 5679 O O . HIS B 1 214 ? -3.191 -14.625 -2.266 1 98.06 214 HIS B O 1
ATOM 5685 N N . PHE B 1 215 ? -3.258 -12.398 -2.066 1 98.69 215 PHE B N 1
ATOM 5686 C CA . PHE B 1 215 ? -2.594 -12.125 -3.336 1 98.69 215 PHE B CA 1
ATOM 5687 C C . PHE B 1 215 ? -1.402 -11.195 -3.133 1 98.69 215 PHE B C 1
ATOM 5689 O O . PHE B 1 215 ? -1.512 -10.18 -2.445 1 98.69 215 PHE B O 1
ATOM 5696 N N . TYR B 1 216 ? -0.253 -11.578 -3.711 1 98.31 216 TYR B N 1
ATOM 5697 C CA . TYR B 1 216 ? 0.936 -10.734 -3.725 1 98.31 216 TYR B CA 1
ATOM 5698 C C . TYR B 1 216 ? 1.143 -10.109 -5.098 1 98.31 216 TYR B C 1
ATOM 5700 O O . TYR B 1 216 ? 1.379 -10.812 -6.082 1 98.31 216 TYR B O 1
ATOM 5708 N N . PHE B 1 217 ? 1.101 -8.758 -5.129 1 96.81 217 PHE B N 1
ATOM 5709 C CA . PHE B 1 217 ? 1.3 -8.039 -6.387 1 96.81 217 PHE B CA 1
ATOM 5710 C C . PHE B 1 217 ? 2.68 -7.395 -6.426 1 96.81 217 PHE B C 1
ATOM 5712 O O . PHE B 1 217 ? 3.248 -7.066 -5.383 1 96.81 217 PHE B O 1
ATOM 5719 N N . THR B 1 218 ? 3.193 -7.324 -7.57 1 92 218 THR B N 1
ATOM 5720 C CA . THR B 1 218 ? 4.352 -6.477 -7.836 1 92 218 THR B CA 1
ATOM 5721 C C . THR B 1 218 ? 3.975 -5.316 -8.758 1 92 218 THR B C 1
ATOM 5723 O O . THR B 1 218 ? 3.445 -5.531 -9.844 1 92 218 THR B O 1
ATOM 5726 N N . LEU B 1 219 ? 4.262 -4.168 -8.273 1 91 219 LEU B N 1
ATOM 5727 C CA . LEU B 1 219 ? 3.836 -2.979 -9 1 91 219 LEU B CA 1
ATOM 5728 C C . LEU B 1 219 ? 5.039 -2.201 -9.523 1 91 219 LEU B C 1
ATOM 5730 O O . LEU B 1 219 ? 6.031 -2.031 -8.812 1 91 219 LEU B O 1
ATOM 5734 N N . PHE B 1 220 ? 4.898 -1.828 -10.812 1 86.88 220 PHE B N 1
ATOM 5735 C CA . PHE B 1 220 ? 5.887 -0.962 -11.445 1 86.88 220 PHE B CA 1
ATOM 5736 C C . PHE B 1 220 ? 5.23 -0.069 -12.492 1 86.88 220 PHE B C 1
ATOM 5738 O O . PHE B 1 220 ? 4.703 -0.56 -13.492 1 86.88 220 PHE B O 1
ATOM 5745 N N . ASN B 1 221 ? 5.27 1.202 -12.32 1 81 221 ASN B N 1
ATOM 5746 C CA . ASN B 1 221 ? 4.77 2.201 -13.258 1 81 221 ASN B CA 1
ATOM 5747 C C . ASN B 1 221 ? 3.4 1.817 -13.812 1 81 221 ASN B C 1
ATOM 5749 O O . ASN B 1 221 ? 3.197 1.8 -15.031 1 81 221 ASN B O 1
ATOM 5753 N N . MET B 1 222 ? 2.506 1.646 -12.961 1 87.75 222 MET B N 1
ATOM 5754 C CA . MET B 1 222 ? 1.157 1.245 -13.344 1 87.75 222 MET B CA 1
ATOM 5755 C C . MET B 1 222 ? 0.237 2.457 -13.445 1 87.75 222 MET B C 1
ATOM 5757 O O . MET B 1 222 ? 0.289 3.354 -12.609 1 87.75 222 MET B O 1
ATOM 5761 N N . ASN B 1 223 ? -0.528 2.395 -14.5 1 89.94 223 ASN B N 1
ATOM 5762 C CA . ASN B 1 223 ? -1.457 3.508 -14.656 1 89.94 223 ASN B CA 1
ATOM 5763 C C . ASN B 1 223 ? -2.545 3.484 -13.586 1 89.94 223 ASN B C 1
ATOM 5765 O O . ASN B 1 223 ? -2.797 2.445 -12.977 1 89.94 223 ASN B O 1
ATOM 5769 N N . GLU B 1 224 ? -3.172 4.594 -13.484 1 89.69 224 GLU B N 1
ATOM 5770 C CA . GLU B 1 224 ? -4.133 4.816 -12.406 1 89.69 224 GLU B CA 1
ATOM 5771 C C . GLU B 1 224 ? -5.332 3.883 -12.531 1 89.69 224 GLU B C 1
ATOM 5773 O O . GLU B 1 224 ? -5.812 3.34 -11.539 1 89.69 224 GLU B O 1
ATOM 5778 N N . TYR B 1 225 ? -5.82 3.744 -13.703 1 93.06 225 TYR B N 1
ATOM 5779 C CA . TYR B 1 225 ? -7.043 2.975 -13.914 1 93.06 225 TYR B CA 1
ATOM 5780 C C . TYR B 1 225 ? -6.84 1.517 -13.516 1 93.06 225 TYR B C 1
ATOM 5782 O O . TYR B 1 225 ? -7.699 0.921 -12.859 1 93.06 225 TYR B O 1
ATOM 5790 N N . ASP B 1 226 ? -5.746 0.924 -13.867 1 94.12 226 ASP B N 1
ATOM 5791 C CA . ASP B 1 226 ? -5.43 -0.456 -13.508 1 94.12 226 ASP B CA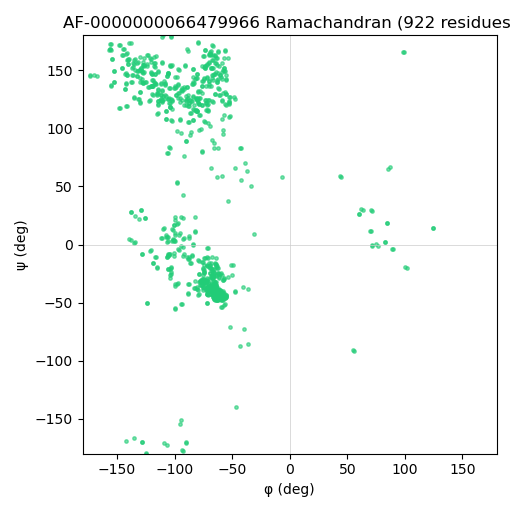 1
ATOM 5792 C C . ASP B 1 226 ? -5.137 -0.581 -12.016 1 94.12 226 ASP B C 1
ATOM 5794 O O . ASP B 1 226 ? -5.5 -1.577 -11.383 1 94.12 226 ASP B O 1
ATOM 5798 N N . ARG B 1 227 ? -4.539 0.374 -11.5 1 94.19 227 ARG B N 1
ATOM 5799 C CA . ARG B 1 227 ? -4.086 0.336 -10.109 1 94.19 227 ARG B CA 1
ATOM 5800 C C . ARG B 1 227 ? -5.27 0.378 -9.148 1 94.19 227 ARG B C 1
ATOM 5802 O O . ARG B 1 227 ? -5.195 -0.164 -8.047 1 94.19 227 ARG B O 1
ATOM 5809 N N . LYS B 1 228 ? -6.363 0.899 -9.531 1 94.94 228 LYS B N 1
ATOM 5810 C CA . LYS B 1 228 ? -7.539 1.098 -8.688 1 94.94 228 LYS B CA 1
ATOM 5811 C C . LYS B 1 228 ? -8.031 -0.226 -8.109 1 94.94 228 LYS B C 1
ATOM 5813 O O . LYS B 1 228 ? -8.406 -0.296 -6.938 1 94.94 228 LYS B O 1
ATOM 5818 N N . ILE B 1 229 ? -8.047 -1.179 -8.945 1 96.88 229 ILE B N 1
ATOM 5819 C CA . ILE B 1 229 ? -8.586 -2.463 -8.5 1 96.88 229 ILE B CA 1
ATOM 5820 C C . ILE B 1 229 ? -7.633 -3.104 -7.496 1 96.88 229 ILE B C 1
ATOM 5822 O O . ILE B 1 229 ? -8.07 -3.762 -6.551 1 96.88 229 ILE B O 1
ATOM 5826 N N . ILE B 1 230 ? -6.363 -2.957 -7.664 1 96.88 230 ILE B N 1
ATOM 5827 C CA . ILE B 1 230 ? -5.391 -3.492 -6.715 1 96.88 230 ILE B CA 1
ATOM 5828 C C . ILE B 1 230 ? -5.52 -2.764 -5.379 1 96.88 230 ILE B C 1
ATOM 5830 O O . ILE B 1 230 ? -5.512 -3.393 -4.32 1 96.88 230 ILE B O 1
ATOM 5834 N N . ASP B 1 231 ? -5.676 -1.477 -5.449 1 96.25 231 ASP B N 1
ATOM 5835 C CA . ASP B 1 231 ? -5.918 -0.689 -4.246 1 96.25 231 ASP B CA 1
ATOM 5836 C C . ASP B 1 231 ? -7.133 -1.212 -3.482 1 96.25 231 ASP B C 1
ATOM 5838 O O . ASP B 1 231 ? -7.105 -1.311 -2.254 1 96.25 231 ASP B O 1
ATOM 5842 N N . ASN B 1 232 ? -8.156 -1.504 -4.211 1 96.62 232 ASN B N 1
ATOM 5843 C CA . ASN B 1 232 ? -9.367 -2.004 -3.562 1 96.62 232 ASN B CA 1
ATOM 5844 C C . ASN B 1 232 ? -9.117 -3.346 -2.881 1 96.62 232 ASN B C 1
ATOM 5846 O O . ASN B 1 232 ? -9.555 -3.562 -1.75 1 96.62 232 ASN B O 1
ATOM 5850 N N . TYR B 1 233 ? -8.453 -4.246 -3.529 1 97.81 233 TYR B N 1
ATOM 5851 C CA . TYR B 1 233 ? -8.172 -5.543 -2.926 1 97.81 233 TYR B CA 1
ATOM 5852 C C . TYR B 1 233 ? -7.281 -5.391 -1.696 1 97.81 233 TYR B C 1
ATOM 5854 O O . TYR B 1 233 ? -7.41 -6.148 -0.732 1 97.81 233 TYR B O 1
ATOM 5862 N N . GLU B 1 234 ? -6.367 -4.434 -1.729 1 97.06 234 GLU B N 1
ATOM 5863 C CA . GLU B 1 234 ? -5.555 -4.156 -0.547 1 97.06 234 GLU B CA 1
ATOM 5864 C C . GLU B 1 234 ? -6.414 -3.637 0.603 1 97.06 234 GLU B C 1
ATOM 5866 O O . GLU B 1 234 ? -6.207 -4.012 1.758 1 97.06 234 GLU B O 1
ATOM 5871 N N . SER B 1 235 ? -7.367 -2.842 0.266 1 95.56 235 SER B N 1
ATOM 5872 C CA . SER B 1 235 ? -8.242 -2.289 1.291 1 95.56 235 SER B CA 1
ATOM 5873 C C . SER B 1 235 ? -9.094 -3.379 1.938 1 95.56 235 SER B C 1
ATOM 5875 O O . SER B 1 235 ? -9.453 -3.279 3.113 1 95.56 235 SER B O 1
ATOM 5877 N N . LEU B 1 236 ? -9.344 -4.398 1.181 1 96.69 236 LEU B N 1
ATOM 5878 C CA . LEU B 1 236 ? -10.109 -5.527 1.692 1 96.69 236 LEU B CA 1
ATOM 5879 C C . LEU B 1 236 ? -9.242 -6.438 2.549 1 96.69 236 LEU B C 1
ATOM 5881 O O . LEU B 1 236 ? -9.75 -7.348 3.209 1 96.69 236 LEU B O 1
ATOM 5885 N N . GLY B 1 237 ? -7.949 -6.238 2.449 1 96.12 237 GLY B N 1
ATOM 5886 C CA . GLY B 1 237 ? -7.031 -7.059 3.225 1 96.12 237 GLY B CA 1
ATOM 5887 C C . GLY B 1 237 ? -6.699 -8.383 2.553 1 96.12 237 GLY B C 1
ATOM 5888 O O . GLY B 1 237 ? -6.203 -9.305 3.201 1 96.12 237 GLY B O 1
ATOM 5889 N N . ILE B 1 238 ? -6.957 -8.453 1.257 1 97.62 238 ILE B N 1
ATOM 5890 C CA . ILE B 1 238 ? -6.719 -9.742 0.619 1 97.62 238 ILE B CA 1
ATOM 5891 C C . ILE B 1 238 ? -5.527 -9.641 -0.329 1 97.62 238 ILE B C 1
ATOM 5893 O O . ILE B 1 238 ? -5.219 -10.586 -1.056 1 97.62 238 ILE B O 1
ATOM 5897 N N . ALA B 1 239 ? -4.867 -8.469 -0.317 1 98.12 239 ALA B N 1
ATOM 5898 C CA . ALA B 1 239 ? -3.717 -8.297 -1.2 1 98.12 239 ALA B CA 1
ATOM 5899 C C . ALA B 1 239 ? -2.656 -7.41 -0.557 1 98.12 239 ALA B C 1
ATOM 5901 O O . ALA B 1 239 ? -2.959 -6.629 0.349 1 98.12 239 ALA B O 1
ATOM 5902 N N . GLU B 1 240 ? -1.492 -7.617 -0.925 1 97.56 240 GLU B N 1
ATOM 5903 C CA . GLU B 1 240 ? -0.373 -6.719 -0.654 1 97.56 240 GLU B CA 1
ATOM 5904 C C . GLU B 1 240 ? 0.502 -6.539 -1.891 1 97.56 240 GLU B C 1
ATOM 5906 O O . GLU B 1 240 ? 0.462 -7.355 -2.811 1 97.56 240 GLU B O 1
ATOM 5911 N N . SER B 1 241 ? 1.205 -5.426 -1.92 1 95.5 241 SER B N 1
ATOM 5912 C CA . SER B 1 241 ? 1.985 -5.148 -3.121 1 95.5 241 SER B CA 1
ATOM 5913 C C . SER B 1 241 ? 3.408 -4.723 -2.77 1 95.5 241 SER B C 1
ATOM 5915 O O . SER B 1 241 ? 3.637 -4.102 -1.73 1 95.5 241 SER B O 1
ATOM 5917 N N . THR B 1 242 ? 4.297 -5.148 -3.641 1 95.19 242 THR B N 1
ATOM 5918 C CA . THR B 1 242 ? 5.652 -4.613 -3.662 1 95.19 242 THR B CA 1
ATOM 5919 C C . THR B 1 242 ? 5.801 -3.547 -4.742 1 95.19 242 THR B C 1
ATOM 5921 O O . THR B 1 242 ? 5.484 -3.789 -5.906 1 95.19 242 THR B O 1
ATOM 5924 N N . LYS B 1 243 ? 6.301 -2.457 -4.312 1 92.31 243 LYS B N 1
ATOM 5925 C CA . LYS B 1 243 ? 6.484 -1.35 -5.246 1 92.31 243 LYS B CA 1
ATOM 5926 C C . LYS B 1 243 ? 7.945 -1.237 -5.68 1 92.31 243 LYS B C 1
ATOM 5928 O O . LYS B 1 243 ? 8.828 -0.99 -4.852 1 92.31 243 LYS B O 1
ATOM 5933 N N . TYR B 1 244 ? 8.172 -1.287 -6.953 1 89.81 244 TYR B N 1
ATOM 5934 C CA . TYR B 1 244 ? 9.531 -1.227 -7.484 1 89.81 244 TYR B CA 1
ATOM 5935 C C . TYR B 1 244 ? 9.945 0.215 -7.754 1 89.81 244 TYR B C 1
ATOM 5937 O O . TYR B 1 244 ? 9.219 0.964 -8.414 1 89.81 244 TYR B O 1
ATOM 5945 N N . THR B 1 245 ? 11 0.537 -7.164 1 89 245 THR B N 1
ATOM 5946 C CA . THR B 1 245 ? 11.695 1.773 -7.508 1 89 245 THR B CA 1
ATOM 5947 C C . THR B 1 245 ? 13.07 1.476 -8.094 1 89 245 THR B C 1
ATOM 5949 O O . THR B 1 245 ? 13.945 0.962 -7.398 1 89 245 THR B O 1
ATOM 5952 N N . THR B 1 246 ? 13.219 1.78 -9.375 1 88.94 246 THR B N 1
ATOM 5953 C CA . THR B 1 246 ? 14.477 1.514 -10.062 1 88.94 246 THR B CA 1
ATOM 5954 C C . THR B 1 246 ? 14.852 2.68 -10.969 1 88.94 246 THR B C 1
ATOM 5956 O O . THR B 1 246 ? 14.094 3.645 -11.102 1 88.94 246 THR B O 1
ATOM 5959 N N . GLU B 1 247 ? 16.031 2.521 -11.477 1 89.06 247 GLU B N 1
ATOM 5960 C CA . GLU B 1 247 ? 16.5 3.553 -12.398 1 89.06 247 GLU B CA 1
ATOM 5961 C C . GLU B 1 247 ? 15.984 3.305 -13.812 1 89.06 247 GLU B C 1
ATOM 5963 O O . GLU B 1 247 ? 16.203 4.117 -14.711 1 89.06 247 GLU B O 1
ATOM 5968 N N . TYR B 1 248 ? 15.219 2.264 -13.977 1 87.19 248 TYR B N 1
ATOM 5969 C CA . TYR B 1 248 ? 14.75 1.924 -15.312 1 87.19 248 TYR B CA 1
ATOM 5970 C C . TYR B 1 248 ? 13.32 2.412 -15.523 1 87.19 248 TYR B C 1
ATOM 5972 O O . TYR B 1 248 ? 12.484 2.326 -14.617 1 87.19 248 TYR B O 1
ATOM 5980 N N . LEU B 1 249 ? 13.039 2.832 -16.703 1 84.25 249 LEU B N 1
ATOM 5981 C CA . LEU B 1 249 ? 11.711 3.312 -17.062 1 84.25 249 LEU B CA 1
ATOM 5982 C C . LEU B 1 249 ? 10.75 2.146 -17.281 1 84.25 249 LEU B C 1
ATOM 5984 O O . LEU B 1 249 ? 9.547 2.283 -17.078 1 84.25 249 LEU B O 1
ATOM 5988 N N . ARG B 1 250 ? 11.273 1.11 -17.703 1 77.31 250 ARG B N 1
ATOM 5989 C CA . ARG B 1 250 ? 10.492 -0.09 -17.984 1 77.31 250 ARG B CA 1
ATOM 5990 C C . ARG B 1 250 ? 11.219 -1.34 -17.484 1 77.31 250 ARG B C 1
ATOM 5992 O O . ARG B 1 250 ? 12.445 -1.409 -17.531 1 77.31 250 ARG B O 1
ATOM 5999 N N . LEU B 1 251 ? 10.195 -2.094 -16.953 1 74.56 251 LEU B N 1
ATOM 6000 C CA . LEU B 1 251 ? 10.703 -3.42 -16.609 1 74.56 251 LEU B CA 1
ATOM 6001 C C . LEU B 1 251 ? 10.273 -4.449 -17.641 1 74.56 251 LEU B C 1
ATOM 6003 O O . LEU B 1 251 ? 9.125 -4.422 -18.109 1 74.56 251 LEU B O 1
ATOM 6007 N N . GLY B 1 252 ? 11.102 -5.152 -18.219 1 72.44 252 GLY B N 1
ATOM 6008 C CA . GLY B 1 252 ? 10.773 -6.207 -19.172 1 72.44 252 GLY B CA 1
ATOM 6009 C C . GLY B 1 252 ? 10.984 -7.602 -18.609 1 72.44 252 GLY B C 1
ATOM 6010 O O . GLY B 1 252 ? 11.016 -7.785 -17.391 1 72.44 252 GLY B O 1
ATOM 6011 N N . TRP B 1 253 ? 10.844 -8.469 -19.484 1 73.06 253 TRP B N 1
ATOM 6012 C CA . TRP B 1 253 ? 10.938 -9.883 -19.141 1 73.06 253 TRP B CA 1
ATOM 6013 C C . TRP B 1 253 ? 12.195 -10.164 -18.328 1 73.06 253 TRP B C 1
ATOM 6015 O O . TRP B 1 253 ? 12.242 -11.117 -17.547 1 73.06 253 TRP B O 1
ATOM 6025 N N . MET B 1 254 ? 13.148 -9.289 -18.344 1 75.06 254 MET B N 1
ATOM 6026 C CA . MET B 1 254 ? 14.414 -9.484 -17.656 1 75.06 254 MET B CA 1
ATOM 6027 C C . MET B 1 254 ? 14.227 -9.375 -16.141 1 75.06 254 MET B C 1
ATOM 6029 O O . MET B 1 254 ? 15.055 -9.883 -15.375 1 75.06 254 MET B O 1
ATOM 6033 N N . PHE B 1 255 ? 13.133 -8.797 -15.789 1 81.5 255 PHE B N 1
ATOM 6034 C CA . PHE B 1 255 ? 12.891 -8.602 -14.367 1 81.5 255 PHE B CA 1
ATOM 6035 C C . PHE B 1 255 ? 11.906 -9.641 -13.836 1 81.5 255 PHE B C 1
ATOM 6037 O O . PHE B 1 255 ? 11.547 -9.625 -12.656 1 81.5 255 PHE B O 1
ATOM 6044 N N . HIS B 1 256 ? 11.531 -10.523 -14.711 1 85.44 256 HIS B N 1
ATOM 6045 C CA . HIS B 1 256 ? 10.516 -11.516 -14.359 1 85.44 256 HIS B CA 1
ATOM 6046 C C . HIS B 1 256 ? 10.977 -12.383 -13.195 1 85.44 256 HIS B C 1
ATOM 6048 O O . HIS B 1 256 ? 10.234 -12.578 -12.227 1 85.44 256 HIS B O 1
ATOM 6054 N N . LEU B 1 257 ? 12.156 -12.828 -13.273 1 87 257 LEU B N 1
ATOM 6055 C CA . LEU B 1 257 ? 12.68 -13.711 -12.234 1 87 257 LEU B CA 1
ATOM 6056 C C . LEU B 1 257 ? 12.812 -12.977 -10.914 1 87 257 LEU B C 1
ATOM 6058 O O . LEU B 1 257 ? 12.594 -13.555 -9.844 1 87 257 LEU B O 1
ATOM 6062 N N . LEU B 1 258 ? 13.234 -11.742 -10.984 1 88.31 258 LEU B N 1
ATOM 6063 C CA . LEU B 1 258 ? 13.344 -10.938 -9.773 1 88.31 258 LEU B CA 1
ATOM 6064 C C . LEU B 1 258 ? 11.984 -10.773 -9.102 1 88.31 258 LEU B C 1
ATOM 6066 O O . LEU B 1 258 ? 11.875 -10.922 -7.883 1 88.31 258 LEU B O 1
ATOM 6070 N N . GLN B 1 259 ? 10.992 -10.531 -9.875 1 90.5 259 GLN B N 1
ATOM 6071 C CA . GLN B 1 259 ? 9.648 -10.344 -9.344 1 90.5 259 GLN B CA 1
ATOM 6072 C C . GLN B 1 259 ? 9.102 -11.641 -8.758 1 90.5 259 GLN B C 1
ATOM 6074 O O . GLN B 1 259 ? 8.5 -11.641 -7.684 1 90.5 259 GLN B O 1
ATOM 6079 N N . THR B 1 260 ? 9.391 -12.68 -9.422 1 91 260 THR B N 1
ATOM 6080 C CA . THR B 1 260 ? 8.953 -13.984 -8.945 1 91 260 THR B CA 1
ATOM 6081 C C . THR B 1 260 ? 9.633 -14.336 -7.629 1 91 260 THR B C 1
ATOM 6083 O O . THR B 1 260 ? 8.984 -14.836 -6.703 1 91 260 THR B O 1
ATOM 6086 N N . HIS B 1 261 ? 10.852 -14.031 -7.5 1 91.88 261 HIS B N 1
ATOM 6087 C CA . HIS B 1 261 ? 11.586 -14.375 -6.285 1 91.88 261 HIS B CA 1
ATOM 6088 C C . HIS B 1 261 ? 11.211 -13.445 -5.137 1 91.88 261 HIS B C 1
ATOM 6090 O O . HIS B 1 261 ? 11.188 -13.859 -3.975 1 91.88 261 HIS B O 1
ATOM 6096 N N . GLU B 1 262 ? 11.008 -12.258 -5.496 1 95.56 262 GLU B N 1
ATOM 6097 C CA . GLU B 1 262 ? 10.531 -11.367 -4.438 1 95.56 262 GLU B CA 1
ATOM 6098 C C . GLU B 1 262 ? 9.25 -11.898 -3.805 1 95.56 262 GLU B C 1
ATOM 6100 O O . GLU B 1 262 ? 9.125 -11.938 -2.58 1 95.56 262 GLU B O 1
ATOM 6105 N N . CYS B 1 263 ? 8.336 -12.312 -4.605 1 96.81 263 CYS B N 1
ATOM 6106 C CA . CYS B 1 263 ? 7.094 -12.867 -4.09 1 96.81 263 CYS B CA 1
ATOM 6107 C C . CYS B 1 263 ? 7.344 -14.164 -3.334 1 96.81 263 CYS B C 1
ATOM 6109 O O . CYS B 1 263 ? 6.703 -14.43 -2.316 1 96.81 263 CYS B O 1
ATOM 6111 N N . HIS B 1 264 ? 8.258 -14.961 -3.854 1 96.88 264 HIS B N 1
ATOM 6112 C CA . HIS B 1 264 ? 8.617 -16.203 -3.184 1 96.88 264 HIS B CA 1
ATOM 6113 C C . HIS B 1 264 ? 9.07 -15.953 -1.75 1 96.88 264 HIS B C 1
ATOM 6115 O O . HIS B 1 264 ? 8.602 -16.609 -0.821 1 96.88 264 HIS B O 1
ATOM 6121 N N . TYR B 1 265 ? 9.867 -14.992 -1.578 1 97.81 265 TYR B N 1
ATOM 6122 C CA . TYR B 1 265 ? 10.375 -14.664 -0.251 1 97.81 265 TYR B CA 1
ATOM 6123 C C . TYR B 1 265 ? 9.32 -13.945 0.577 1 97.81 265 TYR B C 1
ATOM 6125 O O . TYR B 1 265 ? 9.25 -14.117 1.796 1 97.81 265 TYR B O 1
ATOM 6133 N N . ARG B 1 266 ? 8.539 -13.172 -0.019 1 98.25 266 ARG B N 1
ATOM 6134 C CA . ARG B 1 266 ? 7.461 -12.469 0.677 1 98.25 266 ARG B CA 1
ATOM 6135 C C . ARG B 1 266 ? 6.434 -13.453 1.228 1 98.25 266 ARG B C 1
ATOM 6137 O O . ARG B 1 266 ? 5.871 -13.234 2.303 1 98.25 266 ARG B O 1
ATOM 6144 N N . SER B 1 267 ? 6.207 -14.477 0.517 1 98.19 267 SER B N 1
ATOM 6145 C CA . SER B 1 267 ? 5.176 -15.43 0.906 1 98.19 267 SER B CA 1
ATOM 6146 C C . SER B 1 267 ? 5.723 -16.469 1.875 1 98.19 267 SER B C 1
ATOM 6148 O O . SER B 1 267 ? 4.953 -17.203 2.516 1 98.19 267 SER B O 1
ATOM 6150 N N . LYS B 1 268 ? 7.055 -16.578 1.976 1 97.88 268 LYS B N 1
ATOM 6151 C CA . LYS B 1 268 ? 7.691 -17.547 2.865 1 97.88 268 LYS B CA 1
ATOM 6152 C C . LYS B 1 268 ? 7.27 -17.312 4.316 1 97.88 268 LYS B C 1
ATOM 6154 O O . LYS B 1 268 ? 7.332 -16.188 4.816 1 97.88 268 LYS B O 1
ATOM 6159 N N . PHE B 1 269 ? 6.723 -18.344 4.961 1 97.12 269 PHE B N 1
ATOM 6160 C CA . PHE B 1 269 ? 6.219 -18.375 6.328 1 97.12 269 PHE B CA 1
ATOM 6161 C C . PHE B 1 269 ? 4.93 -17.578 6.453 1 97.12 269 PHE B C 1
ATOM 6163 O O . PHE B 1 269 ? 4.371 -17.453 7.543 1 97.12 269 PHE B O 1
ATOM 6170 N N . HIS B 1 270 ? 4.492 -17 5.414 1 97.31 270 HIS B N 1
ATOM 6171 C CA . HIS B 1 270 ? 3.229 -16.281 5.398 1 97.31 270 HIS B CA 1
ATOM 6172 C C . HIS B 1 270 ? 2.113 -17.125 4.793 1 97.31 270 HIS B C 1
ATOM 6174 O O . HIS B 1 270 ? 0.969 -17.062 5.246 1 97.31 270 HIS B O 1
ATOM 6180 N N . SER B 1 271 ? 2.506 -17.891 3.818 1 97.62 271 SER B N 1
ATOM 6181 C CA . SER B 1 271 ? 1.582 -18.812 3.16 1 97.62 271 SER B CA 1
ATOM 6182 C C . SER B 1 271 ? 2.152 -20.219 3.105 1 97.62 271 SER B C 1
ATOM 6184 O O . SER B 1 271 ? 3.344 -20.406 2.85 1 97.62 271 SER B O 1
ATOM 6186 N N . LYS B 1 272 ? 1.317 -21.188 3.332 1 97.06 272 LYS B N 1
ATOM 6187 C CA . LYS B 1 272 ? 1.771 -22.562 3.254 1 97.06 272 LYS B CA 1
ATOM 6188 C C . LYS B 1 272 ? 2.033 -22.984 1.808 1 97.06 272 LYS B C 1
ATOM 6190 O O . LYS B 1 272 ? 3.059 -23.594 1.508 1 97.06 272 LYS B O 1
ATOM 6195 N N . TRP B 1 273 ? 1.065 -22.719 0.998 1 98.31 273 TRP B N 1
ATOM 6196 C CA . TRP B 1 273 ? 1.148 -22.938 -0.441 1 98.31 273 TRP B CA 1
ATOM 6197 C C . TRP B 1 273 ? 0.965 -21.641 -1.212 1 98.31 273 TRP B C 1
ATOM 6199 O O . TRP B 1 273 ? 0.197 -20.766 -0.797 1 98.31 273 TRP B O 1
ATOM 6209 N N . VAL B 1 274 ? 1.638 -21.547 -2.328 1 98.44 274 VAL B N 1
ATOM 6210 C CA . VAL B 1 274 ? 1.494 -20.359 -3.158 1 98.44 274 VAL B CA 1
ATOM 6211 C C . VAL B 1 274 ? 1.339 -20.766 -4.621 1 98.44 274 VAL B C 1
ATOM 6213 O O . VAL B 1 274 ? 2.154 -21.516 -5.152 1 98.44 274 VAL B O 1
ATOM 6216 N N . VAL B 1 275 ? 0.295 -20.266 -5.227 1 98.31 275 VAL B N 1
ATOM 6217 C CA . VAL B 1 275 ? 0.152 -20.375 -6.672 1 98.31 275 VAL B CA 1
ATOM 6218 C C . VAL B 1 275 ? 1.133 -19.438 -7.363 1 98.31 275 VAL B C 1
ATOM 6220 O O . VAL B 1 275 ? 1.064 -18.219 -7.176 1 98.31 275 VAL B O 1
ATOM 6223 N N . ASN B 1 276 ? 2.051 -19.984 -8.078 1 96.69 276 ASN B N 1
ATOM 6224 C CA . ASN B 1 276 ? 3.039 -19.203 -8.82 1 96.69 276 ASN B CA 1
ATOM 6225 C C . ASN B 1 276 ? 2.73 -19.188 -10.312 1 96.69 276 ASN B C 1
ATOM 6227 O O . ASN B 1 276 ? 3.334 -19.938 -11.086 1 96.69 276 ASN B O 1
ATOM 6231 N N . MET B 1 277 ? 1.86 -18.297 -10.719 1 95.12 277 MET B N 1
ATOM 6232 C CA . MET B 1 277 ? 1.362 -18.266 -12.086 1 95.12 277 MET B CA 1
ATOM 6233 C C . MET B 1 277 ? 1.199 -16.828 -12.57 1 95.12 277 MET B C 1
ATOM 6235 O O . MET B 1 277 ? 0.837 -15.945 -11.789 1 95.12 277 MET B O 1
ATOM 6239 N N . ASP B 1 278 ? 1.436 -16.641 -13.812 1 93.25 278 ASP B N 1
ATOM 6240 C CA . ASP B 1 278 ? 1.363 -15.305 -14.422 1 93.25 278 ASP B CA 1
ATOM 6241 C C . ASP B 1 278 ? -0.079 -14.805 -14.477 1 93.25 278 ASP B C 1
ATOM 6243 O O . ASP B 1 278 ? -1.02 -15.594 -14.359 1 93.25 278 ASP B O 1
ATOM 6247 N N . ILE B 1 279 ? -0.191 -13.562 -14.719 1 94.19 279 ILE B N 1
ATOM 6248 C CA . ILE B 1 279 ? -1.488 -12.898 -14.688 1 94.19 279 ILE B CA 1
ATOM 6249 C C . ILE B 1 279 ? -2.367 -13.438 -15.812 1 94.19 279 ILE B C 1
ATOM 6251 O O . ILE B 1 279 ? -3.598 -13.375 -15.742 1 94.19 279 ILE B O 1
ATOM 6255 N N . ASP B 1 280 ? -1.763 -13.984 -16.891 1 92.75 280 ASP B N 1
ATOM 6256 C CA . ASP B 1 280 ? -2.543 -14.516 -18 1 92.75 280 ASP B CA 1
ATOM 6257 C C . ASP B 1 280 ? -2.707 -16.031 -17.875 1 92.75 280 ASP B C 1
ATOM 6259 O O . ASP B 1 280 ? -3.039 -16.703 -18.859 1 92.75 280 ASP B O 1
ATOM 6263 N N . GLU B 1 281 ? -2.492 -16.547 -16.719 1 95.31 281 GLU B N 1
ATOM 6264 C CA . GLU B 1 281 ? -2.623 -17.984 -16.484 1 95.31 281 GLU B CA 1
ATOM 6265 C C . GLU B 1 281 ? -3.693 -18.281 -15.43 1 95.31 281 GLU B C 1
ATOM 6267 O O . GLU B 1 281 ? -3.775 -17.578 -14.414 1 95.31 281 GLU B O 1
ATOM 6272 N N . ARG B 1 282 ? -4.559 -19.328 -15.711 1 97.19 282 ARG B N 1
ATOM 6273 C CA . ARG B 1 282 ? -5.656 -19.719 -14.828 1 97.19 282 ARG B CA 1
ATOM 6274 C C . ARG B 1 282 ? -5.629 -21.219 -14.555 1 97.19 282 ARG B C 1
ATOM 6276 O O . ARG B 1 282 ? -5.715 -22.031 -15.484 1 97.19 282 ARG B O 1
ATOM 6283 N N . LEU B 1 283 ? -5.543 -21.531 -13.312 1 97.62 283 LEU B N 1
ATOM 6284 C CA . LEU B 1 283 ? -5.582 -22.938 -12.922 1 97.62 283 LEU B CA 1
ATOM 6285 C C . LEU B 1 283 ? -7.012 -23.469 -12.953 1 97.62 283 LEU B C 1
ATOM 6287 O O . LEU B 1 283 ? -7.918 -22.859 -12.367 1 97.62 283 LEU B O 1
ATOM 6291 N N . VAL B 1 284 ? -7.199 -24.547 -13.68 1 96.81 284 VAL B N 1
ATOM 6292 C CA . VAL B 1 284 ? -8.438 -25.312 -13.641 1 96.81 284 VAL B CA 1
ATOM 6293 C C . VAL B 1 284 ? -8.211 -26.625 -12.898 1 96.81 284 VAL B C 1
ATOM 6295 O O . VAL B 1 284 ? -7.418 -27.469 -13.344 1 96.81 284 VAL B O 1
ATOM 6298 N N . TYR B 1 285 ? -8.852 -26.766 -11.805 1 96.19 285 TYR B N 1
ATOM 6299 C CA . TYR B 1 285 ? -8.719 -27.969 -11 1 96.19 285 TYR B CA 1
ATOM 6300 C C . TYR B 1 285 ? -10.078 -28.641 -10.797 1 96.19 285 TYR B C 1
ATOM 6302 O O . TYR B 1 285 ? -11.008 -28.016 -10.258 1 96.19 285 TYR B O 1
ATOM 6310 N N . THR B 1 286 ? -10.195 -29.906 -11.18 1 92.88 286 THR B N 1
ATOM 6311 C CA . THR B 1 286 ? -11.453 -30.641 -11.102 1 92.88 286 THR B CA 1
ATOM 6312 C C . THR B 1 286 ? -11.25 -31.969 -10.391 1 92.88 286 THR B C 1
ATOM 6314 O O . THR B 1 286 ? -11.914 -32.969 -10.719 1 92.88 286 THR B O 1
ATOM 6317 N N . GLY B 1 287 ? -10.352 -32.031 -9.523 1 91 287 GLY B N 1
ATOM 6318 C CA . GLY B 1 287 ? -10.094 -33.219 -8.773 1 91 287 GLY B CA 1
ATOM 6319 C C . GLY B 1 287 ? -11.227 -33.594 -7.828 1 91 287 GLY B C 1
ATOM 6320 O O . GLY B 1 287 ? -12.172 -32.812 -7.656 1 91 287 GLY B O 1
ATOM 6321 N N . PRO B 1 288 ? -11.102 -34.781 -7.266 1 89.75 288 PRO B N 1
ATOM 6322 C CA . PRO B 1 288 ? -12.164 -35.281 -6.395 1 89.75 288 PRO B CA 1
ATOM 6323 C C . PRO B 1 288 ? -12.336 -34.438 -5.129 1 89.75 288 PRO B C 1
ATOM 6325 O O . PRO B 1 288 ? -13.438 -34.344 -4.594 1 89.75 288 PRO B O 1
ATOM 6328 N N . LEU B 1 289 ? -11.211 -33.906 -4.695 1 89.81 289 LEU B N 1
ATOM 6329 C CA . LEU B 1 289 ? -11.227 -32.969 -3.588 1 89.81 289 LEU B CA 1
ATOM 6330 C C . LEU B 1 289 ? -11.062 -31.531 -4.094 1 89.81 289 LEU B C 1
ATOM 6332 O O . LEU B 1 289 ? -10.547 -31.312 -5.191 1 89.81 289 LEU B O 1
ATOM 6336 N N . ASN B 1 290 ? -11.609 -30.656 -3.252 1 91.81 290 ASN B N 1
ATOM 6337 C CA . ASN B 1 290 ? -11.219 -29.297 -3.609 1 91.81 290 ASN B CA 1
ATOM 6338 C C . ASN B 1 290 ? -9.711 -29.094 -3.457 1 91.81 290 ASN B C 1
ATOM 6340 O O . ASN B 1 290 ? -9.039 -29.875 -2.787 1 91.81 290 ASN B O 1
ATOM 6344 N N . LEU B 1 291 ? -9.18 -28.109 -4.074 1 96.12 291 LEU B N 1
ATOM 6345 C CA . LEU B 1 291 ? -7.742 -27.922 -4.191 1 96.12 291 LEU B CA 1
ATOM 6346 C C . LEU B 1 291 ? -7.09 -27.828 -2.814 1 96.12 291 LEU B C 1
ATOM 6348 O O . LEU B 1 291 ? -6.051 -28.453 -2.572 1 96.12 291 LEU B O 1
ATOM 6352 N N . ARG B 1 292 ? -7.652 -27.109 -1.876 1 93.75 292 ARG B N 1
ATOM 6353 C CA . ARG B 1 292 ? -7.086 -26.953 -0.539 1 93.75 292 ARG B CA 1
ATOM 6354 C C . ARG B 1 292 ? -6.98 -28.297 0.175 1 93.75 292 ARG B C 1
ATOM 6356 O O . ARG B 1 292 ? -5.949 -28.594 0.778 1 93.75 292 ARG B O 1
ATOM 6363 N N . SER B 1 293 ? -8.055 -29.016 0.071 1 93 293 SER B N 1
ATOM 6364 C CA . SER B 1 293 ? -8.062 -30.328 0.698 1 93 293 SER B CA 1
ATOM 6365 C C . SER B 1 293 ? -7.016 -31.234 0.078 1 93 293 SER B C 1
ATOM 6367 O O . SER B 1 293 ? -6.344 -32 0.787 1 93 293 SER B O 1
ATOM 6369 N N . TYR B 1 294 ? -6.934 -31.219 -1.246 1 95.75 294 TYR B N 1
ATOM 6370 C CA . TYR B 1 294 ? -5.914 -32 -1.935 1 95.75 294 TYR B CA 1
ATOM 6371 C C . TYR B 1 294 ? -4.52 -31.656 -1.426 1 95.75 294 TYR B C 1
ATOM 6373 O O . TYR B 1 294 ? -3.738 -32.531 -1.077 1 95.75 294 TYR B O 1
ATOM 6381 N N . LEU B 1 295 ? -4.227 -30.344 -1.278 1 96.88 295 LEU B N 1
ATOM 6382 C CA . LEU B 1 295 ? -2.916 -29.875 -0.842 1 96.88 295 LEU B CA 1
ATOM 6383 C C . LEU B 1 295 ? -2.643 -30.297 0.6 1 96.88 295 LEU B C 1
ATOM 6385 O O . LEU B 1 295 ? -1.518 -30.656 0.941 1 96.88 295 LEU B O 1
ATOM 6389 N N . ARG B 1 296 ? -3.627 -30.297 1.428 1 93.62 296 ARG B N 1
ATOM 6390 C CA . ARG B 1 296 ? -3.492 -30.656 2.838 1 93.62 296 ARG B CA 1
ATOM 6391 C C . ARG B 1 296 ? -3.109 -32.125 3.002 1 93.62 296 ARG B C 1
ATOM 6393 O O . ARG B 1 296 ? -2.475 -32.5 3.99 1 93.62 296 ARG B O 1
ATOM 6400 N N . ARG B 1 297 ? -3.494 -32.844 2.057 1 94.5 297 ARG B N 1
ATOM 6401 C CA . ARG B 1 297 ? -3.299 -34.281 2.17 1 94.5 297 ARG B CA 1
ATOM 6402 C C . ARG B 1 297 ? -1.931 -34.688 1.635 1 94.5 297 ARG B C 1
ATOM 6404 O O . ARG B 1 297 ? -1.504 -35.844 1.818 1 94.5 297 ARG B O 1
ATOM 6411 N N . LEU B 1 298 ? -1.337 -33.812 0.999 1 96.62 298 LEU B N 1
ATOM 6412 C CA . LEU B 1 298 ? -0.025 -34.156 0.456 1 96.62 298 LEU B CA 1
ATOM 6413 C C . LEU B 1 298 ? 0.985 -34.375 1.575 1 96.62 298 LEU B C 1
ATOM 6415 O O . LEU B 1 298 ? 0.94 -33.688 2.605 1 96.62 298 LEU B O 1
ATOM 6419 N N . PRO B 1 299 ? 1.886 -35.281 1.357 1 95.88 299 PRO B N 1
ATOM 6420 C CA . PRO B 1 299 ? 2.947 -35.5 2.342 1 95.88 299 PRO B CA 1
ATOM 6421 C C . PRO B 1 299 ? 3.752 -34.25 2.643 1 95.88 299 PRO B C 1
ATOM 6423 O O . PRO B 1 299 ? 3.885 -33.375 1.778 1 95.88 299 PRO B O 1
ATOM 6426 N N . PRO B 1 300 ? 4.273 -34.188 3.834 1 95 300 PRO B N 1
ATOM 6427 C CA . PRO B 1 300 ? 4.992 -32.969 4.254 1 95 300 PRO B CA 1
ATOM 6428 C C . PRO B 1 300 ? 6.258 -32.719 3.434 1 95 300 PRO B C 1
ATOM 6430 O O . PRO B 1 300 ? 6.789 -31.609 3.436 1 95 300 PRO B O 1
ATOM 6433 N N . ASN B 1 301 ? 6.742 -33.719 2.717 1 96 301 ASN B N 1
ATOM 6434 C CA . ASN B 1 301 ? 7.988 -33.531 1.981 1 96 301 ASN B CA 1
ATOM 6435 C C . ASN B 1 301 ? 7.734 -33.062 0.552 1 96 301 ASN B C 1
ATOM 6437 O O . ASN B 1 301 ? 8.664 -32.969 -0.253 1 96 301 ASN B O 1
ATOM 6441 N N . ILE B 1 302 ? 6.535 -32.812 0.217 1 97.25 302 ILE B N 1
ATOM 6442 C CA . ILE B 1 302 ? 6.23 -32.25 -1.101 1 97.25 302 ILE B CA 1
ATOM 6443 C C . ILE B 1 302 ? 6.367 -30.734 -1.07 1 97.25 302 ILE B C 1
ATOM 6445 O O . ILE B 1 302 ? 5.73 -30.062 -0.258 1 97.25 302 ILE B O 1
ATOM 6449 N N . GLY B 1 303 ? 7.203 -30.188 -1.953 1 97.56 303 GLY B N 1
ATOM 6450 C CA . GLY B 1 303 ? 7.441 -28.766 -2.002 1 97.56 303 GLY B CA 1
ATOM 6451 C C . GLY B 1 303 ? 6.793 -28.094 -3.197 1 97.56 303 GLY B C 1
ATOM 6452 O O . GLY B 1 303 ? 6.695 -26.859 -3.25 1 97.56 303 GLY B O 1
ATOM 6453 N N . GLU B 1 304 ? 6.312 -28.906 -4.129 1 97.44 304 GLU B N 1
ATOM 6454 C CA . GLU B 1 304 ? 5.719 -28.344 -5.34 1 97.44 304 GLU B CA 1
ATOM 6455 C C . GLU B 1 304 ? 4.719 -29.328 -5.961 1 97.44 304 GLU B C 1
ATOM 6457 O O . GLU B 1 304 ? 4.949 -30.531 -5.969 1 97.44 304 GLU B O 1
ATOM 6462 N N . VAL B 1 305 ? 3.629 -28.781 -6.367 1 97.19 305 VAL B N 1
ATOM 6463 C CA . VAL B 1 305 ? 2.666 -29.469 -7.215 1 97.19 305 VAL B CA 1
ATOM 6464 C C . VAL B 1 305 ? 2.65 -28.844 -8.609 1 97.19 305 VAL B C 1
ATOM 6466 O O . VAL B 1 305 ? 2.375 -27.641 -8.75 1 97.19 305 VAL B O 1
ATOM 6469 N N . SER B 1 306 ? 2.887 -29.625 -9.586 1 95 306 SER B N 1
ATOM 6470 C CA . SER B 1 306 ? 3.029 -29.125 -10.945 1 95 306 SER B CA 1
ATOM 6471 C C . SER B 1 306 ? 1.806 -29.453 -11.789 1 95 306 SER B C 1
ATOM 6473 O O . SER B 1 306 ? 1.216 -30.531 -11.641 1 95 306 SER B O 1
ATOM 6475 N N . PHE B 1 307 ? 1.508 -28.547 -12.719 1 96 307 PHE B N 1
ATOM 6476 C CA . PHE B 1 307 ? 0.363 -28.688 -13.609 1 96 307 PHE B CA 1
ATOM 6477 C C . PHE B 1 307 ? 0.783 -28.484 -15.062 1 96 307 PHE B C 1
ATOM 6479 O O . PHE B 1 307 ? 1.616 -27.641 -15.367 1 96 307 PHE B O 1
ATOM 6486 N N . THR B 1 308 ? 0.181 -29.25 -15.93 1 94.25 308 THR B N 1
ATOM 6487 C CA . THR B 1 308 ? 0.348 -29.062 -17.359 1 94.25 308 THR B CA 1
ATOM 6488 C C . THR B 1 308 ? -0.415 -27.828 -17.844 1 94.25 308 THR B C 1
ATOM 6490 O O . THR B 1 308 ? -1.169 -27.234 -17.078 1 94.25 308 THR B O 1
ATOM 6493 N N . THR B 1 309 ? -0.076 -27.438 -19.109 1 94.81 309 THR B N 1
ATOM 6494 C CA . THR B 1 309 ? -0.661 -26.203 -19.594 1 94.81 309 THR B CA 1
ATOM 6495 C C . THR B 1 309 ? -1.256 -26.391 -20.984 1 94.81 309 THR B C 1
ATOM 6497 O O . THR B 1 309 ? -0.836 -27.281 -21.734 1 94.81 309 THR B O 1
ATOM 6500 N N . ASN B 1 310 ? -2.242 -25.719 -21.328 1 93.75 310 ASN B N 1
ATOM 6501 C CA . ASN B 1 310 ? -2.643 -25.469 -22.703 1 93.75 310 ASN B CA 1
ATOM 6502 C C . ASN B 1 310 ? -2.736 -23.969 -23 1 93.75 310 ASN B C 1
ATOM 6504 O O . ASN B 1 310 ? -2.783 -23.156 -22.078 1 93.75 310 ASN B O 1
ATOM 6508 N N . ARG B 1 311 ? -2.746 -23.609 -24.203 1 93.19 311 ARG B N 1
ATOM 6509 C CA . ARG B 1 311 ? -2.826 -22.219 -24.609 1 93.19 311 ARG B CA 1
ATOM 6510 C C . ARG B 1 311 ? -4.254 -21.844 -25 1 93.19 311 ARG B C 1
ATOM 6512 O O . ARG B 1 311 ? -4.969 -22.641 -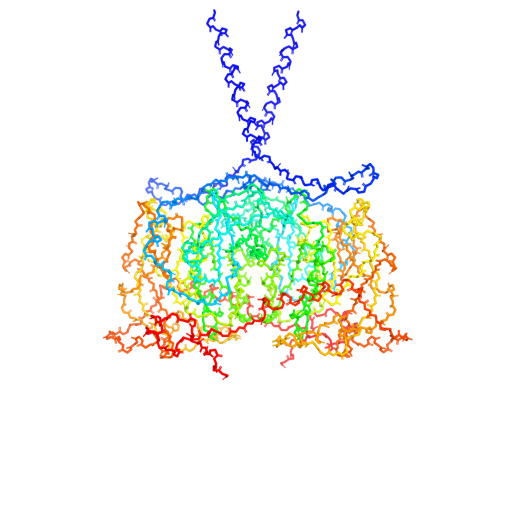25.609 1 93.19 311 ARG B O 1
ATOM 6519 N N . VAL B 1 312 ? -4.645 -20.734 -24.562 1 94.75 312 VAL B N 1
ATOM 6520 C CA . VAL B 1 312 ? -5.895 -20.109 -24.984 1 94.75 312 VAL B CA 1
ATOM 6521 C C . VAL B 1 312 ? -5.605 -18.922 -25.891 1 94.75 312 VAL B C 1
ATOM 6523 O O . VAL B 1 312 ? -4.859 -18.016 -25.5 1 94.75 312 VAL B O 1
ATOM 6526 N N . LEU B 1 313 ? -6.211 -18.922 -27 1 92.75 313 LEU B N 1
ATOM 6527 C CA . LEU B 1 313 ? -5.934 -17.891 -27.984 1 92.75 313 LEU B CA 1
ATOM 6528 C C . LEU B 1 313 ? -6.668 -16.594 -27.656 1 92.75 313 LEU B C 1
ATOM 6530 O O . LEU B 1 313 ? -7.895 -16.594 -27.531 1 92.75 313 LEU B O 1
ATOM 6534 N N . LYS B 1 314 ? -5.859 -15.516 -27.5 1 91.06 314 LYS B N 1
ATOM 6535 C CA . LYS B 1 314 ? -6.461 -14.188 -27.406 1 91.06 314 LYS B CA 1
ATOM 6536 C C . LYS B 1 314 ? -6.801 -13.648 -28.797 1 91.06 314 LYS B C 1
ATOM 6538 O O . LYS B 1 314 ? -5.902 -13.32 -29.578 1 91.06 314 LYS B O 1
ATOM 6543 N N . THR B 1 315 ? -7.996 -13.453 -29.094 1 86.12 315 THR B N 1
ATOM 6544 C CA . THR B 1 315 ? -8.438 -13.172 -30.453 1 86.12 315 THR B CA 1
ATOM 6545 C C . THR B 1 315 ? -8.75 -11.688 -30.625 1 86.12 315 THR B C 1
ATOM 6547 O O . THR B 1 315 ? -8.781 -11.18 -31.75 1 86.12 315 THR B O 1
ATOM 6550 N N . GLU B 1 316 ? -8.992 -10.984 -29.547 1 87.19 316 GLU B N 1
ATOM 6551 C CA . GLU B 1 316 ? -9.406 -9.586 -29.562 1 87.19 316 GLU B CA 1
ATOM 6552 C C . GLU B 1 316 ? -8.742 -8.789 -28.453 1 87.19 316 GLU B C 1
ATOM 6554 O O . GLU B 1 316 ? -8.297 -9.359 -27.453 1 87.19 316 GLU B O 1
ATOM 6559 N N . PRO B 1 317 ? -8.719 -7.516 -28.641 1 86.75 317 PRO B N 1
ATOM 6560 C CA . PRO B 1 317 ? -8.109 -6.688 -27.594 1 86.75 317 PRO B CA 1
ATOM 6561 C C . PRO B 1 317 ? -8.945 -6.637 -26.312 1 86.75 317 PRO B C 1
ATOM 6563 O O . PRO B 1 317 ? -10.156 -6.867 -26.359 1 86.75 317 PRO B O 1
ATOM 6566 N N . VAL B 1 318 ? -8.258 -6.34 -25.234 1 87.94 318 VAL B N 1
ATOM 6567 C CA . VAL B 1 318 ? -8.914 -6.148 -23.953 1 87.94 318 VAL B CA 1
ATOM 6568 C C . VAL B 1 318 ? -9.477 -4.734 -23.859 1 87.94 318 VAL B C 1
ATOM 6570 O O . VAL B 1 318 ? -8.883 -3.785 -24.375 1 87.94 318 VAL B O 1
ATOM 6573 N N . PRO B 1 319 ? -10.648 -4.602 -23.25 1 92.12 319 PRO B N 1
ATOM 6574 C CA . PRO B 1 319 ? -11.203 -3.25 -23.125 1 92.12 319 PRO B CA 1
ATOM 6575 C C . PRO B 1 319 ? -10.328 -2.32 -22.297 1 92.12 319 PRO B C 1
ATOM 6577 O O . PRO B 1 319 ? -9.766 -2.74 -21.281 1 92.12 319 PRO B O 1
ATOM 6580 N N . VAL B 1 320 ? -10.359 -1.081 -22.672 1 93.19 320 VAL B N 1
ATOM 6581 C CA . VAL B 1 320 ? -9.484 -0.1 -22.031 1 93.19 320 VAL B CA 1
ATOM 6582 C C . VAL B 1 320 ? -10.109 0.379 -20.719 1 93.19 320 VAL B C 1
ATOM 6584 O O . VAL B 1 320 ? -9.406 0.643 -19.75 1 93.19 320 VAL B O 1
ATOM 6587 N N . LYS B 1 321 ? -11.445 0.534 -20.734 1 95 321 LYS B N 1
ATOM 6588 C CA . LYS B 1 321 ? -12.164 1.002 -19.547 1 95 321 LYS B CA 1
ATOM 6589 C C . LYS B 1 321 ? -13.539 0.341 -19.438 1 95 321 LYS B C 1
ATOM 6591 O O . LYS B 1 321 ? -14.031 -0.235 -20.422 1 95 321 LYS B O 1
ATOM 6596 N N . TYR B 1 322 ? -14.07 0.441 -18.281 1 96.38 322 TYR B N 1
ATOM 6597 C CA . TYR B 1 322 ? -15.445 0.007 -18.062 1 96.38 322 TYR B CA 1
ATOM 6598 C C . TYR B 1 322 ? -16.438 1.022 -18.625 1 96.38 322 TYR B C 1
ATOM 6600 O O . TYR B 1 322 ? -16.266 2.229 -18.438 1 96.38 322 TYR B O 1
ATOM 6608 N N . SER B 1 323 ? -17.469 0.468 -19.297 1 95 323 SER B N 1
ATOM 6609 C CA . SER B 1 323 ? -18.469 1.359 -19.859 1 95 323 SER B CA 1
ATOM 6610 C C . SER B 1 323 ? -19.875 1 -19.359 1 95 323 SER B C 1
ATOM 6612 O O . SER B 1 323 ? -20.625 1.875 -18.938 1 95 323 SER B O 1
ATOM 6614 N N . SER B 1 324 ? -20.203 -0.267 -19.469 1 95.12 324 SER B N 1
ATOM 6615 C CA . SER B 1 324 ? -21.516 -0.725 -19.047 1 95.12 324 SER B CA 1
ATOM 6616 C C . SER B 1 324 ? -21.5 -2.207 -18.703 1 95.12 324 SER B C 1
ATOM 6618 O O . SER B 1 324 ? -20.562 -2.924 -19.047 1 95.12 324 SER B O 1
ATOM 6620 N N . ASP B 1 325 ? -22.578 -2.531 -18.109 1 95.5 325 ASP B N 1
ATOM 6621 C CA . ASP B 1 325 ? -22.719 -3.939 -17.766 1 95.5 325 ASP B CA 1
ATOM 6622 C C . ASP B 1 325 ? -22.812 -4.812 -19.016 1 95.5 325 ASP B C 1
ATOM 6624 O O . ASP B 1 325 ? -22.234 -5.906 -19.047 1 95.5 325 ASP B O 1
ATOM 6628 N N . ALA B 1 326 ? -23.484 -4.336 -19.984 1 95.44 326 ALA B N 1
ATOM 6629 C CA . ALA B 1 326 ? -23.625 -5.078 -21.234 1 95.44 326 ALA B CA 1
ATOM 6630 C C . ALA B 1 326 ? -22.266 -5.273 -21.906 1 95.44 326 ALA B C 1
ATOM 6632 O O . ALA B 1 326 ? -21.953 -6.375 -22.359 1 95.44 326 ALA B O 1
ATOM 6633 N N . GLN B 1 327 ? -21.547 -4.27 -21.953 1 95.75 327 GLN B N 1
ATOM 6634 C CA . GLN B 1 327 ? -20.219 -4.363 -22.547 1 95.75 327 GLN B CA 1
ATOM 6635 C C . GLN B 1 327 ? -19.312 -5.293 -21.734 1 95.75 327 GLN B C 1
ATOM 6637 O O . GLN B 1 327 ? -18.516 -6.047 -22.312 1 95.75 327 GLN B O 1
ATOM 6642 N N . LEU B 1 328 ? -19.422 -5.246 -20.438 1 96.88 328 LEU B N 1
ATOM 6643 C CA . LEU B 1 328 ? -18.641 -6.117 -19.562 1 96.88 328 LEU B CA 1
ATOM 6644 C C . LEU B 1 328 ? -18.906 -7.582 -19.875 1 96.88 328 LEU B C 1
ATOM 6646 O O . LEU B 1 328 ? -17.984 -8.383 -19.984 1 96.88 328 LEU B O 1
ATOM 6650 N N . MET B 1 329 ? -20.156 -7.914 -20.094 1 95.81 329 MET B N 1
ATOM 6651 C CA . MET B 1 329 ? -20.531 -9.297 -20.375 1 95.81 329 MET B CA 1
ATOM 6652 C C . MET B 1 329 ? -19.938 -9.766 -21.703 1 95.81 329 MET B C 1
ATOM 6654 O O . MET B 1 329 ? -19.562 -10.93 -21.828 1 95.81 329 MET B O 1
ATOM 6658 N N . GLU B 1 330 ? -19.812 -8.844 -22.578 1 94.12 330 GLU B N 1
ATOM 6659 C CA . GLU B 1 330 ? -19.25 -9.18 -23.875 1 94.12 330 GLU B CA 1
ATOM 6660 C C . GLU B 1 330 ? -17.719 -9.281 -23.812 1 94.12 330 GLU B C 1
ATOM 6662 O O . GLU B 1 330 ? -17.109 -10.047 -24.562 1 94.12 330 GLU B O 1
ATOM 6667 N N . ASP B 1 331 ? -17.172 -8.594 -22.859 1 94.69 331 ASP B N 1
ATOM 6668 C CA . ASP B 1 331 ? -15.727 -8.406 -22.859 1 94.69 331 ASP B CA 1
ATOM 6669 C C . ASP B 1 331 ? -15.047 -9.367 -21.891 1 94.69 331 ASP B C 1
ATOM 6671 O O . ASP B 1 331 ? -13.82 -9.484 -21.875 1 94.69 331 ASP B O 1
ATOM 6675 N N . MET B 1 332 ? -15.766 -10.047 -21.078 1 95.81 332 MET B N 1
ATOM 6676 C CA . MET B 1 332 ? -15.117 -10.945 -20.125 1 95.81 332 MET B CA 1
ATOM 6677 C C . MET B 1 332 ? -14.211 -11.938 -20.844 1 95.81 332 MET B C 1
ATOM 6679 O O . MET B 1 332 ? -14.648 -12.656 -21.75 1 95.81 332 MET B O 1
ATOM 6683 N N . LEU B 1 333 ? -13.023 -12.055 -20.422 1 94.19 333 LEU B N 1
ATOM 6684 C CA . LEU B 1 333 ? -11.953 -12.711 -21.172 1 94.19 333 LEU B CA 1
ATOM 6685 C C . LEU B 1 333 ? -12.164 -14.227 -21.203 1 94.19 333 LEU B C 1
ATOM 6687 O O . LEU B 1 333 ? -12 -14.859 -22.25 1 94.19 333 LEU B O 1
ATOM 6691 N N . PHE B 1 334 ? -12.555 -14.82 -20.078 1 95.44 334 PHE B N 1
ATOM 6692 C CA . PHE B 1 334 ? -12.695 -16.266 -20.016 1 95.44 334 PHE B CA 1
ATOM 6693 C C . PHE B 1 334 ? -13.883 -16.734 -20.859 1 95.44 334 PHE B C 1
ATOM 6695 O O . PHE B 1 334 ? -13.992 -17.922 -21.172 1 95.44 334 PHE B O 1
ATOM 6702 N N . LEU B 1 335 ? -14.797 -15.828 -21.188 1 95.25 335 LEU B N 1
ATOM 6703 C CA . LEU B 1 335 ? -15.898 -16.141 -22.078 1 95.25 335 LEU B CA 1
ATOM 6704 C C . LEU B 1 335 ? -15.5 -15.891 -23.531 1 95.25 335 LEU B C 1
ATOM 6706 O O . LEU B 1 335 ? -15.812 -16.703 -24.422 1 95.25 335 LEU B O 1
ATOM 6710 N N . LYS B 1 336 ? -14.82 -14.797 -23.703 1 94.31 336 LYS B N 1
ATOM 6711 C CA . LYS B 1 336 ? -14.469 -14.312 -25.031 1 94.31 336 LYS B CA 1
ATOM 6712 C C . LYS B 1 336 ? -13.391 -15.188 -25.672 1 94.31 336 LYS B C 1
ATOM 6714 O O . LYS B 1 336 ? -13.445 -15.469 -26.859 1 94.31 336 LYS B O 1
ATOM 6719 N N . TYR B 1 337 ? -12.406 -15.57 -24.922 1 95.62 337 TYR B N 1
ATOM 6720 C CA . TYR B 1 337 ? -11.312 -16.422 -25.391 1 95.62 337 TYR B CA 1
ATOM 6721 C C . TYR B 1 337 ? -11.578 -17.875 -25.062 1 95.62 337 TYR B C 1
ATOM 6723 O O . TYR B 1 337 ? -11.383 -18.312 -23.922 1 95.62 337 TYR B O 1
ATOM 6731 N N . ASN B 1 338 ? -11.906 -18.734 -26.109 1 94.25 338 ASN B N 1
ATOM 6732 C CA . ASN B 1 338 ? -12.305 -20.094 -25.797 1 94.25 338 ASN B CA 1
ATOM 6733 C C . ASN B 1 338 ? -11.703 -21.094 -26.781 1 94.25 338 ASN B C 1
ATOM 6735 O O . ASN B 1 338 ? -12.055 -22.281 -26.766 1 94.25 338 ASN B O 1
ATOM 6739 N N . LYS B 1 339 ? -10.852 -20.594 -27.672 1 95 339 LYS B N 1
ATOM 6740 C CA . LYS B 1 339 ? -10.125 -21.5 -28.547 1 95 339 LYS B CA 1
ATOM 6741 C C . LYS B 1 339 ? -8.82 -21.953 -27.906 1 95 339 LYS B C 1
ATOM 6743 O O . LYS B 1 339 ? -7.934 -21.141 -27.641 1 95 339 LYS B O 1
ATOM 6748 N N . THR B 1 340 ? -8.672 -23.203 -27.688 1 95 340 THR B N 1
ATOM 6749 C CA . THR B 1 340 ? -7.539 -23.703 -26.922 1 95 340 THR B CA 1
ATOM 6750 C C . THR B 1 340 ? -6.785 -24.781 -27.688 1 95 340 THR B C 1
ATOM 6752 O O . THR B 1 340 ? -7.367 -25.469 -28.531 1 95 340 THR B O 1
ATOM 6755 N N . THR B 1 341 ? -5.527 -24.922 -27.406 1 93.69 341 THR B N 1
ATOM 6756 C CA . THR B 1 341 ? -4.734 -26.078 -27.844 1 93.69 341 THR B CA 1
ATOM 6757 C C . THR B 1 341 ? -4.996 -27.281 -26.938 1 93.69 341 THR B C 1
ATOM 6759 O O . THR B 1 341 ? -5.715 -27.172 -25.953 1 93.69 341 THR B O 1
ATOM 6762 N N . GLU B 1 342 ? -4.406 -28.359 -27.344 1 91.88 342 GLU B N 1
ATOM 6763 C CA . GLU B 1 342 ? -4.406 -29.516 -26.453 1 91.88 342 GLU B CA 1
ATOM 6764 C C . GLU B 1 342 ? -3.537 -29.25 -25.219 1 91.88 342 GLU B C 1
ATOM 6766 O O . GLU B 1 342 ? -2.631 -28.422 -25.266 1 91.88 342 GLU B O 1
ATOM 6771 N N . ILE B 1 343 ? -3.881 -29.891 -24.172 1 89.88 343 ILE B N 1
ATOM 6772 C CA . ILE B 1 343 ? -3.066 -29.812 -22.969 1 89.88 343 ILE B CA 1
ATOM 6773 C C . ILE B 1 343 ? -1.723 -30.484 -23.203 1 89.88 343 ILE B C 1
ATOM 6775 O O . ILE B 1 343 ? -1.673 -31.625 -23.672 1 89.88 343 ILE B O 1
ATOM 6779 N N . SER B 1 344 ? -0.682 -29.703 -22.984 1 82.88 344 SER B N 1
ATOM 6780 C CA . SER B 1 344 ? 0.65 -30.234 -23.266 1 82.88 344 SER B CA 1
ATOM 6781 C C . SER B 1 344 ? 1.521 -30.219 -22.016 1 82.88 344 SER B C 1
ATOM 6783 O O . SER B 1 344 ? 1.247 -29.484 -21.062 1 82.88 344 SER B O 1
ATOM 6785 N N . TRP B 1 345 ? 2.498 -31 -22.094 1 72.31 345 TRP B N 1
ATOM 6786 C CA . TRP B 1 345 ? 3.443 -31.125 -20.984 1 72.31 345 TRP B CA 1
ATOM 6787 C C . TRP B 1 345 ? 4.551 -30.094 -21.094 1 72.31 345 TRP B C 1
ATOM 6789 O O . TRP B 1 345 ? 5.422 -30 -20.234 1 72.31 345 TRP B O 1
ATOM 6799 N N . TYR B 1 346 ? 4.301 -29.281 -22.109 1 68.62 346 TYR B N 1
ATOM 6800 C CA . TYR B 1 346 ? 5.297 -28.219 -22.266 1 68.62 346 TYR B CA 1
ATOM 6801 C C . TYR B 1 346 ? 5 -27.047 -21.344 1 68.62 346 TYR B C 1
ATOM 6803 O O . TYR B 1 346 ? 3.838 -26.734 -21.078 1 68.62 346 TYR B O 1
ATOM 6811 N N . ASN B 1 347 ? 5.898 -26.641 -20.391 1 79.88 347 ASN B N 1
ATOM 6812 C CA . ASN B 1 347 ? 5.879 -25.438 -19.562 1 79.88 347 ASN B CA 1
ATOM 6813 C C . ASN B 1 347 ? 5.078 -25.641 -18.281 1 79.88 347 ASN B C 1
ATOM 6815 O O . ASN B 1 347 ? 3.982 -25.094 -18.141 1 79.88 347 ASN B O 1
ATOM 6819 N N . LEU B 1 348 ? 5.43 -26.344 -17.5 1 86.62 348 LEU B N 1
ATOM 6820 C CA . LEU B 1 348 ? 4.781 -26.672 -16.234 1 86.62 348 LEU B CA 1
ATOM 6821 C C . LEU B 1 348 ? 4.688 -25.438 -15.328 1 86.62 348 LEU B C 1
ATOM 6823 O O . LEU B 1 348 ? 5.535 -24.547 -15.406 1 86.62 348 LEU B O 1
ATOM 6827 N N . LYS B 1 349 ? 3.529 -25.391 -14.703 1 93.12 349 LYS B N 1
ATOM 6828 C CA . LYS B 1 349 ? 3.283 -24.359 -13.703 1 93.12 349 LYS B CA 1
ATOM 6829 C C . LYS B 1 349 ? 3.117 -24.984 -12.312 1 93.12 349 LYS B C 1
ATOM 6831 O O . LYS B 1 349 ? 2.605 -26.094 -12.18 1 93.12 349 LYS B O 1
ATOM 6836 N N . GLY B 1 350 ? 3.521 -24.219 -11.352 1 94.06 350 GLY B N 1
ATOM 6837 C CA . GLY B 1 350 ? 3.598 -24.875 -10.062 1 94.06 350 GLY B CA 1
ATOM 6838 C C . GLY B 1 350 ? 2.84 -24.141 -8.969 1 94.06 350 GLY B C 1
ATOM 6839 O O . GLY B 1 350 ? 2.676 -22.922 -9.039 1 94.06 350 GLY B O 1
ATOM 6840 N N . ILE B 1 351 ? 2.293 -24.891 -8 1 98.06 351 ILE B N 1
ATOM 6841 C CA . ILE B 1 351 ? 1.976 -24.453 -6.648 1 98.06 351 ILE B CA 1
ATOM 6842 C C . ILE B 1 351 ? 3.107 -24.844 -5.699 1 98.06 351 ILE B C 1
ATOM 6844 O O . ILE B 1 351 ? 3.492 -26.016 -5.637 1 98.06 351 ILE B O 1
ATOM 6848 N N . ILE B 1 352 ? 3.615 -23.859 -4.984 1 98.06 352 ILE B N 1
ATOM 6849 C CA . ILE B 1 352 ? 4.898 -24 -4.305 1 98.06 352 ILE B CA 1
ATOM 6850 C C . ILE B 1 352 ? 4.695 -23.891 -2.795 1 98.06 352 ILE B C 1
ATOM 6852 O O . ILE B 1 352 ? 3.887 -23.078 -2.328 1 98.06 352 ILE B O 1
ATOM 6856 N N . ARG B 1 353 ? 5.344 -24.703 -2.033 1 97.94 353 ARG B N 1
ATOM 6857 C CA . ARG B 1 353 ? 5.578 -24.422 -0.62 1 97.94 353 ARG B CA 1
ATOM 6858 C C . ARG B 1 353 ? 6.848 -23.609 -0.427 1 97.94 353 ARG B C 1
ATOM 6860 O O . ARG B 1 353 ? 7.953 -24.156 -0.431 1 97.94 353 ARG B O 1
ATOM 6867 N N . PRO B 1 354 ? 6.695 -22.328 -0.137 1 97.31 354 PRO B N 1
ATOM 6868 C CA . PRO B 1 354 ? 7.863 -21.453 -0.179 1 97.31 354 PRO B CA 1
ATOM 6869 C C . PRO B 1 354 ? 8.953 -21.859 0.812 1 97.31 354 PRO B C 1
ATOM 6871 O O . PRO B 1 354 ? 10.141 -21.703 0.534 1 97.31 354 PRO B O 1
ATOM 6874 N N . GLU B 1 355 ? 8.664 -22.469 1.89 1 95.5 355 GLU B N 1
ATOM 6875 C CA . GLU B 1 355 ? 9.633 -22.828 2.918 1 95.5 355 GLU B CA 1
ATOM 6876 C C . GLU B 1 355 ? 10.477 -24.031 2.492 1 95.5 355 GLU B C 1
ATOM 6878 O O . GLU B 1 355 ? 11.516 -24.312 3.09 1 95.5 355 GLU B O 1
ATOM 6883 N N . LYS B 1 356 ? 9.992 -24.688 1.464 1 96.12 356 LYS B N 1
ATOM 6884 C CA . LYS B 1 356 ? 10.656 -25.938 1.071 1 96.12 356 LYS B CA 1
ATOM 6885 C C . LYS B 1 356 ? 11.469 -25.75 -0.204 1 96.12 356 LYS B C 1
ATOM 6887 O O . LYS B 1 356 ? 12.227 -26.641 -0.601 1 96.12 356 LYS B O 1
ATOM 6892 N N . VAL B 1 357 ? 11.328 -24.656 -0.783 1 95.44 357 VAL B N 1
ATOM 6893 C CA . VAL B 1 357 ? 11.969 -24.375 -2.064 1 95.44 357 VAL B CA 1
ATOM 6894 C C . VAL B 1 357 ? 12.992 -23.25 -1.903 1 95.44 357 VAL B C 1
ATOM 6896 O O . VAL B 1 357 ? 12.68 -22.188 -1.365 1 95.44 357 VAL B O 1
ATOM 6899 N N . ALA B 1 358 ? 14.172 -23.531 -2.377 1 92.31 358 ALA B N 1
ATOM 6900 C CA . ALA B 1 358 ? 15.25 -22.562 -2.188 1 92.31 358 ALA B CA 1
ATOM 6901 C C . ALA B 1 358 ? 15.273 -21.531 -3.312 1 92.31 358 ALA B C 1
ATOM 6903 O O . ALA B 1 358 ? 15.641 -20.375 -3.098 1 92.31 358 ALA B O 1
ATOM 6904 N N . MET B 1 359 ? 14.922 -22 -4.469 1 91.81 359 MET B N 1
ATOM 6905 C CA . MET B 1 359 ? 14.984 -21.125 -5.633 1 91.81 359 MET B CA 1
ATOM 6906 C C . MET B 1 359 ? 13.969 -21.547 -6.691 1 91.81 359 MET B C 1
ATOM 6908 O O . MET B 1 359 ? 13.781 -22.734 -6.93 1 91.81 359 MET B O 1
ATOM 6912 N N . LEU B 1 360 ? 13.43 -20.453 -7.203 1 90.56 360 LEU B N 1
ATOM 6913 C CA . LEU B 1 360 ? 12.484 -20.688 -8.297 1 90.56 360 LEU B CA 1
ATOM 6914 C C . LEU B 1 360 ? 13.117 -20.359 -9.641 1 90.56 360 LEU B C 1
ATOM 6916 O O . LEU B 1 360 ? 14.109 -19.625 -9.703 1 90.56 360 LEU B O 1
ATOM 6920 N N . PHE B 1 361 ? 12.57 -21 -10.586 1 87.88 361 PHE B N 1
ATOM 6921 C CA . PHE B 1 361 ? 12.617 -20.406 -11.914 1 87.88 361 PHE B CA 1
ATOM 6922 C C . PHE B 1 361 ? 11.352 -19.594 -12.195 1 87.88 361 PHE B C 1
ATOM 6924 O O . PHE B 1 361 ? 10.789 -18.984 -11.289 1 87.88 361 PHE B O 1
ATOM 6931 N N . TYR B 1 362 ? 10.922 -19.469 -13.391 1 83 362 TYR B N 1
ATOM 6932 C CA . TYR B 1 362 ? 9.773 -18.594 -13.633 1 83 362 TYR B CA 1
ATOM 6933 C C . TYR B 1 362 ? 8.516 -19.172 -12.992 1 83 362 TYR B C 1
ATOM 6935 O O . TYR B 1 362 ? 7.773 -18.438 -12.32 1 83 362 TYR B O 1
ATOM 6943 N N . HIS B 1 363 ? 8.234 -20.469 -13.125 1 87.19 363 HIS B N 1
ATOM 6944 C CA . HIS B 1 363 ? 6.945 -20.984 -12.68 1 87.19 363 HIS B CA 1
ATOM 6945 C C . HIS B 1 363 ? 7.109 -22.281 -11.898 1 87.19 363 HIS B C 1
ATOM 6947 O O . HIS B 1 363 ? 6.121 -22.953 -11.562 1 87.19 363 HIS B O 1
ATOM 6953 N N . TRP B 1 364 ? 8.367 -22.688 -11.734 1 88.12 364 TRP B N 1
ATOM 6954 C CA . TRP B 1 364 ? 8.609 -23.938 -11.016 1 88.12 364 TRP B CA 1
ATOM 6955 C C . TRP B 1 364 ? 9.875 -23.844 -10.18 1 88.12 364 TRP B C 1
ATOM 6957 O O . TRP B 1 364 ? 10.664 -22.906 -10.328 1 88.12 364 TRP B O 1
ATOM 6967 N N . SER B 1 365 ? 10.016 -24.844 -9.32 1 90.69 365 SER B N 1
ATOM 6968 C CA . SER B 1 365 ? 11.164 -24.844 -8.422 1 90.69 365 SER B CA 1
ATOM 6969 C C . SER B 1 365 ? 12.422 -25.328 -9.141 1 90.69 365 SER B C 1
ATOM 6971 O O . SER B 1 365 ? 12.375 -26.297 -9.898 1 90.69 365 SER B O 1
ATOM 6973 N N . TYR B 1 366 ? 13.43 -24.625 -9.008 1 89.38 366 TYR B N 1
ATOM 6974 C CA . TYR B 1 366 ? 14.727 -25.016 -9.562 1 89.38 366 TYR B CA 1
ATOM 6975 C C . TYR B 1 366 ? 15.562 -25.766 -8.531 1 89.38 366 TYR B C 1
ATOM 6977 O O . TYR B 1 366 ? 16.094 -26.844 -8.805 1 89.38 366 TYR B O 1
ATOM 6985 N N . PHE B 1 367 ? 15.734 -25.219 -7.328 1 89.5 367 PHE B N 1
ATOM 6986 C CA . PHE B 1 367 ? 16.391 -25.891 -6.211 1 89.5 367 PHE B CA 1
ATOM 6987 C C . PHE B 1 367 ? 15.414 -26.156 -5.078 1 89.5 367 PHE B C 1
ATOM 6989 O O . PHE B 1 367 ? 14.766 -25.234 -4.586 1 89.5 367 PHE B O 1
ATOM 6996 N N . GLN B 1 368 ? 15.297 -27.391 -4.691 1 91.12 368 GLN B N 1
ATOM 6997 C CA . GLN B 1 368 ? 14.547 -27.812 -3.508 1 91.12 368 GLN B CA 1
ATOM 6998 C C . GLN B 1 368 ? 15.484 -28.219 -2.375 1 91.12 368 GLN B C 1
ATOM 7000 O O . GLN B 1 368 ? 16.578 -28.734 -2.619 1 91.12 368 GLN B O 1
ATOM 7005 N N . PHE B 1 369 ? 15.055 -27.922 -1.254 1 91.75 369 PHE B N 1
ATOM 7006 C CA . PHE B 1 369 ? 15.867 -28.375 -0.129 1 91.75 369 PHE B CA 1
ATOM 7007 C C . PHE B 1 369 ? 15.906 -29.891 -0.059 1 91.75 369 PHE B C 1
ATOM 7009 O O . PHE B 1 369 ? 15.086 -30.562 -0.681 1 91.75 369 PHE B O 1
ATOM 7016 N N . GLU B 1 370 ? 16.844 -30.422 0.676 1 88.44 370 GLU B N 1
ATOM 7017 C CA . GLU B 1 370 ? 17.062 -31.859 0.771 1 88.44 370 GLU B CA 1
ATOM 7018 C C . GLU B 1 370 ? 15.812 -32.594 1.261 1 88.44 370 GLU B C 1
ATOM 7020 O O . GLU B 1 370 ? 15.172 -32.125 2.215 1 88.44 370 GLU B O 1
ATOM 7025 N N . GLY B 1 371 ? 15.453 -33.594 0.594 1 91.94 371 GLY B N 1
ATOM 7026 C CA . GLY B 1 371 ? 14.336 -34.406 1.005 1 91.94 371 GLY B CA 1
ATOM 7027 C C . GLY B 1 371 ? 13.008 -33.938 0.456 1 91.94 371 GLY B C 1
ATOM 7028 O O . GLY B 1 371 ? 11.977 -34.594 0.655 1 91.94 371 GLY B O 1
ATOM 7029 N N . VAL B 1 372 ? 12.992 -32.844 -0.245 1 94.5 372 VAL B N 1
ATOM 7030 C CA . VAL B 1 372 ? 11.75 -32.281 -0.772 1 94.5 372 VAL B CA 1
ATOM 7031 C C . VAL B 1 372 ? 11.5 -32.812 -2.18 1 94.5 372 VAL B C 1
ATOM 7033 O O . VAL B 1 372 ? 12.422 -32.906 -2.99 1 94.5 372 VAL B O 1
ATOM 7036 N N . ASN B 1 373 ? 10.242 -33.25 -2.455 1 94.44 373 ASN B N 1
ATOM 7037 C CA . ASN B 1 373 ? 9.859 -33.812 -3.74 1 94.44 373 ASN B CA 1
ATOM 7038 C C . ASN B 1 373 ? 8.82 -32.969 -4.453 1 94.44 373 ASN B C 1
ATOM 7040 O O . ASN B 1 373 ? 8.227 -32.062 -3.85 1 94.44 373 ASN B O 1
ATOM 7044 N N . VAL B 1 374 ? 8.688 -33.188 -5.754 1 94.81 374 VAL B N 1
ATOM 7045 C CA . VAL B 1 374 ? 7.688 -32.562 -6.602 1 94.81 374 VAL B CA 1
ATOM 7046 C C . VAL B 1 374 ? 6.68 -33.594 -7.082 1 94.81 374 VAL B C 1
ATOM 7048 O O . VAL B 1 374 ? 7.047 -34.719 -7.387 1 94.81 374 VAL B O 1
ATOM 7051 N N . VAL B 1 375 ? 5.473 -33.25 -7.098 1 94.94 375 VAL B N 1
ATOM 7052 C CA . VAL B 1 375 ? 4.453 -34.125 -7.641 1 94.94 375 VAL B CA 1
ATOM 7053 C C . VAL B 1 375 ? 3.727 -33.438 -8.797 1 94.94 375 VAL B C 1
ATOM 7055 O O . VAL B 1 375 ? 3.619 -32.219 -8.82 1 94.94 375 VAL B O 1
ATOM 7058 N N . SER B 1 376 ? 3.303 -34.188 -9.75 1 92.62 376 SER B N 1
ATOM 7059 C CA . SER B 1 376 ? 2.533 -33.688 -10.883 1 92.62 376 SER B CA 1
ATOM 7060 C C . SER B 1 376 ? 1.077 -34.125 -10.805 1 92.62 376 SER B C 1
ATOM 7062 O O . SER B 1 376 ? 0.79 -35.25 -10.445 1 92.62 376 SER B O 1
ATOM 7064 N N . VAL B 1 377 ? 0.224 -33.219 -11.133 1 94.19 377 VAL B N 1
ATOM 7065 C CA . VAL B 1 377 ? -1.2 -33.531 -11.172 1 94.19 377 VAL B CA 1
ATOM 7066 C C . VAL B 1 377 ? -1.58 -34.062 -12.562 1 94.19 377 VAL B C 1
ATOM 7068 O O . VAL B 1 377 ? -1.237 -33.438 -13.57 1 94.19 377 VAL B O 1
ATOM 7071 N N . PRO B 1 378 ? -2.24 -35.188 -12.594 1 92.12 378 PRO B N 1
ATOM 7072 C CA . PRO B 1 378 ? -2.713 -35.656 -13.906 1 92.12 378 PRO B CA 1
ATOM 7073 C C . PRO B 1 378 ? -3.576 -34.625 -14.617 1 92.12 378 PRO B C 1
ATOM 7075 O O . PRO B 1 378 ? -4.383 -33.938 -13.977 1 92.12 378 PRO B O 1
ATOM 7078 N N . LYS B 1 379 ? -3.445 -34.5 -15.922 1 91.44 379 LYS B N 1
ATOM 7079 C CA . LYS B 1 379 ? -4.117 -33.469 -16.719 1 91.44 379 LYS B CA 1
ATOM 7080 C C . LYS B 1 379 ? -5.637 -33.594 -16.609 1 91.44 379 LYS B C 1
ATOM 7082 O O . LYS B 1 379 ? -6.363 -32.625 -16.828 1 91.44 379 LYS B O 1
ATOM 7087 N N . ARG B 1 380 ? -6.156 -34.781 -16.312 1 91.06 380 ARG B N 1
ATOM 7088 C CA . ARG B 1 380 ? -7.598 -34.969 -16.172 1 91.06 380 ARG B CA 1
ATOM 7089 C C . ARG B 1 380 ? -8.133 -34.281 -14.938 1 91.06 380 ARG B C 1
ATOM 7091 O O . ARG B 1 380 ? -9.32 -33.969 -14.852 1 91.06 380 ARG B O 1
ATOM 7098 N N . PHE B 1 381 ? -7.219 -34 -13.969 1 93.81 381 PHE B N 1
ATOM 7099 C CA . PHE B 1 381 ? -7.656 -33.375 -12.719 1 93.81 381 PHE B CA 1
ATOM 7100 C C . PHE B 1 381 ? -7.316 -31.906 -12.688 1 93.81 381 PHE B C 1
ATOM 7102 O O . PHE B 1 381 ? -7.906 -31.141 -11.922 1 93.81 381 PHE B O 1
ATOM 7109 N N . GLY B 1 382 ? -6.316 -31.578 -13.43 1 95.06 382 GLY B N 1
ATOM 7110 C CA . GLY B 1 382 ? -5.965 -30.172 -13.375 1 95.06 382 GLY B CA 1
ATOM 7111 C C . GLY B 1 382 ? -4.992 -29.75 -14.461 1 95.06 382 GLY B C 1
ATOM 7112 O O . GLY B 1 382 ? -4.117 -30.531 -14.852 1 95.06 382 GLY B O 1
ATOM 7113 N N . HIS B 1 383 ? -5.137 -28.594 -14.938 1 96.31 383 HIS B N 1
ATOM 7114 C CA . HIS B 1 383 ? -4.242 -27.953 -15.898 1 96.31 383 HIS B CA 1
ATOM 7115 C C . HIS B 1 383 ? -4.34 -26.438 -15.828 1 96.31 383 HIS B C 1
ATOM 7117 O O . HIS B 1 383 ? -5.207 -25.891 -15.141 1 96.31 383 HIS B O 1
ATOM 7123 N N . VAL B 1 384 ? -3.418 -25.75 -16.469 1 96.94 384 VAL B N 1
ATOM 7124 C CA . VAL B 1 384 ? -3.391 -24.297 -16.469 1 96.94 384 VAL B CA 1
ATOM 7125 C C . VAL B 1 384 ? -3.727 -23.766 -17.859 1 96.94 384 VAL B C 1
ATOM 7127 O O . VAL B 1 384 ? -3.119 -24.188 -18.844 1 96.94 384 VAL B O 1
ATOM 7130 N N . ARG B 1 385 ? -4.719 -22.938 -17.969 1 96.19 385 ARG B N 1
ATOM 7131 C CA . ARG B 1 385 ? -5.035 -22.203 -19.188 1 96.19 385 ARG B CA 1
ATOM 7132 C C . ARG B 1 385 ? -4.141 -20.984 -19.344 1 96.19 385 ARG B C 1
ATOM 7134 O O . ARG B 1 385 ? -4.199 -20.047 -18.516 1 96.19 385 ARG B O 1
ATOM 7141 N N . HIS B 1 386 ? -3.33 -20.953 -20.312 1 95.06 386 HIS B N 1
ATOM 7142 C CA . HIS B 1 386 ? -2.424 -19.844 -20.594 1 95.06 386 HIS B CA 1
ATOM 7143 C C . HIS B 1 386 ? -2.943 -18.969 -21.734 1 95.06 386 HIS B C 1
ATOM 7145 O O . HIS B 1 386 ? -2.861 -19.375 -22.906 1 95.06 386 HIS B O 1
ATOM 7151 N N . TYR B 1 387 ? -3.441 -17.797 -21.422 1 92.81 387 TYR B N 1
ATOM 7152 C CA . TYR B 1 387 ? -3.998 -16.891 -22.406 1 92.81 387 TYR B CA 1
ATOM 7153 C C . TYR B 1 387 ? -2.891 -16.156 -23.156 1 92.81 387 TYR B C 1
ATOM 7155 O O . TYR B 1 387 ? -2.223 -15.281 -22.594 1 92.81 387 TYR B O 1
ATOM 7163 N N . ARG B 1 388 ? -2.719 -16.453 -24.438 1 89.38 388 ARG B N 1
ATOM 7164 C CA . ARG B 1 388 ? -1.573 -15.969 -25.203 1 89.38 388 ARG B CA 1
ATOM 7165 C C . ARG B 1 388 ? -2.023 -15.117 -26.391 1 89.38 388 ARG B C 1
ATOM 7167 O O . ARG B 1 388 ? -2.992 -15.461 -27.062 1 89.38 388 ARG B O 1
ATOM 7174 N N . ASN B 1 389 ? -1.244 -14.031 -26.469 1 83 389 ASN B N 1
ATOM 7175 C CA . ASN B 1 389 ? -1.483 -13.188 -27.625 1 83 389 ASN B CA 1
ATOM 7176 C C . ASN B 1 389 ? -0.901 -13.812 -28.906 1 83 389 ASN B C 1
ATOM 7178 O O . ASN B 1 389 ? -0.089 -14.734 -28.828 1 83 389 ASN B O 1
ATOM 7182 N N . MET B 1 390 ? -1.437 -13.266 -30.047 1 78.31 390 MET B N 1
ATOM 7183 C CA . MET B 1 390 ? -0.92 -13.703 -31.344 1 78.31 390 MET B CA 1
ATOM 7184 C C . MET B 1 390 ? -0.106 -12.594 -32 1 78.31 390 MET B C 1
ATOM 7186 O O . MET B 1 390 ? 0.106 -12.617 -33.219 1 78.31 390 MET B O 1
ATOM 7190 N N . ASP B 1 391 ? 0.164 -11.672 -31.125 1 71.81 391 ASP B N 1
ATOM 7191 C CA . ASP B 1 391 ? 0.949 -10.562 -31.656 1 71.81 391 ASP B CA 1
ATOM 7192 C C . ASP B 1 391 ? 2.389 -10.992 -31.938 1 71.81 391 ASP B C 1
ATOM 7194 O O . ASP B 1 391 ? 3.145 -11.281 -31.016 1 71.81 391 ASP B O 1
ATOM 7198 N N . LYS B 1 392 ? 2.758 -10.984 -33.094 1 67.62 392 LYS B N 1
ATOM 7199 C CA . LYS B 1 392 ? 4.082 -11.438 -33.5 1 67.62 392 LYS B CA 1
ATOM 7200 C C . LYS B 1 392 ? 5.176 -10.562 -32.906 1 67.62 392 LYS B C 1
ATOM 7202 O O . LYS B 1 392 ? 6.344 -10.961 -32.844 1 67.62 392 LYS B O 1
ATOM 7207 N N . LYS B 1 393 ? 4.738 -9.383 -32.469 1 64.25 393 LYS B N 1
ATOM 7208 C CA . LYS B 1 393 ? 5.719 -8.461 -31.891 1 64.25 393 LYS B CA 1
ATOM 7209 C C . LYS B 1 393 ? 5.945 -8.75 -30.422 1 64.25 393 LYS B C 1
ATOM 7211 O O . LYS B 1 393 ? 6.906 -8.258 -29.812 1 64.25 393 LYS B O 1
ATOM 7216 N N . ALA B 1 394 ? 5.09 -9.617 -29.922 1 65.94 394 ALA B N 1
ATOM 7217 C CA . ALA B 1 394 ? 5.211 -9.945 -28.516 1 65.94 394 ALA B CA 1
ATOM 7218 C C . ALA B 1 394 ? 6.129 -11.148 -28.297 1 65.94 394 ALA B C 1
ATOM 7220 O O . ALA B 1 394 ? 6.34 -11.945 -29.219 1 65.94 394 ALA B O 1
ATOM 7221 N N . LEU B 1 395 ? 6.719 -11.156 -27.094 1 64.31 395 LEU B N 1
ATOM 7222 C CA . LEU B 1 395 ? 7.543 -12.305 -26.75 1 64.31 395 LEU B CA 1
ATOM 7223 C C . LEU B 1 395 ? 6.777 -13.609 -26.953 1 64.31 395 LEU B C 1
ATOM 7225 O O . LEU B 1 395 ? 5.723 -13.82 -26.359 1 64.31 395 LEU B O 1
ATOM 7229 N N . ASN B 1 396 ? 7.293 -14.484 -27.797 1 65.38 396 ASN B N 1
ATOM 7230 C CA . ASN B 1 396 ? 6.727 -15.789 -28.125 1 65.38 396 ASN B CA 1
ATOM 7231 C C . ASN B 1 396 ? 5.332 -15.656 -28.734 1 65.38 396 ASN B C 1
ATOM 7233 O O . ASN B 1 396 ? 4.484 -16.531 -28.562 1 65.38 396 ASN B O 1
ATOM 7237 N N . GLY B 1 397 ? 5.113 -14.492 -29.359 1 70.44 397 GLY B N 1
ATOM 7238 C CA . GLY B 1 397 ? 3.809 -14.273 -29.953 1 70.44 397 GLY B CA 1
ATOM 7239 C C . GLY B 1 397 ? 3.605 -15.047 -31.234 1 70.44 397 GLY B C 1
ATOM 7240 O O . GLY B 1 397 ? 2.475 -15.211 -31.703 1 70.44 397 GLY B O 1
ATOM 7241 N N . ASN B 1 398 ? 4.68 -15.586 -31.734 1 75 398 ASN B N 1
ATOM 7242 C CA . ASN B 1 398 ? 4.59 -16.328 -33 1 75 398 ASN B CA 1
ATOM 7243 C C . ASN B 1 398 ? 4.363 -17.828 -32.75 1 75 398 ASN B C 1
ATOM 7245 O O . ASN B 1 398 ? 4.621 -18.656 -33.625 1 75 398 ASN B O 1
ATOM 7249 N N . TRP B 1 399 ? 3.871 -18.141 -31.656 1 78.94 399 TRP B N 1
ATOM 7250 C CA . TRP B 1 399 ? 3.76 -19.547 -31.25 1 78.94 399 TRP B CA 1
ATOM 7251 C C . TRP B 1 399 ? 2.797 -20.297 -32.156 1 78.94 399 TRP B C 1
ATOM 7253 O O . TRP B 1 399 ? 2.941 -21.5 -32.375 1 78.94 399 TRP B O 1
ATOM 7263 N N . MET B 1 400 ? 1.912 -19.672 -32.844 1 82 400 MET B N 1
ATOM 7264 C CA . MET B 1 400 ? 0.914 -20.297 -33.688 1 82 400 MET B CA 1
ATOM 7265 C C . MET B 1 400 ? 1.547 -20.812 -34.969 1 82 400 MET B C 1
ATOM 7267 O O . MET B 1 400 ? 1.045 -21.75 -35.594 1 82 400 MET B O 1
ATOM 7271 N N . GLU B 1 401 ? 2.561 -20.109 -35.312 1 80.75 401 GLU B N 1
ATOM 7272 C CA . GLU B 1 401 ? 3.234 -20.531 -36.531 1 80.75 401 GLU B CA 1
ATOM 7273 C C . GLU B 1 401 ? 3.814 -21.938 -36.406 1 80.75 401 GLU B C 1
ATOM 7275 O O . GLU B 1 401 ? 3.939 -22.672 -37.375 1 80.75 401 GLU B O 1
ATOM 7280 N N . ASN B 1 402 ? 4.066 -22.297 -35.219 1 78.38 402 ASN B N 1
ATOM 7281 C CA . ASN B 1 402 ? 4.691 -23.594 -34.969 1 78.38 402 ASN B CA 1
ATOM 7282 C C . ASN B 1 402 ? 3.693 -24.609 -34.406 1 78.38 402 ASN B C 1
ATOM 7284 O O . ASN B 1 402 ? 4.062 -25.734 -34.094 1 78.38 402 ASN B O 1
ATOM 7288 N N . TYR B 1 403 ? 2.553 -24.125 -34.344 1 83.44 403 TYR B N 1
ATOM 7289 C CA . TYR B 1 403 ? 1.529 -25.016 -33.781 1 83.44 403 TYR B CA 1
ATOM 7290 C C . TYR B 1 403 ? 0.845 -25.797 -34.906 1 83.44 403 TYR B C 1
ATOM 7292 O O . TYR B 1 403 ? 0.276 -25.203 -35.844 1 83.44 403 TYR B O 1
ATOM 7300 N N . ASN B 1 404 ? 0.913 -27.125 -34.875 1 82.69 404 ASN B N 1
ATOM 7301 C CA . ASN B 1 404 ? 0.371 -27.984 -35.906 1 82.69 404 ASN B CA 1
ATOM 7302 C C . ASN B 1 404 ? -0.911 -28.688 -35.469 1 82.69 404 ASN B C 1
ATOM 7304 O O . ASN B 1 404 ? -1.438 -29.547 -36.156 1 82.69 404 ASN B O 1
ATOM 7308 N N . GLY B 1 405 ? -1.396 -28.359 -34.375 1 85.44 405 GLY B N 1
ATOM 7309 C CA . GLY B 1 405 ? -2.605 -29 -33.875 1 85.44 405 GLY B CA 1
ATOM 7310 C C . GLY B 1 405 ? -3.871 -28.25 -34.25 1 85.44 405 GLY B C 1
ATOM 7311 O O . GLY B 1 405 ? -3.85 -27.359 -35.094 1 85.44 405 GLY B O 1
ATOM 7312 N N . THR B 1 406 ? -5.004 -28.766 -33.781 1 89.38 406 THR B N 1
ATOM 7313 C CA . THR B 1 406 ? -6.297 -28.125 -34 1 89.38 406 THR B CA 1
ATOM 7314 C C . THR B 1 406 ? -6.777 -27.438 -32.719 1 89.38 406 THR B C 1
ATOM 7316 O O . THR B 1 406 ? -6.715 -28.031 -31.641 1 89.38 406 THR B O 1
ATOM 7319 N N . LEU B 1 407 ? -7.219 -26.281 -32.938 1 92.31 407 LEU B N 1
ATOM 7320 C CA . LEU B 1 407 ? -7.797 -25.562 -31.812 1 92.31 407 LEU B CA 1
ATOM 7321 C C . LEU B 1 407 ? -9.18 -26.094 -31.469 1 92.31 407 LEU B C 1
ATOM 7323 O O . LEU B 1 407 ? -9.961 -26.438 -32.344 1 92.31 407 LEU B O 1
ATOM 7327 N N . GLN B 1 408 ? -9.438 -26.172 -30.266 1 94.81 408 GLN B N 1
ATOM 7328 C CA . GLN B 1 408 ? -10.742 -26.609 -29.781 1 94.81 408 GLN B CA 1
ATOM 7329 C C . GLN B 1 408 ? -11.43 -25.5 -29 1 94.81 408 GLN B C 1
ATOM 7331 O O . GLN B 1 408 ? -10.766 -24.688 -28.359 1 94.81 408 GLN B O 1
ATOM 7336 N N . GLU B 1 409 ? -12.734 -25.484 -29.109 1 95.19 409 GLU B N 1
ATOM 7337 C CA . GLU B 1 409 ? -13.492 -24.578 -28.266 1 95.19 409 GLU B CA 1
ATOM 7338 C C . GLU B 1 409 ? -13.734 -25.172 -26.891 1 95.19 409 GLU B C 1
ATOM 7340 O O . GLU B 1 409 ? -14.367 -26.219 -26.75 1 95.19 409 GLU B O 1
ATOM 7345 N N . THR B 1 410 ? -13.18 -24.531 -25.906 1 94.38 410 THR B N 1
ATOM 7346 C CA . THR B 1 410 ? -13.359 -25 -24.531 1 94.38 410 THR B CA 1
ATOM 7347 C C . THR B 1 410 ? -13.883 -23.891 -23.625 1 94.38 410 THR B C 1
ATOM 7349 O O . THR B 1 410 ? -13.719 -22.719 -23.938 1 94.38 410 THR B O 1
ATOM 7352 N N . ARG B 1 411 ? -14.594 -24.391 -22.5 1 94.12 411 ARG B N 1
ATOM 7353 C CA . ARG B 1 411 ? -15.125 -23.484 -21.484 1 94.12 411 ARG B CA 1
ATOM 7354 C C . ARG B 1 411 ? -14.828 -24 -20.078 1 94.12 411 ARG B C 1
ATOM 7356 O O . ARG B 1 411 ? -14.477 -25.172 -19.906 1 94.12 411 ARG B O 1
ATOM 7363 N N . LEU B 1 412 ? -14.867 -23.062 -19.156 1 95 412 LEU B N 1
ATOM 7364 C CA . LEU B 1 412 ? -14.891 -23.516 -17.766 1 95 412 LEU B CA 1
ATOM 7365 C C . LEU B 1 412 ? -16.188 -24.234 -17.453 1 95 412 LEU B C 1
ATOM 7367 O O . LEU B 1 412 ? -17.141 -24.172 -18.219 1 95 412 LEU B O 1
ATOM 7371 N N . SER B 1 413 ? -16.172 -25 -16.312 1 94.25 413 SER B N 1
ATOM 7372 C CA . SER B 1 413 ? -17.438 -25.625 -15.922 1 94.25 413 SER B CA 1
ATOM 7373 C C . SER B 1 413 ? -18.531 -24.594 -15.734 1 94.25 413 SER B C 1
ATOM 7375 O O . SER B 1 413 ? -18.266 -23.469 -15.281 1 94.25 413 SER B O 1
ATOM 7377 N N . ARG B 1 414 ? -19.75 -25.016 -16.016 1 95.56 414 ARG B N 1
ATOM 7378 C CA . ARG B 1 414 ? -20.875 -24.094 -16 1 95.56 414 ARG B CA 1
ATOM 7379 C C . ARG B 1 414 ? -21.047 -23.453 -14.625 1 95.56 414 ARG B C 1
ATOM 7381 O O . ARG B 1 414 ? -21.234 -22.234 -14.523 1 95.56 414 ARG B O 1
ATOM 7388 N N . SER B 1 415 ? -20.984 -24.234 -13.664 1 95.62 415 SER B N 1
ATOM 7389 C CA . SER B 1 415 ? -21.156 -23.719 -12.305 1 95.62 415 SER B CA 1
ATOM 7390 C C . SER B 1 415 ? -20.062 -22.734 -11.938 1 95.62 415 SER B C 1
ATOM 7392 O O . SER B 1 415 ? -20.328 -21.688 -11.352 1 95.62 415 SER B O 1
ATOM 7394 N N . PHE B 1 416 ? -18.859 -23.078 -12.258 1 96.38 416 PHE B N 1
ATOM 7395 C CA . PHE B 1 416 ? -17.719 -22.203 -11.969 1 96.38 416 PHE B CA 1
ATOM 7396 C C . PHE B 1 416 ? -17.844 -20.891 -12.75 1 96.38 416 PHE B C 1
ATOM 7398 O O . PHE B 1 416 ? -17.625 -19.812 -12.203 1 96.38 416 PHE B O 1
ATOM 7405 N N . GLU B 1 417 ? -18.203 -20.984 -13.953 1 97 417 GLU B N 1
ATOM 7406 C CA . GLU B 1 417 ? -18.359 -19.812 -14.82 1 97 417 GLU B CA 1
ATOM 7407 C C . GLU B 1 417 ? -19.406 -18.859 -14.281 1 97 417 GLU B C 1
ATOM 7409 O O . GLU B 1 417 ? -19.203 -17.641 -14.273 1 97 417 GLU B O 1
ATOM 7414 N N . LYS B 1 418 ? -20.5 -19.359 -13.898 1 97.88 418 LYS B N 1
ATOM 7415 C CA . LYS B 1 418 ? -21.578 -18.531 -13.359 1 97.88 418 LYS B CA 1
ATOM 7416 C C . LYS B 1 418 ? -21.125 -17.766 -12.125 1 97.88 418 LYS B C 1
ATOM 7418 O O . LYS B 1 418 ? -21.375 -16.562 -12 1 97.88 418 LYS B O 1
ATOM 7423 N N . ARG B 1 419 ? -20.453 -18.438 -11.266 1 98.12 419 ARG B N 1
ATOM 7424 C CA . ARG B 1 419 ? -19.953 -17.797 -10.047 1 98.12 419 ARG B CA 1
ATOM 7425 C C . ARG B 1 419 ? -18.906 -16.734 -10.383 1 98.12 419 ARG B C 1
ATOM 7427 O O . ARG B 1 419 ? -18.875 -15.672 -9.766 1 98.12 419 ARG B O 1
ATOM 7434 N N . LEU B 1 420 ? -18.047 -17.062 -11.305 1 98.5 420 LEU B N 1
ATOM 7435 C CA . LEU B 1 420 ? -17 -16.125 -11.695 1 98.5 420 LEU B CA 1
ATOM 7436 C C . LEU B 1 420 ? -17.609 -14.883 -12.336 1 98.5 420 LEU B C 1
ATOM 7438 O O . LEU B 1 420 ? -17.172 -13.766 -12.039 1 98.5 420 LEU B O 1
ATOM 7442 N N . ILE B 1 421 ? -18.609 -15.07 -13.156 1 98.62 421 ILE B N 1
ATOM 7443 C CA . ILE B 1 421 ? -19.297 -13.938 -13.773 1 98.62 421 ILE B CA 1
ATOM 7444 C C . ILE B 1 421 ? -19.875 -13.023 -12.695 1 98.62 421 ILE B C 1
ATOM 7446 O O . ILE B 1 421 ? -19.688 -11.805 -12.734 1 98.62 421 ILE B O 1
ATOM 7450 N N . SER B 1 422 ? -20.5 -13.609 -11.766 1 98.31 422 SER B N 1
ATOM 7451 C CA . SER B 1 422 ? -21.109 -12.836 -10.695 1 98.31 422 SER B CA 1
ATOM 7452 C C . SER B 1 422 ? -20.062 -12.086 -9.883 1 98.31 422 SER B C 1
ATOM 7454 O O . SER B 1 422 ? -20.25 -10.906 -9.562 1 98.31 422 SER B O 1
ATOM 7456 N N . ALA B 1 423 ? -19.016 -12.734 -9.539 1 98.31 423 ALA B N 1
ATOM 7457 C CA . ALA B 1 423 ? -17.953 -12.125 -8.742 1 98.31 423 ALA B CA 1
ATOM 7458 C C . ALA B 1 423 ? -17.297 -10.969 -9.492 1 98.31 423 ALA B C 1
ATOM 7460 O O . ALA B 1 423 ? -17.078 -9.898 -8.922 1 98.31 423 ALA B O 1
ATOM 7461 N N . VAL B 1 424 ? -17 -11.156 -10.758 1 98.62 424 VAL B N 1
ATOM 7462 C CA . VAL B 1 424 ? -16.359 -10.141 -11.586 1 98.62 424 VAL B CA 1
ATOM 7463 C C . VAL B 1 424 ? -17.297 -8.93 -11.719 1 98.62 424 VAL B C 1
ATOM 7465 O O . VAL B 1 424 ? -16.859 -7.785 -11.539 1 98.62 424 VAL B O 1
ATOM 7468 N N . ARG B 1 425 ? -18.547 -9.188 -11.992 1 98.12 425 ARG B N 1
ATOM 7469 C CA . ARG B 1 425 ? -19.531 -8.109 -12.148 1 98.12 425 ARG B CA 1
ATOM 7470 C C . ARG B 1 425 ? -19.625 -7.277 -10.883 1 98.12 425 ARG B C 1
ATOM 7472 O O . ARG B 1 425 ? -19.625 -6.047 -10.938 1 98.12 425 ARG B O 1
ATOM 7479 N N . ARG B 1 426 ? -19.703 -7.93 -9.82 1 96.56 426 ARG B N 1
ATOM 7480 C CA . ARG B 1 426 ? -19.828 -7.242 -8.539 1 96.56 426 ARG B CA 1
ATOM 7481 C C . ARG B 1 426 ? -18.609 -6.352 -8.281 1 96.56 426 ARG B C 1
ATOM 7483 O O . ARG B 1 426 ? -18.766 -5.199 -7.871 1 96.56 426 ARG B O 1
ATOM 7490 N N . ARG B 1 427 ? -17.453 -6.863 -8.516 1 97.5 427 ARG B N 1
ATOM 7491 C CA . ARG B 1 427 ? -16.234 -6.121 -8.25 1 97.5 427 ARG B CA 1
ATOM 7492 C C . ARG B 1 427 ? -16.078 -4.949 -9.219 1 97.5 427 ARG B C 1
ATOM 7494 O O . ARG B 1 427 ? -15.68 -3.855 -8.812 1 97.5 427 ARG B O 1
ATOM 7501 N N . VAL B 1 428 ? -16.375 -5.195 -10.461 1 97.88 428 VAL B N 1
ATOM 7502 C CA . VAL B 1 428 ? -16.266 -4.137 -11.461 1 97.88 428 VAL B CA 1
ATOM 7503 C C . VAL B 1 428 ? -17.203 -2.988 -11.094 1 97.88 428 VAL B C 1
ATOM 7505 O O . VAL B 1 428 ? -16.812 -1.822 -11.102 1 97.88 428 VAL B O 1
ATOM 7508 N N . LYS B 1 429 ? -18.375 -3.33 -10.75 1 95.44 429 LYS B N 1
ATOM 7509 C CA . LYS B 1 429 ? -19.344 -2.301 -10.398 1 95.44 429 LYS B CA 1
ATOM 7510 C C . LYS B 1 429 ? -18.891 -1.518 -9.172 1 95.44 429 LYS B C 1
ATOM 7512 O O . LYS B 1 429 ? -18.984 -0.288 -9.141 1 95.44 429 LYS B O 1
ATOM 7517 N N . TYR B 1 430 ? -18.406 -2.203 -8.266 1 95.19 430 TYR B N 1
ATOM 7518 C CA . TYR B 1 430 ? -17.984 -1.577 -7.016 1 95.19 430 TYR B CA 1
ATOM 7519 C C . TYR B 1 430 ? -16.844 -0.598 -7.246 1 95.19 430 TYR B C 1
ATOM 7521 O O . TYR B 1 430 ? -16.812 0.479 -6.648 1 95.19 430 TYR B O 1
ATOM 7529 N N . VAL B 1 431 ? -15.93 -0.901 -8.102 1 95.75 431 VAL B N 1
ATOM 7530 C CA . VAL B 1 431 ? -14.688 -0.137 -8.227 1 95.75 431 VAL B CA 1
ATOM 7531 C C . VAL B 1 431 ? -14.812 0.871 -9.367 1 95.75 431 VAL B C 1
ATOM 7533 O O . VAL B 1 431 ? -14.297 1.986 -9.273 1 95.75 431 VAL B O 1
ATOM 7536 N N . TYR B 1 432 ? -15.57 0.512 -10.445 1 95.88 432 TYR B N 1
ATOM 7537 C CA . TYR B 1 432 ? -15.398 1.297 -11.664 1 95.88 432 TYR B CA 1
ATOM 7538 C C . TYR B 1 432 ? -16.703 1.967 -12.062 1 95.88 432 TYR B C 1
ATOM 7540 O O . TYR B 1 432 ? -16.734 2.82 -12.953 1 95.88 432 TYR B O 1
ATOM 7548 N N . ASP B 1 433 ? -17.828 1.532 -11.508 1 93.62 433 ASP B N 1
ATOM 7549 C CA . ASP B 1 433 ? -19.062 2.232 -11.797 1 93.62 433 ASP B CA 1
ATOM 7550 C C . ASP B 1 433 ? -19.156 3.541 -11.016 1 93.62 433 ASP B C 1
ATOM 7552 O O . ASP B 1 433 ? -19.844 3.619 -10 1 93.62 433 ASP B O 1
ATOM 7556 N N . GLN B 1 434 ? -18.5 4.508 -11.531 1 90.44 434 GLN B N 1
ATOM 7557 C CA . GLN B 1 434 ? -18.391 5.797 -10.852 1 90.44 434 GLN B CA 1
ATOM 7558 C C . GLN B 1 434 ? -19.156 6.883 -11.594 1 90.44 434 GLN B C 1
ATOM 7560 O O . GLN B 1 434 ? -19.344 6.789 -12.812 1 90.44 434 GLN B O 1
ATOM 7565 N N . ARG B 1 435 ? -19.484 7.859 -10.844 1 87.88 435 ARG B N 1
ATOM 7566 C CA . ARG B 1 435 ? -20.25 8.977 -11.383 1 87.88 435 ARG B CA 1
ATOM 7567 C C . ARG B 1 435 ? -19.797 10.297 -10.781 1 87.88 435 ARG B C 1
ATOM 7569 O O . ARG B 1 435 ? -19.078 10.312 -9.781 1 87.88 435 ARG B O 1
ATOM 7576 N N . MET B 1 436 ? -20.203 11.383 -11.445 1 84.75 436 MET B N 1
ATOM 7577 C CA . MET B 1 436 ? -19.984 12.703 -10.867 1 84.75 436 MET B CA 1
ATOM 7578 C C . MET B 1 436 ? -20.938 12.953 -9.711 1 84.75 436 MET B C 1
ATOM 7580 O O . MET B 1 436 ? -22.016 12.367 -9.656 1 84.75 436 MET B O 1
ATOM 7584 N N . VAL B 1 437 ? -20.484 13.805 -8.82 1 83.06 437 VAL B N 1
ATOM 7585 C CA . VAL B 1 437 ? -21.391 14.273 -7.781 1 83.06 437 VAL B CA 1
ATOM 7586 C C . VAL B 1 437 ? -22.562 15.016 -8.414 1 83.06 437 VAL B C 1
ATOM 7588 O O . VAL B 1 437 ? -22.375 15.812 -9.328 1 83.06 437 VAL B O 1
ATOM 7591 N N . ARG B 1 438 ? -23.75 14.688 -7.953 1 82.62 438 ARG B N 1
ATOM 7592 C CA . ARG B 1 438 ? -24.922 15.414 -8.422 1 82.62 438 ARG B CA 1
ATOM 7593 C C . ARG B 1 438 ? -25.125 16.703 -7.629 1 82.62 438 ARG B C 1
ATOM 7595 O O . ARG B 1 438 ? -24.938 16.719 -6.414 1 82.62 438 ARG B O 1
ATOM 7602 N N . CYS B 1 439 ? -25.453 17.688 -8.367 1 79 439 CYS B N 1
ATOM 7603 C CA . CYS B 1 439 ? -25.656 18.984 -7.719 1 79 439 CYS B CA 1
ATOM 7604 C C . CYS B 1 439 ? -26.719 18.875 -6.629 1 79 439 CYS B C 1
ATOM 7606 O O . CYS B 1 439 ? -26.641 19.562 -5.605 1 79 439 CYS B O 1
ATOM 7608 N N . GLU B 1 440 ? -27.641 17.938 -6.848 1 79.69 440 GLU B N 1
ATOM 7609 C CA . GLU B 1 440 ? -28.719 17.734 -5.895 1 79.69 440 GLU B CA 1
ATOM 7610 C C . GLU B 1 440 ? -28.203 17.125 -4.59 1 79.69 440 GLU B C 1
ATOM 7612 O O . GLU B 1 440 ? -28.891 17.172 -3.564 1 79.69 440 GLU B O 1
ATOM 7617 N N . GLU B 1 441 ? -27.031 16.625 -4.691 1 79.94 441 GLU B N 1
ATOM 7618 C CA . GLU B 1 441 ? -26.469 15.961 -3.521 1 79.94 441 GLU B CA 1
ATOM 7619 C C . GLU B 1 441 ? -25.75 16.953 -2.617 1 79.94 441 GLU B C 1
ATOM 7621 O O . GLU B 1 441 ? -25.406 16.625 -1.477 1 79.94 441 GLU B O 1
ATOM 7626 N N . ILE B 1 442 ? -25.547 18.125 -3.088 1 76.62 442 ILE B N 1
ATOM 7627 C CA . ILE B 1 442 ? -24.812 19.141 -2.338 1 76.62 442 ILE B CA 1
ATOM 7628 C C . ILE B 1 442 ? -25.781 19.938 -1.458 1 76.62 442 ILE B C 1
ATOM 7630 O O . ILE B 1 442 ? -26.781 20.453 -1.944 1 76.62 442 ILE B O 1
ATOM 7634 N N . PRO B 1 443 ? -25.422 19.938 -0.205 1 71.88 443 PRO B N 1
ATOM 7635 C CA . PRO B 1 443 ? -26.312 20.703 0.674 1 71.88 443 PRO B CA 1
ATOM 7636 C C . PRO B 1 443 ? -26.438 22.172 0.249 1 71.88 443 PRO B C 1
ATOM 7638 O O . PRO B 1 443 ? -25.469 22.766 -0.207 1 71.88 443 PRO B O 1
ATOM 7641 N N . GLU B 1 444 ? -27.594 22.719 0.541 1 67.94 444 GLU B N 1
ATOM 7642 C CA . GLU B 1 444 ? -27.938 24.062 0.084 1 67.94 444 GLU B CA 1
ATOM 7643 C C . GLU B 1 444 ? -27 25.109 0.696 1 67.94 444 GLU B C 1
ATOM 7645 O O . GLU B 1 444 ? -26.594 26.047 0.023 1 67.94 444 GLU B O 1
ATOM 7650 N N . TRP B 1 445 ? -26.719 24.875 1.912 1 65.31 445 TRP B N 1
ATOM 7651 C CA . TRP B 1 445 ? -25.906 25.891 2.574 1 65.31 445 TRP B CA 1
ATOM 7652 C C . TRP B 1 445 ? -24.516 25.953 1.946 1 65.31 445 TRP B C 1
ATOM 7654 O O . TRP B 1 445 ? -23.891 27.016 1.917 1 65.31 445 TRP B O 1
ATOM 7664 N N . LEU B 1 446 ? -24.047 24.891 1.537 1 64.5 446 LEU B N 1
ATOM 7665 C CA . LEU B 1 446 ? -22.75 24.875 0.856 1 64.5 446 LEU B CA 1
ATOM 7666 C C . LEU B 1 446 ? -22.859 25.5 -0.529 1 64.5 446 LEU B C 1
ATOM 7668 O O . LEU B 1 446 ? -21.938 26.203 -0.965 1 64.5 446 LEU B O 1
ATOM 7672 N N . SER B 1 447 ? -23.953 25.188 -1.113 1 61 447 SER B N 1
ATOM 7673 C CA . SER B 1 447 ? -24.156 25.703 -2.463 1 61 447 SER B CA 1
ATOM 7674 C C . SER B 1 447 ? -24.297 27.219 -2.451 1 61 447 SER B C 1
ATOM 7676 O O . SER B 1 447 ? -23.938 27.891 -3.422 1 61 447 SER B O 1
ATOM 7678 N N . SER B 1 448 ? -24.812 27.688 -1.413 1 57.72 448 SER B N 1
ATOM 7679 C CA . SER B 1 448 ? -25 29.125 -1.307 1 57.72 448 SER B CA 1
ATOM 7680 C C . SER B 1 448 ? -23.672 29.828 -1.027 1 57.72 448 SER B C 1
ATOM 7682 O O . SER B 1 448 ? -23.484 30.984 -1.439 1 57.72 448 SER B O 1
ATOM 7684 N N . ARG B 1 449 ? -22.891 29.094 -0.32 1 57.28 449 ARG B N 1
ATOM 7685 C CA . ARG B 1 449 ? -21.625 29.703 0.072 1 57.28 449 ARG B CA 1
ATOM 7686 C C . ARG B 1 449 ? -20.625 29.656 -1.07 1 57.28 449 ARG B C 1
ATOM 7688 O O . ARG B 1 449 ? -19.781 30.562 -1.207 1 57.28 449 ARG B O 1
ATOM 7695 N N . PHE B 1 450 ? -20.719 28.5 -1.729 1 57.03 450 PHE B N 1
ATOM 7696 C CA . PHE B 1 450 ? -19.719 28.359 -2.791 1 57.03 450 PHE B CA 1
ATOM 7697 C C . PHE B 1 450 ? -20.391 28.453 -4.16 1 57.03 450 PHE B C 1
ATOM 7699 O O . PHE B 1 450 ? -21.516 27.984 -4.344 1 57.03 450 PHE B O 1
ATOM 7706 N N . ARG B 1 451 ? -19.891 29.359 -4.93 1 52.28 451 ARG B N 1
ATOM 7707 C CA . ARG B 1 451 ? -20.406 29.422 -6.293 1 52.28 451 ARG B CA 1
ATOM 7708 C C . ARG B 1 451 ? -20.453 28.047 -6.926 1 52.28 451 ARG B C 1
ATOM 7710 O O . ARG B 1 451 ? -19.531 27.25 -6.766 1 52.28 451 ARG B O 1
ATOM 7717 N N . ARG B 1 452 ? -21.641 27.688 -7.402 1 50.34 452 ARG B N 1
ATOM 7718 C CA . ARG B 1 452 ? -21.953 26.422 -8.055 1 50.34 452 ARG B CA 1
ATOM 7719 C C . ARG B 1 452 ? -20.781 25.953 -8.914 1 50.34 452 ARG B C 1
ATOM 7721 O O . ARG B 1 452 ? -20.516 24.75 -9.008 1 50.34 452 ARG B O 1
ATOM 7728 N N . GLN B 1 453 ? -20.188 26.938 -9.516 1 51.94 453 GLN B N 1
ATOM 7729 C CA . GLN B 1 453 ? -19.125 26.609 -10.453 1 51.94 453 GLN B CA 1
ATOM 7730 C C . GLN B 1 453 ? -17.953 25.906 -9.75 1 51.94 453 GLN B C 1
ATOM 7732 O O . GLN B 1 453 ? -17.203 25.172 -10.375 1 51.94 453 GLN B O 1
ATOM 7737 N N . LEU B 1 454 ? -18 26.141 -8.5 1 56.81 454 LEU B N 1
ATOM 7738 C CA . LEU B 1 454 ? -16.875 25.578 -7.758 1 56.81 454 LEU B CA 1
ATOM 7739 C C . LEU B 1 454 ? -17.188 24.188 -7.238 1 56.81 454 LEU B C 1
ATOM 7741 O O . LEU B 1 454 ? -16.297 23.469 -6.785 1 56.81 454 LEU B O 1
ATOM 7745 N N . LEU B 1 455 ? -18.516 23.984 -7.477 1 63.97 455 LEU B N 1
ATOM 7746 C CA . LEU B 1 455 ? -18.922 22.672 -7.008 1 63.97 455 LEU B CA 1
ATOM 7747 C C . LEU B 1 455 ? -18.812 21.641 -8.125 1 63.97 455 LEU B C 1
ATOM 7749 O O . LEU B 1 455 ? -19.344 21.844 -9.219 1 63.97 455 LEU B O 1
ATOM 7753 N N . ASP B 1 456 ? -17.734 21.156 -8.5 1 69.56 456 ASP B N 1
ATOM 7754 C CA . ASP B 1 456 ? -17.516 20.125 -9.516 1 69.56 456 ASP B CA 1
ATOM 7755 C C . ASP B 1 456 ? -18.625 19.078 -9.461 1 69.56 456 ASP B C 1
ATOM 7757 O O . ASP B 1 456 ? -18.375 17.922 -9.094 1 69.56 456 ASP B O 1
ATOM 7761 N N . CYS B 1 457 ? -19.969 19.578 -9.766 1 75.31 457 CYS B N 1
ATOM 7762 C CA . CYS B 1 457 ? -21.094 18.656 -9.734 1 75.31 457 CYS B CA 1
ATOM 7763 C C . CYS B 1 457 ? -21.891 18.734 -11.031 1 75.31 457 CYS B C 1
ATOM 7765 O O . CYS B 1 457 ? -21.719 19.656 -11.812 1 75.31 457 CYS B O 1
ATOM 7767 N N . LYS B 1 458 ? -22.625 17.688 -11.352 1 75.5 458 LYS B N 1
ATOM 7768 C CA . LYS B 1 458 ? -23.547 17.609 -12.484 1 75.5 458 LYS B CA 1
ATOM 7769 C C . LYS B 1 458 ? -24.969 17.281 -12.016 1 75.5 458 LYS B C 1
ATOM 7771 O O . LYS B 1 458 ? -25.156 16.469 -11.117 1 75.5 458 LYS B O 1
ATOM 7776 N N . PHE B 1 459 ? -25.922 18.047 -12.609 1 77.88 459 PHE B N 1
ATOM 7777 C CA . PHE B 1 459 ? -27.297 17.719 -12.273 1 77.88 459 PHE B CA 1
ATOM 7778 C C . PHE B 1 459 ? -27.703 16.391 -12.891 1 77.88 459 PHE B C 1
ATOM 7780 O O . PHE B 1 459 ? -27.234 16.031 -13.969 1 77.88 459 PHE B O 1
ATOM 7787 N N . LYS B 1 460 ? -28.453 15.688 -12.086 1 72.81 460 LYS B N 1
ATOM 7788 C CA . LYS B 1 460 ? -28.859 14.344 -12.477 1 72.81 460 LYS B CA 1
ATOM 7789 C C . LYS B 1 460 ? -29.391 14.328 -13.914 1 72.81 460 LYS B C 1
ATOM 7791 O O . LYS B 1 460 ? -29.109 13.406 -14.672 1 72.81 460 LYS B O 1
ATOM 7796 N N . ASN B 1 461 ? -30.172 15.336 -14.289 1 67.44 461 ASN B N 1
ATOM 7797 C CA . ASN B 1 461 ? -30.797 15.352 -15.609 1 67.44 461 ASN B CA 1
ATOM 7798 C C . ASN B 1 461 ? -29.938 16.094 -16.625 1 67.44 461 ASN B C 1
ATOM 7800 O O . ASN B 1 461 ? -30.375 16.312 -17.766 1 67.44 461 ASN B O 1
ATOM 7804 N N . GLU B 1 462 ? -28.875 16.594 -16.156 1 58.62 462 GLU B N 1
ATOM 7805 C CA . GLU B 1 462 ? -28.047 17.281 -17.141 1 58.62 462 GLU B CA 1
ATOM 7806 C C . GLU B 1 462 ? -27.109 16.297 -17.844 1 58.62 462 GLU B C 1
ATOM 7808 O O . GLU B 1 462 ? -26.422 15.508 -17.188 1 58.62 462 GLU B O 1
ATOM 7813 N N . ILE B 1 463 ? -27.375 15.695 -19 1 46.66 463 ILE B N 1
ATOM 7814 C CA . ILE B 1 463 ? -26.594 14.883 -19.938 1 46.66 463 ILE B CA 1
ATOM 7815 C C . ILE B 1 463 ? -25.266 15.555 -20.203 1 46.66 463 ILE B C 1
ATOM 7817 O O . ILE B 1 463 ? -25.203 16.75 -20.516 1 46.66 463 ILE B O 1
#

Organism: Caenorhabditis elegans (NCBI:txid6239)

pLDDT: mean 85.03, std 16.37, range [30.95, 98.75]

Foldseek 3Di:
DVVVVVVVVVVVVVVVVVVVVVVVVVLQDFDKDFDQDPPPDDDDPSPSPGPIATFGNQQQDWADDDPPVVVQVVVVVVVPQQPFWDLDWDWAWFAKADESWKIKTFTQFQNQAFAKKKKWFAAPVRHTPVVQIDIFTAPDRGMTMGGRDHRGQWMWMDRDPPDDTDRTDGYDYLHDPAAPWAEAEEEFDDDDDAACQLLQLLLVLQVVVLPHQAYEEEDDPDDDQNVLLVVVCVVVVRYDYTYDDTPDNDDDPSSRQSSQVVVLVVCASHYQKYFQDYSQKHKDFADPDRPSVVVVPDDPQAFKEKAWEKEWEDDDGADRADDDPVVCVCRNRLVPTFWIDDTDNPPIAIIGRSNQARGDDNGGGDGGDPSHDYHYDPNVGMHMYGYAYCPPPDDCNVVVVVDDGGIDGHHHDPVSVVSSSVSSSVSCCVRHVDDFAAPVNDDPVVCVVDPPVVRRHHHPPHD/DVVVVVVVVVVVVVVVVVVVVVVVVVLQDFDKDQDQDPPPDDDPPSCSDDPIATFGNQQQDWADDDPPVVVQVVVVVVVVQQVFWDLDWDWAWFAKADESWKIKTFTQFQNQAFAKKKKWFAAPVRHTPVVQIDIFGAPDRGMTMGGRDHRGQWMWMDRDPPDDTDRTDGYDYLHDPAAPWAEAEEEFDDDDDAACQLLQLLLVLQVVVLPHQAYEEEDDPDDDQNVLLVVVCVVVVRYDYTYDDTPDNDDDPSSRQSSQVVVLVVCASHYQKYFQDYSQKHKDFADPDRPSVVVVPDDPQAFKEKAWEKEWEDDDGADNADDDPVVCVCRNRLVPTFWIDDTDNPPIAIIGRSNQARGDDNGGGDGGDPSHDYHYDPNVGMHMYGYAYCPPPDDCNVVVVVDPGGIDGHHHDPVSVVSSSVSSSVSCCVRHVDDFAAPVNDDPVVCVVDPVVPRRHHHPPHD

Radius of gyration: 29.8 Å; Cα contacts (8 Å, |Δi|>4): 1800; chains: 2; bounding box: 66×88×104 Å